Protein AF-R5EIY0-F1 (afdb_monomer)

pLDDT: mean 84.72, std 9.25, range [36.09, 96.69]

Solvent-accessible surface area (backbone atoms only — not comparable to full-atom values): 66472 Å² total; per-residue (Å²): 94,69,73,56,39,52,33,23,46,73,70,53,84,81,75,90,58,42,44,76,46,61,77,56,67,62,44,84,42,78,41,38,33,61,36,72,49,75,51,74,41,48,40,35,31,77,70,77,31,66,39,54,27,39,45,44,42,65,44,41,71,54,51,60,80,58,50,66,45,72,40,50,57,50,70,47,44,36,33,38,79,25,51,41,35,44,68,73,44,73,48,72,44,34,40,36,39,51,23,56,61,37,76,49,72,30,44,35,42,38,38,27,35,75,36,54,52,75,55,96,87,43,73,36,58,38,63,67,54,45,49,53,41,35,76,76,40,48,72,63,38,51,56,42,69,74,36,80,60,34,57,67,37,54,38,58,93,38,71,90,50,48,58,56,49,61,56,26,68,69,17,68,48,62,58,56,22,53,42,43,48,39,33,60,74,66,76,40,71,79,64,46,79,42,62,89,62,55,64,49,80,42,59,64,56,94,53,75,44,80,46,72,49,51,39,32,52,78,53,75,73,66,51,66,34,39,41,48,62,84,29,84,28,52,46,73,78,57,54,64,49,46,52,84,69,42,56,94,52,34,34,68,51,48,32,32,42,38,48,91,55,51,66,96,58,77,58,50,75,35,40,46,37,41,33,46,86,76,49,77,48,69,30,37,41,35,36,31,62,71,90,70,90,56,85,75,60,56,54,62,56,47,49,53,51,49,46,52,50,35,55,49,44,44,54,46,41,51,49,35,32,74,71,65,79,33,54,72,70,56,32,40,51,55,39,44,54,32,36,54,53,46,34,73,76,40,75,80,52,24,56,44,59,53,48,47,47,49,40,34,47,76,69,68,41,50,70,63,43,52,49,52,50,52,47,40,66,74,68,66,41,65,48,43,68,47,75,69,29,36,45,50,49,38,48,54,51,23,70,73,66,69,41,68,73,49,37,53,52,35,48,55,55,32,50,53,44,39,76,72,48,90,74,37,66,65,40,50,58,54,40,52,79,66,37,64,65,46,68,71,36,60,69,58,39,51,52,55,52,48,53,44,44,76,71,68,55,89,48,72,69,61,27,46,56,50,32,52,48,29,50,77,40,35,81,72,65,79,64,85,48,77,63,51,48,47,9,51,51,49,16,60,76,67,75,60,58,34,72,65,33,51,51,49,48,53,57,53,62,60,67,54,79,69,66,48,72,69,61,51,53,51,53,51,54,51,34,74,75,65,69,47,68,70,54,40,54,38,52,43,53,41,33,59,67,48,71,59,37,54,60,91,49,29,68,48,37,52,50,29,55,74,72,65,60,90,57,89,66,48,62,58,44,36,62,62,8,48,66,84,92,54,71,70,90,76,56,69,75,49,56,56,48,58,76,79,47,92,82,73,54,72,71,54,47,30,45,52,49,25,30,46,61,80,40,32,92,83,33,62,73,57,44,62,72,41,43,67,58,50,50,56,48,50,48,54,36,39,60,70,42,65,85,50,76,35,43,51,50,47,41,64,75,58,69,44,73,91,66,63,46,85,88,42,39,46,33,40,72,57,51,50,38,36,27,44,36,39,33,96,49,90,53,43,48,28,36,38,39,39,39,76,52,36,66,64,68,46,81,43,64,39,57,94,44,34,32,77,44,78,53,64,52,92,69,51,39,63,29,39,23,34,84,77,49,36,45,41,64,58,82,58,75,67,46,81,41,78,74,62,72,56,76,74,43,47,70,57,31,55,75,54,28,60,87,36,64,63,55,39,48,34,61,42,52,78,64,61,61,63,66,33,82,49,75,68,51,37,50,44,38,55,58,49,62,75,44,81,61,42,17,68,71,44,44,50,41,26,48,50,13,41,40,57,34,31,58,79,70,69,42,61,70,64,30,39,59,50,58,72,67,62,58,75,89,76,54,52,49,87,54,42,44,61,52,40,46,50,27,39,75,60,66,42,45,71,60,23,50,54,45,33,68,54,49,45,64,75,92,40,54,67,71,48,53,50,50,44,50,52,64,45,65,78,39,75,88,52,61,78,36,52,60,60,52,22,53,38,50,52,33,43,75,73,66,62,60,45,73,53,40,46,52,54,43,58,76,57,66,66,71,55,63,71,57,51,50,54,49,45,68,63,37,62,81,77,52,91,84,52,67,69,46,42,51,46,48,52,47,48,30,67,31,26,63,62,88,51,84,68,52,60,57,46,47,54,57,49,57,75,70,69,67,94,47,61,60,60,48,12,49,52,37,49,53,22,41,34,41,64,50,69,66,46,92,71,65,70,69,59,54,56,56,50,48,54,39,39,75,71,64,80,49,89,50,70,56,39,52,53,28,50,51,54,54,57,49,70,48,94,75,81,52,74,68,55,52,55,50,49,53,57,53,51,51,55,38,48,78,71,73,46,81,61,80,64,59,64,64,46,56,89,80,46,93,69,67,62,64,69,48,58,30,29,35,44,34,39,36,53,73,54,95,63,90,47,64,34,29,30,14,75,34,75,63,91,68,83,45,66,58,80,42,80,48,71,45,43,76,77,44,91,20,37,29,42,35,79,39,84,69,55,60,65,44,45,82,38,72,49,67,54,87,94,68,58,86,50,68,47,76,47,70,27,59,72,83,71,56,86,84,84,69,80,89,68,68,42,75,66,54,49,49,27,50,34,46,46,24,60,71,76,63,41,61,68,63,26,50,57,47,50,54,55,47,52,57,55,46,52,57,44,53,58,51,48,69,70,71,113

Structure (mmCIF, N/CA/C/O backbone):
data_AF-R5EIY0-F1
#
_entry.id   AF-R5EIY0-F1
#
loop_
_atom_site.group_PDB
_atom_site.id
_atom_site.type_symbol
_atom_site.label_atom_id
_atom_site.label_alt_id
_atom_site.label_comp_id
_atom_site.label_asym_id
_atom_site.label_entity_id
_atom_site.label_seq_id
_atom_site.pdbx_PDB_ins_code
_atom_site.Cartn_x
_atom_site.Cartn_y
_atom_site.Cartn_z
_atom_site.occupancy
_atom_site.B_iso_or_equiv
_atom_site.auth_seq_id
_atom_site.auth_comp_id
_atom_site.auth_asym_id
_atom_site.auth_atom_id
_atom_site.pdbx_PDB_model_num
ATOM 1 N N . MET A 1 1 ? -41.685 3.763 38.618 1.00 74.94 1 MET A N 1
ATOM 2 C CA . MET A 1 1 ? -41.271 3.901 40.033 1.00 74.94 1 MET A CA 1
ATOM 3 C C . MET A 1 1 ? -42.174 4.828 40.843 1.00 74.94 1 MET A C 1
ATOM 5 O O . MET A 1 1 ? -42.965 4.286 41.599 1.00 74.94 1 MET A O 1
ATOM 9 N N . LYS A 1 2 ? -42.149 6.165 40.664 1.00 78.12 2 LYS A N 1
ATOM 10 C CA . LYS A 1 2 ? -42.940 7.116 41.489 1.00 78.12 2 LYS A CA 1
ATOM 11 C C . LYS A 1 2 ? -44.400 6.696 41.693 1.00 78.12 2 LYS A C 1
ATOM 13 O O . LYS A 1 2 ? -44.783 6.443 42.821 1.00 78.12 2 LYS A O 1
ATOM 18 N N . SER A 1 3 ? -45.154 6.470 40.615 1.00 79.62 3 SER A N 1
ATOM 19 C CA . SER A 1 3 ? -46.557 6.012 40.678 1.00 79.62 3 SER A CA 1
ATOM 20 C C . SER A 1 3 ? -46.791 4.771 41.557 1.00 79.62 3 SER A C 1
ATOM 22 O O . SER A 1 3 ? -47.853 4.672 42.159 1.00 79.62 3 SER A O 1
ATOM 24 N N . LYS A 1 4 ? -45.822 3.853 41.662 1.00 79.75 4 LYS A N 1
ATOM 25 C CA . LYS A 1 4 ? -45.927 2.631 42.475 1.00 79.75 4 LYS A CA 1
ATOM 26 C C . LYS A 1 4 ? -45.673 2.921 43.960 1.00 79.75 4 LYS A C 1
ATOM 28 O O . LYS A 1 4 ? -46.415 2.458 44.818 1.00 79.75 4 LYS A O 1
ATOM 33 N N . VAL A 1 5 ? -44.704 3.792 44.256 1.00 83.94 5 VAL A N 1
ATOM 34 C CA . VAL A 1 5 ? -44.528 4.365 45.603 1.00 83.94 5 VAL A CA 1
ATOM 35 C C . VAL A 1 5 ? -45.802 5.100 46.032 1.00 83.94 5 VAL A C 1
ATOM 37 O O . VAL A 1 5 ? -46.246 4.952 47.169 1.00 83.94 5 VAL A O 1
ATOM 40 N N . GLU A 1 6 ? -46.438 5.843 45.119 1.00 84.81 6 GLU A N 1
ATOM 41 C CA . GLU A 1 6 ? -47.690 6.536 45.428 1.00 84.81 6 GLU A CA 1
ATOM 42 C C . GLU A 1 6 ? -48.846 5.582 45.745 1.00 84.81 6 GLU A C 1
ATOM 44 O O . GLU A 1 6 ? -49.618 5.847 46.668 1.00 84.81 6 GLU A O 1
ATOM 49 N N . GLN A 1 7 ? -48.963 4.483 44.994 1.00 84.06 7 GLN A N 1
ATOM 50 C CA . GLN A 1 7 ? -49.968 3.438 45.210 1.00 84.06 7 GLN A CA 1
ATOM 51 C C . GLN A 1 7 ? -49.817 2.790 46.588 1.00 84.06 7 GLN A C 1
ATOM 53 O O . GLN A 1 7 ? -50.760 2.822 47.382 1.00 84.06 7 GLN A O 1
ATOM 58 N N . TYR A 1 8 ? -48.615 2.327 46.942 1.00 86.75 8 TYR A N 1
ATOM 59 C CA . TYR A 1 8 ? -48.385 1.735 48.262 1.00 86.75 8 TYR A CA 1
ATOM 60 C C . TYR A 1 8 ? -48.573 2.732 49.398 1.00 86.75 8 TYR A C 1
ATOM 62 O O . TYR A 1 8 ? -49.138 2.384 50.432 1.00 86.75 8 TYR A O 1
ATOM 70 N N . ALA A 1 9 ? -48.183 3.996 49.213 1.00 85.25 9 ALA A N 1
ATOM 71 C CA . ALA A 1 9 ? -48.458 5.035 50.202 1.00 85.25 9 ALA A CA 1
ATOM 72 C C . ALA A 1 9 ? -49.971 5.254 50.414 1.00 85.25 9 ALA A C 1
ATOM 74 O O . ALA A 1 9 ? -50.395 5.554 51.535 1.00 85.25 9 ALA A O 1
ATOM 75 N N . LYS A 1 10 ? -50.796 5.073 49.372 1.00 84.88 10 LYS A N 1
ATOM 76 C CA . LYS A 1 10 ? -52.268 5.121 49.445 1.00 84.88 10 LYS A CA 1
ATOM 77 C C . LYS A 1 10 ? -52.904 3.841 50.004 1.00 84.88 10 LYS A C 1
ATOM 79 O O . LYS A 1 10 ? -54.074 3.893 50.357 1.00 84.88 10 LYS A O 1
ATOM 84 N N . GLY A 1 11 ? -52.144 2.754 50.162 1.00 76.50 11 GLY A N 1
ATOM 85 C CA . GLY A 1 11 ? -52.652 1.458 50.630 1.00 76.50 11 GLY A CA 1
ATOM 86 C C . GLY A 1 11 ? -53.198 0.561 49.514 1.00 76.50 11 GLY A C 1
ATOM 87 O O . GLY A 1 11 ? -53.966 -0.353 49.792 1.00 76.50 11 GLY A O 1
ATOM 88 N N . ASP A 1 12 ? -52.827 0.831 48.259 1.00 81.50 12 ASP A N 1
ATOM 89 C CA . ASP A 1 12 ? -53.155 -0.017 47.113 1.00 81.50 12 ASP A CA 1
ATOM 90 C C . ASP A 1 12 ? -51.994 -0.986 46.848 1.00 81.50 12 ASP A C 1
ATOM 92 O O . ASP A 1 12 ? -50.918 -0.575 46.408 1.00 81.50 12 ASP A O 1
ATOM 96 N N . PHE A 1 13 ? -52.190 -2.259 47.197 1.00 77.62 13 PHE A N 1
ATOM 97 C CA . PHE A 1 13 ? -51.129 -3.273 47.223 1.00 77.62 13 PHE A CA 1
ATOM 98 C C . PHE A 1 13 ? -51.152 -4.238 46.036 1.00 77.62 13 PHE A C 1
ATOM 100 O O . PHE A 1 13 ? -50.242 -5.055 45.915 1.00 77.62 13 PHE A O 1
ATOM 107 N N . TYR A 1 14 ? -52.154 -4.160 45.154 1.00 69.94 14 TYR A N 1
ATOM 108 C CA . TYR A 1 14 ? -52.354 -5.176 44.121 1.00 69.94 14 TYR A CA 1
ATOM 109 C C . TYR A 1 14 ? -52.247 -4.629 42.709 1.00 69.94 14 TYR A C 1
ATOM 111 O O . TYR A 1 14 ? -53.093 -3.885 42.225 1.00 69.94 14 TYR A O 1
ATOM 119 N N . VAL A 1 15 ? -51.215 -5.101 42.013 1.00 66.25 15 VAL A N 1
ATOM 120 C CA . VAL A 1 15 ? -50.948 -4.797 40.611 1.00 66.25 15 VAL A CA 1
ATOM 121 C C . VAL A 1 15 ? -50.694 -6.118 39.891 1.00 66.25 15 VAL A C 1
ATOM 123 O O . VAL A 1 15 ? -49.958 -6.969 40.385 1.00 66.25 15 VAL A O 1
ATOM 126 N N . GLU A 1 16 ? -51.327 -6.333 38.738 1.00 70.31 16 GLU A N 1
ATOM 127 C CA . GLU A 1 16 ? -50.956 -7.463 37.884 1.00 70.31 16 GLU A CA 1
ATOM 128 C C . GLU A 1 16 ? -49.568 -7.220 37.284 1.00 70.31 16 GLU A C 1
ATOM 130 O O . GLU A 1 16 ? -49.279 -6.134 36.776 1.00 70.31 16 GLU A O 1
ATOM 135 N N . TYR A 1 17 ? -48.698 -8.227 37.374 1.00 78.88 17 TYR A N 1
ATOM 136 C CA . TYR A 1 17 ? -47.330 -8.154 36.868 1.00 78.88 17 TYR A CA 1
ATOM 137 C C . TYR A 1 17 ? -47.225 -8.793 35.492 1.00 78.88 17 TYR A C 1
ATOM 139 O O . TYR A 1 17 ? -47.867 -9.816 35.262 1.00 78.88 17 TYR A O 1
ATOM 147 N N . PRO A 1 18 ? -46.426 -8.224 34.579 1.00 82.88 18 PRO A N 1
ATOM 148 C CA . PRO A 1 18 ? -46.190 -8.824 33.278 1.00 82.88 18 PRO A CA 1
ATOM 149 C C . PRO A 1 18 ? -45.382 -10.121 33.419 1.00 82.88 18 PRO A C 1
ATOM 151 O O . PRO A 1 18 ? -44.354 -10.158 34.095 1.00 82.88 18 PRO A O 1
ATOM 154 N N . GLU A 1 19 ? -45.822 -11.181 32.746 1.00 86.94 19 GLU A N 1
ATOM 155 C CA . GLU A 1 19 ? -45.039 -12.413 32.597 1.00 86.94 19 GLU A CA 1
ATOM 156 C C . GLU A 1 19 ? -44.043 -12.236 31.450 1.00 86.94 19 GLU A C 1
ATOM 158 O O . GLU A 1 19 ? -44.392 -12.351 30.278 1.00 86.94 19 GLU A O 1
ATOM 163 N N . ILE A 1 20 ? -42.800 -11.888 31.777 1.00 89.19 20 ILE A N 1
ATOM 164 C CA . ILE A 1 20 ? -41.802 -11.515 30.772 1.00 89.19 20 ILE A CA 1
ATOM 165 C C . ILE A 1 20 ? -41.151 -12.748 30.136 1.00 89.19 20 ILE A C 1
ATOM 167 O O . ILE A 1 20 ? -40.523 -13.569 30.808 1.00 89.19 20 ILE A O 1
ATOM 171 N N . HIS A 1 21 ? -41.211 -12.815 28.808 1.00 89.88 21 HIS A N 1
ATOM 172 C CA . HIS A 1 21 ? -40.472 -13.762 27.982 1.00 89.88 21 HIS A CA 1
ATOM 173 C C . HIS A 1 21 ? -39.428 -13.035 27.136 1.00 89.88 21 HIS A C 1
ATOM 175 O O . HIS A 1 21 ? -39.747 -12.107 26.389 1.00 89.88 21 HIS A O 1
ATOM 181 N N . LEU A 1 22 ? -38.182 -13.496 27.242 1.00 92.06 22 LEU A N 1
ATOM 182 C CA . LEU A 1 22 ? -37.036 -12.993 26.489 1.00 92.06 22 LEU A CA 1
ATOM 183 C C . LEU A 1 22 ? -36.697 -13.941 25.340 1.00 92.06 22 LEU A C 1
ATOM 185 O O . LEU A 1 22 ? -36.675 -15.159 25.534 1.00 92.06 22 LEU A O 1
ATOM 189 N N . SER A 1 23 ? -36.349 -13.393 24.174 1.00 92.56 23 SER A N 1
ATOM 190 C CA . SER A 1 23 ? -35.822 -14.203 23.066 1.00 92.56 23 SER A CA 1
ATOM 191 C C . SER A 1 23 ? -34.454 -14.816 23.373 1.00 92.56 23 SER A C 1
ATOM 193 O O . SER A 1 23 ? -34.121 -15.870 22.838 1.00 92.56 23 SER A O 1
ATOM 195 N N . LYS A 1 24 ? -33.663 -14.170 24.240 1.00 90.81 24 LYS A N 1
ATOM 196 C CA . LYS A 1 24 ? -32.327 -14.608 24.661 1.00 90.81 24 LYS A CA 1
ATOM 197 C C . LYS A 1 24 ? -32.187 -14.446 26.173 1.00 90.81 24 LYS A C 1
ATOM 199 O O . LYS A 1 24 ? -32.510 -13.393 26.713 1.00 90.81 24 LYS A O 1
ATOM 204 N N . LYS A 1 25 ? -31.705 -15.491 26.851 1.00 91.38 25 LYS A N 1
ATOM 205 C CA . LYS A 1 25 ? -31.440 -15.492 28.307 1.00 91.38 25 LYS A CA 1
ATOM 206 C C . LYS A 1 25 ? -29.953 -15.376 28.654 1.00 91.38 25 LYS A C 1
ATOM 208 O O . LYS A 1 25 ? -29.613 -15.164 29.809 1.00 91.38 25 LYS A O 1
ATOM 213 N N . TYR A 1 26 ? -29.089 -15.529 27.656 1.00 93.81 26 TYR A N 1
ATOM 214 C CA . TYR A 1 26 ? -27.639 -15.417 27.748 1.00 93.81 26 TYR A CA 1
ATOM 215 C C . TYR A 1 26 ? -27.105 -14.958 26.389 1.00 93.81 26 TYR A C 1
ATOM 217 O O . TYR A 1 26 ? -27.652 -15.360 25.356 1.00 93.81 26 TYR A O 1
ATOM 225 N N . LEU A 1 27 ? -26.068 -14.123 26.382 1.00 92.50 27 LEU A N 1
ATOM 226 C CA . LEU A 1 27 ? -25.404 -13.666 25.162 1.00 92.50 27 LEU A CA 1
ATOM 227 C C . LEU A 1 27 ? -23.946 -14.132 25.164 1.00 92.50 27 LEU A C 1
ATOM 229 O O . LEU A 1 27 ? -23.143 -13.652 25.953 1.00 92.50 27 LEU A O 1
ATOM 233 N N . GLN A 1 28 ? -23.597 -15.035 24.254 1.00 92.38 28 GLN A N 1
ATOM 234 C CA . GLN A 1 28 ? -22.204 -15.362 23.961 1.00 92.38 28 GLN A CA 1
ATOM 235 C C . GLN A 1 28 ? -21.862 -14.768 22.602 1.00 92.38 28 GLN A C 1
ATOM 237 O O . GLN A 1 28 ? -22.414 -15.200 21.588 1.00 92.38 28 GLN A O 1
ATOM 242 N N . LEU A 1 29 ? -21.018 -13.741 22.590 1.00 91.06 29 LEU A N 1
ATOM 243 C CA . LEU A 1 29 ? -20.722 -12.947 21.404 1.00 91.06 29 LEU A CA 1
ATOM 244 C C . LEU A 1 29 ? -19.237 -13.061 21.072 1.00 91.06 29 LEU A C 1
ATOM 246 O O . LEU A 1 29 ? -18.383 -12.872 21.931 1.00 91.06 29 LEU A O 1
ATOM 250 N N . LYS A 1 30 ? -18.940 -13.345 19.807 1.00 87.81 30 LYS A N 1
ATOM 251 C CA . LYS A 1 30 ? -17.598 -13.220 19.240 1.00 87.81 30 LYS A CA 1
ATOM 252 C C . LYS A 1 30 ? -17.632 -12.039 18.291 1.00 87.81 30 LYS A C 1
ATOM 254 O O . LYS A 1 30 ? -18.380 -12.083 17.317 1.00 87.81 30 LYS A O 1
ATOM 259 N N . ILE A 1 31 ? -16.910 -10.979 18.629 1.00 88.50 31 ILE A N 1
ATOM 260 C CA . ILE A 1 31 ? -16.933 -9.714 17.892 1.00 88.50 31 ILE A CA 1
ATOM 261 C C . ILE A 1 31 ? -15.551 -9.488 17.294 1.00 88.50 31 ILE A C 1
ATOM 263 O O . ILE A 1 31 ? -14.541 -9.627 17.979 1.00 88.50 31 ILE A O 1
ATOM 267 N N . GLU A 1 32 ? -15.500 -9.157 16.014 1.00 83.62 32 GLU A N 1
ATOM 268 C CA . GLU A 1 32 ? -14.252 -8.879 15.310 1.00 83.62 32 GLU A CA 1
ATOM 269 C C . GLU A 1 32 ? -13.612 -7.582 15.814 1.00 83.62 32 GLU A C 1
ATOM 271 O O . GLU A 1 32 ? -14.285 -6.552 15.940 1.00 83.62 32 GLU A O 1
ATOM 276 N N . ALA A 1 33 ? -12.304 -7.614 16.084 1.00 83.12 33 ALA A N 1
ATOM 277 C CA . ALA A 1 33 ? -11.546 -6.393 16.341 1.00 83.12 33 ALA A CA 1
ATOM 278 C C . ALA A 1 33 ? -11.667 -5.445 15.136 1.00 83.12 33 ALA A C 1
ATOM 280 O O . ALA A 1 33 ? -11.581 -5.887 13.995 1.00 83.12 33 ALA A O 1
ATOM 281 N N . GLY A 1 34 ? -11.865 -4.149 15.373 1.00 78.44 34 GLY A N 1
ATOM 282 C CA . GLY A 1 34 ? -12.077 -3.184 14.286 1.00 78.44 34 GLY A CA 1
ATOM 283 C C . GLY A 1 34 ? -13.546 -2.942 13.914 1.00 78.44 34 GLY A C 1
ATOM 284 O O . GLY A 1 34 ? -13.808 -2.063 13.096 1.00 78.44 34 GLY A O 1
ATOM 285 N N . SER A 1 35 ? -14.505 -3.651 14.524 1.00 84.25 35 SER A N 1
ATOM 286 C CA . SER A 1 35 ? -15.937 -3.551 14.194 1.00 84.25 35 SER A CA 1
ATOM 287 C C . SER A 1 35 ? -16.797 -2.941 15.313 1.00 84.25 35 SER A C 1
ATOM 289 O O . SER A 1 35 ? -16.381 -2.847 16.467 1.00 84.25 35 SER A O 1
ATOM 291 N N . VAL A 1 36 ? -18.030 -2.543 14.983 1.00 89.38 36 VAL A N 1
ATOM 292 C CA . VAL A 1 36 ? -19.073 -2.209 15.968 1.00 89.38 36 VAL A CA 1
ATOM 293 C C . VAL A 1 36 ? -20.178 -3.247 15.852 1.00 89.38 36 VAL A C 1
ATOM 295 O O . VAL A 1 36 ? -20.835 -3.354 14.818 1.00 89.38 36 VAL A O 1
ATOM 298 N N . TYR A 1 37 ? -20.407 -4.004 16.920 1.00 90.62 37 TYR A N 1
ATOM 299 C CA . TYR A 1 37 ? -21.490 -4.978 16.959 1.00 90.62 37 TYR A CA 1
ATOM 300 C C . TYR A 1 37 ? -22.787 -4.303 17.388 1.00 90.62 37 TYR A C 1
ATOM 302 O O . TYR A 1 37 ? -22.810 -3.565 18.373 1.00 90.62 37 TYR A O 1
ATOM 310 N N . GLN A 1 38 ? -23.879 -4.614 16.695 1.00 93.88 38 GLN A N 1
ATOM 311 C CA . GLN A 1 38 ? -25.232 -4.236 17.087 1.00 93.88 38 GLN A CA 1
ATOM 312 C C . GLN A 1 38 ? -26.064 -5.498 17.282 1.00 93.88 38 GLN A C 1
ATOM 314 O O . GLN A 1 38 ? -26.062 -6.404 16.448 1.00 93.88 38 GLN A O 1
ATOM 319 N N . GLY A 1 39 ? -26.781 -5.566 18.395 1.00 91.81 39 GLY A N 1
ATOM 320 C CA . GLY A 1 39 ? -27.625 -6.698 18.728 1.00 91.81 39 GLY A CA 1
ATOM 321 C C . GLY A 1 39 ? -28.927 -6.259 19.366 1.00 91.81 39 GLY A C 1
ATOM 322 O O . GLY A 1 39 ? -29.070 -5.130 19.833 1.00 91.81 39 GLY A O 1
ATOM 323 N N . SER A 1 40 ? -29.880 -7.187 19.409 1.00 94.44 40 SER A N 1
ATOM 324 C CA . SER A 1 40 ? -31.122 -6.954 20.123 1.00 94.44 40 SER A CA 1
ATOM 325 C C . SER A 1 40 ? -31.670 -8.176 20.855 1.00 94.44 40 SER A C 1
ATOM 327 O O . SER A 1 40 ? -31.343 -9.336 20.551 1.00 94.44 40 SER A O 1
ATOM 329 N N . ILE A 1 41 ? -32.489 -7.895 21.868 1.00 94.38 41 ILE A N 1
ATOM 330 C CA . ILE A 1 41 ? -33.250 -8.870 22.652 1.00 94.38 41 ILE A CA 1
ATOM 331 C C . ILE A 1 41 ? -34.722 -8.482 22.574 1.00 94.38 41 ILE A C 1
ATOM 333 O O . ILE A 1 41 ? -35.110 -7.386 22.968 1.00 94.38 41 ILE A O 1
ATOM 337 N N . GLN A 1 42 ? -35.552 -9.401 22.091 1.00 93.50 42 GLN A N 1
ATOM 338 C CA . GLN A 1 42 ? -36.995 -9.208 22.036 1.00 93.50 42 GLN A CA 1
ATOM 339 C C . GLN A 1 42 ? -37.595 -9.571 23.391 1.00 93.50 42 GLN A C 1
ATOM 341 O O . GLN A 1 42 ? -37.289 -10.627 23.956 1.00 93.50 42 GLN A O 1
ATOM 346 N N . VAL A 1 43 ? -38.461 -8.698 23.892 1.00 91.94 43 VAL A N 1
ATOM 347 C CA . VAL A 1 43 ? -39.122 -8.823 25.189 1.00 91.94 43 VAL A CA 1
ATOM 348 C C . VAL A 1 43 ? -40.628 -8.807 24.962 1.00 91.94 43 VAL A C 1
ATOM 350 O O . VAL A 1 43 ? -41.169 -7.908 24.314 1.00 91.94 43 VAL A O 1
ATOM 353 N N . THR A 1 44 ? -41.325 -9.812 25.482 1.00 91.12 44 THR A N 1
ATOM 354 C CA . THR A 1 44 ? -42.777 -9.955 25.307 1.00 91.12 44 THR A CA 1
ATOM 355 C C . THR A 1 44 ? -43.461 -10.295 26.622 1.00 91.12 44 THR A C 1
ATOM 357 O O . THR A 1 44 ? -42.918 -11.050 27.423 1.00 91.12 44 THR A O 1
ATOM 360 N N . SER A 1 45 ? -44.650 -9.734 26.842 1.00 90.25 45 SER A N 1
ATOM 361 C CA . SER A 1 45 ? -45.505 -10.066 27.983 1.00 90.25 45 SER A CA 1
ATOM 362 C C . SER A 1 45 ? -46.453 -11.213 27.616 1.00 90.25 45 SER A C 1
ATOM 364 O O . SER A 1 45 ? -47.263 -11.075 26.698 1.00 90.25 45 SER A O 1
ATOM 366 N N . GLY A 1 46 ? -46.338 -12.348 28.307 1.00 84.94 46 GLY A N 1
ATOM 367 C CA . GLY A 1 46 ? -47.110 -13.573 28.068 1.00 84.94 46 GLY A CA 1
ATOM 368 C C . GLY A 1 46 ? -48.550 -13.524 28.582 1.00 84.94 46 GLY A C 1
ATOM 369 O O . GLY A 1 46 ? -49.402 -14.252 28.081 1.00 84.94 46 GLY A O 1
ATOM 370 N N . ASN A 1 47 ? -48.848 -12.628 29.527 1.00 85.50 47 ASN A N 1
ATOM 371 C CA . ASN A 1 47 ? -50.158 -12.504 30.172 1.00 85.50 47 ASN A CA 1
ATOM 372 C C . ASN A 1 47 ? -50.920 -11.218 29.794 1.00 85.50 47 ASN A C 1
ATOM 374 O O . ASN A 1 47 ? -51.830 -10.805 30.504 1.00 85.50 47 ASN A O 1
ATOM 378 N N . ASP A 1 48 ? -50.549 -10.581 28.678 1.00 78.62 48 ASP A N 1
ATOM 379 C CA . ASP A 1 48 ? -51.196 -9.388 28.103 1.00 78.62 48 ASP A CA 1
ATOM 380 C C . ASP A 1 48 ? -51.187 -8.122 28.995 1.00 78.62 48 ASP A C 1
ATOM 382 O O . ASP A 1 48 ? -51.810 -7.107 28.670 1.00 78.62 48 ASP A O 1
ATOM 386 N N . VAL A 1 49 ? -50.414 -8.131 30.085 1.00 85.12 49 VAL A N 1
ATOM 387 C CA . VAL A 1 49 ? -50.171 -6.965 30.946 1.00 85.12 49 VAL A CA 1
ATOM 388 C C . VAL A 1 49 ? -49.033 -6.126 30.365 1.00 85.12 49 VAL A C 1
ATOM 390 O O . VAL A 1 49 ? -47.991 -6.655 29.980 1.00 85.12 49 VAL A O 1
ATOM 393 N N . ALA A 1 50 ? -49.197 -4.802 30.301 1.00 84.38 50 ALA A N 1
ATOM 394 C CA . ALA A 1 50 ? -48.140 -3.923 29.807 1.00 84.38 50 ALA A CA 1
ATOM 395 C C . ALA A 1 50 ? -46.932 -3.907 30.763 1.00 84.38 50 ALA A C 1
ATOM 397 O O . ALA A 1 50 ? -47.064 -3.585 31.947 1.00 84.38 50 ALA A O 1
ATOM 398 N N . MET A 1 51 ? -45.747 -4.197 30.231 1.00 87.56 51 MET A N 1
ATOM 399 C CA . MET A 1 51 ? -44.487 -4.065 30.945 1.00 87.56 51 MET A CA 1
ATOM 400 C C . MET A 1 51 ? -44.051 -2.603 31.013 1.00 87.56 51 MET A C 1
ATOM 402 O O . MET A 1 51 ? -44.247 -1.832 30.070 1.00 87.56 51 MET A O 1
ATOM 406 N N . LYS A 1 52 ? -43.474 -2.228 32.155 1.00 87.69 52 LYS A N 1
ATOM 407 C CA . LYS A 1 52 ? -42.760 -0.965 32.366 1.00 87.69 52 LYS A CA 1
ATOM 408 C C . LYS A 1 52 ? -41.440 -1.307 33.041 1.00 87.69 52 LYS A C 1
ATOM 410 O O . LYS A 1 52 ? -41.415 -1.534 34.251 1.00 87.69 52 LYS A O 1
ATOM 415 N N . MET A 1 53 ? -40.364 -1.390 32.273 1.00 87.62 53 MET A N 1
ATOM 416 C CA . MET A 1 53 ? -39.061 -1.831 32.770 1.00 87.62 53 MET A CA 1
ATOM 417 C C . MET A 1 53 ? -37.992 -0.791 32.468 1.00 87.62 53 MET A C 1
ATOM 419 O O . MET A 1 53 ? -38.057 -0.127 31.437 1.00 87.62 53 MET A O 1
ATOM 423 N N . MET A 1 54 ? -37.024 -0.653 33.366 1.00 89.44 54 MET A N 1
ATOM 424 C CA . MET A 1 54 ? -35.774 0.042 33.081 1.00 89.44 54 MET A CA 1
ATOM 425 C C . MET A 1 54 ? -34.716 -0.982 32.681 1.00 89.44 54 MET A C 1
ATOM 427 O O . MET A 1 54 ? -34.714 -2.090 33.220 1.00 89.44 54 MET A O 1
ATOM 431 N N . VAL A 1 55 ? -33.845 -0.623 31.744 1.00 90.69 55 VAL A N 1
ATOM 432 C CA . VAL A 1 55 ? -32.806 -1.508 31.216 1.00 90.69 55 VAL A CA 1
ATOM 433 C C . VAL A 1 55 ? -31.442 -0.863 31.405 1.00 90.69 55 VAL A C 1
ATOM 435 O O . VAL A 1 55 ? -31.220 0.268 30.969 1.00 90.69 55 VAL A O 1
ATOM 438 N N . TYR A 1 56 ? -30.536 -1.592 32.050 1.00 89.56 56 TYR A N 1
ATOM 439 C CA . TYR A 1 56 ? -29.176 -1.135 32.320 1.00 89.56 56 TYR A CA 1
ATOM 440 C C . TYR A 1 56 ? -28.178 -2.257 32.099 1.00 89.56 56 TYR A C 1
ATOM 442 O O . TYR A 1 56 ? -28.489 -3.422 32.340 1.00 89.56 56 TYR A O 1
ATOM 450 N N . ASP A 1 57 ? -26.973 -1.899 31.684 1.00 91.00 57 ASP A N 1
ATOM 451 C CA . ASP A 1 57 ? -25.829 -2.791 31.758 1.00 91.00 57 ASP A CA 1
ATOM 452 C C . ASP A 1 57 ? -25.099 -2.566 33.086 1.00 91.00 57 ASP A C 1
ATOM 454 O O . ASP A 1 57 ? -24.745 -1.440 33.427 1.00 91.00 57 ASP A O 1
ATOM 458 N N . ASP A 1 58 ? -24.877 -3.633 33.850 1.00 88.00 58 ASP A N 1
ATOM 459 C CA . ASP A 1 58 ? -24.243 -3.530 35.161 1.00 88.00 58 ASP A CA 1
ATOM 460 C C . ASP A 1 58 ? -22.747 -3.190 35.098 1.00 88.00 58 ASP A C 1
ATOM 462 O O . ASP A 1 58 ? -22.186 -2.766 36.114 1.00 88.00 58 ASP A O 1
ATOM 466 N N . ALA A 1 59 ? -22.116 -3.382 33.936 1.00 87.56 59 ALA A N 1
ATOM 467 C CA . ALA A 1 59 ? -20.716 -3.084 33.671 1.00 87.56 59 ALA A CA 1
ATOM 468 C C . ALA A 1 59 ? -20.513 -1.776 32.888 1.00 87.56 59 ALA A C 1
ATOM 470 O O . ALA A 1 59 ? -19.387 -1.281 32.858 1.00 87.56 59 ALA A O 1
ATOM 471 N N . TYR A 1 60 ? -21.572 -1.193 32.313 1.00 89.56 60 TYR A N 1
ATOM 472 C CA . TYR A 1 60 ? -21.519 -0.006 31.445 1.00 89.56 60 TYR A CA 1
ATOM 473 C C . TYR A 1 60 ? -20.548 -0.160 30.253 1.00 89.56 60 TYR A C 1
ATOM 475 O O . TYR A 1 60 ? -19.883 0.787 29.836 1.00 89.56 60 TYR A O 1
ATOM 483 N N . LEU A 1 61 ? -20.438 -1.382 29.730 1.00 89.06 61 LEU A N 1
ATOM 484 C CA . LEU A 1 61 ? -19.669 -1.744 28.540 1.00 89.06 61 LEU A CA 1
ATOM 485 C C . LEU A 1 61 ? -20.535 -1.735 27.276 1.00 89.06 61 LEU A C 1
ATOM 487 O O . LEU A 1 61 ? -20.022 -1.473 26.188 1.00 89.06 61 LEU A O 1
ATOM 491 N N . LEU A 1 62 ? -21.824 -2.058 27.407 1.00 91.38 62 LEU A N 1
ATOM 492 C CA . LEU A 1 62 ? -22.787 -2.011 26.310 1.00 91.38 62 LEU A CA 1
ATOM 493 C C . LEU A 1 62 ? -23.489 -0.655 26.274 1.00 91.38 62 LEU A C 1
ATOM 495 O O . LEU A 1 62 ? -24.094 -0.245 27.262 1.00 91.38 62 LEU A O 1
ATOM 499 N N . CYS A 1 63 ? -23.501 -0.010 25.108 1.00 90.31 63 CYS A N 1
ATOM 500 C CA . CYS A 1 63 ? -24.340 1.164 24.888 1.00 90.31 63 CYS A CA 1
ATOM 501 C C . CYS A 1 63 ? -25.756 0.704 24.535 1.00 90.31 63 CYS A C 1
ATOM 503 O O . CYS A 1 63 ? -25.960 -0.010 23.549 1.00 90.31 63 CYS A O 1
ATOM 505 N N . LEU A 1 64 ? -26.737 1.100 25.342 1.00 90.56 64 LEU A N 1
ATOM 506 C CA . LEU A 1 64 ? -28.152 0.794 25.127 1.00 90.56 64 LEU A CA 1
ATOM 507 C C . LEU A 1 64 ? -28.819 1.962 24.395 1.00 90.56 64 LEU A C 1
ATOM 509 O O . LEU A 1 64 ? -28.608 3.114 24.760 1.00 90.56 64 LEU A O 1
ATOM 513 N N . SER A 1 65 ? -29.643 1.684 23.380 1.00 86.56 65 SER A N 1
ATOM 514 C CA . SER A 1 65 ? -30.353 2.759 22.664 1.00 86.56 65 SER A CA 1
ATOM 515 C C . SER A 1 65 ? -31.431 3.415 23.529 1.00 86.56 65 SER A C 1
ATOM 517 O O . SER A 1 65 ? -31.619 4.625 23.477 1.00 86.56 65 SER A O 1
ATOM 519 N N . ASP A 1 66 ? -32.121 2.603 24.333 1.00 84.94 66 ASP A N 1
ATOM 520 C CA . ASP A 1 66 ? -33.190 3.019 25.229 1.00 84.94 66 ASP A CA 1
ATOM 521 C C . ASP A 1 66 ? -33.042 2.328 26.585 1.00 84.94 66 ASP A C 1
ATOM 523 O O . ASP A 1 66 ? -32.959 1.103 26.683 1.00 84.94 66 ASP A O 1
ATOM 527 N N . HIS A 1 67 ? -33.099 3.114 27.659 1.00 86.81 67 HIS A N 1
ATOM 528 C CA . HIS A 1 67 ? -33.085 2.599 29.032 1.00 86.81 67 HIS A CA 1
ATOM 529 C C . HIS A 1 67 ? -34.482 2.307 29.583 1.00 86.81 67 HIS A C 1
ATOM 531 O O . HIS A 1 67 ? -34.617 1.945 30.750 1.00 86.81 67 HIS A O 1
ATOM 537 N N . SER A 1 68 ? -35.538 2.490 28.786 1.00 89.88 68 SER A N 1
ATOM 538 C CA . SER A 1 68 ? -36.919 2.279 29.219 1.00 89.88 68 SER A CA 1
ATOM 539 C C . SER A 1 68 ? -37.702 1.455 28.212 1.00 89.88 68 SER A C 1
ATOM 541 O O . SER A 1 68 ? -37.769 1.798 27.037 1.00 89.88 68 SER A O 1
ATOM 543 N N . LEU A 1 69 ? -38.367 0.419 28.704 1.00 88.62 69 LEU A N 1
ATOM 544 C CA . LEU A 1 69 ? -39.180 -0.491 27.919 1.00 88.62 69 LEU A CA 1
ATOM 545 C C . LEU A 1 69 ? -40.636 -0.404 28.387 1.00 88.62 69 LEU A C 1
ATOM 547 O O . LEU A 1 69 ? -40.947 -0.738 29.535 1.00 88.62 69 LEU A O 1
ATOM 551 N N . VAL A 1 70 ? -41.532 0.054 27.510 1.00 88.69 70 VAL A N 1
ATOM 552 C CA . VAL A 1 70 ? -42.955 0.248 27.824 1.00 88.69 70 VAL A CA 1
ATOM 553 C C . VAL A 1 70 ? -43.833 -0.374 26.742 1.00 88.69 70 VAL A C 1
ATOM 555 O O . VAL A 1 70 ? -43.689 -0.050 25.570 1.00 88.69 70 VAL A O 1
ATOM 558 N N . GLY A 1 71 ? -44.785 -1.228 27.126 1.00 88.44 71 GLY A N 1
ATOM 559 C CA . GLY A 1 71 ? -45.753 -1.823 26.195 1.00 88.44 71 GLY A CA 1
ATOM 560 C C . GLY A 1 71 ? -45.997 -3.306 26.454 1.00 88.44 71 GLY A C 1
ATOM 561 O O . GLY A 1 71 ? -45.698 -3.809 27.524 1.00 88.44 71 GLY A O 1
ATOM 562 N N . LYS A 1 72 ? -46.570 -4.030 25.491 1.00 87.94 72 LYS A N 1
ATOM 563 C CA . LYS A 1 72 ? -46.766 -5.497 25.587 1.00 87.94 72 LYS A CA 1
ATOM 564 C C . LYS A 1 72 ? -45.669 -6.290 24.870 1.00 87.94 72 LYS A C 1
ATOM 566 O O . LYS A 1 72 ? -45.447 -7.464 25.154 1.00 87.94 72 LYS A O 1
ATOM 571 N N . LYS A 1 73 ? -44.992 -5.630 23.933 1.00 89.94 73 LYS A N 1
ATOM 572 C CA . LYS A 1 73 ? -43.820 -6.098 23.198 1.00 89.94 73 LYS A CA 1
ATOM 573 C C . LYS A 1 73 ? -42.836 -4.942 23.119 1.00 89.94 73 LYS A C 1
ATOM 575 O O . LYS A 1 73 ? -43.268 -3.791 23.062 1.00 89.94 73 LYS A O 1
ATOM 580 N N . GLY A 1 74 ? -41.555 -5.250 23.117 1.00 90.00 74 GLY A N 1
ATOM 581 C CA . GLY A 1 74 ? -40.502 -4.265 22.968 1.00 90.00 74 GLY A CA 1
ATOM 582 C C . GLY A 1 74 ? -39.177 -4.942 22.664 1.00 90.00 74 GLY A C 1
ATOM 583 O O . GLY A 1 74 ? -39.056 -6.165 22.739 1.00 90.00 74 GLY A O 1
ATOM 584 N N . GLU A 1 75 ? -38.194 -4.131 22.317 1.00 92.88 75 GLU A N 1
ATOM 585 C CA . GLU A 1 75 ? -36.878 -4.575 21.889 1.00 92.88 75 GLU A CA 1
ATOM 586 C C . GLU A 1 75 ? -35.821 -3.820 22.687 1.00 92.88 75 GLU A C 1
ATOM 588 O O . GLU A 1 75 ? -35.909 -2.606 22.851 1.00 92.88 75 GLU A O 1
ATOM 593 N N . ILE A 1 76 ? -34.847 -4.554 23.215 1.00 93.06 76 ILE A N 1
ATOM 594 C CA . ILE A 1 76 ? -33.645 -3.984 23.817 1.00 93.06 76 ILE A CA 1
ATOM 595 C C . ILE A 1 76 ? -32.581 -4.008 22.738 1.00 93.06 76 ILE A C 1
ATOM 597 O O . ILE A 1 76 ? -32.064 -5.085 22.440 1.00 93.06 76 ILE A O 1
ATOM 601 N N . SER A 1 77 ? -32.265 -2.850 22.174 1.00 93.56 77 SER A N 1
ATOM 602 C CA . SER A 1 77 ? -31.170 -2.700 21.220 1.00 93.56 77 SER A CA 1
ATOM 603 C C . SER A 1 77 ? -29.915 -2.232 21.947 1.00 93.56 77 SER A C 1
ATOM 605 O O . SER A 1 77 ? -29.953 -1.301 22.754 1.00 93.56 77 SER A O 1
ATOM 607 N N . PHE A 1 78 ? -28.802 -2.905 21.675 1.00 94.06 78 PHE A N 1
ATOM 608 C CA . PHE A 1 78 ? -27.518 -2.646 22.312 1.00 94.06 78 PHE A CA 1
ATOM 609 C C . PHE A 1 78 ? -26.388 -2.695 21.288 1.00 94.06 78 PHE A C 1
ATOM 611 O O . PHE A 1 78 ? -26.465 -3.420 20.292 1.00 94.06 78 PHE A O 1
ATOM 618 N N . SER A 1 79 ? -25.317 -1.954 21.552 1.00 94.44 79 SER A N 1
ATOM 619 C CA . SER A 1 79 ? -24.100 -1.989 20.750 1.00 94.44 79 SER A CA 1
ATOM 620 C C . SER A 1 79 ? -22.852 -2.143 21.604 1.00 94.44 79 SER A C 1
ATOM 622 O O . SER A 1 79 ? -22.791 -1.653 22.731 1.00 94.44 79 SER A O 1
ATOM 624 N N . PHE A 1 80 ? -21.842 -2.794 21.034 1.00 92.62 80 PHE A N 1
ATOM 625 C CA . PHE A 1 80 ? 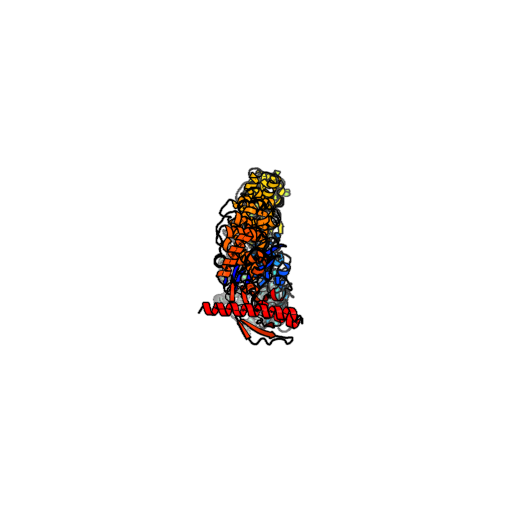-20.505 -2.891 21.605 1.00 92.62 80 PHE A CA 1
ATOM 626 C C . PHE A 1 80 ? -19.481 -2.422 20.573 1.00 92.62 80 PHE A C 1
ATOM 628 O O . PHE A 1 80 ? -19.443 -2.937 19.454 1.00 92.62 80 PHE A O 1
ATOM 635 N N . ASP A 1 81 ? -18.659 -1.449 20.956 1.00 90.00 81 ASP A N 1
ATOM 636 C CA . ASP A 1 81 ? -17.608 -0.905 20.103 1.00 90.00 81 ASP A CA 1
ATOM 637 C C . ASP A 1 81 ? -16.299 -1.689 20.298 1.00 90.00 81 ASP A C 1
ATOM 639 O O . ASP A 1 81 ? -15.616 -1.566 21.327 1.00 90.00 81 ASP A O 1
ATOM 643 N N . ALA A 1 82 ? -15.975 -2.516 19.298 1.00 87.56 82 ALA A N 1
ATOM 644 C CA . ALA A 1 82 ? -14.753 -3.304 19.212 1.00 87.56 82 ALA A CA 1
ATOM 645 C C . ALA A 1 82 ? -13.676 -2.661 18.314 1.00 87.56 82 ALA A C 1
ATOM 647 O O . ALA A 1 82 ? -12.629 -3.277 18.095 1.00 87.56 82 ALA A O 1
ATOM 648 N N . THR A 1 83 ? -13.891 -1.438 17.808 1.00 83.56 83 THR A N 1
ATOM 649 C CA . THR A 1 83 ? -13.030 -0.807 16.788 1.00 83.56 83 THR A CA 1
ATOM 650 C C . THR A 1 83 ? -11.570 -0.709 17.212 1.00 83.56 83 THR A C 1
ATOM 652 O O . THR A 1 83 ? -10.674 -1.013 16.432 1.00 83.56 83 THR A O 1
ATOM 655 N N . CYS A 1 84 ? -11.330 -0.347 18.470 1.00 82.38 84 CYS A N 1
ATOM 656 C CA . CYS A 1 84 ? -9.989 -0.164 19.025 1.00 82.38 84 CYS A CA 1
ATOM 657 C C . CYS A 1 84 ? -9.685 -1.143 20.170 1.00 82.38 84 CYS A C 1
ATOM 659 O O . CYS A 1 84 ? -8.799 -0.891 20.986 1.00 82.38 84 CYS A O 1
ATOM 661 N N . ARG A 1 85 ? -10.426 -2.254 20.272 1.00 84.94 85 ARG A N 1
ATOM 662 C CA . ARG A 1 85 ? -10.218 -3.248 21.336 1.00 84.94 85 ARG A CA 1
ATOM 663 C C . ARG A 1 85 ? -9.113 -4.222 20.952 1.00 84.94 85 ARG A C 1
ATOM 665 O O . ARG A 1 85 ? -8.998 -4.645 19.803 1.00 84.94 85 ARG A O 1
ATOM 672 N N . LYS A 1 86 ? -8.305 -4.608 21.937 1.00 82.38 86 LYS A N 1
ATOM 673 C CA . LYS A 1 86 ? -7.221 -5.577 21.757 1.00 82.38 86 LYS A CA 1
ATOM 674 C C . LYS A 1 86 ? -7.804 -6.965 21.458 1.00 82.38 86 LYS A C 1
ATOM 676 O O . LYS A 1 86 ? -8.714 -7.444 22.135 1.00 82.38 86 LYS A O 1
ATOM 681 N N . ARG A 1 87 ? -7.264 -7.630 20.433 1.00 83.50 87 ARG A N 1
ATOM 682 C CA . ARG A 1 87 ? -7.611 -9.019 20.095 1.00 83.50 87 ARG A CA 1
ATOM 683 C C . ARG A 1 87 ? -7.338 -9.941 21.289 1.00 83.50 87 ARG A C 1
ATOM 685 O O . ARG A 1 87 ? -6.293 -9.837 21.926 1.00 83.50 87 ARG A O 1
ATOM 692 N N . GLY A 1 88 ? -8.249 -10.878 21.542 1.00 82.12 88 GLY A N 1
ATOM 693 C CA . GLY A 1 88 ? -8.169 -11.837 22.646 1.00 82.12 88 GLY A CA 1
ATOM 694 C C . GLY A 1 88 ? -8.692 -11.301 23.980 1.00 82.12 88 GLY A C 1
ATOM 695 O O . GLY A 1 88 ? -8.755 -12.059 24.946 1.00 82.12 88 GLY A O 1
ATOM 696 N N . SER A 1 89 ? -9.088 -10.026 24.054 1.00 86.12 89 SER A N 1
ATOM 697 C CA . SER A 1 89 ? -9.753 -9.482 25.235 1.00 86.12 89 SER A CA 1
ATOM 698 C C . SER A 1 89 ? -11.144 -10.091 25.414 1.00 86.12 89 SER A C 1
ATOM 700 O O . SER A 1 89 ? -11.880 -10.302 24.447 1.00 86.12 89 SER A O 1
ATOM 702 N N . VAL A 1 90 ? -11.499 -10.354 26.672 1.00 89.62 90 VAL A N 1
ATOM 703 C CA . VAL A 1 90 ? -12.801 -10.893 27.073 1.00 89.62 90 VAL A CA 1
ATOM 704 C C . VAL A 1 90 ? -13.489 -9.891 27.991 1.00 89.62 90 VAL A C 1
ATOM 706 O O . VAL A 1 90 ? -12.869 -9.358 28.914 1.00 89.62 90 VAL A O 1
ATOM 709 N N . TYR A 1 91 ? -14.764 -9.631 27.718 1.00 90.06 91 TYR A N 1
ATOM 710 C CA . TYR A 1 91 ? -15.594 -8.687 28.453 1.00 90.06 91 TYR A CA 1
ATOM 711 C C . TYR A 1 91 ? -16.843 -9.395 28.968 1.00 90.06 91 TYR A C 1
ATOM 713 O O . TYR A 1 91 ? -17.611 -9.966 28.193 1.00 90.06 91 TYR A O 1
ATOM 721 N N . ASP A 1 92 ? -17.060 -9.312 30.276 1.00 91.19 92 ASP A N 1
ATOM 722 C CA . ASP A 1 92 ? -18.192 -9.929 30.958 1.00 91.19 92 ASP A CA 1
ATOM 723 C C . ASP A 1 92 ? -19.057 -8.870 31.634 1.00 91.19 92 ASP A C 1
ATOM 725 O O . ASP A 1 92 ? -18.556 -7.910 32.228 1.00 91.19 92 ASP A O 1
ATOM 729 N N . GLY A 1 93 ? -20.367 -9.080 31.591 1.00 91.12 93 GLY A N 1
ATOM 730 C CA . GLY A 1 93 ? -21.329 -8.228 32.276 1.00 91.12 93 GLY A CA 1
ATOM 731 C C . GLY A 1 93 ? -22.729 -8.819 32.247 1.00 91.12 93 GLY A C 1
ATOM 732 O O . GLY A 1 93 ? -22.936 -9.996 31.930 1.00 91.12 93 GLY A O 1
ATOM 733 N N . THR A 1 94 ? -23.712 -8.035 32.665 1.00 92.62 94 THR A N 1
ATOM 734 C CA . THR A 1 94 ? -25.103 -8.474 32.750 1.00 92.62 94 THR A CA 1
ATOM 735 C C . THR A 1 94 ? -26.048 -7.325 32.444 1.00 92.62 94 THR A C 1
ATOM 737 O O . THR A 1 94 ? -26.102 -6.337 33.176 1.00 92.62 94 THR A O 1
ATOM 740 N N . ILE A 1 95 ? -26.890 -7.516 31.426 1.00 93.19 95 ILE A N 1
ATOM 741 C CA . ILE A 1 95 ? -28.021 -6.625 31.162 1.00 93.19 95 ILE A CA 1
ATOM 742 C C . ILE A 1 95 ? -29.113 -6.927 32.190 1.00 93.19 95 ILE A C 1
ATOM 744 O O . ILE A 1 95 ? -29.535 -8.076 32.354 1.00 93.19 95 ILE A O 1
ATOM 748 N N . ARG A 1 96 ? -29.592 -5.894 32.876 1.00 90.44 96 ARG A N 1
ATOM 749 C CA . ARG A 1 96 ? -30.642 -5.972 33.893 1.00 90.44 96 ARG A CA 1
ATOM 750 C C . ARG A 1 96 ? -31.902 -5.301 33.417 1.00 90.44 96 ARG A C 1
ATOM 752 O O . ARG A 1 96 ? -31.877 -4.144 33.008 1.00 90.44 96 ARG A O 1
ATOM 759 N N . LEU A 1 97 ? -33.008 -6.020 33.539 1.00 90.19 97 LEU A N 1
ATOM 760 C CA . LEU A 1 97 ? -34.341 -5.504 33.305 1.00 90.19 97 LEU A CA 1
ATOM 761 C C . LEU A 1 97 ? -35.037 -5.358 34.659 1.00 90.19 97 LEU A C 1
ATOM 763 O O . LEU A 1 97 ? -35.429 -6.348 35.279 1.00 90.19 97 LEU A O 1
ATOM 767 N N . ILE A 1 98 ? -35.199 -4.116 35.103 1.00 88.00 98 ILE A N 1
ATOM 768 C CA . ILE A 1 98 ? -35.811 -3.755 36.384 1.00 88.00 98 ILE A CA 1
ATOM 769 C C . ILE A 1 98 ? -37.258 -3.346 36.111 1.00 88.00 98 ILE A C 1
ATOM 771 O O . ILE A 1 98 ? -37.540 -2.233 35.660 1.00 88.00 98 ILE A O 1
ATOM 775 N N . GLY A 1 99 ? -38.185 -4.276 36.323 1.00 83.62 99 GLY A N 1
ATOM 776 C CA . GLY A 1 99 ? -39.597 -4.149 35.973 1.00 83.62 99 GLY A CA 1
ATOM 777 C C . GLY A 1 99 ? -40.531 -4.024 37.168 1.00 83.62 99 GLY A C 1
ATOM 778 O O . GLY A 1 99 ? -40.160 -4.220 38.323 1.00 83.62 99 GLY A O 1
ATOM 779 N N . ASN A 1 100 ? -41.794 -3.715 36.882 1.00 77.00 100 ASN A N 1
ATOM 780 C CA . ASN A 1 100 ? -42.853 -3.742 37.880 1.00 77.00 100 ASN A CA 1
ATOM 781 C C . ASN A 1 100 ? -43.060 -5.173 38.410 1.00 77.00 100 ASN A C 1
ATOM 783 O O . ASN A 1 100 ? -43.705 -5.979 37.750 1.00 77.00 100 ASN A O 1
ATOM 787 N N . GLY A 1 101 ? -42.555 -5.448 39.618 1.00 75.81 101 GLY A N 1
ATOM 788 C CA . GLY A 1 101 ? -42.711 -6.738 40.309 1.00 75.81 101 GLY A CA 1
ATOM 789 C C . GLY A 1 101 ? -41.749 -7.841 39.853 1.00 75.81 101 GLY A C 1
ATOM 790 O O . GLY A 1 101 ? -41.976 -9.008 40.156 1.00 75.81 101 GLY A O 1
ATOM 791 N N . THR A 1 102 ? -40.704 -7.509 39.089 1.00 82.31 102 THR A N 1
ATOM 792 C CA . THR A 1 102 ? -39.699 -8.490 38.662 1.00 82.31 102 THR A CA 1
ATOM 793 C C . THR A 1 102 ? -38.356 -7.826 38.354 1.00 82.31 102 THR A C 1
ATOM 795 O O . THR A 1 102 ? -38.309 -6.689 37.884 1.00 82.31 102 THR A O 1
ATOM 798 N N . GLU A 1 103 ? -37.266 -8.550 38.595 1.00 87.06 103 GLU A N 1
ATOM 799 C CA . GLU A 1 103 ? -35.923 -8.223 38.112 1.00 87.06 103 GLU A CA 1
ATOM 800 C C . GLU A 1 103 ? -35.422 -9.432 37.321 1.00 87.06 103 GLU A C 1
ATOM 802 O O . GLU A 1 103 ? -35.465 -10.561 37.818 1.00 87.06 103 GLU A O 1
ATOM 807 N N . ILE A 1 104 ? -34.982 -9.207 36.083 1.00 89.50 104 ILE A N 1
ATOM 808 C CA . ILE A 1 104 ? -34.474 -10.260 35.198 1.00 89.50 104 ILE A CA 1
ATOM 809 C C . ILE A 1 104 ? -33.072 -9.881 34.747 1.00 89.50 104 ILE A C 1
ATOM 811 O O . ILE A 1 104 ? -32.815 -8.733 34.385 1.00 89.50 104 ILE A O 1
ATOM 815 N N . THR A 1 105 ? -32.174 -10.858 34.741 1.00 91.38 105 THR A N 1
ATOM 816 C CA . THR A 1 105 ? -30.789 -10.696 34.313 1.00 91.38 105 THR A CA 1
ATOM 817 C C . THR A 1 105 ? -30.522 -11.486 33.036 1.00 91.38 105 THR A C 1
ATOM 819 O O . THR A 1 105 ? -30.974 -12.621 32.878 1.00 91.38 105 THR A O 1
ATOM 822 N N . VAL A 1 106 ? -29.771 -10.879 32.120 1.00 94.19 106 VAL A N 1
ATOM 823 C CA . VAL A 1 106 ? -29.242 -11.516 30.912 1.00 94.19 106 VAL A CA 1
ATOM 824 C C . VAL A 1 106 ? -27.724 -11.363 30.943 1.00 94.19 106 VAL A C 1
ATOM 826 O O . VAL A 1 106 ? -27.210 -10.304 30.573 1.00 94.19 106 VAL A O 1
ATOM 829 N N . PRO A 1 107 ? -26.990 -12.381 31.421 1.00 94.81 107 PRO A N 1
ATOM 830 C CA . PRO A 1 107 ? -25.537 -12.344 31.416 1.00 94.81 107 PRO A CA 1
ATOM 831 C C . PRO A 1 107 ? -25.009 -12.369 29.982 1.00 94.81 107 PRO A C 1
ATOM 833 O O . PRO A 1 107 ? -25.608 -12.998 29.099 1.00 94.81 107 PRO A O 1
ATOM 836 N N . TYR A 1 108 ? -23.874 -11.715 29.765 1.00 95.06 108 TYR A N 1
ATOM 837 C CA . TYR A 1 108 ? -23.175 -11.752 28.492 1.00 95.06 108 TYR A CA 1
ATOM 838 C C . TYR A 1 108 ? -21.674 -11.971 28.664 1.00 95.06 108 TYR A C 1
ATOM 840 O O . TYR A 1 108 ? -21.081 -11.561 29.660 1.00 95.06 108 TYR A O 1
ATOM 848 N N . ASN A 1 109 ? -21.085 -12.609 27.659 1.00 94.69 109 ASN A N 1
ATOM 849 C CA . ASN A 1 109 ? -19.652 -12.789 27.480 1.00 94.69 109 ASN A CA 1
ATOM 850 C C . ASN A 1 109 ? -19.302 -12.390 26.042 1.00 94.69 109 ASN A C 1
ATOM 852 O O . ASN A 1 109 ? -19.908 -12.895 25.091 1.00 94.69 109 ASN A O 1
ATOM 856 N N . ILE A 1 110 ? -18.367 -11.455 25.899 1.00 94.00 110 ILE A N 1
ATOM 857 C CA . ILE A 1 110 ? -17.896 -10.926 24.620 1.00 94.00 110 ILE A CA 1
ATOM 858 C C . ILE A 1 110 ? -16.419 -11.278 24.472 1.00 94.00 110 ILE A C 1
ATOM 860 O O . ILE A 1 110 ? -15.600 -10.865 25.289 1.00 94.00 110 ILE A O 1
ATOM 864 N N . GLU A 1 111 ? -16.078 -12.001 23.413 1.00 91.50 111 GLU A N 1
ATOM 865 C CA . GLU A 1 111 ? -14.705 -12.325 23.026 1.00 91.50 111 GLU A CA 1
ATOM 866 C C . GLU A 1 111 ? -14.323 -11.517 21.778 1.00 91.50 111 GLU A C 1
ATOM 868 O O . GLU A 1 111 ? -15.021 -11.581 20.761 1.00 91.50 111 GLU A O 1
ATOM 873 N N . ILE A 1 112 ? -13.215 -10.770 21.843 1.00 88.88 112 ILE A N 1
ATOM 874 C CA . ILE A 1 112 ? -12.685 -10.037 20.687 1.00 88.88 112 ILE A CA 1
ATOM 875 C C . ILE A 1 112 ? -11.826 -10.971 19.841 1.00 88.88 112 ILE A C 1
ATOM 877 O O . ILE A 1 112 ? -10.716 -11.347 20.230 1.00 88.88 112 ILE A O 1
ATOM 881 N N . VAL A 1 113 ? -12.333 -11.337 18.669 1.00 85.19 113 VAL A N 1
ATOM 882 C CA . VAL A 1 113 ? -11.667 -12.248 17.733 1.00 85.19 113 VAL A CA 1
ATOM 883 C C . VAL A 1 113 ? -10.894 -11.483 16.659 1.00 85.19 113 VAL A C 1
ATOM 885 O O . VAL A 1 113 ? -11.009 -10.263 16.531 1.00 85.19 113 VAL A O 1
ATOM 888 N N . ALA A 1 114 ? -10.045 -12.195 15.914 1.00 76.56 114 ALA A N 1
ATOM 889 C CA . ALA A 1 114 ? -9.363 -11.606 14.767 1.00 76.56 114 ALA A CA 1
ATOM 890 C C . ALA A 1 114 ? -10.399 -11.089 13.755 1.00 76.56 114 ALA A C 1
ATOM 892 O O . ALA A 1 114 ? -11.404 -11.777 13.562 1.00 76.56 114 ALA A O 1
ATOM 893 N N . PRO A 1 115 ? -10.165 -9.926 13.120 1.00 75.25 115 PRO A N 1
ATOM 894 C CA . PRO A 1 115 ? -10.992 -9.510 12.001 1.00 75.25 115 PRO A CA 1
ATOM 895 C C . PRO A 1 115 ? -10.905 -10.568 10.904 1.00 75.25 115 PRO A C 1
ATOM 897 O O . PRO A 1 115 ? -9.848 -11.174 10.692 1.00 75.25 115 PRO A O 1
ATOM 900 N N . PHE A 1 116 ? -12.018 -10.804 10.226 1.00 78.94 116 PHE A N 1
ATOM 901 C CA . PHE A 1 116 ? -12.049 -11.669 9.062 1.00 78.94 116 PHE A CA 1
ATOM 902 C C . PHE A 1 116 ? -13.032 -11.107 8.053 1.00 78.94 116 PHE A C 1
ATOM 904 O O . PHE A 1 116 ? -14.019 -10.475 8.401 1.00 78.94 116 PHE A O 1
ATOM 911 N N . ILE A 1 117 ? -12.778 -11.362 6.778 1.00 81.38 117 ILE A N 1
ATOM 912 C CA . ILE A 1 117 ? -13.731 -10.986 5.738 1.00 81.38 117 ILE A CA 1
ATOM 913 C C . ILE A 1 117 ? -14.606 -12.210 5.479 1.00 81.38 117 ILE A C 1
ATOM 915 O O . ILE A 1 117 ? -14.101 -13.241 5.028 1.00 81.38 117 ILE A O 1
ATOM 919 N N . ASP A 1 118 ? -15.902 -12.125 5.795 1.00 79.62 118 ASP A N 1
ATOM 920 C CA . ASP A 1 118 ? -16.848 -13.201 5.488 1.00 79.62 118 ASP A CA 1
ATOM 921 C C . ASP A 1 118 ? -17.171 -13.222 3.991 1.00 79.62 118 ASP A C 1
ATOM 923 O O . ASP A 1 118 ? -17.697 -12.266 3.410 1.00 79.62 118 ASP A O 1
ATOM 927 N N . VAL A 1 119 ? -16.875 -14.351 3.354 1.00 81.12 119 VAL A N 1
ATOM 928 C CA . VAL A 1 119 ? -17.217 -14.607 1.960 1.00 81.12 119 VAL A CA 1
ATOM 929 C C . VAL A 1 119 ? -18.071 -15.862 1.884 1.00 81.12 119 VAL A C 1
ATOM 931 O O . VAL A 1 119 ? -17.560 -16.978 1.839 1.00 81.12 119 VAL A O 1
ATOM 934 N N . ASN A 1 120 ? -19.392 -15.672 1.831 1.00 78.38 120 ASN A N 1
ATOM 935 C CA . ASN A 1 120 ? -20.384 -16.749 1.738 1.00 78.38 120 ASN A CA 1
ATOM 936 C C . ASN A 1 120 ? -20.250 -17.813 2.853 1.00 78.38 120 ASN A C 1
ATOM 938 O O . ASN A 1 120 ? -20.449 -19.002 2.595 1.00 78.38 120 ASN A O 1
ATOM 942 N N . GLY A 1 121 ? -19.912 -17.405 4.081 1.00 73.00 121 GLY A N 1
ATOM 943 C CA . GLY A 1 121 ? -19.722 -18.290 5.234 1.00 73.00 121 GLY A CA 1
ATOM 944 C C . GLY A 1 121 ? -18.288 -18.803 5.415 1.00 73.00 121 GLY A C 1
ATOM 945 O O . GLY A 1 121 ? -18.054 -19.643 6.285 1.00 73.00 121 GLY A O 1
ATOM 946 N N . ILE A 1 122 ? -17.331 -18.338 4.603 1.00 76.75 122 ILE A N 1
ATOM 947 C CA . ILE A 1 122 ? -15.901 -18.640 4.739 1.00 76.75 122 ILE A CA 1
ATOM 948 C C . ILE A 1 122 ? -15.189 -17.405 5.292 1.00 76.75 122 ILE A C 1
ATOM 950 O O . ILE A 1 122 ? -15.117 -16.375 4.626 1.00 76.75 122 ILE A O 1
ATOM 954 N N . ALA A 1 123 ? -14.605 -17.538 6.482 1.00 80.62 123 ALA A N 1
ATOM 955 C CA . ALA A 1 123 ? -13.811 -16.492 7.117 1.00 80.62 123 ALA A CA 1
ATOM 956 C C . ALA A 1 123 ? -12.409 -16.384 6.488 1.00 80.62 123 ALA A C 1
ATOM 958 O O . ALA A 1 123 ? -11.560 -17.273 6.666 1.00 80.62 123 ALA A O 1
ATOM 959 N N . LEU A 1 124 ? -12.159 -15.290 5.763 1.00 85.25 124 LEU A N 1
ATOM 960 C CA . LEU A 1 124 ? -10.834 -14.919 5.267 1.00 85.25 124 LEU A CA 1
ATOM 961 C C . LEU A 1 124 ? -10.042 -14.199 6.362 1.00 85.25 124 LEU A C 1
ATOM 963 O O . LEU A 1 124 ? -10.263 -13.022 6.629 1.00 85.25 124 LEU A O 1
ATOM 967 N N . GLU A 1 125 ? -9.104 -14.917 6.967 1.00 80.25 125 GLU A N 1
ATOM 968 C CA . GLU A 1 125 ? -8.294 -14.437 8.098 1.00 80.25 125 GLU A CA 1
ATOM 969 C C . GLU A 1 125 ? -6.828 -14.176 7.716 1.00 80.25 125 GLU A C 1
ATOM 971 O O . GLU A 1 125 ? -6.085 -13.573 8.483 1.00 80.25 125 GLU A O 1
ATOM 976 N N . ASP A 1 126 ? -6.384 -14.668 6.555 1.00 85.81 126 ASP A N 1
ATOM 977 C CA . ASP A 1 126 ? -4.995 -14.578 6.115 1.00 85.81 126 ASP A CA 1
ATOM 978 C C . ASP A 1 126 ? -4.868 -14.521 4.581 1.00 85.81 126 ASP A C 1
ATOM 980 O O . ASP A 1 126 ? -5.802 -14.817 3.823 1.00 85.81 126 ASP A O 1
ATOM 984 N N . LEU A 1 127 ? -3.674 -14.147 4.111 1.00 90.88 127 LEU A N 1
ATOM 985 C CA . LEU A 1 127 ? -3.368 -14.055 2.682 1.00 90.88 127 LEU A CA 1
ATOM 986 C C . LEU A 1 127 ? -3.390 -15.414 1.956 1.00 90.88 127 LEU A C 1
ATOM 988 O O . LEU A 1 127 ? -3.538 -15.431 0.737 1.00 90.88 127 LEU A O 1
ATOM 992 N N . MET A 1 128 ? -3.266 -16.547 2.663 1.00 90.19 128 MET A N 1
ATOM 993 C CA . MET A 1 128 ? -3.348 -17.888 2.055 1.00 90.19 128 MET A CA 1
ATOM 994 C C . MET A 1 128 ? -4.791 -18.226 1.663 1.00 90.19 128 MET A C 1
ATOM 996 O O . MET A 1 128 ? -5.053 -18.687 0.549 1.00 90.19 128 MET A O 1
ATOM 1000 N N . LYS A 1 129 ? -5.744 -17.971 2.564 1.00 90.50 129 LYS A N 1
ATOM 1001 C CA . LYS A 1 129 ? -7.178 -18.117 2.305 1.00 90.50 129 LYS A CA 1
ATOM 1002 C C . LYS A 1 129 ? -7.629 -17.138 1.226 1.00 90.50 129 LYS A C 1
ATOM 1004 O O . LYS A 1 129 ? -8.388 -17.524 0.342 1.00 90.50 129 LYS A O 1
ATOM 1009 N N . PHE A 1 130 ? -7.117 -15.905 1.246 1.00 93.56 130 PHE A N 1
ATOM 1010 C CA . PHE A 1 130 ? -7.383 -14.935 0.185 1.00 93.56 130 PHE A CA 1
ATOM 1011 C C . PHE A 1 130 ? -6.864 -15.406 -1.183 1.00 93.56 130 PHE A C 1
ATOM 1013 O O . PHE A 1 130 ? -7.603 -15.327 -2.162 1.00 93.56 130 PHE A O 1
ATOM 1020 N N . SER A 1 131 ? -5.651 -15.970 -1.268 1.00 92.62 131 SER A N 1
ATOM 1021 C CA . SER A 1 131 ? -5.150 -16.524 -2.535 1.00 92.62 131 SER A CA 1
ATOM 1022 C C . SER A 1 131 ? -5.982 -17.713 -3.029 1.00 92.62 131 SER A C 1
ATOM 1024 O O . SER A 1 131 ? -6.244 -17.807 -4.224 1.00 92.62 131 SER A O 1
ATOM 1026 N N . ALA A 1 132 ? -6.470 -18.571 -2.124 1.00 91.88 132 ALA A N 1
ATOM 1027 C CA . ALA A 1 132 ? -7.375 -19.668 -2.482 1.00 91.88 132 ALA A CA 1
ATOM 1028 C C . ALA A 1 132 ? -8.747 -19.162 -2.976 1.00 91.88 132 ALA A C 1
ATOM 1030 O O . ALA A 1 132 ? -9.334 -19.737 -3.899 1.00 91.88 132 ALA A O 1
ATOM 1031 N N . LEU A 1 133 ? -9.254 -18.058 -2.410 1.00 92.56 133 LEU A N 1
ATOM 1032 C CA . LEU A 1 133 ? -10.432 -17.380 -2.950 1.00 92.56 133 LEU A CA 1
ATOM 1033 C C . LEU A 1 133 ? -10.146 -16.808 -4.341 1.00 92.56 133 LEU A C 1
ATOM 1035 O O . LEU A 1 133 ? -10.972 -16.978 -5.224 1.00 92.56 133 LEU A O 1
ATOM 1039 N N . ALA A 1 134 ? -9.001 -16.161 -4.558 1.00 92.56 134 ALA A N 1
ATOM 1040 C CA . ALA A 1 134 ? -8.655 -15.607 -5.866 1.00 92.56 134 ALA A CA 1
ATOM 1041 C C . ALA A 1 134 ? -8.554 -16.691 -6.954 1.00 92.56 134 ALA A C 1
ATOM 1043 O O . ALA A 1 134 ? -8.973 -16.453 -8.086 1.00 92.56 134 ALA A O 1
ATOM 1044 N N . GLU A 1 135 ? -8.065 -17.885 -6.608 1.00 92.06 135 GLU A N 1
ATOM 1045 C CA . GLU A 1 135 ? -7.996 -19.033 -7.521 1.00 92.06 135 GLU A CA 1
ATOM 1046 C C . GLU A 1 135 ? -9.383 -19.574 -7.901 1.00 92.06 135 GLU A C 1
ATOM 1048 O O . GLU A 1 135 ? -9.610 -19.961 -9.046 1.00 92.06 135 GLU A O 1
ATOM 1053 N N . THR A 1 136 ? -10.331 -19.572 -6.960 1.00 90.62 136 THR A N 1
ATOM 1054 C CA . THR A 1 136 ? -11.685 -20.117 -7.170 1.00 90.62 136 THR A CA 1
ATOM 1055 C C . THR A 1 136 ? -12.696 -19.084 -7.676 1.00 90.62 136 THR A C 1
ATOM 1057 O O . THR A 1 136 ? -13.612 -19.432 -8.420 1.00 90.62 136 THR A O 1
ATOM 1060 N N . ASN A 1 137 ? -12.555 -17.816 -7.283 1.00 91.69 137 ASN A N 1
ATOM 1061 C CA . ASN A 1 137 ? -13.439 -16.704 -7.622 1.00 91.69 137 ASN A CA 1
ATOM 1062 C C . ASN A 1 137 ? -12.670 -15.369 -7.679 1.00 91.69 137 ASN A C 1
ATOM 1064 O O . ASN A 1 137 ? -12.629 -14.585 -6.724 1.00 91.69 137 ASN A O 1
ATOM 1068 N N . TRP A 1 138 ? -12.100 -15.100 -8.852 1.00 91.81 138 TRP A N 1
ATOM 1069 C CA . TRP A 1 138 ? -11.282 -13.917 -9.114 1.00 91.81 138 TRP A CA 1
ATOM 1070 C C . TRP A 1 138 ? -12.034 -12.592 -8.920 1.00 91.81 138 TRP A C 1
ATOM 1072 O O . TRP A 1 138 ? -11.517 -11.672 -8.290 1.00 91.81 138 TRP A O 1
ATOM 1082 N N . GLU A 1 139 ? -13.274 -12.486 -9.411 1.00 92.19 139 GLU A N 1
ATOM 1083 C CA . GLU A 1 139 ? -14.066 -11.252 -9.308 1.00 92.19 139 GLU A CA 1
ATOM 1084 C C . GLU A 1 139 ? -14.335 -10.865 -7.852 1.00 92.19 139 GLU A C 1
ATOM 1086 O O . GLU A 1 139 ? -14.227 -9.692 -7.482 1.00 92.19 139 GLU A O 1
ATOM 1091 N N . LYS A 1 140 ? -14.650 -11.848 -6.998 1.00 91.56 140 LYS A N 1
ATOM 1092 C CA . LYS A 1 140 ? -14.882 -11.592 -5.574 1.00 91.56 140 LYS A CA 1
ATOM 1093 C C . LYS A 1 140 ? -13.592 -11.203 -4.857 1.00 91.56 140 LYS A C 1
ATOM 1095 O O . LYS A 1 140 ? -13.613 -10.272 -4.052 1.00 91.56 140 LYS A O 1
ATOM 1100 N N . ALA A 1 141 ? -12.476 -11.861 -5.175 1.00 93.06 141 ALA A N 1
ATOM 1101 C CA . ALA A 1 141 ? -11.170 -11.483 -4.645 1.00 93.06 141 ALA A CA 1
ATOM 1102 C C . ALA A 1 141 ? -10.781 -10.055 -5.054 1.00 93.06 141 ALA A C 1
ATOM 1104 O O . ALA A 1 141 ? -10.285 -9.305 -4.221 1.00 93.06 141 ALA A O 1
ATOM 1105 N N . LEU A 1 142 ? -11.087 -9.640 -6.286 1.00 94.31 142 LEU A N 1
ATOM 1106 C CA . LEU A 1 142 ? -10.849 -8.279 -6.768 1.00 94.31 142 LEU A CA 1
ATOM 1107 C C . LEU A 1 142 ? -11.675 -7.229 -6.012 1.00 94.31 142 LEU A C 1
ATOM 1109 O O . LEU A 1 142 ? -11.152 -6.175 -5.651 1.00 94.31 142 LEU A O 1
ATOM 1113 N N . GLN A 1 143 ? -12.954 -7.512 -5.744 1.00 93.38 143 GLN A N 1
ATOM 1114 C CA . GLN A 1 143 ? -13.798 -6.635 -4.922 1.00 93.38 143 GLN A CA 1
ATOM 1115 C C . GLN A 1 143 ? -13.222 -6.464 -3.515 1.00 93.38 143 GLN A C 1
ATOM 1117 O O . GLN A 1 143 ? -13.161 -5.347 -3.006 1.00 93.38 143 GLN A O 1
ATOM 1122 N N . ILE A 1 144 ? -12.779 -7.568 -2.909 1.00 92.88 144 ILE A N 1
ATOM 1123 C CA . ILE A 1 144 ? -12.180 -7.570 -1.575 1.00 92.88 144 ILE A CA 1
ATOM 1124 C C . ILE A 1 144 ? -10.851 -6.819 -1.592 1.00 92.88 144 ILE A C 1
ATOM 1126 O O . ILE A 1 144 ? -10.676 -5.932 -0.770 1.00 92.88 144 ILE A O 1
ATOM 1130 N N . PHE A 1 145 ? -9.970 -7.077 -2.558 1.00 94.56 145 PHE A N 1
ATOM 1131 C CA . PHE A 1 145 ? -8.667 -6.418 -2.690 1.00 94.56 145 PHE A CA 1
ATOM 1132 C C . PHE A 1 145 ? -8.760 -4.888 -2.710 1.00 94.56 145 PHE A C 1
ATOM 1134 O O . PHE A 1 145 ? -7.894 -4.220 -2.170 1.00 94.56 145 PHE A O 1
ATOM 1141 N N . TYR A 1 146 ? -9.816 -4.318 -3.297 1.00 93.06 146 TYR A N 1
ATOM 1142 C CA . TYR A 1 146 ? -10.020 -2.865 -3.325 1.00 93.06 146 TYR A CA 1
ATOM 1143 C C . TYR A 1 146 ? -10.873 -2.316 -2.173 1.00 93.06 146 TYR A C 1
ATOM 1145 O O . TYR A 1 146 ? -11.042 -1.094 -2.098 1.00 93.06 146 TYR A O 1
ATOM 1153 N N . SER A 1 147 ? -11.396 -3.175 -1.296 1.00 90.62 147 SER A N 1
ATOM 1154 C CA . SER A 1 147 ? -12.161 -2.774 -0.113 1.00 90.62 147 SER A CA 1
ATOM 1155 C C . SER A 1 147 ? -11.265 -2.151 0.963 1.00 90.62 147 SER A C 1
ATOM 1157 O O . SER A 1 147 ? -10.070 -2.440 1.049 1.00 90.62 147 SER A O 1
ATOM 1159 N N . GLU A 1 148 ? -11.844 -1.312 1.823 1.00 82.31 148 GLU A N 1
ATOM 1160 C CA . GLU A 1 148 ? -11.123 -0.766 2.983 1.00 82.31 148 GLU A CA 1
ATOM 1161 C C . GLU A 1 148 ? -10.752 -1.849 4.011 1.00 82.31 148 GLU A C 1
ATOM 1163 O O . GLU A 1 148 ? -9.786 -1.696 4.757 1.00 82.31 148 GLU A O 1
ATOM 1168 N N . GLU A 1 149 ? -11.490 -2.962 4.030 1.00 82.56 149 GLU A N 1
ATOM 1169 C CA . GLU A 1 149 ? -11.301 -4.070 4.970 1.00 82.56 149 GLU A CA 1
ATOM 1170 C C . GLU A 1 149 ? -10.057 -4.907 4.656 1.00 82.56 149 GLU A C 1
ATOM 1172 O O . GLU A 1 149 ? -9.474 -5.485 5.572 1.00 82.56 149 GLU A O 1
ATOM 1177 N N . PHE A 1 150 ? -9.607 -4.948 3.395 1.00 89.88 150 PHE A N 1
ATOM 1178 C CA . PHE A 1 150 ? -8.479 -5.786 2.973 1.00 89.88 150 PHE A CA 1
ATOM 1179 C C . PHE A 1 150 ? -7.194 -5.467 3.728 1.00 89.88 150 PHE A C 1
ATOM 1181 O O . PHE A 1 150 ? -6.625 -6.343 4.377 1.00 89.88 150 PHE A O 1
ATOM 1188 N N . ALA A 1 151 ? -6.756 -4.207 3.684 1.00 86.00 151 ALA A N 1
ATOM 1189 C CA . ALA A 1 151 ? -5.535 -3.789 4.365 1.00 86.00 151 ALA A CA 1
ATOM 1190 C C . ALA A 1 151 ? -5.679 -3.898 5.889 1.00 86.00 151 ALA A C 1
ATOM 1192 O O . ALA A 1 151 ? -4.767 -4.375 6.558 1.00 86.00 151 ALA A O 1
ATOM 1193 N N . ARG A 1 152 ? -6.849 -3.524 6.427 1.00 78.44 152 ARG A N 1
ATOM 1194 C CA . ARG A 1 152 ? -7.137 -3.577 7.870 1.00 78.44 152 ARG A CA 1
ATOM 1195 C C . ARG A 1 152 ? -7.173 -4.998 8.431 1.00 78.44 152 ARG A C 1
ATOM 1197 O O . ARG A 1 152 ? -6.902 -5.170 9.612 1.00 78.44 152 ARG A O 1
ATOM 1204 N N . THR A 1 153 ? -7.515 -5.989 7.610 1.00 80.12 153 THR A N 1
ATOM 1205 C CA . THR A 1 153 ? -7.713 -7.376 8.052 1.00 80.12 153 THR A CA 1
ATOM 1206 C C . THR A 1 153 ? -6.547 -8.268 7.651 1.00 80.12 153 THR A C 1
ATOM 1208 O O . THR A 1 153 ? -5.925 -8.899 8.499 1.00 80.12 153 THR A O 1
ATOM 1211 N N . LEU A 1 154 ? -6.224 -8.309 6.357 1.00 86.12 154 LEU A N 1
ATOM 1212 C CA . LEU A 1 154 ? -5.280 -9.271 5.784 1.00 86.12 154 LEU A CA 1
ATOM 1213 C C . LEU A 1 154 ? -3.834 -8.763 5.759 1.00 86.12 154 LEU A C 1
ATOM 1215 O O . LEU A 1 154 ? -2.920 -9.582 5.684 1.00 86.12 154 LEU A O 1
ATOM 1219 N N . LEU A 1 155 ? -3.625 -7.443 5.840 1.00 86.06 155 LEU A N 1
ATOM 1220 C CA . LEU A 1 155 ? -2.296 -6.822 5.961 1.00 86.06 155 LEU A CA 1
ATOM 1221 C C . LEU A 1 155 ? -2.005 -6.304 7.378 1.00 86.06 155 LEU A C 1
ATOM 1223 O O . LEU A 1 155 ? -0.962 -5.693 7.607 1.00 86.06 155 LEU A O 1
ATOM 1227 N N . ALA A 1 156 ? -2.892 -6.563 8.345 1.00 74.75 156 ALA A N 1
ATOM 1228 C CA . ALA A 1 156 ? -2.660 -6.210 9.740 1.00 74.75 156 ALA A CA 1
ATOM 1229 C C . ALA A 1 156 ? -1.405 -6.919 10.273 1.00 74.75 156 ALA A C 1
ATOM 1231 O O . ALA A 1 156 ? -1.345 -8.148 10.328 1.00 74.75 156 ALA A O 1
ATOM 1232 N N . GLY A 1 157 ? -0.397 -6.136 10.668 1.00 69.56 157 GLY A N 1
ATOM 1233 C CA . GLY A 1 157 ? 0.897 -6.655 11.118 1.00 69.56 157 GLY A CA 1
ATOM 1234 C C . GLY A 1 157 ? 1.817 -7.158 9.997 1.00 69.56 157 GLY A C 1
ATOM 1235 O O . GLY A 1 157 ? 2.801 -7.823 10.305 1.00 69.56 157 GLY A O 1
ATOM 1236 N N . GLN A 1 158 ? 1.516 -6.864 8.724 1.00 81.06 158 GLN A N 1
ATOM 1237 C CA . GLN A 1 158 ? 2.373 -7.158 7.564 1.00 81.06 158 GLN A CA 1
ATOM 1238 C C . GLN A 1 158 ? 2.822 -5.861 6.881 1.00 81.06 158 GLN A C 1
ATOM 1240 O O . GLN A 1 158 ? 2.473 -5.578 5.731 1.00 81.06 158 GLN A O 1
ATOM 1245 N N . GLU A 1 159 ? 3.582 -5.047 7.620 1.00 74.56 159 GLU A N 1
ATOM 1246 C CA . GLU A 1 159 ? 4.048 -3.732 7.158 1.00 74.56 159 GLU A CA 1
ATOM 1247 C C . GLU A 1 159 ? 4.865 -3.821 5.861 1.00 74.56 159 GLU A C 1
ATOM 1249 O O . GLU A 1 159 ? 4.766 -2.927 5.020 1.00 74.56 159 GLU A O 1
ATOM 1254 N N . GLU A 1 160 ? 5.604 -4.916 5.637 1.00 81.25 160 GLU A N 1
ATOM 1255 C CA . GLU A 1 160 ? 6.415 -5.104 4.426 1.00 81.25 160 GLU A CA 1
ATOM 1256 C C . GLU A 1 160 ? 5.610 -5.158 3.112 1.00 81.25 160 GLU A C 1
ATOM 1258 O O . GLU A 1 160 ? 6.170 -4.962 2.029 1.00 81.25 160 GLU A O 1
ATOM 1263 N N . TYR A 1 161 ? 4.301 -5.421 3.178 1.00 89.56 161 TYR A N 1
ATOM 1264 C CA . TYR A 1 161 ? 3.435 -5.520 1.999 1.00 89.56 161 TYR A CA 1
ATOM 1265 C C . TYR A 1 161 ? 2.526 -4.307 1.811 1.00 89.56 161 TYR A C 1
ATOM 1267 O O . TYR A 1 161 ? 1.943 -4.153 0.735 1.00 89.56 161 TYR A O 1
ATOM 1275 N N . LEU A 1 162 ? 2.401 -3.444 2.822 1.00 88.44 162 LEU A N 1
ATOM 1276 C CA . LEU A 1 162 ? 1.449 -2.336 2.808 1.00 88.44 162 LEU A CA 1
ATOM 1277 C C . LEU A 1 162 ? 1.783 -1.304 1.723 1.00 88.44 162 LEU A C 1
ATOM 1279 O O . LEU A 1 162 ? 0.895 -0.912 0.969 1.00 88.44 162 LEU A O 1
ATOM 1283 N N . GLU A 1 163 ? 3.054 -0.921 1.589 1.00 88.44 163 GLU A N 1
ATOM 1284 C CA . GLU A 1 163 ? 3.490 0.042 0.567 1.00 88.44 163 GLU A CA 1
ATOM 1285 C C . GLU A 1 163 ? 3.385 -0.517 -0.854 1.00 88.44 163 GLU A C 1
ATOM 1287 O O . GLU A 1 163 ? 2.943 0.173 -1.774 1.00 88.44 163 GLU A O 1
ATOM 1292 N N . ALA A 1 164 ? 3.702 -1.801 -1.036 1.00 91.69 164 ALA A N 1
ATOM 1293 C CA . ALA A 1 164 ? 3.492 -2.476 -2.311 1.00 91.69 164 ALA A CA 1
ATOM 1294 C C . ALA A 1 164 ? 2.002 -2.523 -2.681 1.00 91.69 164 ALA A C 1
ATOM 1296 O O . ALA A 1 164 ? 1.638 -2.235 -3.819 1.00 91.69 164 ALA A O 1
ATOM 1297 N N . TYR A 1 165 ? 1.126 -2.815 -1.714 1.00 94.06 165 TYR A N 1
ATOM 1298 C CA . TYR A 1 165 ? -0.323 -2.763 -1.896 1.00 94.06 165 TYR A CA 1
ATOM 1299 C C . TYR A 1 165 ? -0.811 -1.351 -2.255 1.00 94.06 165 TYR A C 1
ATOM 1301 O O . TYR A 1 165 ? -1.537 -1.202 -3.240 1.00 94.06 165 TYR A O 1
ATOM 1309 N N . ARG A 1 166 ? -0.389 -0.319 -1.506 1.00 91.19 166 ARG A N 1
ATOM 1310 C CA . ARG A 1 166 ? -0.725 1.094 -1.766 1.00 91.19 166 ARG A CA 1
ATOM 1311 C C . ARG A 1 166 ? -0.335 1.492 -3.191 1.00 91.19 166 ARG A C 1
ATOM 1313 O O . ARG A 1 166 ? -1.194 1.968 -3.926 1.00 91.19 166 ARG A O 1
ATOM 1320 N N . SER A 1 167 ? 0.896 1.188 -3.611 1.00 92.38 167 SER A N 1
ATOM 1321 C CA . SER A 1 167 ? 1.354 1.464 -4.976 1.00 92.38 167 SER A CA 1
ATOM 1322 C C . SER A 1 167 ? 0.528 0.714 -6.026 1.00 92.38 167 SER A C 1
ATOM 1324 O O . SER A 1 167 ? 0.034 1.318 -6.975 1.00 92.38 167 SER A O 1
ATOM 1326 N N . LEU A 1 168 ? 0.306 -0.596 -5.867 1.00 94.56 168 LEU A N 1
ATOM 1327 C CA . LEU A 1 168 ? -0.418 -1.391 -6.867 1.00 94.56 168 LEU A CA 1
ATOM 1328 C C . LEU A 1 168 ? -1.872 -0.947 -7.061 1.00 94.56 168 LEU A C 1
ATOM 1330 O O . LEU A 1 168 ? -2.370 -1.040 -8.186 1.00 94.56 168 LEU A O 1
ATOM 1334 N N . ARG A 1 169 ? -2.544 -0.431 -6.021 1.00 93.50 169 ARG A N 1
ATOM 1335 C CA . ARG A 1 169 ? -3.922 0.083 -6.131 1.00 93.50 169 ARG A CA 1
ATOM 1336 C C . ARG A 1 169 ? -4.072 1.221 -7.138 1.00 93.50 169 ARG A C 1
ATOM 1338 O O . ARG A 1 169 ? -5.153 1.333 -7.716 1.00 93.50 169 ARG A O 1
ATOM 1345 N N . ASP A 1 170 ? -3.019 2.001 -7.362 1.00 91.62 170 ASP A N 1
ATOM 1346 C CA . ASP A 1 170 ? -2.998 3.103 -8.329 1.00 91.62 170 ASP A CA 1
ATOM 1347 C C . ASP A 1 170 ? -2.814 2.636 -9.782 1.00 91.62 170 ASP A C 1
ATOM 1349 O O . ASP A 1 170 ? -2.824 3.451 -10.706 1.00 91.62 170 ASP A O 1
ATOM 1353 N N . SER A 1 171 ? -2.647 1.331 -10.016 1.00 92.88 171 SER A N 1
ATOM 1354 C CA . SER A 1 171 ? -2.643 0.784 -11.374 1.00 92.88 171 SER A CA 1
ATOM 1355 C C . SER A 1 171 ? -3.999 0.985 -12.047 1.00 92.88 171 SER A C 1
ATOM 1357 O O . SER A 1 171 ? -5.052 0.769 -11.442 1.00 92.88 171 SER A O 1
ATOM 1359 N N . VAL A 1 172 ? -3.976 1.319 -13.338 1.00 93.06 172 VAL A N 1
ATOM 1360 C CA . VAL A 1 172 ? -5.199 1.484 -14.139 1.00 93.06 172 VAL A CA 1
ATOM 1361 C C . VAL A 1 172 ? -5.957 0.159 -14.289 1.00 93.06 172 VAL A C 1
ATOM 1363 O O . VAL A 1 172 ? -7.177 0.118 -14.102 1.00 93.06 172 VAL A O 1
ATOM 1366 N N . ASP A 1 173 ? -5.258 -0.938 -14.595 1.00 92.75 173 ASP A N 1
ATOM 1367 C CA . ASP A 1 173 ? -5.847 -2.277 -14.638 1.00 92.75 173 ASP A CA 1
ATOM 1368 C C . ASP A 1 173 ? -5.843 -2.928 -13.248 1.00 92.75 173 ASP A C 1
ATOM 1370 O O . ASP A 1 173 ? -4.838 -3.451 -12.760 1.00 92.75 173 ASP A O 1
ATOM 1374 N N . LYS A 1 174 ? -7.026 -2.946 -12.630 1.00 94.19 174 LYS A N 1
ATOM 1375 C CA . LYS A 1 174 ? -7.258 -3.556 -11.316 1.00 94.19 174 LYS A CA 1
ATOM 1376 C C . LYS A 1 174 ? -6.927 -5.048 -11.273 1.00 94.19 174 LYS A C 1
ATOM 1378 O O . LYS A 1 174 ? -6.477 -5.541 -10.241 1.00 94.19 174 LYS A O 1
ATOM 1383 N N . ASN A 1 175 ? -7.164 -5.778 -12.364 1.00 93.25 175 ASN A N 1
ATOM 1384 C CA . ASN A 1 175 ? -6.866 -7.207 -12.402 1.00 93.25 175 ASN A CA 1
ATOM 1385 C C . ASN A 1 175 ? -5.358 -7.438 -12.447 1.00 93.25 175 ASN A C 1
ATOM 1387 O O . ASN A 1 175 ? -4.861 -8.322 -11.753 1.00 93.25 175 ASN A O 1
ATOM 1391 N N . GLN A 1 176 ? -4.633 -6.615 -13.210 1.00 92.44 176 GLN A N 1
ATOM 1392 C CA . GLN A 1 176 ? -3.174 -6.656 -13.224 1.00 92.44 176 GLN A CA 1
ATOM 1393 C C . GLN A 1 176 ? -2.599 -6.324 -11.841 1.00 92.44 176 GLN A C 1
ATOM 1395 O O . GLN A 1 176 ? -1.669 -6.995 -11.411 1.00 92.44 176 GLN A O 1
ATOM 1400 N N . ALA A 1 177 ? -3.180 -5.363 -11.113 1.00 95.06 177 ALA A N 1
ATOM 1401 C CA . ALA A 1 177 ? -2.762 -5.039 -9.746 1.00 95.06 177 ALA A CA 1
ATOM 1402 C C . ALA A 1 177 ? -2.904 -6.225 -8.778 1.00 95.06 177 ALA A C 1
ATOM 1404 O O . ALA A 1 177 ? -1.976 -6.518 -8.026 1.00 95.06 177 ALA A O 1
ATOM 1405 N N . LEU A 1 178 ? -4.048 -6.923 -8.805 1.00 95.31 178 LEU A N 1
ATOM 1406 C CA . LEU A 1 178 ? -4.274 -8.106 -7.966 1.00 95.31 178 LEU A CA 1
ATOM 1407 C C . LEU A 1 178 ? -3.330 -9.258 -8.341 1.00 95.31 178 LEU A C 1
ATOM 1409 O O . LEU A 1 178 ? -2.756 -9.896 -7.459 1.00 95.31 178 LEU A O 1
ATOM 1413 N N . GLU A 1 179 ? -3.158 -9.515 -9.639 1.00 93.81 179 GLU A N 1
ATOM 1414 C CA . GLU A 1 179 ? -2.214 -10.513 -10.152 1.00 93.81 179 GLU A CA 1
ATOM 1415 C C . GLU A 1 179 ? -0.792 -10.225 -9.658 1.00 93.81 179 GLU A C 1
ATOM 1417 O O . GLU A 1 179 ? -0.150 -11.098 -9.073 1.00 93.81 179 GLU A O 1
ATOM 1422 N N . GLU A 1 180 ? -0.335 -8.985 -9.819 1.00 94.38 180 GLU A N 1
ATOM 1423 C CA . GLU A 1 180 ? 0.989 -8.536 -9.399 1.00 94.38 180 GLU A CA 1
ATOM 1424 C C . GLU A 1 180 ? 1.175 -8.637 -7.880 1.00 94.38 180 GLU A C 1
ATOM 1426 O O . GLU A 1 180 ? 2.216 -9.099 -7.411 1.00 94.38 180 GLU A O 1
ATOM 1431 N N . PHE A 1 181 ? 0.148 -8.276 -7.105 1.00 95.50 181 PHE A N 1
ATOM 1432 C CA . PHE A 1 181 ? 0.177 -8.370 -5.650 1.00 95.50 181 PHE A CA 1
ATOM 1433 C C . PHE A 1 181 ? 0.365 -9.818 -5.185 1.00 95.50 181 PHE A C 1
ATOM 1435 O O . PHE A 1 181 ? 1.247 -10.086 -4.372 1.00 95.50 181 PHE A O 1
ATOM 1442 N N . LEU A 1 182 ? -0.409 -10.766 -5.732 1.00 94.81 182 LEU A N 1
ATOM 1443 C CA . LEU A 1 182 ? -0.330 -12.190 -5.377 1.00 94.81 182 LEU A CA 1
ATOM 1444 C C . LEU A 1 182 ? 1.038 -12.813 -5.701 1.00 94.81 182 LEU A C 1
ATOM 1446 O O . LEU A 1 182 ? 1.495 -13.713 -4.984 1.00 94.81 182 LEU A O 1
ATOM 1450 N N . VAL A 1 183 ? 1.689 -12.342 -6.769 1.00 94.38 183 VAL A N 1
ATOM 1451 C CA . VAL A 1 183 ? 3.053 -12.746 -7.140 1.00 94.38 183 VAL A CA 1
ATOM 1452 C C . VAL A 1 183 ? 4.081 -12.143 -6.181 1.00 94.38 183 VAL A C 1
ATOM 1454 O O . VAL A 1 183 ? 4.959 -12.868 -5.700 1.00 94.38 183 VAL A O 1
ATOM 1457 N N . TYR A 1 184 ? 3.939 -10.857 -5.845 1.00 93.44 184 TYR A N 1
ATOM 1458 C CA . TYR A 1 184 ? 4.826 -10.147 -4.922 1.00 93.44 184 TYR A CA 1
ATOM 1459 C C . TYR A 1 184 ? 4.849 -10.779 -3.522 1.00 93.44 184 TYR A C 1
ATOM 1461 O O . TYR A 1 184 ? 5.925 -11.045 -2.994 1.00 93.44 184 TYR A O 1
ATOM 1469 N N . ILE A 1 185 ? 3.687 -11.136 -2.960 1.00 93.00 185 ILE A N 1
ATOM 1470 C CA . ILE A 1 185 ? 3.596 -11.810 -1.646 1.00 93.00 185 ILE A CA 1
ATOM 1471 C C . ILE A 1 185 ? 3.955 -13.310 -1.687 1.00 93.00 185 ILE A C 1
ATOM 1473 O O . ILE A 1 185 ? 3.736 -14.042 -0.718 1.00 93.00 185 ILE A O 1
ATOM 1477 N N . HIS A 1 186 ? 4.449 -13.805 -2.828 1.00 91.69 186 HIS A N 1
ATOM 1478 C CA . HIS A 1 186 ? 4.859 -15.194 -3.054 1.00 91.69 186 HIS A CA 1
ATOM 1479 C C . HIS A 1 186 ? 3.765 -16.249 -2.807 1.00 91.69 186 HIS A C 1
ATOM 1481 O O . HIS A 1 186 ? 4.064 -17.415 -2.537 1.00 91.69 186 HIS A O 1
ATOM 1487 N N . LYS A 1 187 ? 2.486 -15.870 -2.925 1.00 91.56 187 LYS A N 1
ATOM 1488 C CA . LYS A 1 187 ? 1.348 -16.807 -2.854 1.00 91.56 187 LYS A CA 1
ATOM 1489 C C . LYS A 1 187 ? 0.968 -17.381 -4.214 1.00 91.56 187 LYS A C 1
ATOM 1491 O O . LYS A 1 187 ? 0.209 -18.343 -4.287 1.00 91.56 187 LYS A O 1
ATOM 1496 N N . LYS A 1 188 ? 1.524 -16.817 -5.286 1.00 92.12 188 LYS A N 1
ATOM 1497 C CA . LYS A 1 188 ? 1.257 -17.202 -6.667 1.00 92.12 188 LYS A CA 1
ATOM 1498 C C . LYS A 1 188 ? 2.528 -17.098 -7.513 1.00 92.12 188 LYS A C 1
ATOM 1500 O O . LYS A 1 188 ? 3.375 -16.243 -7.278 1.00 92.12 188 LYS A O 1
ATOM 1505 N N . ARG A 1 189 ? 2.668 -17.960 -8.526 1.00 90.81 189 ARG A N 1
ATOM 1506 C CA . ARG A 1 189 ? 3.692 -17.802 -9.577 1.00 90.81 189 ARG A CA 1
ATOM 1507 C C . ARG A 1 189 ? 3.176 -16.848 -10.658 1.00 90.81 189 ARG A C 1
ATOM 1509 O O . ARG A 1 189 ? 1.985 -16.873 -10.967 1.00 90.81 189 ARG A O 1
ATOM 1516 N N . ALA A 1 190 ? 4.069 -16.066 -11.262 1.00 89.94 190 ALA A N 1
ATOM 1517 C CA . ALA A 1 190 ? 3.724 -15.217 -12.401 1.00 89.94 190 ALA A CA 1
ATOM 1518 C C . ALA A 1 190 ? 3.108 -16.048 -13.541 1.00 89.94 190 ALA A C 1
ATOM 1520 O O . ALA A 1 190 ? 3.663 -17.087 -13.936 1.00 89.94 190 ALA A O 1
ATOM 1521 N N . LEU A 1 191 ? 1.951 -15.604 -14.039 1.00 90.19 191 LEU A N 1
ATOM 1522 C CA . LEU A 1 191 ? 1.274 -16.239 -15.162 1.00 90.19 191 LEU A CA 1
ATOM 1523 C C . LEU A 1 191 ? 2.017 -15.911 -16.458 1.00 90.19 191 LEU A C 1
ATOM 1525 O O . LEU A 1 191 ? 2.196 -14.754 -16.814 1.00 90.19 191 LEU A O 1
ATOM 1529 N N . MET A 1 192 ? 2.446 -16.953 -17.161 1.00 89.19 192 MET A N 1
ATOM 1530 C CA . MET A 1 192 ? 3.138 -16.879 -18.442 1.00 89.19 192 MET A CA 1
ATOM 1531 C C . MET A 1 192 ? 2.443 -17.805 -19.434 1.00 89.19 192 MET A C 1
ATOM 1533 O O . MET A 1 192 ? 2.103 -18.946 -19.099 1.00 89.19 192 MET A O 1
ATOM 1537 N N . LEU A 1 193 ? 2.277 -17.342 -20.671 1.00 91.38 193 LEU A N 1
ATOM 1538 C CA . LEU A 1 193 ? 1.789 -18.186 -21.757 1.00 91.38 193 LEU A CA 1
ATOM 1539 C C . LEU A 1 193 ? 2.932 -18.958 -22.419 1.00 91.38 193 LEU A C 1
ATOM 1541 O O . LEU A 1 193 ? 4.068 -18.493 -22.492 1.00 91.38 193 LEU A O 1
ATOM 1545 N N . GLN A 1 194 ? 2.632 -20.145 -22.926 1.00 91.31 194 GLN A N 1
ATOM 1546 C CA . GLN A 1 194 ? 3.561 -20.977 -23.683 1.00 91.31 194 GLN A CA 1
ATOM 1547 C C . GLN A 1 194 ? 2.906 -21.424 -24.987 1.00 91.31 194 GLN A C 1
ATOM 1549 O O . GLN A 1 194 ? 1.719 -21.740 -25.013 1.00 91.31 194 GLN A O 1
ATOM 1554 N N . VAL A 1 195 ? 3.689 -21.462 -26.063 1.00 91.75 195 VAL A N 1
ATOM 1555 C CA . VAL A 1 195 ? 3.295 -22.056 -27.348 1.00 91.75 195 VAL A CA 1
ATOM 1556 C C . VAL A 1 195 ? 3.932 -23.433 -27.481 1.00 91.75 195 VAL A C 1
ATOM 1558 O O . VAL A 1 195 ? 5.065 -23.636 -27.050 1.00 91.75 195 VAL A O 1
ATOM 1561 N N . GLU A 1 196 ? 3.223 -24.381 -28.091 1.00 84.50 196 GLU A N 1
ATOM 1562 C CA . GLU A 1 196 ? 3.790 -25.713 -28.364 1.00 84.50 196 GLU A CA 1
ATOM 1563 C C . GLU A 1 196 ? 4.861 -25.671 -29.462 1.00 84.50 196 GLU A C 1
ATOM 1565 O O . GLU A 1 196 ? 5.828 -26.428 -29.416 1.00 84.50 196 GLU A O 1
ATOM 1570 N N . HIS A 1 197 ? 4.691 -24.774 -30.436 1.00 84.25 197 HIS A N 1
ATOM 1571 C CA . HIS A 1 197 ? 5.593 -24.606 -31.569 1.00 84.25 197 HIS A CA 1
ATOM 1572 C C . HIS A 1 197 ? 5.847 -23.114 -31.801 1.00 84.25 197 HIS A C 1
ATOM 1574 O O . HIS A 1 197 ? 4.913 -22.324 -31.927 1.00 84.25 197 HIS A O 1
ATOM 1580 N N . ASP A 1 198 ? 7.117 -22.735 -31.890 1.00 85.56 198 ASP A N 1
ATOM 1581 C CA . ASP A 1 198 ? 7.586 -21.378 -32.202 1.00 85.56 198 ASP A CA 1
ATOM 1582 C C . ASP A 1 198 ? 7.821 -21.167 -33.711 1.00 85.56 198 ASP A C 1
ATOM 1584 O O . ASP A 1 198 ? 8.177 -20.072 -34.159 1.00 85.56 198 ASP A O 1
ATOM 1588 N N . ARG A 1 199 ? 7.619 -22.219 -34.516 1.00 90.38 199 ARG A N 1
ATOM 1589 C CA . ARG A 1 199 ? 7.766 -22.192 -35.968 1.00 90.38 199 ARG A CA 1
ATOM 1590 C C . ARG A 1 199 ? 6.787 -23.133 -36.663 1.00 90.38 199 ARG A C 1
ATOM 1592 O O . ARG A 1 199 ? 6.824 -24.341 -36.444 1.00 90.38 199 ARG A O 1
ATOM 1599 N N . PHE A 1 200 ? 6.018 -22.589 -37.600 1.00 88.75 200 PHE A N 1
ATOM 1600 C CA . PHE A 1 200 ? 5.159 -23.335 -38.515 1.00 88.75 200 PHE A CA 1
ATOM 1601 C C . PHE A 1 200 ? 5.657 -23.200 -39.952 1.00 88.75 200 PHE A C 1
ATOM 1603 O O . PHE A 1 200 ? 6.072 -22.124 -40.387 1.00 88.75 200 PHE A O 1
ATOM 1610 N N . GLN A 1 201 ? 5.622 -24.307 -40.694 1.00 86.88 201 GLN A N 1
ATOM 1611 C CA . GLN A 1 201 ? 5.973 -24.330 -42.107 1.00 86.88 201 GLN A CA 1
ATOM 1612 C C . GLN A 1 201 ? 4.815 -24.908 -42.916 1.00 86.88 201 GLN A C 1
ATOM 1614 O O . GLN A 1 201 ? 4.445 -26.067 -42.734 1.00 86.88 201 GLN A O 1
ATOM 1619 N N . PHE A 1 202 ? 4.292 -24.106 -43.837 1.00 85.56 202 PHE A N 1
ATOM 1620 C CA . PHE A 1 202 ? 3.160 -24.446 -44.687 1.00 85.56 202 PHE A CA 1
ATOM 1621 C C . PHE A 1 202 ? 3.570 -24.516 -46.155 1.00 85.56 202 PHE A C 1
ATOM 1623 O O . PHE A 1 202 ? 4.562 -23.912 -46.581 1.00 85.56 202 PHE A O 1
ATOM 1630 N N . ARG A 1 203 ? 2.796 -25.280 -46.931 1.00 79.06 203 ARG A N 1
ATOM 1631 C CA . ARG A 1 203 ? 2.868 -25.241 -48.395 1.00 79.06 203 ARG A CA 1
ATOM 1632 C C . ARG A 1 203 ? 2.193 -23.960 -48.899 1.00 79.06 203 ARG A C 1
ATOM 1634 O O . ARG A 1 203 ? 1.400 -23.386 -48.166 1.00 79.06 203 ARG A O 1
ATOM 1641 N N . PHE A 1 204 ? 2.482 -23.523 -50.125 1.00 79.62 204 PHE A N 1
ATOM 1642 C CA . PHE A 1 204 ? 1.769 -22.396 -50.743 1.00 79.62 204 PHE A CA 1
ATOM 1643 C C . PHE A 1 204 ? 0.256 -22.701 -50.814 1.00 79.62 204 PHE A C 1
ATOM 1645 O O . PHE A 1 204 ? -0.124 -23.642 -51.525 1.00 79.62 204 PHE A O 1
ATOM 1652 N N . PRO A 1 205 ? -0.599 -21.968 -50.077 1.00 77.00 205 PRO A N 1
ATOM 1653 C CA . PRO A 1 205 ? -2.026 -22.252 -50.033 1.00 77.00 205 PRO A CA 1
ATOM 1654 C C . PRO A 1 205 ? -2.679 -21.825 -51.357 1.00 77.00 205 PRO A C 1
ATOM 1656 O O . PRO A 1 205 ? -2.341 -20.790 -51.925 1.00 77.00 205 PRO A O 1
ATOM 1659 N N . LYS A 1 206 ? -3.595 -22.639 -51.898 1.00 75.94 206 LYS A N 1
ATOM 1660 C CA . LYS A 1 206 ? -4.321 -22.310 -53.151 1.00 75.94 206 LYS A CA 1
ATOM 1661 C C . LYS A 1 206 ? -5.555 -21.442 -52.915 1.00 75.94 206 LYS A C 1
ATOM 1663 O O . LYS A 1 206 ? -6.056 -20.806 -53.835 1.00 75.94 206 LYS A O 1
ATOM 1668 N N . MET A 1 207 ? -6.074 -21.493 -51.701 1.00 81.06 207 MET A N 1
ATOM 1669 C CA . MET A 1 207 ? -7.214 -20.744 -51.193 1.00 81.06 207 MET A CA 1
ATOM 1670 C C . MET A 1 207 ? -6.861 -20.321 -49.774 1.00 81.06 207 MET A C 1
ATOM 1672 O O . MET A 1 207 ? -5.911 -20.852 -49.206 1.00 81.06 207 MET A O 1
ATOM 1676 N N . ARG A 1 208 ? -7.617 -19.388 -49.201 1.00 86.19 208 ARG A N 1
ATOM 1677 C CA . ARG A 1 208 ? -7.448 -19.023 -47.796 1.00 86.19 208 ARG A CA 1
ATOM 1678 C C . ARG A 1 208 ? -7.533 -20.273 -46.911 1.00 86.19 208 ARG A C 1
ATOM 1680 O O . ARG A 1 208 ? -8.507 -21.018 -47.005 1.00 86.19 208 ARG A O 1
ATOM 1687 N N . GLU A 1 209 ? -6.506 -20.499 -46.098 1.00 88.06 209 GLU A N 1
ATOM 1688 C CA . GLU A 1 209 ? -6.441 -21.612 -45.145 1.00 88.06 209 GLU A CA 1
ATOM 1689 C C . GLU A 1 209 ? -6.470 -21.069 -43.719 1.00 88.06 209 GLU A C 1
ATOM 1691 O O . GLU A 1 209 ? -5.673 -20.189 -43.385 1.00 88.06 209 GLU A O 1
ATOM 1696 N N . ASP A 1 210 ? -7.355 -21.615 -42.888 1.00 90.75 210 ASP A N 1
ATOM 1697 C CA . ASP A 1 210 ? -7.452 -21.287 -41.468 1.00 90.75 210 ASP A CA 1
ATOM 1698 C C . ASP A 1 210 ? -6.611 -22.275 -40.647 1.00 90.75 210 ASP A C 1
ATOM 1700 O O . ASP A 1 210 ? -6.661 -23.490 -40.853 1.00 90.75 210 ASP A O 1
ATOM 1704 N N . HIS A 1 211 ? -5.839 -21.742 -39.705 1.00 91.38 211 HIS A N 1
ATOM 1705 C CA . HIS A 1 211 ? -4.917 -22.465 -38.836 1.00 91.38 211 HIS A CA 1
ATOM 1706 C C . HIS A 1 211 ? -5.090 -22.011 -37.384 1.00 91.38 211 HIS A C 1
ATOM 1708 O O . HIS A 1 211 ? -5.607 -20.929 -37.100 1.00 91.38 211 HIS A O 1
ATOM 1714 N N . GLU A 1 212 ? -4.624 -22.834 -36.447 1.00 91.88 212 GLU A N 1
ATOM 1715 C CA . GLU A 1 212 ? -4.726 -22.565 -35.012 1.00 91.88 212 GLU A CA 1
ATOM 1716 C C . GLU A 1 212 ? -3.354 -22.592 -34.337 1.00 91.88 212 GLU A C 1
ATOM 1718 O O . GLU A 1 212 ? -2.580 -23.543 -34.479 1.00 91.88 212 GLU A O 1
ATOM 1723 N N . LEU A 1 213 ? -3.062 -21.547 -33.565 1.00 90.81 213 LEU A N 1
ATOM 1724 C CA . LEU A 1 213 ? -1.904 -21.469 -32.684 1.00 90.81 213 LEU A CA 1
ATOM 1725 C C . LEU A 1 213 ? -2.341 -21.749 -31.244 1.00 90.81 213 LEU A C 1
ATOM 1727 O O . LEU A 1 213 ? -3.048 -20.952 -30.631 1.00 90.81 213 LEU A O 1
ATOM 1731 N N . VAL A 1 214 ? -1.898 -22.878 -30.694 1.00 92.44 214 VAL A N 1
ATOM 1732 C CA . VAL A 1 214 ? -2.261 -23.300 -29.336 1.00 92.44 214 VAL A CA 1
ATOM 1733 C C . VAL A 1 214 ? -1.384 -22.604 -28.292 1.00 92.44 214 VAL A C 1
ATOM 1735 O O . VAL A 1 214 ? -0.163 -22.777 -28.274 1.00 92.44 214 VAL A O 1
ATOM 1738 N N . LEU A 1 215 ? -2.035 -21.876 -27.388 1.00 92.81 215 LEU A N 1
ATOM 1739 C CA . LEU A 1 215 ? -1.484 -21.265 -26.185 1.00 92.81 215 LEU A CA 1
ATOM 1740 C C . LEU A 1 215 ? -1.833 -22.102 -24.956 1.00 92.81 215 LEU A C 1
ATOM 1742 O O . LEU A 1 215 ? -2.962 -22.576 -24.812 1.00 92.81 215 LEU A O 1
ATOM 1746 N N . ARG A 1 216 ? -0.868 -22.241 -24.048 1.00 92.69 216 ARG A N 1
ATOM 1747 C CA . ARG A 1 216 ? -1.034 -22.887 -22.744 1.00 92.69 216 ARG A CA 1
ATOM 1748 C C . ARG A 1 216 ? -0.650 -21.943 -21.613 1.00 92.69 216 ARG A C 1
ATOM 1750 O O . ARG A 1 216 ? 0.377 -21.273 -21.706 1.00 92.69 216 ARG A O 1
ATOM 1757 N N . LYS A 1 217 ? -1.439 -21.910 -20.540 1.00 91.44 217 LYS A N 1
ATOM 1758 C CA . LYS A 1 217 ? -1.078 -21.213 -19.295 1.00 91.44 217 LYS A CA 1
ATOM 1759 C C . LYS A 1 217 ? -0.191 -22.110 -18.434 1.00 91.44 217 LYS A C 1
ATOM 1761 O O . LYS A 1 217 ? -0.385 -23.320 -18.381 1.00 91.44 217 LYS A O 1
ATOM 1766 N N . ASN A 1 218 ? 0.779 -21.520 -17.741 1.00 91.31 218 ASN A N 1
ATOM 1767 C CA . ASN A 1 218 ? 1.593 -22.232 -16.750 1.00 91.31 218 ASN A CA 1
ATOM 1768 C C . ASN A 1 218 ? 0.923 -22.330 -15.362 1.00 91.31 218 ASN A C 1
ATOM 1770 O O . ASN A 1 218 ? 1.345 -23.150 -14.549 1.00 91.31 218 ASN A O 1
ATOM 1774 N N . THR A 1 219 ? -0.038 -21.452 -15.064 1.00 91.75 219 THR A N 1
ATOM 1775 C CA . THR A 1 219 ? -0.729 -21.331 -13.773 1.00 91.75 219 THR A CA 1
ATOM 1776 C C . THR A 1 219 ? -2.036 -20.542 -13.947 1.00 91.75 219 THR A C 1
ATOM 1778 O O . THR A 1 219 ? -2.252 -19.905 -14.980 1.00 91.75 219 THR A O 1
ATOM 1781 N N . TRP A 1 220 ? -2.903 -20.562 -12.933 1.00 91.62 220 TRP A N 1
ATOM 1782 C CA . TRP A 1 220 ? -4.120 -19.742 -12.859 1.00 91.62 220 TRP A CA 1
ATOM 1783 C C . TRP A 1 220 ? -3.808 -18.239 -12.727 1.00 91.62 220 TRP A C 1
ATOM 1785 O O . TRP A 1 220 ? -2.658 -17.875 -12.482 1.00 91.62 220 TRP A O 1
ATOM 1795 N N . GLY A 1 221 ? -4.813 -17.365 -12.862 1.00 90.12 221 GLY A N 1
ATOM 1796 C CA . GLY A 1 221 ? -4.688 -15.913 -12.648 1.00 90.12 221 GLY A CA 1
ATOM 1797 C C . GLY A 1 221 ? -5.135 -15.054 -13.829 1.00 90.12 221 GLY A C 1
ATOM 1798 O O . GLY A 1 221 ? -5.679 -15.564 -14.817 1.00 90.12 221 GLY A O 1
ATOM 1799 N N . TYR A 1 222 ? -4.896 -13.748 -13.732 1.00 90.56 222 TYR A N 1
ATOM 1800 C CA . TYR A 1 222 ? -5.213 -12.789 -14.790 1.00 90.56 222 TYR A CA 1
ATOM 1801 C C . TYR A 1 222 ? -4.031 -12.573 -15.739 1.00 90.56 222 TYR A C 1
ATOM 1803 O O . TYR A 1 222 ? -2.888 -12.396 -15.334 1.00 90.56 222 TYR A O 1
ATOM 1811 N N . CYS A 1 223 ? -4.326 -12.565 -17.031 1.00 88.75 223 CYS A N 1
ATOM 1812 C CA . CYS A 1 223 ? -3.408 -12.235 -18.098 1.00 88.75 223 CYS A CA 1
ATOM 1813 C C . CYS A 1 223 ? -4.216 -11.658 -19.255 1.00 88.75 223 CYS A C 1
ATOM 1815 O O . CYS A 1 223 ? -5.298 -12.154 -19.585 1.00 88.75 223 CYS A O 1
ATOM 1817 N N . LYS A 1 224 ? -3.668 -10.621 -19.880 1.00 90.38 224 LYS A N 1
ATOM 1818 C CA . LYS A 1 224 ? -4.177 -10.031 -21.111 1.00 90.38 224 LYS A CA 1
ATOM 1819 C C . LYS A 1 224 ? -3.005 -9.835 -22.061 1.00 90.38 224 LYS A C 1
ATOM 1821 O O . LYS A 1 224 ? -2.020 -9.197 -21.696 1.00 90.38 224 LYS A O 1
ATOM 1826 N N . MET A 1 225 ? -3.099 -10.398 -23.260 1.00 91.12 225 MET A N 1
ATOM 1827 C CA . MET A 1 225 ? -2.074 -10.298 -24.297 1.00 91.12 225 MET A CA 1
ATOM 1828 C C . MET A 1 225 ? -2.673 -9.759 -25.591 1.00 91.12 225 MET A C 1
ATOM 1830 O O . MET A 1 225 ? -3.843 -9.996 -25.903 1.00 91.12 225 MET A O 1
ATOM 1834 N N . HIS A 1 226 ? -1.856 -9.037 -26.347 1.00 92.50 226 HIS A N 1
ATOM 1835 C CA . HIS A 1 226 ? -2.174 -8.570 -27.687 1.00 92.50 226 HIS A CA 1
ATOM 1836 C C . HIS A 1 226 ? -1.520 -9.481 -28.718 1.00 92.50 226 HIS A C 1
ATOM 1838 O O . HIS A 1 226 ? -0.348 -9.832 -28.587 1.00 92.50 226 HIS A O 1
ATOM 1844 N N . VAL A 1 227 ? -2.282 -9.855 -29.742 1.00 93.81 227 VAL A N 1
ATOM 1845 C CA . VAL A 1 227 ? -1.821 -10.686 -30.855 1.00 93.81 227 VAL A CA 1
ATOM 1846 C C . VAL A 1 227 ? -1.776 -9.819 -32.100 1.00 93.81 227 VAL A C 1
ATOM 1848 O O . VAL A 1 227 ? -2.779 -9.232 -32.497 1.00 93.81 227 VAL A O 1
ATOM 1851 N N . ARG A 1 228 ? -0.610 -9.744 -32.731 1.00 94.50 228 ARG A N 1
ATOM 1852 C CA . ARG A 1 228 ? -0.402 -8.991 -33.970 1.00 94.50 228 ARG A CA 1
ATOM 1853 C C . ARG A 1 228 ? 0.528 -9.739 -34.909 1.00 94.50 228 ARG A C 1
ATOM 1855 O O . ARG A 1 228 ? 1.199 -10.687 -34.511 1.00 94.50 228 ARG A O 1
ATOM 1862 N N . THR A 1 229 ? 0.595 -9.295 -36.155 1.00 93.31 229 THR A N 1
ATOM 1863 C CA . THR A 1 229 ? 1.523 -9.836 -37.148 1.00 93.31 229 THR A CA 1
ATOM 1864 C C . THR A 1 229 ? 2.270 -8.717 -37.857 1.00 93.31 229 THR A C 1
ATOM 1866 O O . THR A 1 229 ? 1.780 -7.592 -37.953 1.00 93.31 229 THR A O 1
ATOM 1869 N N . ASP A 1 230 ? 3.484 -9.012 -38.306 1.00 92.38 230 ASP A N 1
ATOM 1870 C CA . ASP A 1 230 ? 4.304 -8.136 -39.144 1.00 92.38 230 ASP A CA 1
ATOM 1871 C C . ASP A 1 230 ? 4.126 -8.413 -40.651 1.00 92.38 230 ASP A C 1
ATOM 1873 O O . ASP A 1 230 ? 4.682 -7.686 -41.476 1.00 92.38 230 ASP A O 1
ATOM 1877 N N . ALA A 1 231 ? 3.337 -9.429 -41.021 1.00 88.75 231 ALA A N 1
ATOM 1878 C CA . ALA A 1 231 ? 3.196 -9.894 -42.393 1.00 88.75 231 ALA A CA 1
ATOM 1879 C C . ALA A 1 231 ? 1.764 -9.766 -42.918 1.00 88.75 231 ALA A C 1
ATOM 1881 O O . ALA A 1 231 ? 0.803 -10.188 -42.284 1.00 88.75 231 ALA A O 1
ATOM 1882 N N . ARG A 1 232 ? 1.627 -9.234 -44.138 1.00 88.44 232 ARG A N 1
ATOM 1883 C CA . ARG A 1 232 ? 0.322 -8.972 -44.773 1.00 88.44 232 ARG A CA 1
ATOM 1884 C C . ARG A 1 232 ? -0.456 -10.234 -45.150 1.00 88.44 232 ARG A C 1
ATOM 1886 O O . ARG A 1 232 ? -1.675 -10.179 -45.235 1.00 88.44 232 ARG A O 1
ATOM 1893 N N . PHE A 1 233 ? 0.235 -11.354 -45.366 1.00 89.88 233 PHE A N 1
ATOM 1894 C CA . PHE A 1 233 ? -0.386 -12.628 -45.740 1.00 89.88 233 PHE A CA 1
ATOM 1895 C C . PHE A 1 233 ? -0.971 -13.404 -44.555 1.00 89.88 233 PHE A C 1
ATOM 1897 O O . PHE A 1 233 ? -1.618 -14.427 -44.763 1.00 89.88 233 PHE A O 1
ATOM 1904 N N . ILE A 1 234 ? -0.748 -12.945 -43.321 1.00 92.25 234 ILE A N 1
ATOM 1905 C CA . ILE A 1 234 ? -1.312 -13.540 -42.110 1.00 92.25 234 ILE A CA 1
ATOM 1906 C C . ILE A 1 234 ? -2.443 -12.627 -41.642 1.00 92.25 234 ILE A C 1
ATOM 1908 O O . ILE A 1 234 ? -2.230 -11.447 -41.387 1.00 92.25 234 ILE A O 1
ATOM 1912 N N . THR A 1 235 ? -3.655 -13.158 -41.507 1.00 91.88 235 THR A N 1
ATOM 1913 C CA . THR A 1 235 ? -4.761 -12.442 -40.859 1.00 91.88 235 THR A CA 1
ATOM 1914 C C . THR A 1 235 ? -5.054 -13.086 -39.515 1.00 91.88 235 THR A C 1
ATOM 1916 O O . THR A 1 235 ? -5.371 -14.271 -39.450 1.00 91.88 235 THR A O 1
ATOM 1919 N N . ILE A 1 236 ? -4.969 -12.310 -38.440 1.00 92.88 236 ILE A N 1
ATOM 1920 C CA . ILE A 1 236 ? -5.341 -12.755 -37.094 1.00 92.88 236 ILE A CA 1
ATOM 1921 C C . ILE A 1 236 ? -6.832 -12.492 -36.893 1.00 92.88 236 ILE A C 1
ATOM 1923 O O . ILE A 1 236 ? -7.311 -11.399 -37.182 1.00 92.88 236 ILE A O 1
ATOM 1927 N N . HIS A 1 237 ? -7.570 -13.486 -36.399 1.00 91.38 237 HIS A N 1
ATOM 1928 C CA . HIS A 1 237 ? -9.008 -13.336 -36.151 1.00 91.38 237 HIS A CA 1
ATOM 1929 C C . HIS A 1 237 ? -9.319 -12.755 -34.767 1.00 91.38 237 HIS A C 1
ATOM 1931 O O . HIS A 1 237 ? -10.392 -12.190 -34.569 1.00 91.38 237 HIS A O 1
ATOM 1937 N N . GLN A 1 238 ? -8.377 -12.862 -33.826 1.00 89.62 238 GLN A N 1
ATOM 1938 C CA . GLN A 1 238 ? -8.509 -12.345 -32.469 1.00 89.62 238 GLN A CA 1
ATOM 1939 C C . GLN A 1 238 ? -7.231 -11.622 -32.032 1.00 89.62 238 GLN A C 1
ATOM 1941 O O . GLN A 1 238 ? -6.210 -12.239 -31.745 1.00 89.62 238 GLN A O 1
ATOM 1946 N N . GLU A 1 239 ? -7.304 -10.293 -31.976 1.00 90.25 239 GLU A N 1
ATOM 1947 C CA . GLU A 1 239 ? -6.163 -9.414 -31.673 1.00 90.25 239 GLU A CA 1
ATOM 1948 C C . GLU A 1 239 ? -5.880 -9.272 -30.165 1.00 90.25 239 GLU A C 1
ATOM 1950 O O . GLU A 1 239 ? -4.883 -8.667 -29.766 1.00 90.25 239 GLU A O 1
ATOM 1955 N N . SER A 1 240 ? -6.740 -9.820 -29.298 1.00 91.50 240 SER A N 1
ATOM 1956 C CA . SER A 1 240 ? -6.542 -9.816 -27.846 1.00 91.50 240 SER A CA 1
ATOM 1957 C C . SER A 1 240 ? -7.004 -11.123 -27.212 1.00 91.50 240 SER A C 1
ATOM 1959 O O . SER A 1 240 ? -8.104 -11.597 -27.488 1.00 91.50 240 SER A O 1
ATOM 1961 N N . VAL A 1 241 ? -6.156 -11.677 -26.347 1.00 90.62 241 VAL A N 1
ATOM 1962 C CA . VAL A 1 241 ? -6.399 -12.907 -25.585 1.00 90.62 241 VAL A CA 1
ATOM 1963 C C . VAL A 1 241 ? -6.387 -12.567 -24.103 1.00 90.62 241 VAL A C 1
ATOM 1965 O O . VAL A 1 241 ? -5.480 -11.875 -23.634 1.00 90.62 241 VAL A O 1
ATOM 1968 N N . CYS A 1 242 ? -7.368 -13.060 -23.358 1.00 88.44 242 CYS A N 1
ATOM 1969 C CA . CYS A 1 242 ? -7.465 -12.898 -21.914 1.00 88.44 242 CYS A CA 1
ATOM 1970 C C . CYS A 1 242 ? -7.584 -14.248 -21.193 1.00 88.44 242 CYS A C 1
ATOM 1972 O O . CYS A 1 242 ? -7.873 -15.278 -21.799 1.00 88.44 242 CYS A O 1
ATOM 1974 N N . SER A 1 243 ? -7.396 -14.256 -19.871 1.00 84.69 243 SER A N 1
ATOM 1975 C CA . SER A 1 243 ? -7.491 -15.483 -19.064 1.00 84.69 243 SER A CA 1
ATOM 1976 C C . SER A 1 243 ? -8.816 -16.240 -19.183 1.00 84.69 243 SER A C 1
ATOM 1978 O O . SER A 1 243 ? -8.811 -17.455 -18.975 1.00 84.69 243 SER A O 1
ATOM 1980 N N . MET A 1 244 ? -9.919 -15.548 -19.500 1.00 84.31 244 MET A N 1
ATOM 1981 C CA . MET A 1 244 ? -11.261 -16.133 -19.637 1.00 84.31 244 MET A CA 1
ATOM 1982 C C . MET A 1 244 ? -11.443 -16.934 -20.933 1.00 84.31 244 MET A C 1
ATOM 1984 O O . MET A 1 244 ? -12.347 -17.761 -21.004 1.00 84.31 244 MET A O 1
ATOM 1988 N N . ASP A 1 245 ? -10.581 -16.727 -21.932 1.00 88.00 245 ASP A N 1
ATOM 1989 C CA . ASP A 1 245 ? -10.664 -17.434 -23.214 1.00 88.00 245 ASP A CA 1
ATOM 1990 C C . ASP A 1 245 ? -10.177 -18.894 -23.109 1.00 88.00 245 ASP A C 1
ATOM 1992 O O . ASP A 1 245 ? -10.485 -19.730 -23.956 1.00 88.00 245 ASP A O 1
ATOM 1996 N N . PHE A 1 246 ? -9.420 -19.229 -22.059 1.00 89.88 246 PHE A N 1
ATOM 1997 C CA . PHE A 1 246 ? -8.811 -20.547 -21.880 1.00 89.88 246 PHE A CA 1
ATOM 1998 C C . PHE A 1 246 ? -9.783 -21.567 -21.282 1.00 89.88 246 PHE A C 1
ATOM 2000 O O . PHE A 1 246 ? -10.391 -21.324 -20.240 1.00 89.88 246 PHE A O 1
ATOM 2007 N N . GLN A 1 247 ? -9.809 -22.764 -21.869 1.00 87.00 247 GLN A N 1
ATOM 2008 C CA . GLN A 1 247 ? -10.473 -23.953 -21.329 1.00 87.00 247 GLN A CA 1
ATOM 2009 C C . GLN A 1 247 ? -9.409 -25.012 -21.020 1.00 87.00 247 GLN A C 1
ATOM 2011 O O . GLN A 1 247 ? -8.562 -25.288 -21.867 1.00 87.00 247 GLN A O 1
ATOM 2016 N N . ASP A 1 248 ? -9.407 -25.569 -19.804 1.00 84.00 248 ASP A N 1
ATOM 2017 C CA . ASP A 1 248 ? -8.381 -26.519 -19.330 1.00 84.00 248 ASP A CA 1
ATOM 2018 C C . ASP A 1 248 ? -6.937 -26.030 -19.588 1.00 84.00 248 ASP A C 1
ATOM 2020 O O . ASP A 1 248 ? -6.093 -26.743 -20.133 1.00 84.00 248 ASP A O 1
ATOM 2024 N N . ASP A 1 249 ? -6.676 -24.759 -19.255 1.00 88.19 249 ASP A N 1
ATOM 2025 C CA . ASP A 1 249 ? -5.409 -24.045 -19.482 1.00 88.19 249 ASP A CA 1
ATOM 2026 C C . ASP A 1 249 ? -4.939 -23.959 -20.940 1.00 88.19 249 ASP A C 1
ATOM 2028 O O . ASP A 1 249 ? -3.800 -23.562 -21.197 1.00 88.19 249 ASP A O 1
ATOM 2032 N N . ARG A 1 250 ? -5.820 -24.243 -21.904 1.00 91.94 250 ARG A N 1
ATOM 2033 C CA . ARG A 1 250 ? -5.540 -24.217 -23.340 1.00 91.94 250 ARG A CA 1
ATOM 2034 C C . ARG A 1 250 ? -6.445 -23.223 -24.071 1.00 91.94 250 ARG A C 1
ATOM 2036 O O . ARG A 1 250 ? -7.648 -23.171 -23.840 1.00 91.94 250 ARG A O 1
ATOM 2043 N N . PHE A 1 251 ? -5.866 -22.460 -24.992 1.00 91.88 251 PHE A N 1
ATOM 2044 C CA . PHE A 1 251 ? -6.600 -21.591 -25.911 1.00 91.88 251 PHE A CA 1
ATOM 2045 C C . PHE A 1 251 ? -5.994 -21.674 -27.314 1.00 91.88 251 PHE A C 1
ATOM 2047 O O . PHE A 1 251 ? -4.779 -21.794 -27.447 1.00 91.88 251 PHE A O 1
ATOM 2054 N N . ALA A 1 252 ? -6.815 -21.635 -28.361 1.00 91.62 252 ALA A N 1
ATOM 2055 C CA . ALA A 1 252 ? -6.360 -21.691 -29.747 1.00 91.62 252 ALA A CA 1
ATOM 2056 C C . ALA A 1 252 ? -6.622 -20.347 -30.433 1.00 91.62 252 ALA A C 1
ATOM 2058 O O . ALA A 1 252 ? -7.767 -19.962 -30.647 1.00 91.62 252 ALA A O 1
ATOM 2059 N N . VAL A 1 253 ? -5.554 -19.635 -30.790 1.00 91.88 253 VAL A N 1
ATOM 2060 C CA . VAL A 1 253 ? -5.644 -18.402 -31.576 1.00 91.88 253 VAL A CA 1
ATOM 2061 C C . VAL A 1 253 ? -5.809 -18.778 -33.043 1.00 91.88 253 VAL A C 1
ATOM 2063 O O . VAL A 1 253 ? -4.880 -19.313 -33.654 1.00 91.88 253 VAL A O 1
ATOM 2066 N N . SER A 1 254 ? -6.972 -18.484 -33.618 1.00 92.75 254 SER A N 1
ATOM 2067 C CA . SER A 1 254 ? -7.219 -18.692 -35.045 1.00 92.75 254 SER A CA 1
ATOM 2068 C C . SER A 1 254 ? -6.543 -17.607 -35.891 1.00 92.75 254 SER A C 1
ATOM 2070 O O . SER A 1 254 ? -6.691 -16.404 -35.639 1.00 92.75 254 SER A O 1
ATOM 2072 N N . TYR A 1 255 ? -5.847 -18.029 -36.943 1.00 93.62 255 TYR A N 1
ATOM 2073 C CA . TYR A 1 255 ? -5.273 -17.155 -37.964 1.00 93.62 255 TYR A CA 1
ATOM 2074 C C . TYR A 1 255 ? -5.444 -17.774 -39.349 1.00 93.62 255 TYR A C 1
ATOM 2076 O O . TYR A 1 255 ? -5.506 -18.991 -39.487 1.00 93.62 255 TYR A O 1
ATOM 2084 N N . SER A 1 256 ? -5.493 -16.942 -40.382 1.00 92.44 256 SER A N 1
ATOM 2085 C CA . SER A 1 256 ? -5.625 -17.392 -41.764 1.00 92.44 256 SER A CA 1
ATOM 2086 C C . SER A 1 256 ? -4.473 -16.926 -42.635 1.00 92.44 256 SER A C 1
ATOM 2088 O O . SER A 1 256 ? -3.932 -15.834 -42.448 1.00 92.44 256 SER A O 1
ATOM 2090 N N . LEU A 1 257 ? -4.099 -17.776 -43.587 1.00 91.75 257 LEU A N 1
ATOM 2091 C CA . LEU A 1 257 ? -3.099 -17.481 -44.605 1.00 91.75 257 LEU A CA 1
ATOM 2092 C C . LEU A 1 257 ? -3.812 -17.069 -45.890 1.00 91.75 257 LEU A C 1
ATOM 2094 O O . LEU A 1 257 ? -4.560 -17.866 -46.459 1.00 91.75 257 LEU A O 1
ATOM 2098 N N . ASP A 1 258 ? -3.592 -15.833 -46.331 1.00 88.06 258 ASP A N 1
ATOM 2099 C CA . ASP A 1 258 ? -4.201 -15.288 -47.543 1.00 88.06 258 ASP A CA 1
ATOM 2100 C C . ASP A 1 258 ? -3.231 -15.387 -48.733 1.00 88.06 258 ASP A C 1
ATOM 2102 O O . ASP A 1 258 ? -2.216 -14.681 -48.757 1.00 88.06 258 ASP A O 1
ATOM 2106 N N . PRO A 1 259 ? -3.517 -16.244 -49.732 1.00 81.62 259 PRO A N 1
ATOM 2107 C CA . PRO A 1 259 ? -2.659 -16.377 -50.899 1.00 81.62 259 PRO A CA 1
ATOM 2108 C C . PRO A 1 259 ? -2.635 -15.139 -51.800 1.00 81.62 259 PRO A C 1
ATOM 2110 O O . PRO A 1 259 ? -1.657 -14.964 -52.521 1.00 81.62 259 PRO A O 1
ATOM 2113 N N . GLU A 1 260 ? -3.652 -14.268 -51.765 1.00 80.25 260 GLU A N 1
ATOM 2114 C CA . GLU A 1 260 ? -3.681 -13.048 -52.593 1.00 80.25 260 GLU A CA 1
ATOM 2115 C C . GLU A 1 260 ? -2.671 -11.989 -52.119 1.00 80.25 260 GLU A C 1
ATOM 2117 O O . GLU A 1 260 ? -2.299 -11.096 -52.878 1.00 80.25 260 GLU A O 1
ATOM 2122 N N . GLN A 1 261 ? -2.224 -12.091 -50.864 1.00 78.44 261 GLN A N 1
ATOM 2123 C CA . GLN A 1 261 ? -1.265 -11.184 -50.224 1.00 78.44 261 GLN A CA 1
ATOM 2124 C C . GLN A 1 261 ? 0.170 -11.746 -50.199 1.00 78.44 261 GLN A C 1
ATOM 2126 O O . GLN A 1 261 ? 1.061 -11.129 -49.611 1.00 78.44 261 GLN A O 1
ATOM 2131 N N . LEU A 1 262 ? 0.401 -12.923 -50.793 1.00 76.62 262 LEU A N 1
ATOM 2132 C CA . LEU A 1 262 ? 1.733 -13.493 -50.988 1.00 76.62 262 LEU A CA 1
ATOM 2133 C C . LEU A 1 262 ? 2.325 -12.939 -52.294 1.00 76.62 262 LEU A C 1
ATOM 2135 O O . LEU A 1 262 ? 1.773 -13.172 -53.368 1.00 76.62 262 LEU A O 1
ATOM 2139 N N . ASP A 1 263 ? 3.446 -12.216 -52.213 1.00 63.62 263 ASP A N 1
ATOM 2140 C CA . ASP A 1 263 ? 4.204 -11.795 -53.400 1.00 63.62 263 ASP A CA 1
ATOM 2141 C C . ASP A 1 263 ? 4.661 -13.032 -54.210 1.00 63.62 263 ASP A C 1
ATOM 2143 O O . ASP A 1 263 ? 4.885 -14.099 -53.638 1.00 63.62 263 ASP A O 1
ATOM 2147 N N . GLU A 1 264 ? 4.841 -12.906 -55.536 1.00 57.06 264 GLU A N 1
ATOM 2148 C CA . GLU A 1 264 ? 5.229 -14.004 -56.462 1.00 57.06 264 GLU A CA 1
ATOM 2149 C C . GLU A 1 264 ? 6.579 -14.693 -56.129 1.00 57.06 264 GLU A C 1
ATOM 2151 O O . GLU A 1 264 ? 7.019 -15.619 -56.824 1.00 57.06 264 GLU A O 1
ATOM 2156 N N . ASP A 1 265 ? 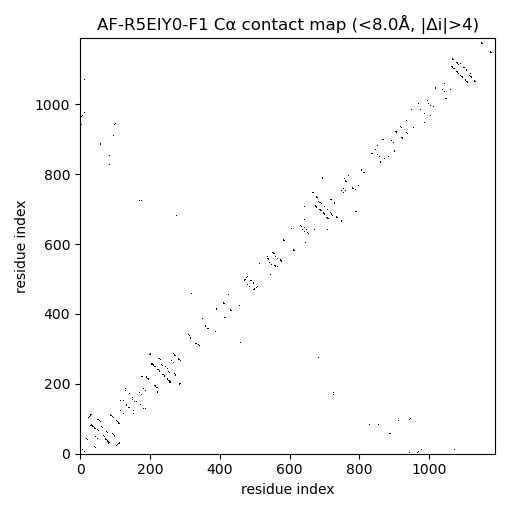7.257 -14.258 -55.067 1.00 55.06 265 ASP A N 1
ATOM 2157 C CA . ASP A 1 265 ? 8.463 -14.872 -54.544 1.00 55.06 265 ASP A CA 1
ATOM 2158 C C . ASP A 1 265 ? 8.122 -16.214 -53.878 1.00 55.06 265 ASP A C 1
ATOM 2160 O O . ASP A 1 265 ? 7.306 -16.314 -52.966 1.00 55.06 265 ASP A O 1
ATOM 2164 N N . LYS A 1 266 ? 8.792 -17.284 -54.323 1.00 67.06 266 LYS A N 1
ATOM 2165 C CA . LYS A 1 266 ? 8.535 -18.700 -53.970 1.00 67.06 266 LYS A CA 1
ATOM 2166 C C . LYS A 1 266 ? 8.709 -19.064 -52.477 1.00 67.06 266 LYS A C 1
ATOM 2168 O O . LYS A 1 266 ? 8.751 -20.246 -52.125 1.00 67.06 266 LYS A O 1
ATOM 2173 N N . GLN A 1 267 ? 8.844 -18.070 -51.600 1.00 72.19 267 GLN A N 1
ATOM 2174 C CA . GLN A 1 267 ? 8.941 -18.195 -50.153 1.00 72.19 267 GLN A CA 1
ATOM 2175 C C . GLN A 1 267 ? 8.508 -16.888 -49.467 1.00 72.19 267 GLN A C 1
ATOM 2177 O O . GLN A 1 267 ? 9.108 -15.845 -49.710 1.00 72.19 267 GLN A O 1
ATOM 2182 N N . ALA A 1 268 ? 7.566 -16.978 -48.525 1.00 81.44 268 ALA A N 1
ATOM 2183 C CA . ALA A 1 268 ? 7.181 -15.875 -47.643 1.00 81.44 268 ALA A CA 1
ATOM 2184 C C . ALA A 1 268 ? 7.451 -16.224 -46.172 1.00 81.44 268 ALA A C 1
ATOM 2186 O O . ALA A 1 268 ? 7.366 -17.388 -45.762 1.00 81.44 268 ALA A O 1
ATOM 2187 N N . GLN A 1 269 ? 7.804 -15.214 -45.378 1.00 87.69 269 GLN A N 1
ATOM 2188 C CA . GLN A 1 269 ? 8.036 -15.333 -43.940 1.00 87.69 269 GLN A CA 1
ATOM 2189 C C . GLN A 1 269 ? 7.283 -14.225 -43.214 1.00 87.69 2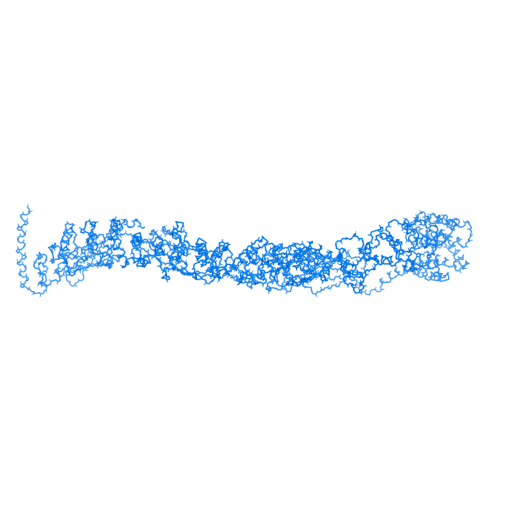69 GLN A C 1
ATOM 2191 O O . GLN A 1 269 ? 7.289 -13.080 -43.658 1.00 87.69 269 GLN A O 1
ATOM 2196 N N . GLY A 1 270 ? 6.654 -14.585 -42.104 1.00 89.50 270 GLY A N 1
ATOM 2197 C CA . GLY A 1 270 ? 5.956 -13.662 -41.225 1.00 89.50 270 GLY A CA 1
ATOM 2198 C C . GLY A 1 270 ? 5.995 -14.156 -39.791 1.00 89.50 270 GLY A C 1
ATOM 2199 O O . GLY A 1 270 ? 6.300 -15.320 -39.527 1.00 89.50 270 GLY A O 1
ATOM 2200 N N . GLN A 1 271 ? 5.703 -13.267 -38.861 1.00 94.38 271 GLN A N 1
ATOM 2201 C CA . GLN A 1 271 ? 5.680 -13.536 -37.436 1.00 94.38 271 GLN A CA 1
ATOM 2202 C C . GLN A 1 271 ? 4.288 -13.256 -36.888 1.00 94.38 271 GLN A C 1
ATOM 2204 O O . GLN A 1 271 ? 3.669 -12.233 -37.185 1.00 94.38 271 GLN A O 1
ATOM 2209 N N . ILE A 1 272 ? 3.802 -14.168 -36.054 1.00 94.00 272 ILE A N 1
ATOM 2210 C CA . ILE A 1 272 ? 2.706 -13.906 -35.127 1.00 94.00 272 ILE A CA 1
ATOM 2211 C C . ILE A 1 272 ? 3.363 -13.544 -33.796 1.00 94.00 272 ILE A C 1
ATOM 2213 O O . ILE A 1 272 ? 4.123 -14.330 -33.230 1.00 94.00 272 ILE A O 1
ATOM 2217 N N . ILE A 1 273 ? 3.110 -12.328 -33.328 1.00 93.94 273 ILE A N 1
ATOM 2218 C CA . ILE A 1 273 ? 3.684 -11.756 -32.114 1.00 93.94 273 ILE A CA 1
ATOM 2219 C C . ILE A 1 273 ? 2.563 -11.664 -31.086 1.00 93.94 273 ILE A C 1
ATOM 2221 O O . ILE A 1 273 ? 1.575 -10.964 -31.302 1.00 93.94 273 ILE A O 1
ATOM 2225 N N . ILE A 1 274 ? 2.730 -12.374 -29.976 1.00 93.25 274 ILE A N 1
ATOM 2226 C CA . ILE A 1 274 ? 1.825 -12.342 -28.830 1.00 93.25 274 ILE A CA 1
ATOM 2227 C C . ILE A 1 274 ? 2.587 -11.689 -27.690 1.00 93.25 274 ILE A C 1
ATOM 2229 O O . ILE A 1 274 ? 3.579 -12.241 -27.213 1.00 93.25 274 ILE A O 1
ATOM 2233 N N . GLU A 1 275 ? 2.165 -10.508 -27.264 1.00 91.31 275 GLU A N 1
ATOM 2234 C CA . GLU A 1 275 ? 2.898 -9.755 -26.252 1.00 91.31 275 GLU A CA 1
ATOM 2235 C C . GLU A 1 275 ? 1.984 -9.033 -25.263 1.00 91.31 275 GLU A C 1
ATOM 2237 O O . GLU A 1 275 ? 0.865 -8.625 -25.575 1.00 91.31 275 GLU A O 1
ATOM 2242 N N . ASN A 1 276 ? 2.486 -8.898 -24.044 1.00 89.00 276 ASN A N 1
ATOM 2243 C CA . ASN A 1 276 ? 2.029 -7.951 -23.040 1.00 89.00 276 ASN A CA 1
ATOM 2244 C C . ASN A 1 276 ? 3.256 -7.190 -22.510 1.00 89.00 276 ASN A C 1
ATOM 2246 O O . ASN A 1 276 ? 4.353 -7.296 -23.065 1.00 89.00 276 ASN A O 1
ATOM 2250 N N . THR A 1 277 ? 3.094 -6.422 -21.435 1.00 86.69 277 THR A N 1
ATOM 2251 C CA . THR A 1 277 ? 4.188 -5.611 -20.894 1.00 86.69 277 THR A CA 1
ATOM 2252 C C . THR A 1 277 ? 5.385 -6.454 -20.443 1.00 86.69 277 THR A C 1
ATOM 2254 O O . THR A 1 277 ? 6.514 -6.033 -20.669 1.00 86.69 277 THR A O 1
ATOM 2257 N N . TYR A 1 278 ? 5.188 -7.636 -19.849 1.00 85.69 278 TYR A N 1
ATOM 2258 C CA . TYR A 1 278 ? 6.263 -8.439 -19.242 1.00 85.69 278 TYR A CA 1
ATOM 2259 C C . TYR A 1 278 ? 6.682 -9.682 -20.051 1.00 85.69 278 TYR A C 1
ATOM 2261 O O . TYR A 1 278 ? 7.698 -10.303 -19.739 1.00 85.69 278 TYR A O 1
ATOM 2269 N N . GLN A 1 279 ? 5.936 -10.057 -21.092 1.00 89.81 279 GLN A N 1
ATOM 2270 C CA . GLN A 1 279 ? 6.162 -11.257 -21.894 1.00 89.81 279 GLN A CA 1
ATOM 2271 C C . GLN A 1 279 ? 5.938 -10.986 -23.388 1.00 89.81 279 GLN A C 1
ATOM 2273 O O . GLN A 1 279 ? 4.908 -10.451 -23.786 1.00 89.81 279 GLN A O 1
ATOM 2278 N N . LYS A 1 280 ? 6.867 -11.459 -24.229 1.00 91.38 280 LYS A N 1
ATOM 2279 C CA . LYS A 1 280 ? 6.761 -11.446 -25.695 1.00 91.38 280 LYS A CA 1
ATOM 2280 C C . LYS A 1 280 ? 7.056 -12.828 -26.274 1.00 91.38 280 LYS A C 1
ATOM 2282 O O . LYS A 1 280 ? 8.140 -13.370 -26.065 1.00 91.38 280 LYS A O 1
ATOM 2287 N N . ILE A 1 281 ? 6.103 -13.384 -27.014 1.00 92.81 281 ILE A N 1
ATOM 2288 C CA . ILE A 1 281 ? 6.196 -14.665 -27.720 1.00 92.81 281 ILE A CA 1
ATOM 2289 C C . ILE A 1 281 ? 6.168 -14.373 -29.220 1.00 92.81 281 ILE A C 1
ATOM 2291 O O . ILE A 1 281 ? 5.283 -13.670 -29.704 1.00 92.81 281 ILE A O 1
ATOM 2295 N N . VAL A 1 282 ? 7.136 -14.914 -29.957 1.00 93.81 282 VAL A N 1
ATOM 2296 C CA . VAL A 1 282 ? 7.249 -14.738 -31.410 1.00 93.81 282 VAL A CA 1
ATOM 2297 C C . VAL A 1 282 ? 7.167 -16.105 -32.075 1.00 93.81 282 VAL A C 1
ATOM 2299 O O . VAL A 1 282 ? 8.007 -16.966 -31.820 1.00 93.81 282 VAL A O 1
ATOM 2302 N N . VAL A 1 283 ? 6.162 -16.296 -32.927 1.00 93.88 283 VAL A N 1
ATOM 2303 C CA . VAL A 1 283 ? 5.931 -17.534 -33.678 1.00 93.88 283 VAL A CA 1
ATOM 2304 C C . VAL A 1 283 ? 6.173 -17.264 -35.156 1.00 93.88 283 VAL A C 1
ATOM 2306 O O . VAL A 1 283 ? 5.499 -16.438 -35.767 1.00 93.88 283 VAL A O 1
ATOM 2309 N N . ASN A 1 284 ? 7.137 -17.965 -35.744 1.00 92.38 284 ASN A N 1
ATOM 2310 C CA . ASN A 1 284 ? 7.519 -17.787 -37.141 1.00 92.38 284 ASN A CA 1
ATOM 2311 C C . ASN A 1 284 ? 6.641 -18.645 -38.058 1.00 92.38 284 ASN A C 1
ATOM 2313 O O . ASN A 1 284 ? 6.613 -19.868 -37.933 1.00 92.38 284 ASN A O 1
ATOM 2317 N N . VAL A 1 285 ? 5.986 -18.025 -39.030 1.00 91.12 285 VAL A N 1
ATOM 2318 C CA . VAL A 1 285 ? 5.187 -18.685 -40.063 1.00 91.12 285 VAL A CA 1
ATOM 2319 C C . VAL A 1 285 ? 5.923 -18.580 -41.393 1.00 91.12 285 VAL A C 1
ATOM 2321 O O . VAL A 1 285 ? 6.226 -17.490 -41.877 1.00 91.12 285 VAL A O 1
ATOM 2324 N N . ILE A 1 286 ? 6.235 -19.730 -41.985 1.00 88.38 286 ILE A N 1
ATOM 2325 C CA . ILE A 1 286 ? 6.981 -19.826 -43.240 1.00 88.38 286 ILE A CA 1
ATOM 2326 C C . ILE A 1 286 ? 6.111 -20.533 -44.276 1.00 88.38 286 ILE A C 1
ATOM 2328 O O . ILE A 1 286 ? 5.761 -21.697 -44.094 1.00 88.38 286 ILE A O 1
ATOM 2332 N N . VAL A 1 287 ? 5.826 -19.866 -45.391 1.00 86.06 287 VAL A N 1
ATOM 2333 C CA . VAL A 1 287 ? 5.108 -20.455 -46.528 1.00 86.06 287 VAL A CA 1
ATOM 2334 C C . VAL A 1 287 ? 6.115 -20.755 -47.635 1.00 86.06 287 VAL A C 1
ATOM 2336 O O . VAL A 1 287 ? 6.864 -19.870 -48.053 1.00 86.06 287 VAL A O 1
ATOM 2339 N N . LYS A 1 288 ? 6.175 -22.011 -48.089 1.00 79.31 288 LYS A N 1
ATOM 2340 C CA . LYS A 1 288 ? 7.057 -22.459 -49.182 1.00 79.31 288 LYS A CA 1
ATOM 2341 C C . LYS A 1 288 ? 6.286 -23.288 -50.193 1.00 79.31 288 LYS A C 1
ATOM 2343 O O . LYS A 1 288 ? 5.439 -24.092 -49.826 1.00 79.31 288 LYS A O 1
ATOM 2348 N N . GLU A 1 289 ? 6.611 -23.154 -51.468 1.00 63.12 289 GLU A N 1
ATOM 2349 C CA . GLU A 1 289 ? 6.083 -24.064 -52.484 1.00 63.12 289 GLU A CA 1
ATOM 2350 C C . GLU A 1 289 ? 6.572 -25.501 -52.203 1.00 63.12 289 GLU A C 1
ATOM 2352 O O . GLU A 1 289 ? 7.734 -25.714 -51.845 1.00 63.12 289 GLU A O 1
ATOM 2357 N N . ALA A 1 290 ? 5.684 -26.497 -52.298 1.00 44.50 290 ALA A N 1
ATOM 2358 C CA . ALA A 1 290 ? 6.106 -27.891 -52.219 1.00 44.50 290 ALA A CA 1
ATOM 2359 C C . ALA A 1 290 ? 6.973 -28.202 -53.440 1.00 44.50 290 ALA A C 1
ATOM 2361 O O . ALA A 1 290 ? 6.529 -27.993 -54.567 1.00 44.50 290 ALA A O 1
ATOM 2362 N N . GLU A 1 291 ? 8.170 -28.755 -53.241 1.00 45.34 291 GLU A N 1
ATOM 2363 C CA . GLU A 1 291 ? 8.922 -29.373 -54.335 1.00 45.34 291 GLU A CA 1
ATOM 2364 C C . GLU A 1 291 ? 8.233 -30.686 -54.748 1.00 45.34 291 GLU A C 1
ATOM 2366 O O . GLU A 1 291 ? 8.706 -31.792 -54.491 1.00 45.34 291 GLU A O 1
ATOM 2371 N N . GLU A 1 292 ? 7.067 -30.576 -55.386 1.00 36.75 292 GLU A N 1
ATOM 2372 C CA . GLU A 1 292 ? 6.525 -31.641 -56.215 1.00 36.75 292 GLU A CA 1
ATOM 2373 C C . GLU A 1 292 ? 7.279 -31.603 -57.539 1.00 36.75 292 GLU A C 1
ATOM 2375 O O . GLU A 1 292 ? 7.105 -30.714 -58.374 1.00 36.75 292 GLU A O 1
ATOM 2380 N N . GLY A 1 293 ? 8.175 -32.574 -57.709 1.00 44.12 293 GLY A N 1
ATOM 2381 C CA . GLY A 1 293 ? 8.949 -32.770 -58.924 1.00 44.12 293 GLY A CA 1
ATOM 2382 C C . GLY A 1 293 ? 8.061 -33.021 -60.142 1.00 44.12 293 GLY A C 1
ATOM 2383 O O . GLY A 1 293 ? 7.881 -34.159 -60.562 1.00 44.12 293 GLY A O 1
ATOM 2384 N N . SER A 1 294 ? 7.570 -31.953 -60.766 1.00 36.09 294 SER A N 1
ATOM 2385 C CA . SER A 1 294 ? 7.018 -31.966 -62.118 1.00 36.09 294 SER A CA 1
ATOM 2386 C C . SER A 1 294 ? 8.069 -31.431 -63.087 1.00 36.09 294 SER A C 1
ATOM 2388 O O . SER A 1 294 ? 8.196 -30.230 -63.323 1.00 36.09 294 SER A O 1
ATOM 2390 N N . ARG A 1 295 ? 8.827 -32.358 -63.685 1.00 43.16 295 ARG A N 1
ATOM 2391 C CA . ARG A 1 295 ? 9.906 -32.114 -64.667 1.00 43.16 295 ARG A CA 1
ATOM 2392 C C . ARG A 1 295 ? 9.472 -31.388 -65.957 1.00 43.16 295 ARG A C 1
ATOM 2394 O O . ARG A 1 295 ? 10.299 -31.194 -66.837 1.00 43.16 295 ARG A O 1
ATOM 2401 N N . VAL A 1 296 ? 8.210 -30.975 -66.090 1.00 44.97 296 VAL A N 1
ATOM 2402 C CA . VAL A 1 296 ? 7.661 -30.417 -67.339 1.00 44.97 296 VAL A CA 1
ATOM 2403 C C . VAL A 1 296 ? 7.477 -28.889 -67.292 1.00 44.97 296 VAL A C 1
ATOM 2405 O O . VAL A 1 296 ? 7.579 -28.248 -68.332 1.00 44.97 296 VAL A O 1
ATOM 2408 N N . LEU A 1 297 ? 7.316 -28.264 -66.115 1.00 45.31 297 LEU A N 1
ATOM 2409 C CA . LEU A 1 297 ? 7.216 -26.792 -66.003 1.00 45.31 297 LEU A CA 1
ATOM 2410 C C . LEU A 1 297 ? 8.558 -26.101 -65.690 1.00 45.31 297 LEU A C 1
ATOM 2412 O O . LEU A 1 297 ? 8.732 -24.933 -66.032 1.00 45.31 297 LEU A O 1
ATOM 2416 N N . VAL A 1 298 ? 9.543 -26.834 -65.151 1.00 44.66 298 VAL A N 1
ATOM 2417 C CA . VAL A 1 298 ? 10.906 -26.322 -64.896 1.00 44.66 298 VAL A CA 1
ATOM 2418 C C . VAL A 1 298 ? 11.599 -25.885 -66.190 1.00 44.66 298 VAL A C 1
ATOM 2420 O O . VAL A 1 298 ? 12.311 -24.890 -66.172 1.00 44.66 298 VAL A O 1
ATOM 2423 N N . HIS A 1 299 ? 11.349 -26.544 -67.328 1.00 48.12 299 HIS A N 1
ATOM 2424 C CA . HIS A 1 299 ? 11.976 -26.150 -68.594 1.00 48.12 299 HIS A CA 1
ATOM 2425 C C . HIS A 1 299 ? 11.536 -24.764 -69.078 1.00 48.12 299 HIS A C 1
ATOM 2427 O O . HIS A 1 299 ? 12.377 -23.998 -69.522 1.00 48.12 299 HIS A O 1
ATOM 2433 N N . ARG A 1 300 ? 10.268 -24.365 -68.910 1.00 49.81 300 ARG A N 1
ATOM 2434 C CA . ARG A 1 300 ? 9.783 -23.081 -69.452 1.00 49.81 300 ARG A CA 1
ATOM 2435 C C . ARG A 1 300 ? 10.290 -21.861 -68.673 1.00 49.81 300 ARG A C 1
ATOM 2437 O O . ARG A 1 300 ? 10.643 -20.851 -69.281 1.00 49.81 300 ARG A O 1
ATOM 2444 N N . ASP A 1 301 ? 10.384 -21.965 -67.348 1.00 52.47 301 ASP A N 1
ATOM 2445 C CA . ASP A 1 301 ? 10.982 -20.921 -66.500 1.00 52.47 301 ASP A CA 1
ATOM 2446 C C . ASP A 1 301 ? 12.517 -20.948 -66.533 1.00 52.47 301 ASP A C 1
ATOM 2448 O O . ASP A 1 301 ? 13.153 -19.888 -66.485 1.00 52.47 301 ASP A O 1
ATOM 2452 N N . HIS A 1 302 ? 13.127 -22.133 -66.674 1.00 62.06 302 HIS A N 1
ATOM 2453 C CA . HIS A 1 302 ? 14.565 -22.267 -66.905 1.00 62.06 302 HIS A CA 1
ATOM 2454 C C . HIS A 1 302 ? 14.967 -21.628 -68.234 1.00 62.06 302 HIS A C 1
ATOM 2456 O O . HIS A 1 302 ? 15.890 -20.819 -68.236 1.00 62.06 302 HIS A O 1
ATOM 2462 N N . ASP A 1 303 ? 14.227 -21.881 -69.315 1.00 65.94 303 ASP A N 1
ATOM 2463 C CA . ASP A 1 303 ? 14.470 -21.298 -70.637 1.00 65.94 303 ASP A CA 1
ATOM 2464 C C . ASP A 1 303 ? 14.216 -19.787 -70.638 1.00 65.94 303 ASP A C 1
ATOM 2466 O O . ASP A 1 303 ? 15.003 -19.033 -71.202 1.00 65.94 303 ASP A O 1
ATOM 2470 N N . ARG A 1 304 ? 13.189 -19.290 -69.930 1.00 71.19 304 ARG A N 1
ATOM 2471 C CA . ARG A 1 304 ? 12.958 -17.839 -69.775 1.00 71.19 304 ARG A CA 1
ATOM 2472 C C . ARG A 1 304 ? 14.092 -17.155 -69.003 1.00 71.19 304 ARG A C 1
ATOM 2474 O O . ARG A 1 304 ? 14.512 -16.054 -69.374 1.00 71.19 304 ARG A O 1
ATOM 2481 N N . ARG A 1 305 ? 14.600 -17.785 -67.936 1.00 74.81 305 ARG A N 1
ATOM 2482 C CA . ARG A 1 305 ? 15.746 -17.293 -67.153 1.00 74.81 305 ARG A CA 1
ATOM 2483 C C . ARG A 1 305 ? 17.048 -17.372 -67.953 1.00 74.81 305 ARG A C 1
ATOM 2485 O O . ARG A 1 305 ? 17.789 -16.394 -67.963 1.00 74.81 305 ARG A O 1
ATOM 2492 N N . LEU A 1 306 ? 17.304 -18.484 -68.640 1.00 77.62 306 LEU A N 1
ATOM 2493 C CA . LEU A 1 306 ? 18.448 -18.669 -69.536 1.00 77.62 306 LEU A CA 1
ATOM 2494 C C . LEU A 1 306 ? 18.413 -17.658 -70.680 1.00 77.62 306 LEU A C 1
ATOM 2496 O O . LEU A 1 306 ? 19.415 -17.005 -70.932 1.00 77.62 306 LEU A O 1
ATOM 2500 N N . LYS A 1 307 ? 17.253 -17.419 -71.296 1.00 81.12 307 LYS A N 1
ATOM 2501 C CA . LYS A 1 307 ? 17.076 -16.385 -72.320 1.00 81.12 307 LYS A CA 1
ATOM 2502 C C . LYS A 1 307 ? 17.435 -14.996 -71.789 1.00 81.12 307 LYS A C 1
ATOM 2504 O O . LYS A 1 307 ? 18.186 -14.274 -72.438 1.00 81.12 307 LYS A O 1
ATOM 2509 N N . LYS A 1 308 ? 16.944 -14.611 -70.602 1.00 80.81 308 LYS A N 1
ATOM 2510 C CA . LYS A 1 308 ? 17.330 -13.336 -69.965 1.00 80.81 308 LYS A CA 1
ATOM 2511 C C . LYS A 1 308 ? 18.834 -13.267 -69.676 1.00 80.81 308 LYS A C 1
ATOM 2513 O O . LYS A 1 308 ? 19.425 -12.212 -69.887 1.00 80.81 308 LYS A O 1
ATOM 2518 N N . LEU A 1 309 ? 19.443 -14.367 -69.225 1.00 83.50 309 LEU A N 1
ATOM 2519 C CA . LEU A 1 309 ? 20.886 -14.461 -68.984 1.00 83.50 309 LEU A CA 1
ATOM 2520 C C . LEU A 1 309 ? 21.691 -14.313 -70.277 1.00 83.50 309 LEU A C 1
ATOM 2522 O O . LEU A 1 309 ? 22.668 -13.578 -70.278 1.00 83.50 309 LEU A O 1
ATOM 2526 N N . GLU A 1 310 ? 21.272 -14.939 -71.376 1.00 85.50 310 GLU A N 1
ATOM 2527 C CA . GLU A 1 310 ? 21.961 -14.833 -72.665 1.00 85.50 310 GLU A CA 1
ATOM 2528 C C . GLU A 1 310 ? 21.762 -13.446 -73.310 1.00 85.50 310 GLU A C 1
ATOM 2530 O O . GLU A 1 310 ? 22.700 -12.908 -73.890 1.00 85.50 310 GLU A O 1
ATOM 2535 N N . ILE A 1 311 ? 20.601 -12.792 -73.137 1.00 84.56 311 ILE A N 1
ATOM 2536 C CA . ILE A 1 311 ? 20.413 -11.376 -73.525 1.00 84.56 311 ILE A CA 1
ATOM 2537 C C . ILE A 1 311 ? 21.344 -10.466 -72.712 1.00 84.56 311 ILE A C 1
ATOM 2539 O O . ILE A 1 311 ? 22.011 -9.600 -73.278 1.00 84.56 311 ILE A O 1
ATOM 2543 N N . ALA A 1 312 ? 21.413 -10.664 -71.391 1.00 83.69 312 ALA A N 1
ATOM 2544 C CA . ALA A 1 312 ? 22.334 -9.922 -70.537 1.00 83.69 312 ALA A CA 1
ATOM 2545 C C . ALA A 1 312 ? 23.796 -10.205 -70.916 1.00 83.69 312 ALA A C 1
ATOM 2547 O O . ALA A 1 312 ? 24.597 -9.276 -70.937 1.00 83.69 312 ALA A O 1
ATOM 2548 N N . ALA A 1 313 ? 24.134 -11.446 -71.280 1.00 86.19 313 ALA A N 1
ATOM 2549 C CA . ALA A 1 313 ? 25.464 -11.833 -71.737 1.00 86.19 313 ALA A CA 1
ATOM 2550 C C . ALA A 1 313 ? 25.860 -11.104 -73.026 1.00 86.19 313 ALA A C 1
ATOM 2552 O O . ALA A 1 313 ? 26.986 -10.635 -73.111 1.00 86.19 313 ALA A O 1
ATOM 2553 N N . VAL A 1 314 ? 24.949 -10.915 -73.990 1.00 86.75 314 VAL A N 1
ATOM 2554 C CA . VAL A 1 314 ? 25.226 -10.109 -75.197 1.00 86.75 314 VAL A CA 1
ATOM 2555 C C . VAL A 1 314 ? 25.571 -8.659 -74.834 1.00 86.75 314 VAL A C 1
ATOM 2557 O O . VAL A 1 314 ? 26.547 -8.113 -75.347 1.00 86.75 314 VAL A O 1
ATOM 2560 N N . VAL A 1 315 ? 24.813 -8.043 -73.920 1.00 85.44 315 VAL A N 1
ATOM 2561 C CA . VAL A 1 315 ? 25.082 -6.668 -73.459 1.00 85.44 315 VAL A CA 1
ATOM 2562 C C . VAL A 1 315 ? 26.389 -6.592 -72.661 1.00 85.44 315 VAL A C 1
ATOM 2564 O O . VAL A 1 315 ? 27.173 -5.674 -72.878 1.00 85.44 315 VAL A O 1
ATOM 2567 N N . HIS A 1 316 ? 26.659 -7.557 -71.778 1.00 85.50 316 HIS A N 1
ATOM 2568 C CA . HIS A 1 316 ? 27.901 -7.624 -71.002 1.00 85.50 316 HIS A CA 1
ATOM 2569 C C . HIS A 1 316 ? 29.128 -7.876 -71.879 1.00 85.50 316 HIS A C 1
ATOM 2571 O O . HIS A 1 316 ? 30.119 -7.177 -71.720 1.00 85.50 316 HIS A O 1
ATOM 2577 N N . ASN A 1 317 ? 29.052 -8.788 -72.851 1.00 87.62 317 ASN A N 1
ATOM 2578 C CA . ASN A 1 317 ? 30.133 -9.020 -73.809 1.00 87.62 317 ASN A CA 1
ATOM 2579 C C . ASN A 1 317 ? 30.467 -7.728 -74.572 1.00 87.62 317 ASN A C 1
ATOM 2581 O O . ASN A 1 317 ? 31.640 -7.421 -74.767 1.00 87.62 317 ASN A O 1
ATOM 2585 N N . TYR A 1 318 ? 29.449 -6.956 -74.972 1.00 87.50 318 TYR A N 1
ATOM 2586 C CA . TYR A 1 318 ? 29.643 -5.659 -75.623 1.00 87.50 318 TYR A CA 1
ATOM 2587 C C . TYR A 1 318 ? 30.296 -4.634 -74.690 1.00 87.50 318 TYR A C 1
ATOM 2589 O O . TYR A 1 318 ? 31.237 -3.954 -75.093 1.00 87.50 318 TYR A O 1
ATOM 2597 N N . VAL A 1 319 ? 29.821 -4.544 -73.444 1.00 85.81 319 VAL A N 1
ATOM 2598 C CA . VAL A 1 319 ? 30.401 -3.681 -72.407 1.00 85.81 319 VAL A CA 1
ATOM 2599 C C . VAL A 1 319 ? 31.879 -4.017 -72.202 1.00 85.81 319 VAL A C 1
ATOM 2601 O O . VAL A 1 319 ? 32.709 -3.127 -72.350 1.00 85.81 319 VAL A O 1
ATOM 2604 N N . ASP A 1 320 ? 32.202 -5.286 -71.939 1.00 86.44 320 ASP A N 1
ATOM 2605 C CA . ASP A 1 320 ? 33.555 -5.788 -71.666 1.00 86.44 320 ASP A CA 1
ATOM 2606 C C . ASP A 1 320 ? 34.510 -5.555 -72.844 1.00 86.44 320 ASP A C 1
ATOM 2608 O O . ASP A 1 320 ? 35.669 -5.192 -72.646 1.00 86.44 320 ASP A O 1
ATOM 2612 N N . TYR A 1 321 ? 34.025 -5.730 -74.076 1.00 87.44 321 TYR A N 1
ATOM 2613 C CA . TYR A 1 321 ? 34.770 -5.388 -75.286 1.00 87.44 321 TYR A CA 1
ATOM 2614 C C . TYR A 1 321 ? 35.092 -3.894 -75.347 1.00 87.44 321 TYR A C 1
ATOM 2616 O O . TYR A 1 321 ? 36.241 -3.510 -75.563 1.00 87.44 321 TYR A O 1
ATOM 2624 N N . ARG A 1 322 ? 34.089 -3.042 -75.119 1.00 85.00 322 ARG A N 1
ATOM 2625 C CA . ARG A 1 322 ? 34.230 -1.586 -75.233 1.00 85.00 322 ARG A CA 1
ATOM 2626 C C . ARG A 1 322 ? 35.160 -0.983 -74.194 1.00 85.00 322 ARG A C 1
ATOM 2628 O O . ARG A 1 322 ? 35.917 -0.084 -74.537 1.00 85.00 322 ARG A O 1
ATOM 2635 N N . ILE A 1 323 ? 35.154 -1.509 -72.972 1.00 84.75 323 ILE A N 1
ATOM 2636 C CA . ILE A 1 323 ? 36.076 -1.079 -71.910 1.00 84.75 323 ILE A CA 1
ATOM 2637 C C . ILE A 1 323 ? 37.459 -1.755 -71.994 1.00 84.75 323 ILE A C 1
ATOM 2639 O O . ILE A 1 323 ? 38.311 -1.518 -71.141 1.00 84.75 323 ILE A O 1
ATOM 2643 N N . GLY A 1 324 ? 37.699 -2.602 -73.005 1.00 81.25 324 GLY A N 1
ATOM 2644 C CA . GLY A 1 324 ? 38.999 -3.226 -73.273 1.00 81.25 324 GLY A CA 1
ATOM 2645 C C . GLY A 1 324 ? 39.325 -4.479 -72.448 1.00 81.25 324 GLY A C 1
ATOM 2646 O O . GLY A 1 324 ? 40.460 -4.949 -72.497 1.00 81.25 324 GLY A O 1
ATOM 2647 N N . LEU A 1 325 ? 38.359 -5.050 -71.716 1.00 82.38 325 LEU A N 1
ATOM 2648 C CA . LEU A 1 325 ? 38.524 -6.312 -70.973 1.00 82.38 325 LEU A CA 1
ATOM 2649 C C . LEU A 1 325 ? 38.468 -7.555 -71.874 1.00 82.38 325 LEU A C 1
ATOM 2651 O O . LEU A 1 325 ? 38.895 -8.636 -71.464 1.00 82.38 325 LEU A O 1
ATOM 2655 N N . MET A 1 326 ? 37.923 -7.420 -73.083 1.00 84.31 326 MET A N 1
ATOM 2656 C CA . MET A 1 326 ? 37.741 -8.510 -74.039 1.00 84.31 326 MET A CA 1
ATOM 2657 C C . MET A 1 326 ? 38.296 -8.120 -75.412 1.00 84.31 326 MET A C 1
ATOM 2659 O O . MET A 1 326 ? 38.003 -7.035 -75.912 1.00 84.31 326 MET A O 1
ATOM 2663 N N . SER A 1 327 ? 39.077 -9.006 -76.044 1.00 86.75 327 SER A N 1
ATOM 2664 C CA . SER A 1 327 ? 39.530 -8.772 -77.424 1.00 86.75 327 SER A CA 1
ATOM 2665 C C . SER A 1 327 ? 38.365 -8.869 -78.411 1.00 86.75 327 SER A C 1
ATOM 2667 O O . SER A 1 327 ? 37.336 -9.485 -78.119 1.00 86.75 327 SER A O 1
ATOM 2669 N N . ILE A 1 328 ? 38.525 -8.302 -79.610 1.00 86.00 328 ILE A N 1
ATOM 2670 C CA . ILE A 1 328 ? 37.488 -8.388 -80.644 1.00 86.00 328 ILE A CA 1
ATOM 2671 C C . ILE A 1 328 ? 37.192 -9.845 -81.036 1.00 86.00 328 ILE A C 1
ATOM 2673 O O . ILE A 1 328 ? 36.028 -10.191 -81.226 1.00 86.00 328 ILE A O 1
ATOM 2677 N N . GLU A 1 329 ? 38.199 -10.732 -81.071 1.00 86.81 329 GLU A N 1
ATOM 2678 C CA . GLU A 1 329 ? 37.974 -12.153 -81.375 1.00 86.81 329 GLU A CA 1
ATOM 2679 C C . GLU A 1 329 ? 37.162 -12.848 -80.276 1.00 86.81 329 G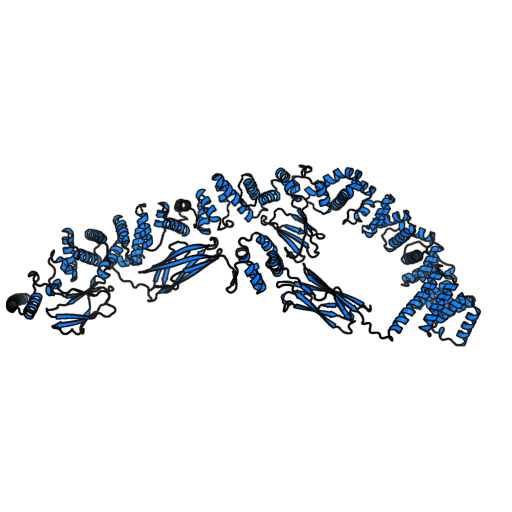LU A C 1
ATOM 2681 O O . GLU A 1 329 ? 36.244 -13.616 -80.566 1.00 86.81 329 GLU A O 1
ATOM 2686 N N . GLN A 1 330 ? 37.460 -12.550 -79.008 1.00 86.75 330 GLN A N 1
ATOM 2687 C CA . GLN A 1 330 ? 36.728 -13.099 -77.866 1.00 86.75 330 GLN A CA 1
ATOM 2688 C C . GLN A 1 330 ? 35.287 -12.579 -77.803 1.00 86.75 330 GLN A C 1
ATOM 2690 O O . GLN A 1 330 ? 34.380 -13.347 -77.479 1.00 86.75 330 GLN A O 1
ATOM 2695 N N . PHE A 1 331 ? 35.074 -11.304 -78.141 1.00 90.44 331 PHE A N 1
ATOM 2696 C CA . PHE A 1 331 ? 33.750 -10.691 -78.225 1.00 90.44 331 PHE A CA 1
ATOM 2697 C C . PHE A 1 331 ? 32.891 -11.354 -79.290 1.00 90.44 331 PHE A C 1
ATOM 2699 O O . PHE A 1 331 ? 31.759 -11.752 -79.006 1.00 90.44 331 PHE A O 1
ATOM 2706 N N . ILE A 1 332 ? 33.448 -11.523 -80.489 1.00 89.31 332 ILE A N 1
ATOM 2707 C CA . ILE A 1 332 ? 32.782 -12.196 -81.602 1.00 89.31 332 ILE A CA 1
ATOM 2708 C C . ILE A 1 332 ? 32.401 -13.622 -81.197 1.00 89.31 332 ILE A C 1
ATOM 2710 O O . ILE A 1 332 ? 31.252 -14.020 -81.386 1.00 89.31 332 ILE A O 1
ATOM 2714 N N . GLU A 1 333 ? 33.326 -14.380 -80.608 1.00 89.19 333 GLU A N 1
ATOM 2715 C CA . GLU A 1 333 ? 33.089 -15.779 -80.247 1.00 89.19 333 GLU A CA 1
ATOM 2716 C C . GLU A 1 333 ? 32.042 -15.928 -79.134 1.00 89.19 333 GLU A C 1
ATOM 2718 O O . GLU A 1 333 ? 31.045 -16.633 -79.304 1.00 89.19 333 GLU A O 1
ATOM 2723 N N . LYS A 1 334 ? 32.199 -15.212 -78.014 1.00 88.00 334 LYS A N 1
ATOM 2724 C CA . LYS A 1 334 ? 31.247 -15.282 -76.893 1.00 88.00 334 LYS A CA 1
ATOM 2725 C C . LYS A 1 334 ? 29.862 -14.771 -77.283 1.00 88.00 334 LYS A C 1
ATOM 2727 O O . LYS A 1 334 ? 28.856 -15.369 -76.902 1.00 88.00 334 LYS A O 1
ATOM 2732 N N . THR A 1 335 ? 29.791 -13.703 -78.076 1.00 90.31 335 THR A N 1
ATOM 2733 C CA . THR A 1 335 ? 28.511 -13.154 -78.542 1.00 90.31 335 THR A CA 1
ATOM 2734 C C . THR A 1 335 ? 27.841 -14.088 -79.542 1.00 90.31 335 THR A C 1
ATOM 2736 O O . THR A 1 335 ? 26.633 -14.287 -79.446 1.00 90.31 335 THR A O 1
ATOM 2739 N N . ARG A 1 336 ? 28.593 -14.749 -80.437 1.00 89.69 336 ARG A N 1
ATOM 2740 C CA . ARG A 1 336 ? 28.051 -15.814 -81.302 1.00 89.69 336 ARG A CA 1
ATOM 2741 C C . ARG A 1 336 ? 27.475 -16.964 -80.488 1.00 89.69 336 ARG A C 1
ATOM 2743 O O . ARG A 1 336 ? 26.363 -17.395 -80.779 1.00 89.69 336 ARG A O 1
ATOM 2750 N N . GLN A 1 337 ? 28.177 -17.429 -79.455 1.00 88.69 337 GLN A N 1
ATOM 2751 C CA . GLN A 1 337 ? 27.682 -18.496 -78.578 1.00 88.69 337 GLN A CA 1
ATOM 2752 C C . GLN A 1 337 ? 26.362 -18.109 -77.898 1.00 88.69 337 GLN A C 1
ATOM 2754 O O . GLN A 1 337 ? 25.408 -18.890 -77.930 1.00 88.69 337 GLN A O 1
ATOM 2759 N N . SER A 1 338 ? 26.271 -16.896 -77.346 1.00 89.50 338 SER A N 1
ATOM 2760 C CA . SER A 1 338 ? 25.028 -16.400 -76.746 1.00 89.50 338 SER A CA 1
ATOM 2761 C C . SER A 1 338 ? 23.909 -16.228 -77.775 1.00 89.50 338 SER A C 1
ATOM 2763 O O . SER A 1 338 ? 22.779 -16.643 -77.524 1.00 89.50 338 SER A O 1
ATOM 2765 N N . LEU A 1 339 ? 24.206 -15.706 -78.968 1.00 88.81 339 LEU A N 1
ATOM 2766 C CA . LEU A 1 339 ? 23.228 -15.556 -80.050 1.00 88.81 339 LEU A CA 1
ATOM 2767 C C . LEU A 1 339 ? 22.725 -16.908 -80.576 1.00 88.81 339 LEU A C 1
ATOM 2769 O O . LEU A 1 339 ? 21.527 -17.054 -80.798 1.00 88.81 339 LEU A O 1
ATOM 2773 N N . HIS A 1 340 ? 23.588 -17.919 -80.718 1.00 89.00 340 HIS A N 1
ATOM 2774 C CA . HIS A 1 340 ? 23.174 -19.270 -81.115 1.00 89.00 340 HIS A CA 1
ATOM 2775 C C . HIS A 1 340 ? 22.225 -19.901 -80.094 1.00 89.00 340 HIS A C 1
ATOM 2777 O O . HIS A 1 340 ? 21.218 -20.499 -80.479 1.00 89.00 340 HIS A O 1
ATOM 2783 N N . LYS A 1 341 ? 22.493 -19.717 -78.796 1.00 86.31 341 LYS A N 1
ATOM 2784 C CA . LYS A 1 341 ? 21.571 -20.146 -77.738 1.00 86.31 341 LYS A CA 1
ATOM 2785 C C . LYS A 1 341 ? 20.253 -19.374 -77.795 1.00 86.31 341 LYS A C 1
ATOM 2787 O O . LYS A 1 341 ? 19.199 -19.999 -77.747 1.00 86.31 341 LYS A O 1
ATOM 2792 N N . LEU A 1 342 ? 20.285 -18.051 -77.986 1.00 86.88 342 LEU A N 1
ATOM 2793 C CA . LEU A 1 342 ? 19.069 -17.243 -78.152 1.00 86.88 342 LEU A CA 1
ATOM 2794 C C . LEU A 1 342 ? 18.227 -17.684 -79.356 1.00 86.88 342 LEU A C 1
ATOM 2796 O O . LEU A 1 342 ? 17.011 -17.779 -79.229 1.00 86.88 342 LEU A O 1
ATOM 2800 N N . ILE A 1 343 ? 18.859 -18.042 -80.477 1.00 87.00 343 ILE A N 1
ATOM 2801 C CA . ILE A 1 343 ? 18.178 -18.599 -81.657 1.00 87.00 343 ILE A CA 1
ATOM 2802 C C . ILE A 1 343 ? 17.566 -19.971 -81.354 1.00 87.00 343 ILE A C 1
ATOM 2804 O O . ILE A 1 343 ? 16.481 -20.259 -81.846 1.00 87.00 343 ILE A O 1
ATOM 2808 N N . SER A 1 344 ? 18.211 -20.812 -80.535 1.00 84.19 344 SER A N 1
ATOM 2809 C CA . SER A 1 344 ? 17.608 -22.088 -80.116 1.00 84.19 344 SER A CA 1
ATOM 2810 C C . SER A 1 344 ? 16.355 -21.899 -79.252 1.00 84.19 344 SER A C 1
ATOM 2812 O O . SER A 1 344 ? 15.441 -22.716 -79.333 1.00 84.19 344 SER A O 1
ATOM 2814 N N . PHE A 1 345 ? 16.281 -20.808 -78.476 1.00 82.44 345 PHE A N 1
ATOM 2815 C CA . PHE A 1 345 ? 15.100 -20.465 -77.680 1.00 82.44 345 PHE A CA 1
ATOM 2816 C C . PHE A 1 345 ? 14.005 -19.784 -78.516 1.00 82.44 345 PHE A C 1
ATOM 2818 O O . PHE A 1 345 ? 12.826 -20.059 -78.308 1.00 82.44 345 PHE A O 1
ATOM 2825 N N . GLU A 1 346 ? 14.374 -18.908 -79.458 1.00 80.94 346 GLU A N 1
ATOM 2826 C CA . GLU A 1 346 ? 13.441 -18.202 -80.348 1.00 80.94 346 GLU A CA 1
ATOM 2827 C C . GLU A 1 346 ? 13.906 -18.211 -81.817 1.00 80.94 346 GLU A C 1
ATOM 2829 O O . GLU A 1 346 ? 14.469 -17.224 -82.305 1.00 80.94 346 GLU A O 1
ATOM 2834 N N . PRO A 1 347 ? 13.639 -19.303 -82.558 1.00 77.25 347 PRO A N 1
ATOM 2835 C CA . PRO A 1 347 ? 14.092 -19.461 -83.945 1.00 77.25 347 PRO A CA 1
ATOM 2836 C C . PRO A 1 347 ? 13.466 -18.459 -84.925 1.00 77.25 347 PRO A C 1
ATOM 2838 O O . PRO A 1 347 ? 14.066 -18.135 -85.958 1.00 77.25 347 PRO A O 1
ATOM 2841 N N . GLU A 1 348 ? 12.263 -17.984 -84.594 1.00 73.31 348 GLU A N 1
ATOM 2842 C CA . GLU A 1 348 ? 11.456 -17.060 -85.398 1.00 73.31 348 GLU A CA 1
ATOM 2843 C C . GLU A 1 348 ? 11.875 -15.589 -85.215 1.00 73.31 348 GLU A C 1
ATOM 2845 O O . GLU A 1 348 ? 11.542 -14.750 -86.047 1.00 73.31 348 GLU A O 1
ATOM 2850 N N . THR A 1 349 ? 12.642 -15.253 -84.168 1.00 81.81 349 THR A N 1
ATOM 2851 C CA . THR A 1 349 ? 13.068 -13.869 -83.912 1.00 81.81 349 THR A CA 1
ATOM 2852 C C . THR A 1 349 ? 14.256 -13.499 -84.810 1.00 81.81 349 THR A C 1
ATOM 2854 O O . THR A 1 349 ? 15.402 -13.886 -84.560 1.00 81.81 349 THR A O 1
ATOM 2857 N N . GLY A 1 350 ? 13.997 -12.705 -85.853 1.00 81.25 350 GLY A N 1
ATOM 2858 C CA . GLY A 1 350 ? 14.991 -12.312 -86.861 1.00 81.25 350 GLY A CA 1
ATOM 2859 C C . GLY A 1 350 ? 16.209 -11.550 -86.320 1.00 81.25 350 GLY A C 1
ATOM 2860 O O . GLY A 1 350 ? 17.325 -11.731 -86.816 1.00 81.25 350 GLY A O 1
ATOM 2861 N N . ILE A 1 351 ? 16.043 -10.771 -85.242 1.00 86.12 351 ILE A N 1
ATOM 2862 C CA . ILE A 1 351 ? 17.093 -9.894 -84.695 1.00 86.12 351 ILE A CA 1
ATOM 2863 C C . ILE A 1 351 ? 18.379 -10.638 -84.292 1.00 86.12 351 ILE A C 1
ATOM 2865 O O . ILE A 1 351 ? 19.477 -10.100 -84.442 1.00 86.12 351 ILE A O 1
ATOM 2869 N N . TYR A 1 352 ? 18.278 -11.884 -83.813 1.00 88.44 352 TYR A N 1
ATOM 2870 C CA . TYR A 1 352 ? 19.443 -12.661 -83.372 1.00 88.44 352 TYR A CA 1
ATOM 2871 C C . TYR A 1 352 ? 20.259 -13.196 -84.552 1.00 88.44 352 TYR A C 1
ATOM 2873 O O . TYR A 1 352 ? 21.489 -13.234 -84.486 1.00 88.44 352 TYR A O 1
ATOM 2881 N N . LYS A 1 353 ? 19.591 -13.542 -85.661 1.00 85.38 353 LYS A N 1
ATOM 2882 C CA . LYS A 1 353 ? 20.244 -13.940 -86.918 1.00 85.38 353 LYS A CA 1
ATOM 2883 C C . LYS A 1 353 ? 20.977 -12.754 -87.545 1.00 85.38 353 LYS A C 1
ATOM 2885 O O . LYS A 1 353 ? 22.132 -12.893 -87.942 1.00 85.38 353 LYS A O 1
ATOM 2890 N N . LEU A 1 354 ? 20.362 -11.569 -87.526 1.00 86.94 354 LEU A N 1
ATOM 2891 C CA . LEU A 1 354 ? 21.030 -10.318 -87.903 1.00 86.94 354 LEU A CA 1
ATOM 2892 C C . LEU A 1 354 ? 22.209 -9.998 -86.964 1.00 86.94 354 LEU A C 1
ATOM 2894 O O . LEU A 1 354 ? 23.251 -9.532 -87.412 1.00 86.94 354 LEU A O 1
ATOM 2898 N N . GLY A 1 355 ? 22.105 -10.332 -85.674 1.00 86.69 355 GLY A N 1
ATOM 2899 C CA . GLY A 1 355 ? 23.226 -10.273 -84.733 1.00 86.69 355 GLY A CA 1
ATOM 2900 C C . GLY A 1 355 ? 24.407 -11.165 -85.135 1.00 86.69 355 GLY A C 1
ATOM 2901 O O . GLY A 1 355 ? 25.550 -10.715 -85.080 1.00 86.69 355 GLY A O 1
ATOM 2902 N N . LEU A 1 356 ? 24.159 -12.401 -85.586 1.00 86.81 356 LEU A N 1
ATOM 2903 C CA . LEU A 1 356 ? 25.219 -13.284 -86.094 1.00 86.81 356 LEU A CA 1
ATOM 2904 C C . LEU A 1 356 ? 25.862 -12.719 -87.363 1.00 86.81 356 LEU A C 1
ATOM 2906 O O . LEU A 1 356 ? 27.086 -12.760 -87.491 1.00 86.81 356 LEU A O 1
ATOM 2910 N N . LEU A 1 357 ? 25.054 -12.146 -88.259 1.00 86.62 357 LEU A N 1
ATOM 2911 C CA . LEU A 1 357 ? 25.541 -11.450 -89.447 1.00 86.62 357 LEU A CA 1
ATOM 2912 C C . LEU A 1 357 ? 26.445 -10.268 -89.064 1.00 86.62 357 LEU A C 1
ATOM 2914 O O . LEU A 1 357 ? 27.532 -10.133 -89.622 1.00 86.62 357 LEU A O 1
ATOM 2918 N N . HIS A 1 358 ? 26.065 -9.479 -88.054 1.00 89.44 358 HIS A N 1
ATOM 2919 C CA . HIS A 1 358 ? 26.911 -8.416 -87.505 1.00 89.44 358 HIS A CA 1
ATOM 2920 C C . HIS A 1 358 ? 28.252 -8.959 -86.996 1.00 89.44 358 HIS A C 1
ATOM 2922 O O . HIS A 1 358 ? 29.303 -8.426 -87.344 1.00 89.44 358 HIS A O 1
ATOM 2928 N N . MET A 1 359 ? 28.247 -10.068 -86.250 1.00 90.75 359 MET A N 1
ATOM 2929 C CA . MET A 1 359 ? 29.487 -10.704 -85.791 1.00 90.75 359 MET A CA 1
ATOM 2930 C C . MET A 1 359 ? 30.348 -11.232 -86.955 1.00 90.75 359 MET A C 1
ATOM 2932 O O . MET A 1 359 ? 31.571 -11.184 -86.874 1.00 90.75 359 MET A O 1
ATOM 2936 N N . CYS A 1 360 ? 29.749 -11.711 -88.053 1.00 87.19 360 CYS A N 1
ATOM 2937 C CA . CYS A 1 360 ? 30.477 -12.103 -89.271 1.00 87.19 360 CYS A CA 1
ATOM 2938 C C . CYS A 1 360 ? 31.139 -10.920 -89.981 1.00 87.19 360 CYS A C 1
ATOM 2940 O O . CYS A 1 360 ? 32.286 -11.046 -90.413 1.00 87.19 360 CYS A O 1
ATOM 2942 N N . ILE A 1 361 ? 30.455 -9.776 -90.045 1.00 85.44 361 ILE A N 1
ATOM 2943 C CA . ILE A 1 361 ? 31.023 -8.531 -90.578 1.00 85.44 361 ILE A CA 1
ATOM 2944 C C . ILE A 1 361 ? 32.221 -8.099 -89.726 1.00 85.44 361 ILE A C 1
ATOM 2946 O O . ILE A 1 361 ? 33.296 -7.851 -90.268 1.00 85.44 361 ILE A O 1
ATOM 2950 N N . LEU A 1 362 ? 32.076 -8.091 -88.395 1.00 85.69 362 LEU A N 1
ATOM 2951 C CA . LEU A 1 362 ? 33.169 -7.747 -87.475 1.00 85.69 362 LEU A CA 1
ATOM 2952 C C . LEU A 1 362 ? 34.343 -8.740 -87.539 1.00 85.69 362 LEU A C 1
ATOM 2954 O O . LEU A 1 362 ? 35.486 -8.341 -87.345 1.00 85.69 362 LEU A O 1
ATOM 2958 N N . ALA A 1 363 ? 34.088 -10.012 -87.867 1.00 84.50 363 ALA A N 1
ATOM 2959 C CA . ALA A 1 363 ? 35.120 -11.031 -88.080 1.00 84.50 363 ALA A CA 1
ATOM 2960 C C . ALA A 1 363 ? 35.873 -10.896 -89.422 1.00 84.50 363 ALA A C 1
ATOM 2962 O O . ALA A 1 363 ? 36.703 -11.748 -89.738 1.00 84.50 363 ALA A O 1
ATOM 2963 N N . GLY A 1 364 ? 35.562 -9.881 -90.239 1.00 81.25 364 GLY A N 1
ATOM 2964 C CA . GLY A 1 364 ? 36.178 -9.664 -91.553 1.00 81.25 364 GLY A CA 1
ATOM 2965 C C . GLY A 1 364 ? 35.700 -10.629 -92.645 1.00 81.25 364 GLY A C 1
ATOM 2966 O O . GLY A 1 364 ? 36.281 -10.674 -93.728 1.00 81.25 364 GLY A O 1
ATOM 2967 N N . GLN A 1 365 ? 34.636 -11.399 -92.398 1.00 84.94 365 GLN A N 1
ATOM 2968 C CA . GLN A 1 365 ? 34.059 -12.342 -93.360 1.00 84.94 365 GLN A CA 1
ATOM 2969 C C . GLN A 1 365 ? 33.022 -11.631 -94.250 1.00 84.94 365 GLN A C 1
ATOM 2971 O O . GLN A 1 365 ? 31.840 -11.966 -94.263 1.00 84.94 365 GLN A O 1
ATOM 2976 N N . GLU A 1 366 ? 33.450 -10.593 -94.974 1.00 79.38 366 GLU A N 1
ATOM 2977 C CA . GLU A 1 366 ? 32.528 -9.731 -95.731 1.00 79.38 366 GLU A CA 1
ATOM 2978 C C . GLU A 1 366 ? 31.804 -10.476 -96.861 1.00 79.38 366 GLU A C 1
ATOM 2980 O O . GLU A 1 366 ? 30.623 -10.235 -97.101 1.00 79.38 366 GLU A O 1
ATOM 2985 N N . GLU A 1 367 ? 32.483 -11.389 -97.558 1.00 79.25 367 GLU A N 1
ATOM 2986 C CA . GLU A 1 367 ? 31.904 -12.046 -98.735 1.00 79.25 367 GLU A CA 1
ATOM 2987 C C . GLU A 1 367 ? 30.800 -13.045 -98.362 1.00 79.25 367 GLU A C 1
ATOM 2989 O O . GLU A 1 367 ? 29.774 -13.110 -99.040 1.00 79.25 367 GLU A O 1
ATOM 2994 N N . THR A 1 368 ? 30.949 -13.752 -97.237 1.00 79.69 368 THR A N 1
ATOM 2995 C CA . THR A 1 368 ? 29.882 -14.606 -96.694 1.00 79.69 368 THR A CA 1
ATOM 2996 C C . THR A 1 368 ? 28.703 -13.763 -96.216 1.00 79.69 368 THR A C 1
ATOM 2998 O O . THR A 1 368 ? 27.556 -14.101 -96.497 1.00 79.69 368 THR A O 1
ATOM 3001 N N . ALA A 1 369 ? 28.960 -12.612 -95.588 1.00 81.12 369 ALA A N 1
ATOM 3002 C CA . ALA A 1 369 ? 27.904 -11.692 -95.184 1.00 81.12 369 ALA A CA 1
ATOM 3003 C C . ALA A 1 369 ? 27.154 -11.084 -96.392 1.00 81.12 369 ALA A C 1
ATOM 3005 O O . ALA A 1 369 ? 25.928 -10.983 -96.364 1.00 81.12 369 ALA A O 1
ATOM 3006 N N . ARG A 1 370 ? 27.850 -10.750 -97.493 1.00 81.19 370 ARG A N 1
ATOM 3007 C CA . ARG A 1 370 ? 27.221 -10.290 -98.751 1.00 81.19 370 ARG A CA 1
ATOM 3008 C C . ARG A 1 370 ? 26.354 -11.365 -99.399 1.00 81.19 370 ARG A C 1
ATOM 3010 O O . ARG A 1 370 ? 25.325 -11.029 -99.982 1.00 81.19 370 ARG A O 1
ATOM 3017 N N . GLN A 1 371 ? 26.775 -12.627 -99.348 1.00 81.75 371 GLN A N 1
ATOM 3018 C CA . GLN A 1 371 ? 25.986 -13.744 -99.873 1.00 81.75 371 GLN A CA 1
ATOM 3019 C C . GLN A 1 371 ? 24.711 -13.959 -99.055 1.00 81.75 371 GLN A C 1
ATOM 3021 O O . GLN A 1 371 ? 23.639 -14.060 -99.649 1.00 81.75 371 GLN A O 1
ATOM 3026 N N . GLU A 1 372 ? 24.803 -13.939 -97.723 1.00 79.44 372 GLU A N 1
ATOM 3027 C CA . GLU A 1 372 ? 23.625 -14.051 -96.853 1.00 79.44 372 GLU A CA 1
ATOM 3028 C C . GLU A 1 372 ? 22.655 -12.876 -97.044 1.00 79.44 372 GLU A C 1
ATOM 3030 O O . GLU A 1 372 ? 21.455 -13.101 -97.152 1.00 79.44 372 GLU A O 1
ATOM 3035 N N . ILE A 1 373 ? 23.144 -11.639 -97.210 1.00 81.06 373 ILE A N 1
ATOM 3036 C CA . ILE A 1 373 ? 22.281 -10.490 -97.541 1.00 81.06 373 ILE A CA 1
ATOM 3037 C C . ILE A 1 373 ? 21.570 -10.683 -98.889 1.00 81.06 373 ILE A C 1
ATOM 3039 O O . ILE A 1 373 ? 20.359 -10.496 -98.970 1.00 81.06 373 ILE A O 1
ATOM 3043 N N . ARG A 1 374 ? 22.288 -11.091 -99.948 1.00 80.88 374 ARG A N 1
ATOM 3044 C CA . ARG A 1 374 ? 21.667 -11.334 -101.268 1.00 80.88 374 ARG A CA 1
ATOM 3045 C C . ARG A 1 374 ? 20.616 -12.438 -101.211 1.00 80.88 374 ARG A C 1
ATOM 3047 O O . ARG A 1 374 ? 19.599 -12.337 -101.889 1.00 80.88 374 ARG A O 1
ATOM 3054 N N . ARG A 1 375 ? 20.861 -13.476 -100.410 1.00 80.31 375 ARG A N 1
ATOM 3055 C CA . ARG A 1 375 ? 19.900 -14.550 -100.160 1.00 80.31 375 ARG A CA 1
ATOM 3056 C C . ARG A 1 375 ? 18.655 -14.018 -99.448 1.00 80.31 375 ARG A C 1
ATOM 3058 O O . ARG A 1 375 ? 17.553 -14.271 -99.919 1.00 80.31 375 ARG A O 1
ATOM 3065 N N . MET A 1 376 ? 18.828 -13.233 -98.382 1.00 78.94 376 MET A N 1
ATOM 3066 C CA . MET A 1 376 ? 17.714 -12.607 -97.656 1.00 78.94 376 MET A CA 1
ATOM 3067 C C . MET A 1 376 ? 16.851 -11.719 -98.571 1.00 78.94 376 MET A C 1
ATOM 3069 O O . MET A 1 376 ? 15.627 -11.737 -98.461 1.00 78.94 376 MET A O 1
ATOM 3073 N N . GLU A 1 377 ? 17.467 -10.983 -99.506 1.00 76.12 377 GLU A N 1
ATOM 3074 C CA . GLU A 1 377 ? 16.757 -10.151 -100.493 1.00 76.12 377 GLU A CA 1
ATOM 3075 C C . GLU A 1 377 ? 16.035 -10.966 -101.575 1.00 76.12 377 GLU A C 1
ATOM 3077 O O . GLU A 1 377 ? 14.933 -10.597 -101.979 1.00 76.12 377 GLU A O 1
ATOM 3082 N N . ALA A 1 378 ? 16.641 -12.059 -102.053 1.00 72.50 378 ALA A N 1
ATOM 3083 C CA . ALA A 1 378 ? 16.064 -12.910 -103.094 1.00 72.50 378 ALA A CA 1
ATOM 3084 C C . ALA A 1 378 ? 14.869 -13.736 -102.588 1.00 72.50 378 ALA A C 1
ATOM 3086 O O . ALA A 1 378 ? 13.893 -13.904 -103.318 1.00 72.50 378 ALA A O 1
ATOM 3087 N N . ASP A 1 379 ? 14.935 -14.206 -101.339 1.00 68.19 379 ASP A N 1
ATOM 3088 C CA . ASP A 1 379 ? 13.935 -15.100 -100.743 1.00 68.19 379 ASP A CA 1
ATOM 3089 C C . ASP A 1 379 ? 12.804 -14.348 -100.008 1.00 68.19 379 ASP A C 1
ATOM 3091 O O . ASP A 1 379 ? 11.905 -14.987 -99.462 1.00 68.19 379 ASP A O 1
ATOM 3095 N N . MET A 1 380 ? 12.827 -13.004 -99.992 1.00 65.44 380 MET A N 1
ATOM 3096 C CA . MET A 1 380 ? 11.975 -12.160 -99.132 1.00 65.44 380 MET A CA 1
ATOM 3097 C C . MET A 1 380 ? 11.958 -12.670 -97.683 1.00 65.44 380 MET A C 1
ATOM 3099 O O . MET A 1 380 ? 10.906 -12.991 -97.127 1.00 65.44 380 MET A O 1
ATOM 3103 N N . ASP A 1 381 ? 13.145 -12.819 -97.095 1.00 70.06 381 ASP A N 1
ATOM 3104 C CA . ASP A 1 381 ? 13.295 -13.526 -95.827 1.00 70.06 381 ASP A CA 1
ATOM 3105 C C . ASP A 1 381 ? 12.536 -12.832 -94.680 1.00 70.06 381 ASP A C 1
ATOM 3107 O O . ASP A 1 381 ? 12.708 -11.640 -94.401 1.00 70.06 381 ASP A O 1
ATOM 3111 N N . LYS A 1 382 ? 11.724 -13.620 -93.966 1.00 66.62 382 LYS A N 1
ATOM 3112 C CA . LYS A 1 382 ? 10.946 -13.180 -92.800 1.00 66.62 382 LYS A CA 1
ATOM 3113 C C . LYS A 1 382 ? 11.823 -12.704 -91.644 1.00 66.62 382 LYS A C 1
ATOM 3115 O O . LYS A 1 382 ? 11.343 -12.039 -90.736 1.00 66.62 382 LYS A O 1
ATOM 3120 N N . THR A 1 383 ? 13.123 -12.998 -91.667 1.00 65.56 383 THR A N 1
ATOM 3121 C CA . THR A 1 383 ? 14.081 -12.500 -90.666 1.00 65.56 383 THR A CA 1
ATOM 3122 C C . THR A 1 383 ? 14.243 -10.976 -90.659 1.00 65.56 383 THR A C 1
ATOM 3124 O O . THR A 1 383 ? 14.744 -10.434 -89.673 1.00 65.56 383 THR A O 1
ATOM 3127 N N . VAL A 1 384 ? 13.796 -10.288 -91.716 1.00 73.12 384 VAL A N 1
ATOM 3128 C CA . VAL A 1 384 ? 13.796 -8.820 -91.839 1.00 73.12 384 VAL A CA 1
ATOM 3129 C C . VAL A 1 384 ? 12.375 -8.235 -91.678 1.00 73.12 384 VAL A C 1
ATOM 3131 O O . VAL A 1 384 ? 12.190 -7.018 -91.734 1.00 73.12 384 VAL A O 1
ATOM 3134 N N . GLU A 1 385 ? 11.355 -9.077 -91.452 1.00 69.56 385 GLU A N 1
ATOM 3135 C CA . GLU A 1 385 ? 9.980 -8.636 -91.184 1.00 69.56 385 GLU A CA 1
ATOM 3136 C C . GLU A 1 385 ? 9.869 -8.074 -89.760 1.00 69.56 385 GLU A C 1
ATOM 3138 O O . GLU A 1 385 ? 9.928 -8.792 -88.767 1.00 69.56 385 GLU A O 1
ATOM 3143 N N . GLY A 1 386 ? 9.695 -6.757 -89.669 1.00 77.75 386 GLY A N 1
ATOM 3144 C CA . GLY A 1 386 ? 9.631 -6.022 -88.408 1.00 77.75 386 GLY A CA 1
ATOM 3145 C C . GLY A 1 386 ? 10.445 -4.738 -88.504 1.00 77.75 386 GLY A C 1
ATOM 3146 O O . GLY A 1 386 ? 11.500 -4.703 -89.130 1.00 77.75 386 GLY A O 1
ATOM 3147 N N . ARG A 1 387 ? 9.959 -3.637 -87.918 1.00 82.69 387 ARG A N 1
ATOM 3148 C CA . ARG A 1 387 ? 10.646 -2.338 -88.044 1.00 82.69 387 ARG A CA 1
ATOM 3149 C C . ARG A 1 387 ? 12.052 -2.369 -87.425 1.00 82.69 387 ARG A C 1
ATOM 3151 O O . ARG A 1 387 ? 12.972 -1.787 -87.988 1.00 82.69 387 ARG A O 1
ATOM 3158 N N . ARG A 1 388 ? 12.234 -3.086 -86.310 1.00 85.62 388 ARG A N 1
ATOM 3159 C CA . ARG A 1 388 ? 13.519 -3.209 -85.599 1.00 85.62 388 ARG A CA 1
ATOM 3160 C C . ARG A 1 388 ? 14.535 -4.035 -86.395 1.00 85.62 388 ARG A C 1
ATOM 3162 O O . ARG A 1 388 ? 15.687 -3.628 -86.530 1.00 85.62 388 ARG A O 1
ATOM 3169 N N . GLU A 1 389 ? 14.097 -5.161 -86.943 1.00 87.25 389 GLU A N 1
ATOM 3170 C CA . GLU A 1 389 ? 14.865 -6.066 -87.796 1.00 87.25 389 GLU A CA 1
ATOM 3171 C C . GLU A 1 389 ? 15.241 -5.390 -89.118 1.00 87.25 389 GLU A C 1
ATOM 3173 O O . GLU A 1 389 ? 16.401 -5.447 -89.523 1.00 87.25 389 GLU A O 1
ATOM 3178 N N . HIS A 1 390 ? 14.306 -4.663 -89.736 1.00 86.62 390 HIS A N 1
ATOM 3179 C CA . HIS A 1 390 ? 14.552 -3.903 -90.960 1.00 86.62 390 HIS A CA 1
ATOM 3180 C C . HIS A 1 390 ? 15.596 -2.799 -90.767 1.00 86.62 390 HIS A C 1
ATOM 3182 O O . HIS A 1 390 ? 16.561 -2.719 -91.527 1.00 86.62 390 HIS A O 1
ATOM 3188 N N . CYS A 1 391 ? 15.467 -1.987 -89.712 1.00 88.69 391 CYS A N 1
ATOM 3189 C CA . CYS A 1 391 ? 16.462 -0.968 -89.381 1.00 88.69 391 CYS A CA 1
ATOM 3190 C C . CYS A 1 391 ? 17.845 -1.579 -89.100 1.00 88.69 391 CYS A C 1
ATOM 3192 O O . CYS A 1 391 ? 18.857 -1.029 -89.536 1.00 88.69 391 CYS A O 1
ATOM 3194 N N . TYR A 1 392 ? 17.909 -2.728 -88.415 1.00 89.75 392 TYR A N 1
ATOM 3195 C CA . TYR A 1 392 ? 19.184 -3.403 -88.165 1.00 89.75 392 TYR A CA 1
ATOM 3196 C C . TYR A 1 392 ? 19.795 -3.969 -89.451 1.00 89.75 392 TYR A C 1
ATOM 3198 O O . TYR A 1 392 ? 20.990 -3.825 -89.685 1.00 89.75 392 TYR A O 1
ATOM 3206 N N . TYR A 1 393 ? 18.974 -4.543 -90.327 1.00 88.25 393 TYR A N 1
ATOM 3207 C CA . TYR A 1 393 ? 19.389 -4.999 -91.648 1.00 88.25 393 TYR A CA 1
ATOM 3208 C C . TYR A 1 393 ? 19.964 -3.858 -92.503 1.00 88.25 393 TYR A C 1
ATOM 3210 O O . TYR A 1 393 ? 21.054 -4.003 -93.059 1.00 88.25 393 TYR A O 1
ATOM 3218 N N . LEU A 1 394 ? 19.284 -2.705 -92.564 1.00 87.44 394 LEU A N 1
ATOM 3219 C CA . LEU A 1 394 ? 19.768 -1.526 -93.290 1.00 87.44 394 LEU A CA 1
ATOM 3220 C C . LEU A 1 394 ? 21.108 -1.028 -92.742 1.00 87.44 394 LEU A C 1
ATOM 3222 O O . LEU A 1 394 ? 22.008 -0.726 -93.526 1.00 87.44 394 LEU A O 1
ATOM 3226 N N . TYR A 1 395 ? 21.266 -1.012 -91.416 1.00 88.75 395 TYR A N 1
ATOM 3227 C CA . TYR A 1 395 ? 22.538 -0.706 -90.763 1.00 88.75 395 TYR A CA 1
ATOM 3228 C C . TYR A 1 395 ? 23.658 -1.665 -91.205 1.00 88.75 395 TYR A C 1
ATOM 3230 O O . TYR A 1 395 ? 24.720 -1.217 -91.637 1.00 88.75 395 TYR A O 1
ATOM 3238 N N . LEU A 1 396 ? 23.422 -2.981 -91.182 1.00 87.50 396 LEU A N 1
ATOM 3239 C CA . LEU A 1 396 ? 24.421 -3.982 -91.588 1.00 87.50 396 LEU A CA 1
ATOM 3240 C C . LEU A 1 396 ? 24.762 -3.896 -93.083 1.00 87.50 396 LEU A C 1
ATOM 3242 O O . LEU A 1 396 ? 25.928 -4.019 -93.465 1.00 87.50 396 LEU A O 1
ATOM 3246 N N . LYS A 1 397 ? 23.764 -3.630 -93.932 1.00 85.19 397 LYS A N 1
ATOM 3247 C CA . LYS A 1 397 ? 23.947 -3.409 -95.372 1.00 85.19 397 LYS A CA 1
ATOM 3248 C C . LYS A 1 397 ? 24.767 -2.147 -95.656 1.00 85.19 397 LYS A C 1
ATOM 3250 O O . LYS A 1 397 ? 25.637 -2.160 -96.532 1.00 85.19 397 LYS A O 1
ATOM 3255 N N . ALA A 1 398 ? 24.528 -1.075 -94.905 1.00 85.19 398 ALA A N 1
ATOM 3256 C CA . ALA A 1 398 ? 25.293 0.161 -95.009 1.00 85.19 398 ALA A CA 1
ATOM 3257 C C . ALA A 1 398 ? 26.750 -0.025 -94.539 1.00 85.19 398 ALA A C 1
ATOM 3259 O O . ALA A 1 398 ? 27.666 0.421 -95.232 1.00 85.19 398 ALA A O 1
ATOM 3260 N N . LEU A 1 399 ? 26.984 -0.770 -93.448 1.00 83.38 399 LEU A N 1
ATOM 3261 C CA . LEU A 1 399 ? 28.334 -1.127 -92.982 1.00 83.38 399 LEU A CA 1
ATOM 3262 C C . LEU A 1 399 ? 29.142 -1.939 -94.015 1.00 83.38 399 LEU A C 1
ATOM 3264 O O . LEU A 1 399 ? 30.346 -1.724 -94.159 1.00 83.38 399 LEU A O 1
ATOM 3268 N N . LEU A 1 400 ? 28.494 -2.864 -94.736 1.00 82.19 400 LEU A N 1
ATOM 3269 C CA . LEU A 1 400 ? 29.128 -3.741 -95.736 1.00 82.19 400 LEU A CA 1
ATOM 3270 C C . LEU A 1 400 ? 29.384 -3.077 -97.094 1.00 82.19 400 LEU A C 1
ATOM 3272 O O . LEU A 1 400 ? 30.385 -3.383 -97.747 1.00 82.19 400 LEU A O 1
ATOM 3276 N N . SER A 1 401 ? 28.450 -2.242 -97.561 1.00 78.12 401 SER A N 1
ATOM 3277 C CA . SER A 1 401 ? 28.546 -1.578 -98.870 1.00 78.12 401 SER A CA 1
ATOM 3278 C C . SER A 1 401 ? 29.452 -0.351 -98.834 1.00 78.12 401 SER A C 1
ATOM 3280 O O . SER A 1 401 ? 30.106 -0.056 -99.832 1.00 78.12 401 SER A O 1
ATOM 3282 N N . LYS A 1 402 ? 29.493 0.358 -97.692 1.00 72.75 402 LYS A N 1
ATOM 3283 C CA . LYS A 1 402 ? 30.204 1.635 -97.500 1.00 72.75 402 LYS A CA 1
ATOM 3284 C C . LYS A 1 402 ? 29.829 2.706 -98.539 1.00 72.75 402 LYS A C 1
ATOM 3286 O O . LYS A 1 402 ? 30.557 3.675 -98.739 1.00 72.75 402 LYS A O 1
ATOM 3291 N N . GLU A 1 403 ? 28.685 2.555 -99.209 1.00 79.88 403 GLU A N 1
ATOM 3292 C CA . GLU A 1 403 ? 28.191 3.512 -100.196 1.00 79.88 403 GLU A CA 1
ATOM 3293 C C . GLU A 1 403 ? 27.484 4.676 -99.497 1.00 79.88 403 GLU A C 1
ATOM 3295 O O . GLU A 1 403 ? 26.475 4.480 -98.820 1.00 79.88 403 GLU A O 1
ATOM 3300 N N . ALA A 1 404 ? 27.942 5.910 -99.738 1.00 77.88 404 ALA A N 1
ATOM 3301 C CA . ALA A 1 404 ? 27.385 7.113 -99.109 1.00 77.88 404 ALA A CA 1
ATOM 3302 C C . ALA A 1 404 ? 25.855 7.233 -99.266 1.00 77.88 404 ALA A C 1
ATOM 3304 O O . ALA A 1 404 ? 25.158 7.618 -98.333 1.00 77.88 404 ALA A O 1
ATOM 3305 N N . ARG A 1 405 ? 25.307 6.841 -100.425 1.00 81.06 405 ARG A N 1
ATOM 3306 C CA . ARG A 1 405 ? 23.858 6.886 -100.682 1.00 81.06 405 ARG A CA 1
ATOM 3307 C C . ARG A 1 405 ? 23.071 5.872 -99.845 1.00 81.06 405 ARG A C 1
ATOM 3309 O O . ARG A 1 405 ? 21.947 6.166 -99.450 1.00 81.06 405 ARG A O 1
ATOM 3316 N N . GLN A 1 406 ? 23.640 4.693 -99.590 1.00 80.00 406 GLN A N 1
ATOM 3317 C CA . GLN A 1 406 ? 23.011 3.672 -98.747 1.00 80.00 406 GLN A CA 1
ATOM 3318 C C . GLN A 1 406 ? 23.099 4.046 -97.268 1.00 80.00 406 GLN A C 1
ATOM 3320 O O . GLN A 1 406 ? 22.127 3.850 -96.548 1.00 80.00 406 GLN A O 1
ATOM 3325 N N . ILE A 1 407 ? 24.220 4.642 -96.847 1.00 83.44 407 ILE A N 1
ATOM 3326 C CA . ILE A 1 407 ? 24.408 5.160 -95.487 1.00 83.44 407 ILE A CA 1
ATOM 3327 C C . ILE A 1 407 ? 23.375 6.251 -95.189 1.00 83.44 407 ILE A C 1
ATOM 3329 O O . ILE A 1 407 ? 22.638 6.119 -94.221 1.00 83.44 407 ILE A O 1
ATOM 3333 N N . VAL A 1 408 ? 23.242 7.271 -96.050 1.00 84.69 408 VAL A N 1
ATOM 3334 C CA . VAL A 1 408 ? 22.258 8.357 -95.854 1.00 84.69 408 VAL A CA 1
ATOM 3335 C C . VAL A 1 408 ? 20.835 7.808 -95.759 1.00 84.69 408 VAL A C 1
ATOM 3337 O O . VAL A 1 408 ? 20.111 8.151 -94.830 1.00 84.69 408 VAL A O 1
ATOM 3340 N N . ARG A 1 409 ? 20.453 6.899 -96.665 1.00 84.19 409 ARG A N 1
ATOM 3341 C CA . ARG A 1 409 ? 19.122 6.281 -96.641 1.00 84.19 409 ARG A CA 1
ATOM 3342 C C . ARG A 1 409 ? 18.879 5.470 -95.364 1.00 84.19 409 ARG A C 1
ATOM 3344 O O . ARG A 1 409 ? 17.803 5.557 -94.784 1.00 84.19 409 ARG A O 1
ATOM 3351 N N . ALA A 1 410 ? 19.861 4.683 -94.928 1.00 84.94 410 ALA A N 1
ATOM 3352 C CA . ALA A 1 410 ? 19.758 3.923 -93.687 1.00 84.94 410 ALA A CA 1
ATOM 3353 C C . ALA A 1 410 ? 19.646 4.856 -92.467 1.00 84.94 410 ALA A C 1
ATOM 3355 O O . ALA A 1 410 ? 18.823 4.597 -91.594 1.00 84.94 410 ALA A O 1
ATOM 3356 N N . CYS A 1 411 ? 20.396 5.963 -92.428 1.00 87.12 411 CYS A N 1
ATOM 3357 C CA . CYS A 1 411 ? 20.284 6.968 -91.369 1.00 87.12 411 CYS A CA 1
ATOM 3358 C C . CYS A 1 411 ? 18.887 7.604 -91.317 1.00 87.12 411 CYS A C 1
ATOM 3360 O O . CYS A 1 411 ? 18.295 7.637 -90.243 1.00 87.12 411 CYS A O 1
ATOM 3362 N N . GLU A 1 412 ? 18.331 8.040 -92.454 1.00 86.69 412 GLU A N 1
ATOM 3363 C CA . GLU A 1 412 ? 16.987 8.642 -92.521 1.00 86.69 412 GLU A CA 1
ATOM 3364 C C . GLU A 1 412 ? 15.899 7.683 -92.000 1.00 86.69 412 GLU A C 1
ATOM 3366 O O . GLU A 1 412 ? 15.045 8.074 -91.199 1.00 86.69 412 GLU A O 1
ATOM 3371 N N . GLU A 1 413 ? 15.947 6.408 -92.402 1.00 85.62 413 GLU A N 1
ATOM 3372 C CA . GLU A 1 413 ? 14.972 5.403 -91.959 1.00 85.62 413 GLU A CA 1
ATOM 3373 C C . GLU A 1 413 ? 15.128 5.054 -90.463 1.00 85.62 413 GLU A C 1
ATOM 3375 O O . GLU A 1 413 ? 14.130 4.900 -89.750 1.00 85.62 413 GLU A O 1
ATOM 3380 N N . ILE A 1 414 ? 16.362 4.980 -89.947 1.00 89.12 414 ILE A N 1
ATOM 3381 C CA . ILE A 1 414 ? 16.620 4.728 -88.518 1.00 89.12 414 ILE A CA 1
ATOM 3382 C C . ILE A 1 414 ? 16.234 5.946 -87.656 1.00 89.12 414 ILE A C 1
ATOM 3384 O O . ILE A 1 414 ? 15.680 5.764 -86.572 1.00 89.12 414 ILE A O 1
ATOM 3388 N N . GLU A 1 415 ? 16.447 7.181 -88.120 1.00 85.88 415 GLU A N 1
ATOM 3389 C CA . GLU A 1 415 ? 15.997 8.405 -87.432 1.00 85.88 415 GLU A CA 1
ATOM 3390 C C . GLU A 1 415 ? 14.468 8.492 -87.354 1.00 85.88 415 GLU A C 1
ATOM 3392 O O . GLU A 1 415 ? 13.897 8.841 -86.311 1.00 85.88 415 GLU A O 1
ATOM 3397 N N . GLN A 1 416 ? 13.778 8.119 -88.435 1.00 86.75 416 GLN A N 1
ATOM 3398 C CA . GLN A 1 416 ? 12.323 8.035 -88.426 1.00 86.75 416 GLN A CA 1
ATOM 3399 C C . GLN A 1 416 ? 11.837 7.004 -87.396 1.00 86.75 416 GLN A C 1
ATOM 3401 O O . GLN A 1 416 ? 10.903 7.285 -86.637 1.00 86.75 416 GLN A O 1
ATOM 3406 N N . ALA A 1 417 ? 12.494 5.844 -87.299 1.00 85.69 417 ALA A N 1
ATOM 3407 C CA . ALA A 1 417 ? 12.193 4.853 -86.267 1.00 85.69 417 ALA A CA 1
ATOM 3408 C C . ALA A 1 417 ? 12.492 5.381 -84.849 1.00 85.69 417 ALA A C 1
ATOM 3410 O O . ALA A 1 417 ? 11.656 5.235 -83.961 1.00 85.69 417 ALA A O 1
ATOM 3411 N N . LEU A 1 418 ? 13.613 6.081 -84.639 1.00 86.44 418 LEU A N 1
ATOM 3412 C CA . LEU A 1 418 ? 13.985 6.681 -83.349 1.00 86.44 418 LEU A CA 1
ATOM 3413 C C . LEU A 1 418 ? 12.935 7.684 -82.831 1.00 86.44 418 LEU A C 1
ATOM 3415 O O . LEU A 1 418 ? 12.679 7.759 -81.626 1.00 86.44 418 LEU A O 1
ATOM 3419 N N . SER A 1 419 ? 12.321 8.460 -83.729 1.00 83.25 419 SER A N 1
ATOM 3420 C CA . SER A 1 419 ? 11.290 9.441 -83.359 1.00 83.25 419 SER A CA 1
ATOM 3421 C C . SER A 1 419 ? 9.917 8.818 -83.071 1.00 83.25 419 SER A C 1
ATOM 3423 O O . SER A 1 419 ? 9.168 9.359 -82.254 1.00 83.25 419 SER A O 1
ATOM 3425 N N . THR A 1 420 ? 9.594 7.684 -83.702 1.00 82.25 420 THR A N 1
ATOM 3426 C CA . THR A 1 420 ? 8.252 7.076 -83.673 1.00 82.25 420 THR A CA 1
ATOM 3427 C C . THR A 1 420 ? 8.115 5.890 -82.716 1.00 82.25 420 THR A C 1
ATOM 3429 O O . THR A 1 420 ? 7.028 5.665 -82.182 1.00 82.25 420 THR A O 1
ATOM 3432 N N . GLU A 1 421 ? 9.189 5.141 -82.465 1.00 83.06 421 GLU A N 1
ATOM 3433 C CA . GLU A 1 421 ? 9.164 3.919 -81.657 1.00 83.06 421 GLU A CA 1
ATOM 3434 C C . GLU A 1 421 ? 9.305 4.163 -80.147 1.00 83.06 421 GLU A C 1
ATOM 3436 O O . GLU A 1 421 ? 9.896 5.144 -79.686 1.00 83.06 421 GLU A O 1
ATOM 3441 N N . LYS A 1 422 ? 8.773 3.221 -79.350 1.00 76.69 422 LYS A N 1
ATOM 3442 C CA . LYS A 1 422 ? 8.840 3.267 -77.876 1.00 76.69 422 LYS A CA 1
ATOM 3443 C C . LYS A 1 422 ? 10.213 2.879 -77.314 1.00 76.69 422 LYS A C 1
ATOM 3445 O O . LYS A 1 422 ? 10.607 3.412 -76.283 1.00 76.69 422 LYS A O 1
ATOM 3450 N N . ASP A 1 423 ? 10.941 1.954 -77.940 1.00 78.31 423 ASP A N 1
ATOM 3451 C CA . ASP A 1 423 ? 12.292 1.542 -77.515 1.00 78.31 423 ASP A CA 1
ATOM 3452 C C . ASP A 1 423 ? 13.346 2.291 -78.341 1.00 78.31 423 ASP A C 1
ATOM 3454 O O . ASP A 1 423 ? 13.781 1.830 -79.394 1.00 78.31 423 ASP A O 1
ATOM 3458 N N . LYS A 1 424 ? 13.714 3.491 -77.881 1.00 84.19 424 LYS A N 1
ATOM 3459 C CA . LYS A 1 424 ? 14.596 4.415 -78.612 1.00 84.19 424 LYS A CA 1
ATOM 3460 C C . LYS A 1 424 ? 16.076 4.038 -78.548 1.00 84.19 424 LYS A C 1
ATOM 3462 O O . LYS A 1 424 ? 16.847 4.434 -79.418 1.00 84.19 424 LYS A O 1
ATOM 3467 N N . LEU A 1 425 ? 16.480 3.266 -77.538 1.00 85.56 425 LEU A N 1
ATOM 3468 C CA . LEU A 1 425 ? 17.888 2.986 -77.254 1.00 85.56 425 LEU A CA 1
ATOM 3469 C C . LEU A 1 425 ? 18.570 2.216 -78.391 1.00 85.56 425 LEU A C 1
ATOM 3471 O O . LEU A 1 425 ? 19.700 2.528 -78.756 1.00 85.56 425 LEU A O 1
ATOM 3475 N N . PHE A 1 426 ? 17.884 1.220 -78.956 1.00 86.62 426 PHE A N 1
ATOM 3476 C CA . PHE A 1 426 ? 18.435 0.386 -80.022 1.00 86.62 426 PHE A CA 1
ATOM 3477 C C . PHE A 1 426 ? 18.730 1.191 -81.293 1.00 86.62 426 PHE A C 1
ATOM 3479 O O . PHE A 1 426 ? 19.827 1.102 -81.834 1.00 86.62 426 PHE A O 1
ATOM 3486 N N . TYR A 1 427 ? 17.779 2.016 -81.735 1.00 88.62 427 TYR A N 1
ATOM 3487 C CA . TYR A 1 427 ? 17.941 2.853 -82.927 1.00 88.62 427 TYR A CA 1
ATOM 3488 C C . TYR A 1 427 ? 19.018 3.922 -82.727 1.00 88.62 427 TYR A C 1
ATOM 3490 O O . TYR A 1 427 ? 19.830 4.151 -83.618 1.00 88.62 427 TYR A O 1
ATOM 3498 N N . PHE A 1 428 ? 19.078 4.517 -81.531 1.00 88.38 428 PHE A N 1
ATOM 3499 C CA . PHE A 1 428 ? 20.132 5.464 -81.178 1.00 88.38 428 PHE A CA 1
ATOM 3500 C C . PHE A 1 428 ? 21.525 4.818 -81.226 1.00 88.38 428 PHE A C 1
ATOM 3502 O O . PHE A 1 428 ? 22.444 5.391 -81.803 1.00 88.38 428 PHE A O 1
ATOM 3509 N N . TRP A 1 429 ? 21.672 3.600 -80.693 1.00 87.62 429 TRP A N 1
ATOM 3510 C CA . TRP A 1 429 ? 22.932 2.853 -80.740 1.00 87.62 429 TRP A CA 1
ATOM 3511 C C . TRP A 1 429 ? 23.418 2.589 -82.174 1.00 87.62 429 TRP A C 1
ATOM 3513 O O . TRP A 1 429 ? 24.609 2.730 -82.440 1.00 87.62 429 TRP A O 1
ATOM 3523 N N . LEU A 1 430 ? 22.515 2.278 -83.113 1.00 88.25 430 LEU A N 1
ATOM 3524 C CA . LEU A 1 430 ? 22.877 2.113 -84.529 1.00 88.25 430 LEU A CA 1
ATOM 3525 C C . LEU A 1 430 ? 23.375 3.427 -85.154 1.00 88.25 430 LEU A C 1
ATOM 3527 O O . LEU A 1 430 ? 24.348 3.424 -85.907 1.00 88.25 430 LEU A O 1
ATOM 3531 N N . LEU A 1 431 ? 22.734 4.555 -84.828 1.00 87.44 431 LEU A N 1
ATOM 3532 C CA . LEU A 1 431 ? 23.087 5.867 -85.379 1.00 87.44 431 LEU A CA 1
ATOM 3533 C C . LEU A 1 431 ? 24.447 6.379 -84.896 1.00 87.44 431 LEU A C 1
ATOM 3535 O O . LEU A 1 431 ? 25.156 6.983 -85.697 1.00 87.44 431 LEU A O 1
ATOM 3539 N N . ILE A 1 432 ? 24.845 6.091 -83.648 1.00 85.44 432 ILE A N 1
ATOM 3540 C CA . ILE A 1 432 ? 26.158 6.495 -83.101 1.00 85.44 432 ILE A CA 1
ATOM 3541 C C . ILE A 1 432 ? 27.309 6.054 -84.022 1.00 85.44 432 ILE A C 1
ATOM 3543 O O . ILE A 1 432 ? 28.268 6.801 -84.228 1.00 85.44 432 ILE A O 1
ATOM 3547 N N . TYR A 1 433 ? 27.214 4.849 -84.592 1.00 82.44 433 TYR A N 1
ATOM 3548 C CA . TYR A 1 433 ? 28.267 4.278 -85.436 1.00 82.44 433 TYR A CA 1
ATOM 3549 C C . TYR A 1 433 ? 28.052 4.484 -86.932 1.00 82.44 433 TYR A C 1
ATOM 3551 O O . TYR A 1 433 ? 29.028 4.440 -87.680 1.00 82.44 433 TYR A O 1
ATOM 3559 N N . LEU A 1 434 ? 26.809 4.698 -87.372 1.00 84.38 434 LEU A N 1
ATOM 3560 C CA . LEU A 1 434 ? 26.478 4.828 -88.790 1.00 84.38 434 LEU A CA 1
ATOM 3561 C C . LEU A 1 434 ? 26.532 6.274 -89.301 1.00 84.38 434 LEU A C 1
ATOM 3563 O O . LEU A 1 434 ? 26.955 6.503 -90.433 1.00 84.38 434 LEU A O 1
ATOM 3567 N N . ASP A 1 435 ? 26.101 7.242 -88.492 1.00 84.12 435 ASP A N 1
ATOM 3568 C CA . ASP A 1 435 ? 26.016 8.646 -88.887 1.00 84.12 435 ASP A CA 1
ATOM 3569 C C . ASP A 1 435 ? 27.228 9.441 -88.380 1.00 84.12 435 ASP A C 1
ATOM 3571 O O . ASP A 1 435 ? 27.444 9.619 -87.178 1.00 84.12 435 ASP A O 1
ATOM 3575 N N . GLU A 1 436 ? 28.007 9.978 -89.324 1.00 79.69 436 GLU A N 1
ATOM 3576 C CA . GLU A 1 436 ? 29.218 10.757 -89.051 1.00 79.69 436 GLU A CA 1
ATOM 3577 C C . GLU A 1 436 ? 28.978 11.973 -88.137 1.00 79.69 436 GLU A C 1
ATOM 3579 O O . GLU A 1 436 ? 29.924 12.441 -87.496 1.00 79.69 436 GLU A O 1
ATOM 3584 N N . ARG A 1 437 ? 27.744 12.500 -88.046 1.00 81.25 437 ARG A N 1
ATOM 3585 C CA . ARG A 1 437 ? 27.414 13.634 -87.160 1.00 81.25 437 ARG A CA 1
ATOM 3586 C C . ARG A 1 437 ? 27.689 13.311 -85.691 1.00 81.25 437 ARG A C 1
ATOM 3588 O O . ARG A 1 437 ? 28.277 14.139 -84.997 1.00 81.25 437 ARG A O 1
ATOM 3595 N N . TYR A 1 438 ? 27.341 12.101 -85.245 1.00 80.81 438 TYR A N 1
ATOM 3596 C CA . TYR A 1 438 ? 27.571 11.656 -83.865 1.00 80.81 438 TYR A CA 1
ATOM 3597 C C . TYR A 1 438 ? 29.059 11.448 -83.556 1.00 80.81 438 TYR A C 1
ATOM 3599 O O . TYR A 1 438 ? 29.470 11.583 -82.407 1.00 80.81 438 TYR A O 1
ATOM 3607 N N . GLN A 1 439 ? 29.878 11.166 -84.573 1.00 76.38 439 GLN A N 1
ATOM 3608 C CA . GLN A 1 439 ? 31.323 10.971 -84.419 1.00 76.38 439 GLN A CA 1
ATOM 3609 C C . GLN A 1 439 ? 32.107 12.292 -84.434 1.00 76.38 439 GLN A C 1
ATOM 3611 O O . GLN A 1 439 ? 33.141 12.402 -83.772 1.00 76.38 439 GLN A O 1
ATOM 3616 N N . LYS A 1 440 ? 31.635 13.297 -85.186 1.00 78.69 440 LYS A N 1
ATOM 3617 C CA . LYS A 1 440 ? 32.311 14.598 -85.340 1.00 78.69 440 LYS A CA 1
ATOM 3618 C C . LYS A 1 440 ? 31.978 15.587 -84.223 1.00 78.69 440 LYS A C 1
ATOM 3620 O O . LYS A 1 440 ? 32.878 16.296 -83.776 1.00 78.69 440 LYS A O 1
ATOM 3625 N N . ASP A 1 441 ? 30.723 15.643 -83.771 1.00 82.94 441 ASP A N 1
ATOM 3626 C CA . ASP A 1 441 ? 30.281 16.573 -82.724 1.00 82.94 441 ASP A CA 1
ATOM 3627 C C . ASP A 1 441 ? 30.008 15.843 -81.400 1.00 82.94 441 ASP A C 1
ATOM 3629 O O . ASP A 1 441 ? 28.900 15.387 -81.102 1.00 82.94 441 ASP A O 1
ATOM 3633 N N . LYS A 1 442 ? 31.059 15.754 -80.579 1.00 80.75 442 LYS A N 1
ATOM 3634 C CA . LYS A 1 442 ? 31.022 15.105 -79.261 1.00 80.75 442 LYS A CA 1
ATOM 3635 C C . LYS A 1 442 ? 30.073 15.796 -78.278 1.00 80.75 442 LYS A C 1
ATOM 3637 O O . LYS A 1 442 ? 29.471 15.129 -77.437 1.00 80.75 442 LYS A O 1
ATOM 3642 N N . GLN A 1 443 ? 29.922 17.118 -78.374 1.00 80.81 443 GLN A N 1
ATOM 3643 C CA . GLN A 1 443 ? 29.050 17.881 -77.481 1.00 80.81 443 GLN A CA 1
ATOM 3644 C C . GLN A 1 443 ? 27.579 17.664 -77.844 1.00 80.81 443 GLN A C 1
ATOM 3646 O O . GLN A 1 443 ? 26.729 17.513 -76.961 1.00 80.81 443 GLN A O 1
ATOM 3651 N N . TRP A 1 444 ? 27.284 17.578 -79.141 1.00 82.31 444 TRP A N 1
ATOM 3652 C CA . TRP A 1 444 ? 25.970 17.181 -79.621 1.00 82.31 444 TRP A CA 1
ATOM 3653 C C . TRP A 1 444 ? 25.628 15.748 -79.197 1.00 82.31 444 TRP A C 1
ATOM 3655 O O . TRP A 1 444 ? 24.568 15.553 -78.600 1.00 82.31 444 TRP A O 1
ATOM 3665 N N . LEU A 1 445 ? 26.532 14.776 -79.376 1.00 85.75 445 LEU A N 1
ATOM 3666 C CA . LEU A 1 445 ? 26.331 13.396 -78.908 1.00 85.75 445 LEU A CA 1
ATOM 3667 C C . LEU A 1 445 ? 26.015 13.339 -77.401 1.00 85.75 445 LEU A C 1
ATOM 3669 O O . LEU A 1 445 ? 25.038 12.699 -77.007 1.00 85.75 445 LEU A O 1
ATOM 3673 N N . PHE A 1 446 ? 26.767 14.068 -76.569 1.00 84.62 446 PHE A N 1
ATOM 3674 C CA . PHE A 1 446 ? 26.505 14.161 -75.129 1.00 84.62 446 PHE A CA 1
ATOM 3675 C C . PHE A 1 446 ? 25.086 14.678 -74.827 1.00 84.62 446 PHE A C 1
ATOM 3677 O O . PHE A 1 446 ? 24.374 14.091 -74.013 1.00 84.62 446 PHE A O 1
ATOM 3684 N N . SER A 1 447 ? 24.634 15.731 -75.523 1.00 84.19 447 SER A N 1
ATOM 3685 C CA . SER A 1 447 ? 23.282 16.291 -75.344 1.00 84.19 447 SER A CA 1
ATOM 3686 C C . SER A 1 447 ? 22.164 15.307 -75.715 1.00 84.19 447 SER A C 1
ATOM 3688 O O . SER A 1 447 ? 21.121 15.271 -75.061 1.00 84.19 447 SER A O 1
ATOM 3690 N N . GLN A 1 448 ? 22.386 14.475 -76.739 1.00 86.00 448 GLN A N 1
ATOM 3691 C CA . GLN A 1 448 ? 21.417 13.461 -77.153 1.00 86.00 448 GLN A CA 1
ATOM 3692 C C . GLN A 1 448 ? 21.327 12.326 -76.123 1.00 86.00 448 GLN A C 1
ATOM 3694 O O . GLN A 1 448 ? 20.226 11.873 -75.804 1.00 86.00 448 GLN A O 1
ATOM 3699 N N . ILE A 1 449 ? 22.462 11.916 -75.541 1.00 85.56 449 ILE A N 1
ATOM 3700 C CA . ILE A 1 449 ? 22.481 10.927 -74.454 1.00 85.56 449 ILE A CA 1
ATOM 3701 C C . ILE A 1 449 ? 21.792 11.480 -73.197 1.00 85.56 449 ILE A C 1
ATOM 3703 O O . ILE A 1 449 ? 20.997 10.767 -72.583 1.00 85.56 449 ILE A O 1
ATOM 3707 N N . GLU A 1 450 ? 22.031 12.748 -72.839 1.00 83.75 450 GLU A N 1
ATOM 3708 C CA . GLU A 1 450 ? 21.355 13.409 -71.711 1.00 83.75 450 GLU A CA 1
ATOM 3709 C C . GLU A 1 450 ? 19.828 13.421 -71.901 1.00 83.75 450 GLU A C 1
ATOM 3711 O O . GLU A 1 450 ? 19.088 13.065 -70.980 1.00 83.75 450 GLU A O 1
ATOM 3716 N N . GLY A 1 451 ? 19.349 13.727 -73.112 1.00 83.88 451 GLY A N 1
ATOM 3717 C CA . GLY A 1 451 ? 17.925 13.675 -73.455 1.00 83.88 451 GLY A CA 1
ATOM 3718 C C . GLY A 1 451 ? 17.307 12.278 -73.315 1.00 83.88 451 GLY A C 1
ATOM 3719 O O . GLY A 1 451 ? 16.208 12.143 -72.772 1.00 83.88 451 GLY A O 1
ATOM 3720 N N . LEU A 1 452 ? 18.011 11.225 -73.746 1.00 84.44 452 LEU A N 1
ATOM 3721 C CA . LEU A 1 452 ? 17.554 9.839 -73.574 1.00 84.44 452 LEU A CA 1
ATOM 3722 C C . LEU A 1 452 ? 17.550 9.415 -72.103 1.00 84.44 452 LEU A C 1
ATOM 3724 O O . LEU A 1 452 ? 16.594 8.793 -71.642 1.00 84.44 452 LEU A O 1
ATOM 3728 N N . TYR A 1 453 ? 18.571 9.786 -71.337 1.00 84.06 453 TYR A N 1
ATOM 3729 C CA . TYR A 1 453 ? 18.637 9.450 -69.918 1.00 84.06 453 TYR A CA 1
ATOM 3730 C C . TYR A 1 453 ? 17.503 10.121 -69.123 1.00 84.06 453 TYR A C 1
ATOM 3732 O O . TYR A 1 453 ? 16.815 9.461 -68.343 1.00 84.06 453 TYR A O 1
ATOM 3740 N N . LEU A 1 454 ? 17.229 11.409 -69.377 1.00 80.00 454 LEU A N 1
ATOM 3741 C CA . LEU A 1 454 ? 16.092 12.129 -68.783 1.00 80.00 454 LEU A CA 1
ATOM 3742 C C . LEU A 1 454 ? 14.730 11.564 -69.224 1.00 80.00 454 LEU A C 1
ATOM 3744 O O . LEU A 1 454 ? 13.759 11.653 -68.476 1.00 80.00 454 LEU A O 1
ATOM 3748 N N . GLY A 1 455 ? 14.666 10.932 -70.399 1.00 77.94 455 GLY A N 1
ATOM 3749 C CA . GLY A 1 455 ? 13.505 10.184 -70.887 1.00 77.94 455 GLY A CA 1
ATOM 3750 C C . GLY A 1 455 ? 13.273 8.824 -70.210 1.00 77.94 455 GLY A C 1
ATOM 3751 O O . GLY A 1 455 ? 12.339 8.124 -70.595 1.00 77.94 455 GLY A O 1
ATOM 3752 N N . GLY A 1 456 ? 14.096 8.437 -69.224 1.00 76.38 456 GLY A N 1
ATOM 3753 C CA . GLY A 1 456 ? 13.943 7.207 -68.437 1.00 76.38 456 GLY A CA 1
ATOM 3754 C C . GLY A 1 456 ? 14.768 6.008 -68.923 1.00 76.38 456 GLY A C 1
ATOM 3755 O O . GLY A 1 456 ? 14.622 4.910 -68.381 1.00 76.38 456 GLY A O 1
ATOM 3756 N N . TYR A 1 457 ? 15.647 6.184 -69.916 1.00 81.00 457 TYR A N 1
ATOM 3757 C CA . TYR A 1 457 ? 16.496 5.105 -70.430 1.00 81.00 457 TYR A CA 1
ATOM 3758 C C . TYR A 1 457 ? 17.790 4.977 -69.606 1.00 81.00 457 TYR A C 1
ATOM 3760 O O . TYR A 1 457 ? 18.813 5.579 -69.918 1.00 81.00 457 TYR A O 1
ATOM 3768 N N . ASN A 1 458 ? 17.765 4.140 -68.565 1.00 75.38 458 ASN A N 1
ATOM 3769 C CA . ASN A 1 458 ? 18.923 3.855 -67.706 1.00 75.38 458 ASN A CA 1
ATOM 3770 C C . ASN A 1 458 ? 19.663 2.585 -68.171 1.00 75.38 458 ASN A C 1
ATOM 3772 O O . ASN A 1 458 ? 19.470 1.510 -67.605 1.00 75.38 458 ASN A O 1
ATOM 3776 N N . SER A 1 459 ? 20.496 2.688 -69.214 1.00 81.06 459 SER A N 1
ATOM 3777 C CA . SER A 1 459 ? 21.249 1.548 -69.773 1.00 81.06 459 SER A CA 1
ATOM 3778 C C . SER A 1 459 ? 22.769 1.687 -69.590 1.00 81.06 459 SER A C 1
ATOM 3780 O O . SER A 1 459 ? 23.295 2.779 -69.823 1.00 81.06 459 SER A O 1
ATOM 3782 N N . PRO A 1 460 ? 23.505 0.598 -69.267 1.00 80.25 460 PRO A N 1
ATOM 3783 C CA . PRO A 1 460 ? 24.972 0.595 -69.239 1.00 80.25 460 PRO A CA 1
ATOM 3784 C C . PRO A 1 460 ? 25.612 1.070 -70.547 1.00 80.25 460 PRO A C 1
ATOM 3786 O O . PRO A 1 460 ? 26.672 1.678 -70.511 1.00 80.25 460 PRO A O 1
ATOM 3789 N N . VAL A 1 461 ? 24.946 0.853 -71.688 1.00 82.31 461 VAL A N 1
ATOM 3790 C CA . VAL A 1 461 ? 25.425 1.299 -73.006 1.00 82.31 461 VAL A CA 1
ATOM 3791 C C . VAL A 1 461 ? 25.558 2.822 -73.055 1.00 82.31 461 VAL A C 1
ATOM 3793 O O . VAL A 1 461 ? 26.584 3.327 -73.487 1.00 82.31 461 VAL A O 1
ATOM 3796 N N . LEU A 1 462 ? 24.570 3.562 -72.537 1.00 85.75 462 LEU A N 1
ATOM 3797 C CA . LEU A 1 462 ? 24.631 5.027 -72.487 1.00 85.75 462 LEU A CA 1
ATOM 3798 C C . LEU A 1 462 ? 25.691 5.518 -71.494 1.00 85.75 462 LEU A C 1
ATOM 3800 O O . LEU A 1 462 ? 26.376 6.500 -71.763 1.00 85.75 462 LEU A O 1
ATOM 3804 N N . ALA A 1 463 ? 25.848 4.825 -70.362 1.00 85.19 463 ALA A N 1
ATOM 3805 C CA . ALA A 1 463 ? 26.869 5.163 -69.373 1.00 85.19 463 ALA A CA 1
ATOM 3806 C C . ALA A 1 463 ? 28.296 4.967 -69.917 1.00 85.19 463 ALA A C 1
ATOM 3808 O O . ALA A 1 463 ? 29.165 5.774 -69.591 1.00 85.19 463 ALA A O 1
ATOM 3809 N N . ILE A 1 464 ? 28.524 3.951 -70.764 1.00 87.38 464 ILE A N 1
ATOM 3810 C CA . ILE A 1 464 ? 29.800 3.743 -71.471 1.00 87.38 464 ILE A CA 1
ATOM 3811 C C . ILE A 1 464 ? 30.081 4.895 -72.418 1.00 87.38 464 ILE A C 1
ATOM 3813 O O . ILE A 1 464 ? 31.153 5.473 -72.316 1.00 87.38 464 ILE A O 1
ATOM 3817 N N . GLU A 1 465 ? 29.142 5.254 -73.300 1.00 86.88 465 GLU A N 1
ATOM 3818 C CA . GLU A 1 465 ? 29.403 6.313 -74.286 1.00 86.88 465 GLU A CA 1
ATOM 3819 C C . GLU A 1 465 ? 29.730 7.646 -73.605 1.00 86.88 465 GLU A C 1
ATOM 3821 O O . GLU A 1 465 ? 30.644 8.353 -74.018 1.00 86.88 465 GLU A O 1
ATOM 3826 N N . VAL A 1 466 ? 29.033 7.980 -72.514 1.00 88.00 466 VAL A N 1
ATOM 3827 C CA . VAL A 1 466 ? 29.352 9.186 -71.741 1.00 88.00 466 VAL A CA 1
ATOM 3828 C C . VAL A 1 466 ? 30.707 9.048 -71.046 1.00 88.00 466 VAL A C 1
ATOM 3830 O O . VAL A 1 466 ? 31.490 9.990 -71.076 1.00 88.00 466 VAL A O 1
ATOM 3833 N N . CYS A 1 467 ? 31.025 7.894 -70.453 1.00 88.19 467 CYS A N 1
ATOM 3834 C CA . CYS A 1 467 ? 32.332 7.667 -69.831 1.00 88.19 467 CYS A CA 1
ATOM 3835 C C . CYS A 1 467 ? 33.478 7.754 -70.855 1.00 88.19 467 CYS A C 1
ATOM 3837 O O . CYS A 1 467 ? 34.504 8.355 -70.557 1.00 88.19 467 CYS A O 1
ATOM 3839 N N . ASP A 1 468 ? 33.291 7.226 -72.066 1.00 86.62 468 ASP A N 1
ATOM 3840 C CA . ASP A 1 468 ? 34.231 7.339 -73.187 1.00 86.62 468 ASP A CA 1
ATOM 3841 C C . ASP A 1 468 ? 34.460 8.795 -73.588 1.00 86.62 468 ASP A C 1
ATOM 3843 O O . ASP A 1 468 ? 35.604 9.223 -73.755 1.00 86.62 468 ASP A O 1
ATOM 3847 N N . LEU A 1 469 ? 33.381 9.573 -73.707 1.00 87.44 469 LEU A N 1
ATOM 3848 C CA . LEU A 1 469 ? 33.463 11.001 -74.007 1.00 87.44 469 LEU A CA 1
ATOM 3849 C C . LEU A 1 469 ? 34.235 11.758 -72.923 1.00 87.44 469 LEU A C 1
ATOM 3851 O O . LEU A 1 469 ? 35.120 12.542 -73.257 1.00 87.44 469 LEU A O 1
ATOM 3855 N N . LEU A 1 470 ? 33.944 11.486 -71.647 1.00 87.62 470 LEU A N 1
ATOM 3856 C CA . LEU A 1 470 ? 34.645 12.095 -70.513 1.00 87.62 470 LEU A CA 1
ATOM 3857 C C . LEU A 1 470 ? 36.123 11.684 -70.454 1.00 87.62 470 LEU A C 1
ATOM 3859 O O . LEU A 1 470 ? 36.975 12.511 -70.151 1.00 87.62 470 LEU A O 1
ATOM 3863 N N . ASN A 1 471 ? 36.446 10.431 -70.776 1.00 88.50 471 ASN A N 1
ATOM 3864 C CA . ASN A 1 471 ? 37.825 9.949 -70.806 1.00 88.50 471 ASN A CA 1
ATOM 3865 C C . ASN A 1 471 ? 38.651 10.608 -71.919 1.00 88.50 471 ASN A C 1
ATOM 3867 O O . ASN A 1 471 ? 39.842 10.851 -71.733 1.00 88.50 471 ASN A O 1
ATOM 3871 N N . GLN A 1 472 ? 38.034 10.876 -73.075 1.00 85.94 472 GLN A N 1
ATOM 3872 C CA . GLN A 1 472 ? 38.686 11.524 -74.217 1.00 85.94 472 GLN A CA 1
ATOM 3873 C C . GLN A 1 472 ? 38.781 13.048 -74.070 1.00 85.94 472 GLN A C 1
ATOM 3875 O O . GLN A 1 472 ? 39.752 13.637 -74.542 1.00 85.94 472 GLN A O 1
ATOM 3880 N N . ASP A 1 473 ? 37.770 13.681 -73.470 1.00 86.56 473 ASP A N 1
ATOM 3881 C CA . ASP A 1 473 ? 37.726 15.119 -73.192 1.00 86.56 473 ASP A CA 1
ATOM 3882 C C . ASP A 1 473 ? 37.136 15.389 -71.791 1.00 86.56 473 ASP A C 1
ATOM 3884 O O . ASP A 1 473 ? 35.930 15.624 -71.643 1.00 86.56 473 ASP A O 1
ATOM 3888 N N . PRO A 1 474 ? 37.985 15.378 -70.744 1.00 86.12 474 PRO A N 1
ATOM 3889 C CA . PRO A 1 474 ? 37.566 15.606 -69.360 1.00 86.12 474 PRO A CA 1
ATOM 3890 C C . PRO A 1 474 ? 36.840 16.937 -69.126 1.00 86.12 474 PRO A C 1
ATOM 3892 O O . PRO A 1 474 ? 35.996 17.022 -68.237 1.00 86.12 474 PRO A O 1
ATOM 3895 N N . LEU A 1 475 ? 37.098 17.967 -69.944 1.00 84.94 475 LEU A N 1
ATOM 3896 C CA . LEU A 1 475 ? 36.491 19.300 -69.804 1.00 84.94 475 LEU A CA 1
ATOM 3897 C C . LEU A 1 475 ? 34.994 19.330 -70.165 1.00 84.94 475 LEU A C 1
ATOM 3899 O O . LEU A 1 475 ? 34.309 20.333 -69.923 1.00 84.94 475 LEU A O 1
ATOM 3903 N N . LEU A 1 476 ? 34.459 18.242 -70.733 1.00 84.25 476 LEU A N 1
ATOM 3904 C CA . LEU A 1 476 ? 33.017 18.050 -70.896 1.00 84.25 476 LEU A CA 1
ATOM 3905 C C . LEU A 1 476 ? 32.303 17.903 -69.544 1.00 84.25 476 LEU A C 1
ATOM 3907 O O . LEU A 1 476 ? 31.121 18.245 -69.438 1.00 84.25 476 LEU A O 1
ATOM 3911 N N . LEU A 1 477 ? 33.015 17.468 -68.498 1.00 85.75 477 LEU A N 1
ATOM 3912 C CA . LEU A 1 477 ? 32.493 17.388 -67.141 1.00 85.75 477 LEU A CA 1
ATOM 3913 C C . LEU A 1 477 ? 32.377 18.796 -66.537 1.00 85.75 477 LEU A C 1
ATOM 3915 O O . LEU A 1 477 ? 33.289 19.295 -65.895 1.00 85.75 477 LEU A O 1
ATOM 3919 N N . LYS A 1 478 ? 31.236 19.461 -66.754 1.00 82.94 478 LYS A N 1
ATOM 3920 C CA . LYS A 1 478 ? 30.978 20.830 -66.248 1.00 82.94 478 LYS A CA 1
ATOM 3921 C C . LYS A 1 478 ? 30.117 20.866 -64.985 1.00 82.94 478 LYS A C 1
ATOM 3923 O O . LYS A 1 478 ? 30.141 21.848 -64.244 1.00 82.94 478 LYS A O 1
ATOM 3928 N N . LYS A 1 479 ? 29.308 19.827 -64.772 1.00 85.62 479 LYS A N 1
ATOM 3929 C CA . LYS A 1 479 ? 28.337 19.694 -63.677 1.00 85.62 479 LYS A CA 1
ATOM 3930 C C . LYS A 1 479 ? 28.211 18.225 -63.268 1.00 85.62 479 LYS A C 1
ATOM 3932 O O . LYS A 1 479 ? 28.511 17.330 -64.050 1.00 85.62 479 LYS A O 1
ATOM 3937 N N . LEU A 1 480 ? 27.719 17.980 -62.055 1.00 86.00 480 LEU A N 1
ATOM 3938 C CA . LEU A 1 480 ? 27.442 16.635 -61.539 1.00 86.00 480 LEU A CA 1
ATOM 3939 C C . LEU A 1 480 ? 25.936 16.328 -61.606 1.00 86.00 480 LEU A C 1
ATOM 3941 O O . LEU A 1 480 ? 25.271 16.232 -60.569 1.00 86.00 480 LEU A O 1
ATOM 3945 N N . SER A 1 481 ? 25.357 16.222 -62.806 1.00 85.81 481 SER A N 1
ATOM 3946 C CA . SER A 1 481 ? 23.953 15.806 -62.959 1.00 85.81 481 SER A CA 1
ATOM 3947 C C . SER A 1 481 ? 23.823 14.273 -62.905 1.00 85.81 481 SER A C 1
ATOM 3949 O O . SER A 1 481 ? 24.796 13.555 -62.667 1.00 85.81 481 SER A O 1
ATOM 3951 N N . ALA A 1 482 ? 22.603 13.745 -63.040 1.00 83.12 482 ALA A N 1
ATOM 3952 C CA . ALA A 1 482 ? 22.357 12.306 -62.927 1.00 83.12 482 ALA A CA 1
ATOM 3953 C C . ALA A 1 482 ? 23.114 11.482 -63.989 1.00 83.12 482 ALA A C 1
ATOM 3955 O O . ALA A 1 482 ? 23.521 10.358 -63.697 1.00 83.12 482 ALA A O 1
ATOM 3956 N N . VAL A 1 483 ? 23.334 12.055 -65.178 1.00 86.50 483 VAL A N 1
ATOM 3957 C CA . VAL A 1 483 ? 24.025 11.407 -66.304 1.00 86.50 483 VAL A CA 1
ATOM 3958 C C . VAL A 1 483 ? 25.522 11.295 -66.034 1.00 86.50 483 VAL A C 1
ATOM 3960 O O . VAL A 1 483 ? 26.079 10.202 -66.110 1.00 86.50 483 VAL A O 1
ATOM 3963 N N . GLU A 1 484 ? 26.167 12.397 -65.642 1.00 88.44 484 GLU A N 1
ATOM 3964 C CA . GLU A 1 484 ? 27.599 12.413 -65.333 1.00 88.44 484 GLU A CA 1
ATOM 3965 C C . GLU A 1 484 ? 27.903 11.527 -64.120 1.00 88.44 484 GLU A C 1
ATOM 3967 O O . GLU A 1 484 ? 28.857 10.755 -64.142 1.00 88.44 484 GLU A O 1
ATOM 3972 N N . ILE A 1 485 ? 27.047 11.542 -63.090 1.00 88.19 485 ILE A N 1
ATOM 3973 C CA . ILE A 1 485 ? 27.185 10.650 -61.928 1.00 88.19 485 ILE A CA 1
ATOM 3974 C C . ILE A 1 485 ? 27.050 9.176 -62.333 1.00 88.19 485 ILE A C 1
ATOM 3976 O O . ILE A 1 485 ? 27.776 8.334 -61.801 1.00 88.19 485 ILE A O 1
ATOM 3980 N N . ALA A 1 486 ? 26.129 8.835 -63.241 1.00 86.50 486 ALA A N 1
ATOM 3981 C CA . ALA A 1 486 ? 25.970 7.466 -63.730 1.00 86.50 486 ALA A CA 1
ATOM 3982 C C . ALA A 1 486 ? 27.189 7.005 -64.543 1.00 86.50 486 ALA A C 1
ATOM 3984 O O . ALA A 1 486 ? 27.667 5.890 -64.329 1.00 86.50 486 ALA A O 1
ATOM 3985 N N . ALA A 1 487 ? 27.725 7.873 -65.405 1.00 87.75 487 ALA A N 1
ATOM 3986 C CA . ALA A 1 487 ? 28.926 7.613 -66.193 1.00 87.75 487 ALA A CA 1
ATOM 3987 C C . ALA A 1 487 ? 30.174 7.445 -65.312 1.00 87.75 487 ALA A C 1
ATOM 3989 O O . ALA A 1 487 ? 30.893 6.461 -65.453 1.00 87.75 487 ALA A O 1
ATOM 3990 N N . ILE A 1 488 ? 30.383 8.330 -64.333 1.00 89.12 488 ILE A N 1
ATOM 3991 C CA . ILE A 1 488 ? 31.507 8.244 -63.385 1.00 89.12 488 ILE A CA 1
ATOM 3992 C C . ILE A 1 488 ? 31.384 6.998 -62.508 1.00 89.12 488 ILE A C 1
ATOM 3994 O O . ILE A 1 488 ? 32.360 6.281 -62.308 1.00 89.12 488 ILE A O 1
ATOM 3998 N N . ARG A 1 489 ? 30.176 6.677 -62.025 1.00 89.56 489 ARG A N 1
ATOM 3999 C CA . ARG A 1 489 ? 29.927 5.431 -61.283 1.00 89.56 489 ARG A CA 1
ATOM 4000 C C . ARG A 1 489 ? 30.257 4.202 -62.123 1.00 89.56 489 ARG A C 1
ATOM 4002 O O . ARG A 1 489 ? 30.855 3.261 -61.606 1.00 89.56 489 ARG A O 1
ATOM 4009 N N . PHE A 1 490 ? 29.845 4.199 -63.389 1.00 88.06 490 PHE A N 1
ATOM 4010 C CA . PHE A 1 490 ? 30.162 3.128 -64.325 1.00 88.06 490 PHE A CA 1
ATOM 4011 C C . PHE A 1 490 ? 31.678 3.018 -64.544 1.00 88.06 490 PHE A C 1
ATOM 4013 O O . PHE A 1 490 ? 32.227 1.925 -64.408 1.00 88.06 490 PHE A O 1
ATOM 4020 N N . GLY A 1 491 ? 32.354 4.138 -64.810 1.00 87.31 491 GLY A N 1
ATOM 4021 C CA . GLY A 1 491 ? 33.798 4.192 -65.025 1.00 87.31 491 GLY A CA 1
ATOM 4022 C C . GLY A 1 491 ? 34.592 3.701 -63.816 1.00 87.31 491 GLY A C 1
ATOM 4023 O O . GLY A 1 491 ? 35.471 2.859 -63.967 1.00 87.31 491 GLY A O 1
ATOM 4024 N N . LEU A 1 492 ? 34.240 4.140 -62.605 1.00 86.94 492 LEU A N 1
ATOM 4025 C CA . LEU A 1 492 ? 34.904 3.702 -61.372 1.00 86.94 492 LEU A CA 1
ATOM 4026 C C . LEU A 1 492 ? 34.668 2.218 -61.073 1.00 86.94 492 LEU A C 1
ATOM 4028 O O . LEU A 1 492 ? 35.613 1.508 -60.740 1.00 86.94 492 LEU A O 1
ATOM 4032 N N . ARG A 1 493 ? 33.428 1.725 -61.220 1.00 85.56 493 ARG A N 1
ATOM 4033 C CA . ARG A 1 493 ? 33.092 0.313 -60.959 1.00 85.56 493 ARG A CA 1
ATOM 4034 C C . ARG A 1 493 ? 33.858 -0.650 -61.868 1.00 85.56 493 ARG A C 1
ATOM 4036 O O . ARG A 1 493 ? 34.158 -1.760 -61.442 1.00 85.56 493 ARG A O 1
ATOM 4043 N N . ASN A 1 494 ? 34.131 -0.238 -63.104 1.00 83.12 494 ASN A N 1
ATOM 4044 C CA . ASN A 1 494 ? 34.801 -1.064 -64.106 1.00 83.12 494 ASN A CA 1
ATOM 4045 C C . ASN A 1 494 ? 36.285 -0.702 -64.299 1.00 83.12 494 ASN A C 1
ATOM 4047 O O . ASN A 1 494 ? 36.893 -1.177 -65.251 1.00 83.12 494 ASN A O 1
ATOM 4051 N N . HIS A 1 495 ? 36.869 0.136 -63.429 1.00 82.75 495 HIS A N 1
ATOM 4052 C CA . HIS A 1 495 ? 38.254 0.624 -63.546 1.00 82.75 495 HIS A CA 1
ATOM 4053 C C . HIS A 1 495 ? 38.591 1.260 -64.909 1.00 82.75 495 HIS A C 1
ATOM 4055 O O . HIS A 1 495 ? 39.714 1.157 -65.396 1.00 82.75 495 HIS A O 1
ATOM 4061 N N . TYR A 1 496 ? 37.606 1.911 -65.524 1.00 88.44 496 TYR A N 1
ATOM 4062 C CA . TYR A 1 496 ? 37.680 2.443 -66.882 1.00 88.44 496 TYR A CA 1
ATOM 4063 C C . TYR A 1 496 ? 37.768 3.977 -66.938 1.00 88.44 496 TYR A C 1
ATOM 4065 O O . TYR A 1 496 ? 38.028 4.545 -67.993 1.00 88.44 496 TYR A O 1
ATOM 4073 N N . LEU A 1 497 ? 37.556 4.674 -65.820 1.00 88.94 497 LEU A N 1
ATOM 4074 C CA . LEU A 1 497 ? 37.661 6.134 -65.763 1.00 88.94 497 LEU A CA 1
ATOM 4075 C C . LEU A 1 497 ? 39.130 6.589 -65.898 1.00 88.94 497 LEU A C 1
ATOM 4077 O O . LEU A 1 497 ? 40.005 6.048 -65.220 1.00 88.94 497 LEU A O 1
ATOM 4081 N N . SER A 1 498 ? 39.404 7.585 -66.745 1.00 88.69 498 SER A N 1
ATOM 4082 C CA . SER A 1 498 ? 40.739 8.176 -66.893 1.00 88.69 498 SER A CA 1
ATOM 4083 C C . SER A 1 498 ? 41.123 9.009 -65.667 1.00 88.69 498 SER A C 1
ATOM 4085 O O . SER A 1 498 ? 40.265 9.535 -64.954 1.00 88.69 498 SER A O 1
ATOM 4087 N N . LYS A 1 499 ? 42.431 9.165 -65.423 1.00 85.62 499 LYS A N 1
ATOM 4088 C CA . LYS A 1 499 ? 42.931 9.952 -64.282 1.00 85.62 499 LYS A CA 1
ATOM 4089 C C . LYS A 1 499 ? 42.545 11.425 -64.401 1.00 85.62 499 LYS A C 1
ATOM 4091 O O . LYS A 1 499 ? 42.248 12.069 -63.404 1.00 85.62 499 LYS A O 1
ATOM 4096 N N . GLU A 1 500 ? 42.527 11.952 -65.618 1.00 87.88 500 GLU A N 1
ATOM 4097 C CA . GLU A 1 500 ? 42.181 13.340 -65.905 1.00 87.88 500 GLU A CA 1
ATOM 4098 C C . GLU A 1 500 ? 40.688 13.614 -65.654 1.00 87.88 500 GLU A C 1
ATOM 4100 O O . GLU A 1 500 ? 40.347 14.643 -65.073 1.00 87.88 500 GLU A O 1
ATOM 4105 N N . ALA A 1 501 ? 39.799 12.682 -66.021 1.00 87.38 501 ALA A N 1
ATOM 4106 C CA . ALA A 1 501 ? 38.369 12.777 -65.717 1.00 87.38 501 ALA A CA 1
ATOM 4107 C C . ALA A 1 501 ? 38.072 12.586 -64.217 1.00 87.38 501 ALA A C 1
ATOM 4109 O O . ALA A 1 501 ? 37.185 13.246 -63.670 1.00 87.38 501 ALA A O 1
ATOM 4110 N N . GLU A 1 502 ? 38.829 11.717 -63.535 1.00 88.31 502 GLU A N 1
ATOM 4111 C CA . GLU A 1 502 ? 38.772 11.562 -62.076 1.00 88.31 502 GLU A CA 1
ATOM 4112 C C . GLU A 1 502 ? 39.144 12.870 -61.351 1.00 88.31 502 GLU A C 1
ATOM 4114 O O . GLU A 1 502 ? 38.438 13.281 -60.428 1.00 88.31 502 GLU A O 1
ATOM 4119 N N . GLU A 1 503 ? 40.207 13.561 -61.780 1.00 88.69 503 GLU A N 1
ATOM 4120 C CA . GLU A 1 503 ? 40.619 14.845 -61.191 1.00 88.69 503 GLU A CA 1
ATOM 4121 C C . GLU A 1 503 ? 39.571 15.948 -61.379 1.00 88.69 503 GLU A C 1
ATOM 4123 O O . GLU A 1 503 ? 39.252 16.671 -60.429 1.00 88.69 503 GLU A O 1
ATOM 4128 N N . GLU A 1 504 ? 38.984 16.059 -62.573 1.00 88.69 504 GLU A N 1
ATOM 4129 C CA . GLU A 1 504 ? 37.933 17.050 -62.831 1.00 88.69 504 GLU A CA 1
ATOM 4130 C C . GLU A 1 504 ? 36.692 16.786 -61.956 1.00 88.69 504 GLU A C 1
ATOM 4132 O O . GLU A 1 504 ? 36.109 17.713 -61.380 1.00 88.69 504 GLU A O 1
ATOM 4137 N N . PHE A 1 505 ? 36.336 15.510 -61.746 1.00 90.62 505 PHE A N 1
ATOM 4138 C CA . PHE A 1 505 ? 35.277 15.127 -60.811 1.00 90.62 505 PHE A CA 1
ATOM 4139 C C . PHE A 1 505 ? 35.581 15.575 -59.376 1.00 90.62 505 PHE A C 1
ATOM 4141 O O . PHE A 1 505 ? 34.712 16.160 -58.723 1.00 90.62 505 PHE A O 1
ATOM 4148 N N . ILE A 1 506 ? 36.799 15.336 -58.881 1.00 89.19 506 ILE A N 1
ATOM 4149 C CA . ILE A 1 506 ? 37.206 15.715 -57.518 1.00 89.19 506 ILE A CA 1
ATOM 4150 C C . ILE A 1 506 ? 37.129 17.234 -57.329 1.00 89.19 506 ILE A C 1
ATOM 4152 O O . ILE A 1 506 ? 36.620 17.703 -56.304 1.00 89.19 506 ILE A O 1
ATOM 4156 N N . GLN A 1 507 ? 37.574 18.017 -58.316 1.00 87.94 507 GLN A N 1
ATOM 4157 C CA . GLN A 1 507 ? 37.499 19.479 -58.254 1.00 87.94 507 GLN A CA 1
ATOM 4158 C C . GLN A 1 507 ? 36.058 19.991 -58.183 1.00 87.94 507 GLN A C 1
ATOM 4160 O O . GLN A 1 507 ? 35.763 20.886 -57.381 1.00 87.94 507 GLN A O 1
ATOM 4165 N N . LEU A 1 508 ? 35.152 19.430 -58.987 1.00 88.50 508 LEU A N 1
ATOM 4166 C CA . LEU A 1 508 ? 33.735 19.796 -58.962 1.00 88.50 508 LEU A CA 1
ATOM 4167 C C . LEU A 1 508 ? 33.058 19.370 -57.663 1.00 88.50 508 LEU A C 1
ATOM 4169 O O . LEU A 1 508 ? 32.340 20.169 -57.060 1.00 88.50 508 LEU A O 1
ATOM 4173 N N . ALA A 1 509 ? 33.342 18.159 -57.184 1.00 87.25 509 ALA A N 1
ATOM 4174 C CA . ALA A 1 509 ? 32.824 17.666 -55.915 1.00 87.25 509 ALA A CA 1
ATOM 4175 C C . ALA A 1 509 ? 33.279 18.541 -54.729 1.00 87.25 509 ALA A C 1
ATOM 4177 O O . ALA A 1 509 ? 32.508 18.770 -53.800 1.00 87.25 509 ALA A O 1
ATOM 4178 N N . GLY A 1 510 ? 34.488 19.115 -54.776 1.00 83.56 510 GLY A N 1
ATOM 4179 C CA . GLY A 1 510 ? 34.969 20.078 -53.776 1.00 83.56 510 GLY A CA 1
ATOM 4180 C C . GLY A 1 510 ? 34.248 21.436 -53.774 1.00 83.56 510 GLY A C 1
ATOM 4181 O O . GLY A 1 510 ? 34.260 22.142 -52.758 1.00 83.56 510 GLY A O 1
ATOM 4182 N N . ARG A 1 511 ? 33.612 21.810 -54.892 1.00 85.31 511 ARG A N 1
ATOM 4183 C CA . ARG A 1 511 ? 32.847 23.062 -55.053 1.00 85.31 511 ARG A CA 1
ATOM 4184 C C . ARG A 1 511 ? 31.364 22.913 -54.707 1.00 85.31 511 ARG A C 1
ATOM 4186 O O . ARG A 1 511 ? 30.676 23.930 -54.609 1.00 85.31 511 ARG A O 1
ATOM 4193 N N . GLU A 1 512 ? 30.888 21.688 -54.494 1.00 83.25 512 GLU A N 1
ATOM 4194 C CA . GLU A 1 512 ? 29.513 21.423 -54.071 1.00 83.25 512 GLU A CA 1
ATOM 4195 C C . GLU A 1 512 ? 29.213 22.092 -52.719 1.00 83.25 512 GLU A C 1
ATOM 4197 O O . GLU A 1 512 ? 30.023 22.094 -51.778 1.00 83.25 512 GLU A O 1
ATOM 4202 N N . ARG A 1 513 ? 28.036 22.718 -52.642 1.00 76.50 513 ARG A N 1
ATOM 4203 C CA . ARG A 1 513 ? 27.573 23.414 -51.432 1.00 76.50 513 ARG A CA 1
ATOM 4204 C C . ARG A 1 513 ? 26.811 22.479 -50.503 1.00 76.50 513 ARG A C 1
ATOM 4206 O O . ARG A 1 513 ? 26.999 22.564 -49.292 1.00 76.50 513 ARG A O 1
ATOM 4213 N N . ASP A 1 514 ? 26.032 21.571 -51.084 1.00 79.69 514 ASP A N 1
ATOM 4214 C CA . ASP A 1 514 ? 25.119 20.687 -50.369 1.00 79.69 514 ASP A CA 1
ATOM 4215 C C . ASP A 1 514 ? 25.641 19.247 -50.312 1.00 79.69 514 ASP A C 1
ATOM 4217 O O . ASP A 1 514 ? 26.359 18.771 -51.194 1.00 79.69 514 ASP A O 1
ATOM 4221 N N . PHE A 1 515 ? 25.244 18.515 -49.270 1.00 86.19 515 PHE A N 1
ATOM 4222 C CA . PHE A 1 515 ? 25.586 17.103 -49.135 1.00 86.19 515 PHE A CA 1
ATOM 4223 C C . PHE A 1 515 ? 24.756 16.242 -50.097 1.00 86.19 515 PHE A C 1
ATOM 4225 O O . PHE A 1 515 ? 23.544 16.091 -49.932 1.00 86.19 515 PHE A O 1
ATOM 4232 N N . ARG A 1 516 ? 25.423 15.604 -51.066 1.00 87.75 516 ARG A N 1
ATOM 4233 C CA . ARG A 1 516 ? 24.811 14.649 -52.004 1.00 87.75 516 ARG A CA 1
ATOM 4234 C C . ARG A 1 516 ? 25.375 13.248 -51.781 1.00 87.75 516 ARG A C 1
ATOM 4236 O O . ARG A 1 516 ? 26.547 12.994 -52.049 1.00 87.75 516 ARG A O 1
ATOM 4243 N N . SER A 1 517 ? 24.523 12.312 -51.358 1.00 85.25 517 SER A N 1
ATOM 4244 C CA . SER A 1 517 ? 24.916 10.933 -51.013 1.00 85.25 517 SER A CA 1
ATOM 4245 C C . SER A 1 517 ? 25.622 10.187 -52.151 1.00 85.25 517 SER A C 1
ATOM 4247 O O . SER A 1 517 ? 26.561 9.436 -51.905 1.00 85.25 517 SER A O 1
ATOM 4249 N N . GLN A 1 518 ? 25.208 10.420 -53.400 1.00 86.81 518 GLN A N 1
ATOM 4250 C CA . GLN A 1 518 ? 25.819 9.800 -54.579 1.00 86.81 518 GLN A CA 1
ATOM 4251 C C . GLN A 1 518 ? 27.241 10.315 -54.837 1.00 86.81 518 GLN A C 1
ATOM 4253 O O . GLN A 1 518 ? 28.121 9.521 -55.145 1.00 86.81 518 GLN A O 1
ATOM 4258 N N . VAL A 1 519 ? 27.474 11.623 -54.680 1.00 88.88 519 VAL A N 1
ATOM 4259 C CA . VAL A 1 519 ? 28.803 12.238 -54.845 1.00 88.88 519 VAL A CA 1
ATOM 4260 C C . VAL A 1 519 ? 29.728 11.795 -53.711 1.00 88.88 519 VAL A C 1
ATOM 4262 O O . VAL A 1 519 ? 30.864 11.410 -53.966 1.00 88.88 519 VAL A O 1
ATOM 4265 N N . PHE A 1 520 ? 29.215 11.752 -52.476 1.00 90.44 520 PHE A N 1
ATOM 4266 C CA . PHE A 1 520 ? 29.926 11.194 -51.324 1.00 90.44 520 PHE A CA 1
ATOM 4267 C C . PHE A 1 520 ? 30.368 9.748 -51.557 1.00 90.44 520 PHE A C 1
ATOM 4269 O O . PHE A 1 520 ? 31.545 9.454 -51.391 1.00 90.44 520 PHE A O 1
ATOM 4276 N N . ALA A 1 521 ? 29.463 8.867 -51.997 1.00 88.31 521 ALA A N 1
ATOM 4277 C CA . ALA A 1 521 ? 29.795 7.467 -52.253 1.00 88.31 521 ALA A CA 1
ATOM 4278 C C . ALA A 1 521 ? 30.926 7.323 -53.284 1.00 88.31 521 ALA A C 1
ATOM 4280 O O . ALA A 1 521 ? 31.859 6.561 -53.055 1.00 88.31 521 ALA A O 1
ATOM 4281 N N . LEU A 1 522 ? 30.882 8.101 -54.372 1.00 89.69 522 LEU A N 1
ATOM 4282 C CA . LEU A 1 522 ? 31.933 8.097 -55.392 1.00 89.69 522 LEU A CA 1
ATOM 4283 C C . LEU A 1 522 ? 33.271 8.618 -54.846 1.00 89.69 522 LEU A C 1
ATOM 4285 O O . LEU A 1 522 ? 34.295 7.985 -55.077 1.00 89.69 522 LEU A O 1
ATOM 4289 N N . LEU A 1 523 ? 33.275 9.711 -54.070 1.00 89.44 523 LEU A N 1
ATOM 4290 C CA . LEU A 1 523 ? 34.486 10.205 -53.398 1.00 89.44 523 LEU A CA 1
ATOM 4291 C C . LEU A 1 523 ? 35.078 9.164 -52.439 1.00 89.44 523 LEU A C 1
ATOM 4293 O O . LEU A 1 523 ? 36.295 9.010 -52.382 1.00 89.44 523 LEU A O 1
ATOM 4297 N N . CYS A 1 524 ? 34.234 8.434 -51.704 1.00 88.62 524 CYS A N 1
ATOM 4298 C CA . CYS A 1 524 ? 34.678 7.342 -50.841 1.00 88.62 524 CYS A CA 1
ATOM 4299 C C . CYS A 1 524 ? 35.308 6.205 -51.645 1.00 88.62 524 CYS A C 1
ATOM 4301 O O . CYS A 1 524 ? 36.381 5.747 -51.273 1.00 88.62 524 CYS A O 1
ATOM 4303 N N . THR A 1 525 ? 34.690 5.800 -52.759 1.00 87.56 525 THR A N 1
ATOM 4304 C CA . THR A 1 525 ? 35.244 4.783 -53.661 1.00 87.56 525 THR A CA 1
ATOM 4305 C C . THR A 1 525 ? 36.603 5.213 -54.221 1.00 87.56 525 THR A C 1
ATOM 4307 O O . THR A 1 525 ? 37.551 4.436 -54.182 1.00 87.56 525 THR A O 1
ATOM 4310 N N . ILE A 1 526 ? 36.744 6.462 -54.678 1.00 88.00 526 ILE A N 1
ATOM 4311 C CA . ILE A 1 526 ? 38.033 6.980 -55.169 1.00 88.00 526 ILE A CA 1
ATOM 4312 C C . ILE A 1 526 ? 39.073 7.011 -54.043 1.00 88.00 526 ILE A C 1
ATOM 4314 O O . ILE A 1 526 ? 40.227 6.634 -54.252 1.00 88.00 526 ILE A O 1
ATOM 4318 N N . TYR A 1 527 ? 38.685 7.439 -52.841 1.00 88.50 527 TYR A N 1
ATOM 4319 C CA . TYR A 1 527 ? 39.584 7.451 -51.690 1.00 88.50 527 TYR A CA 1
ATOM 4320 C C . TYR A 1 527 ? 40.052 6.041 -51.304 1.00 88.50 527 TYR A C 1
ATOM 4322 O O . TYR A 1 527 ? 41.233 5.857 -51.032 1.00 88.50 527 TYR A O 1
ATOM 4330 N N . GLU A 1 528 ? 39.173 5.039 -51.345 1.00 85.69 528 GLU A N 1
ATOM 4331 C CA . GLU A 1 528 ? 39.527 3.638 -51.076 1.00 85.69 528 GLU A CA 1
ATOM 4332 C C . GLU A 1 528 ? 40.566 3.095 -52.071 1.00 85.69 528 GLU A C 1
ATOM 4334 O O . GLU A 1 528 ? 41.448 2.336 -51.669 1.00 85.69 528 GLU A O 1
ATOM 4339 N N . PHE A 1 529 ? 40.519 3.518 -53.340 1.00 81.38 529 PHE A N 1
ATOM 4340 C CA . PHE A 1 529 ? 41.493 3.100 -54.356 1.00 81.38 529 PHE A CA 1
ATOM 4341 C C . PHE A 1 529 ? 42.799 3.902 -54.348 1.00 81.38 529 PHE A C 1
ATOM 4343 O O . PHE A 1 529 ? 43.861 3.345 -54.618 1.00 81.38 529 PHE A O 1
ATOM 4350 N N . THR A 1 530 ? 42.738 5.207 -54.075 1.00 81.56 530 THR A N 1
ATOM 4351 C CA . THR A 1 530 ? 43.885 6.117 -54.256 1.00 81.56 530 THR A CA 1
ATOM 4352 C C . THR A 1 530 ? 44.568 6.518 -52.947 1.00 81.56 530 THR A C 1
ATOM 4354 O O . THR A 1 530 ? 45.733 6.909 -52.961 1.00 81.56 530 THR A O 1
ATOM 4357 N N . ASN A 1 531 ? 43.856 6.425 -51.819 1.00 81.38 531 ASN A N 1
ATOM 4358 C CA . ASN A 1 531 ? 44.271 6.832 -50.473 1.00 81.38 531 ASN A CA 1
ATOM 4359 C C . ASN A 1 531 ? 44.851 8.260 -50.387 1.00 81.38 531 ASN A C 1
ATOM 4361 O O . ASN A 1 531 ? 45.767 8.542 -49.610 1.00 81.38 531 ASN A O 1
ATOM 4365 N N . ARG A 1 532 ? 44.328 9.173 -51.214 1.00 85.44 532 ARG A N 1
ATOM 4366 C CA . ARG A 1 532 ? 44.817 10.549 -51.337 1.00 85.44 532 ARG A CA 1
ATOM 4367 C C . ARG A 1 532 ? 44.266 11.463 -50.234 1.00 85.44 532 ARG A C 1
ATOM 4369 O O . ARG A 1 532 ? 43.043 11.570 -50.092 1.00 85.44 532 ARG A O 1
ATOM 4376 N N . PRO A 1 533 ? 45.124 12.149 -49.453 1.00 83.12 533 PRO A N 1
ATOM 4377 C CA . PRO A 1 533 ? 44.689 12.913 -48.283 1.00 83.12 533 PRO A CA 1
ATOM 4378 C C . PRO A 1 533 ? 43.833 14.140 -48.659 1.00 83.12 533 PRO A C 1
ATOM 4380 O O . PRO A 1 533 ? 42.907 14.503 -47.931 1.00 83.12 533 PRO A O 1
ATOM 4383 N N . GLU A 1 534 ? 44.038 14.740 -49.835 1.00 85.62 534 GLU A N 1
ATOM 4384 C CA . GLU A 1 534 ? 43.219 15.852 -50.333 1.00 85.62 534 GLU A CA 1
ATOM 4385 C C . GLU A 1 534 ? 41.729 15.498 -50.484 1.00 85.62 534 GLU A C 1
ATOM 4387 O O . GLU A 1 534 ? 40.869 16.357 -50.263 1.00 85.62 534 GLU A O 1
ATOM 4392 N N . ILE A 1 535 ? 41.409 14.231 -50.765 1.00 88.88 535 ILE A N 1
ATOM 4393 C CA . ILE A 1 535 ? 40.028 13.750 -50.883 1.00 88.88 535 ILE A CA 1
ATOM 4394 C C . ILE A 1 535 ? 39.359 13.726 -49.506 1.00 88.88 535 ILE A C 1
ATOM 4396 O O . ILE A 1 535 ? 38.210 14.149 -49.373 1.00 88.88 535 ILE A O 1
ATOM 4400 N N . ILE A 1 536 ? 40.088 13.336 -48.454 1.00 90.62 536 ILE A N 1
ATOM 4401 C CA . ILE A 1 536 ? 39.595 13.394 -47.069 1.00 90.62 536 ILE A CA 1
ATOM 4402 C C . ILE A 1 536 ? 39.231 14.822 -46.674 1.00 90.62 536 ILE A C 1
ATOM 4404 O O . ILE A 1 536 ? 38.188 15.040 -46.059 1.00 90.62 536 ILE A O 1
ATOM 4408 N N . ARG A 1 537 ? 40.027 15.821 -47.075 1.00 89.00 537 ARG A N 1
ATOM 4409 C CA . ARG A 1 537 ? 39.694 17.229 -46.814 1.00 89.00 537 ARG A CA 1
ATOM 4410 C C . ARG A 1 537 ? 38.358 17.631 -47.450 1.00 89.00 537 ARG A C 1
ATOM 4412 O O . ARG A 1 537 ? 37.583 18.355 -46.816 1.00 89.00 537 ARG A O 1
ATOM 4419 N N . ILE A 1 538 ? 38.087 17.177 -48.675 1.00 89.44 538 ILE A N 1
ATOM 4420 C CA . ILE A 1 538 ? 36.826 17.435 -49.389 1.00 89.44 538 ILE A CA 1
ATOM 4421 C C . ILE A 1 538 ? 35.666 16.703 -48.706 1.00 89.44 538 ILE A C 1
ATOM 4423 O O . ILE A 1 538 ? 34.651 17.332 -48.407 1.00 89.44 538 ILE A O 1
ATOM 4427 N N . ILE A 1 539 ? 35.845 15.419 -48.380 1.00 90.69 539 ILE A N 1
ATOM 4428 C CA . ILE A 1 539 ? 34.851 14.605 -47.671 1.00 90.69 539 ILE A CA 1
ATOM 4429 C C . ILE A 1 539 ? 34.475 15.261 -46.336 1.00 90.69 539 ILE A C 1
ATOM 4431 O O . ILE A 1 539 ? 33.297 15.531 -46.105 1.00 90.69 539 ILE A O 1
ATOM 4435 N N . CYS A 1 540 ? 35.452 15.599 -45.489 1.00 90.44 540 CYS A N 1
ATOM 4436 C CA . CYS A 1 540 ? 35.199 16.254 -44.205 1.00 90.44 540 CYS A CA 1
ATOM 4437 C C . CYS A 1 540 ? 34.508 17.611 -44.377 1.00 90.44 540 CYS A C 1
ATOM 4439 O O . CYS A 1 540 ? 33.555 17.902 -43.663 1.00 90.44 540 CYS A O 1
ATOM 4441 N N . SER A 1 541 ? 34.930 18.430 -45.347 1.00 88.81 541 SER A N 1
ATOM 4442 C CA . SER A 1 541 ? 34.286 19.726 -45.614 1.00 88.81 541 SER A CA 1
ATOM 4443 C C . SER A 1 541 ? 32.817 19.566 -46.019 1.00 88.81 541 SER A C 1
ATOM 4445 O O . SER A 1 541 ? 31.967 20.328 -45.560 1.00 88.81 541 SER A O 1
ATOM 4447 N N . MET A 1 542 ? 32.509 18.570 -46.852 1.00 89.94 542 MET A N 1
ATOM 4448 C CA . MET A 1 542 ? 31.147 18.277 -47.296 1.00 89.94 542 MET A CA 1
ATOM 4449 C C . MET A 1 542 ? 30.274 17.738 -46.153 1.00 89.94 542 MET A C 1
ATOM 4451 O O . MET A 1 542 ? 29.122 18.146 -46.023 1.00 89.94 542 MET A O 1
ATOM 4455 N N . LEU A 1 543 ? 30.819 16.866 -45.297 1.00 91.06 543 LEU A N 1
ATOM 4456 C CA . LEU A 1 543 ? 30.108 16.335 -44.131 1.00 91.06 543 LEU A CA 1
ATOM 4457 C C . LEU A 1 543 ? 29.796 17.430 -43.099 1.00 91.06 543 LEU A C 1
ATOM 4459 O O . LEU A 1 543 ? 28.667 17.499 -42.619 1.00 91.06 543 LEU A O 1
ATOM 4463 N N . ILE A 1 544 ? 30.755 18.325 -42.813 1.00 89.69 544 ILE A N 1
ATOM 4464 C CA . ILE A 1 544 ? 30.563 19.469 -41.899 1.00 89.69 544 ILE A CA 1
ATOM 4465 C C . ILE A 1 544 ? 29.466 20.401 -42.423 1.00 89.69 544 ILE A C 1
ATOM 4467 O O . ILE A 1 544 ? 28.542 20.730 -41.685 1.00 89.69 544 ILE A O 1
ATOM 4471 N N . ARG A 1 545 ? 29.530 20.803 -43.702 1.00 87.38 545 ARG A N 1
ATOM 4472 C CA . ARG A 1 545 ? 28.493 21.657 -44.317 1.00 87.38 545 ARG A CA 1
ATOM 4473 C C . ARG A 1 545 ? 27.117 20.992 -44.301 1.00 87.38 545 ARG A C 1
ATOM 4475 O O . ARG A 1 545 ? 26.116 21.670 -44.108 1.00 87.38 545 ARG A O 1
ATOM 4482 N N . GLY A 1 546 ? 27.079 19.673 -44.490 1.00 85.00 546 GLY A N 1
ATOM 4483 C CA . GLY A 1 546 ? 25.859 18.872 -44.464 1.00 85.00 546 GLY A CA 1
ATOM 4484 C C . GLY A 1 546 ? 25.334 18.512 -43.071 1.00 85.00 546 GLY A C 1
ATOM 4485 O O . GLY A 1 546 ? 24.347 17.776 -43.006 1.00 85.00 546 GLY A O 1
ATOM 4486 N N . GLY A 1 547 ? 25.991 18.955 -41.988 1.00 87.38 547 GLY A N 1
ATOM 4487 C CA . GLY A 1 547 ? 25.611 18.642 -40.605 1.00 87.38 547 GLY A CA 1
ATOM 4488 C C . GLY A 1 547 ? 25.576 17.140 -40.300 1.00 87.38 547 GLY A C 1
ATOM 4489 O O . GLY A 1 547 ? 24.685 16.675 -39.592 1.00 87.38 547 GLY A O 1
ATOM 4490 N N . LYS A 1 548 ? 26.475 16.356 -40.908 1.00 90.94 548 LYS A N 1
ATOM 4491 C CA . LYS A 1 548 ? 26.456 14.888 -40.847 1.00 90.94 548 LYS A CA 1
ATOM 4492 C C . LYS A 1 548 ? 27.268 14.354 -39.675 1.00 90.94 548 LYS A C 1
ATOM 4494 O O . LYS A 1 548 ? 28.478 14.204 -39.777 1.00 90.94 548 LYS A O 1
ATOM 4499 N N . VAL A 1 549 ? 26.584 14.018 -38.587 1.00 88.19 549 VAL A N 1
ATOM 4500 C CA . VAL A 1 549 ? 27.184 13.530 -37.333 1.00 88.19 549 VAL A CA 1
ATOM 4501 C C . VAL A 1 549 ? 26.890 12.055 -37.054 1.00 88.19 549 VAL A C 1
ATOM 4503 O O . VAL A 1 549 ? 27.157 11.567 -35.969 1.00 88.19 549 VAL A O 1
ATOM 4506 N N . GLU A 1 550 ? 26.328 11.303 -38.000 1.00 90.31 550 GLU A N 1
ATOM 4507 C CA . GLU A 1 550 ? 26.053 9.879 -37.785 1.00 90.31 550 GLU A CA 1
ATOM 4508 C C . GLU A 1 550 ? 27.348 9.039 -37.712 1.00 90.31 550 GLU A C 1
ATOM 4510 O O . GLU A 1 550 ? 28.277 9.254 -38.494 1.00 90.31 550 GLU A O 1
ATOM 4515 N N . GLN A 1 551 ? 27.370 8.000 -36.863 1.00 87.81 551 GLN A N 1
ATOM 4516 C CA . GLN A 1 551 ? 28.524 7.107 -36.621 1.00 87.81 551 GLN A CA 1
ATOM 4517 C C . GLN A 1 551 ? 29.203 6.578 -37.899 1.00 87.81 551 GLN A C 1
ATOM 4519 O O . GLN A 1 551 ? 30.422 6.431 -37.961 1.00 87.81 551 GLN A O 1
ATOM 4524 N N . ARG A 1 552 ? 28.437 6.316 -38.967 1.00 89.06 552 ARG A N 1
ATOM 4525 C CA . ARG A 1 552 ? 28.972 5.852 -40.266 1.00 89.06 552 ARG A CA 1
ATOM 4526 C C . ARG A 1 552 ? 30.008 6.801 -40.885 1.00 89.06 552 ARG A C 1
ATOM 4528 O O . ARG A 1 552 ? 30.821 6.367 -41.700 1.00 89.06 552 ARG A O 1
ATOM 4535 N N . TYR A 1 553 ? 29.972 8.083 -40.521 1.00 91.06 553 TYR A N 1
ATOM 4536 C CA . TYR A 1 553 ? 30.882 9.110 -41.021 1.00 91.06 553 TYR A CA 1
ATOM 4537 C C . TYR A 1 553 ? 32.104 9.326 -40.123 1.00 91.06 553 TYR A C 1
ATOM 4539 O O . TYR A 1 553 ? 33.080 9.932 -40.569 1.00 91.06 553 TYR A O 1
ATOM 4547 N N . HIS A 1 554 ? 32.090 8.776 -38.905 1.00 91.88 554 HIS A N 1
ATOM 4548 C CA . HIS A 1 554 ? 33.117 8.971 -37.884 1.00 91.88 554 HIS A CA 1
ATOM 4549 C C . HIS A 1 554 ? 34.541 8.720 -38.401 1.00 91.88 554 HIS A C 1
ATOM 4551 O O . HIS A 1 554 ? 35.452 9.517 -38.167 1.00 91.88 554 HIS A O 1
ATOM 4557 N N . LYS A 1 555 ? 34.723 7.654 -39.197 1.00 90.56 555 LYS A N 1
ATOM 4558 C CA . LYS A 1 555 ? 36.030 7.284 -39.761 1.00 90.56 555 LYS A CA 1
ATOM 4559 C C . LYS A 1 555 ? 36.675 8.415 -40.571 1.00 90.56 555 LYS A C 1
ATOM 4561 O O . LYS A 1 555 ? 37.883 8.596 -40.498 1.00 90.56 555 LYS A O 1
ATOM 4566 N N . TYR A 1 556 ? 35.889 9.206 -41.303 1.00 91.81 556 TYR A N 1
ATOM 4567 C CA . TYR A 1 556 ? 36.422 10.280 -42.144 1.00 91.81 556 TYR A CA 1
ATOM 4568 C C . TYR A 1 556 ? 36.860 11.484 -41.311 1.00 91.81 556 TYR A C 1
ATOM 4570 O O . TYR A 1 556 ? 37.915 12.054 -41.577 1.00 91.81 556 TYR A O 1
ATOM 4578 N N . TYR A 1 557 ? 36.102 11.828 -40.265 1.00 92.25 557 TYR A N 1
ATOM 4579 C CA . TYR A 1 557 ? 36.502 12.867 -39.316 1.00 92.25 557 TYR A CA 1
ATOM 4580 C C . TYR A 1 557 ? 37.811 12.517 -38.610 1.00 92.25 557 TYR A C 1
ATOM 4582 O O . TYR A 1 557 ? 38.701 13.365 -38.526 1.00 92.25 557 TYR A O 1
ATOM 4590 N N . LEU A 1 558 ? 37.960 11.259 -38.179 1.00 91.12 558 LEU A N 1
ATOM 4591 C CA . LEU A 1 558 ? 39.196 10.757 -37.580 1.00 91.12 558 LEU A CA 1
ATOM 4592 C C . LEU A 1 558 ? 40.392 10.905 -38.534 1.00 91.12 558 LEU A C 1
ATOM 4594 O O . LEU A 1 558 ? 41.429 11.436 -38.135 1.00 91.12 558 LEU A O 1
ATOM 4598 N N . GLU A 1 559 ? 40.251 10.485 -39.794 1.00 89.12 559 GLU A N 1
ATOM 4599 C CA . GLU A 1 559 ? 41.313 10.637 -40.798 1.00 89.12 559 GLU A CA 1
ATOM 4600 C C . GLU A 1 559 ? 41.623 12.114 -41.088 1.00 89.12 559 GLU A C 1
ATOM 4602 O O . GLU A 1 559 ? 42.788 12.506 -41.141 1.00 89.12 559 GLU A O 1
ATOM 4607 N N . GLY A 1 560 ? 40.606 12.978 -41.169 1.00 89.12 560 GLY A N 1
ATOM 4608 C CA . GLY A 1 560 ? 40.809 14.418 -41.352 1.00 89.12 560 GLY A CA 1
ATOM 4609 C C . GLY A 1 560 ? 41.597 15.072 -40.212 1.00 89.12 560 GLY A C 1
ATOM 4610 O O . GLY A 1 560 ? 42.427 15.954 -40.457 1.00 89.12 560 GLY A O 1
ATOM 4611 N N . ILE A 1 561 ? 41.381 14.609 -38.979 1.00 90.06 561 ILE A N 1
ATOM 4612 C CA . ILE A 1 561 ? 42.129 15.038 -37.793 1.00 90.06 561 ILE A CA 1
ATOM 4613 C C . ILE A 1 561 ? 43.567 14.505 -37.825 1.00 90.06 561 ILE A C 1
ATOM 4615 O O . ILE A 1 561 ? 44.491 15.273 -37.549 1.00 90.06 561 ILE A O 1
ATOM 4619 N N . LYS A 1 562 ? 43.783 13.236 -38.206 1.00 87.62 562 LYS A N 1
ATOM 4620 C CA . LYS A 1 562 ? 45.130 12.651 -38.367 1.00 87.62 562 LYS A CA 1
ATOM 4621 C C . LYS A 1 562 ? 45.958 13.383 -39.425 1.00 87.62 562 LYS A C 1
ATOM 4623 O O . LYS A 1 562 ? 47.149 13.601 -39.219 1.00 87.62 562 LYS A O 1
ATOM 4628 N N . CYS A 1 563 ? 45.330 13.820 -40.518 1.00 86.00 563 CYS A N 1
ATOM 4629 C CA . CYS A 1 563 ? 45.970 14.641 -41.550 1.00 86.00 563 CYS A CA 1
ATOM 4630 C C . CYS A 1 563 ? 46.244 16.095 -41.112 1.00 86.00 563 CYS A C 1
ATOM 4632 O O . CYS A 1 563 ? 46.902 16.836 -41.842 1.00 86.00 563 CYS A O 1
ATOM 4634 N N . GLY A 1 564 ? 45.749 16.532 -39.947 1.00 83.88 564 GLY A N 1
ATOM 4635 C CA . GLY A 1 564 ? 46.004 17.869 -39.402 1.00 83.88 564 GLY A CA 1
ATOM 4636 C C . GLY A 1 564 ? 45.233 19.005 -40.086 1.00 83.88 564 GLY A C 1
ATOM 4637 O O . GLY A 1 564 ? 45.667 20.161 -40.039 1.00 83.88 564 GLY A O 1
ATOM 4638 N N . TYR A 1 565 ? 44.099 18.718 -40.735 1.00 85.94 565 TYR A N 1
ATOM 4639 C CA . TYR A 1 565 ? 43.320 19.745 -41.429 1.00 85.94 565 TYR A CA 1
ATOM 4640 C C . TYR A 1 565 ? 42.617 20.705 -40.460 1.00 85.94 565 TYR A C 1
ATOM 4642 O O . TYR A 1 565 ? 41.845 20.303 -39.595 1.00 85.94 565 TYR A O 1
ATOM 4650 N N . LYS A 1 566 ? 42.820 22.014 -40.659 1.00 83.31 566 LYS A N 1
ATOM 4651 C CA . LYS A 1 566 ? 42.176 23.084 -39.876 1.00 83.31 566 LYS A CA 1
ATOM 4652 C C . LYS A 1 566 ? 40.808 23.467 -40.457 1.00 83.31 566 LYS A C 1
ATOM 4654 O O . LYS A 1 566 ? 40.625 24.587 -40.930 1.00 83.31 566 LYS A O 1
ATOM 4659 N N . LEU A 1 567 ? 39.870 22.521 -40.478 1.00 85.56 567 LEU A N 1
ATOM 4660 C CA . LEU A 1 567 ? 38.477 22.784 -40.860 1.00 85.56 567 LEU A CA 1
ATOM 4661 C C . LEU A 1 567 ? 37.686 23.261 -39.634 1.00 85.56 567 LEU A C 1
ATOM 4663 O O . LEU A 1 567 ? 37.809 22.687 -38.557 1.00 85.56 567 LEU A O 1
ATOM 4667 N N . VAL A 1 568 ? 36.881 24.314 -39.786 1.00 84.81 568 VAL A N 1
ATOM 4668 C CA . VAL A 1 568 ? 36.013 24.810 -38.702 1.00 84.81 568 VAL A CA 1
ATOM 4669 C C . VAL A 1 568 ? 34.959 23.749 -38.385 1.00 84.81 568 VAL A C 1
ATOM 4671 O O . VAL A 1 568 ? 34.302 23.270 -39.305 1.00 84.81 568 VAL A O 1
ATOM 4674 N N . GLY A 1 569 ? 34.794 23.386 -37.111 1.00 85.81 569 GLY A N 1
ATOM 4675 C CA . GLY A 1 569 ? 33.797 22.404 -36.677 1.00 85.81 569 GLY A CA 1
ATOM 4676 C C . GLY A 1 569 ? 34.254 20.941 -36.743 1.00 85.81 569 GLY A C 1
ATOM 4677 O O . GLY A 1 569 ? 33.440 20.048 -36.513 1.00 85.81 569 GLY A O 1
ATOM 4678 N N . ILE A 1 570 ? 35.506 20.647 -37.126 1.00 90.12 570 ILE A N 1
ATOM 4679 C CA . ILE A 1 570 ? 35.958 19.253 -37.298 1.00 90.12 570 ILE A CA 1
ATOM 4680 C C . ILE A 1 570 ? 36.075 18.511 -35.963 1.00 90.12 570 ILE A C 1
ATOM 4682 O O . ILE A 1 570 ? 35.733 17.332 -35.905 1.00 90.12 570 ILE A O 1
ATOM 4686 N N . GLN A 1 571 ? 36.520 19.185 -34.897 1.00 89.31 571 GLN A N 1
ATOM 4687 C CA . GLN A 1 571 ? 36.648 18.584 -33.567 1.00 89.31 571 GLN A CA 1
ATOM 4688 C C . GLN A 1 571 ? 35.276 18.297 -32.942 1.00 89.31 571 GLN A C 1
ATOM 4690 O O . GLN A 1 571 ? 35.076 17.229 -32.369 1.00 89.31 571 GLN A O 1
ATOM 4695 N N . GLU A 1 572 ? 34.322 19.215 -33.099 1.00 88.44 572 GLU A N 1
ATOM 4696 C CA . GLU A 1 572 ? 32.943 19.080 -32.624 1.00 88.44 572 GLU A CA 1
ATOM 4697 C C . GLU A 1 572 ? 32.226 17.933 -33.341 1.00 88.44 572 GLU A C 1
ATOM 4699 O O . GLU A 1 572 ? 31.748 17.006 -32.695 1.00 88.44 572 GLU A O 1
ATOM 4704 N N . ASN A 1 573 ? 32.230 17.919 -34.680 1.00 90.00 573 ASN A N 1
ATOM 4705 C CA . ASN A 1 573 ? 31.588 16.846 -35.449 1.00 90.00 573 ASN A CA 1
ATOM 4706 C C . ASN A 1 573 ? 32.256 15.478 -35.234 1.00 90.00 573 ASN A C 1
ATOM 4708 O O . ASN A 1 573 ? 31.576 14.451 -35.272 1.00 90.00 573 ASN A O 1
ATOM 4712 N N . TYR A 1 574 ? 33.566 15.440 -34.965 1.00 91.69 574 TYR A N 1
ATOM 4713 C CA . TYR A 1 574 ? 34.236 14.212 -34.540 1.00 91.69 574 TYR A CA 1
ATOM 4714 C C . TYR A 1 574 ? 33.630 13.672 -33.241 1.00 91.69 574 TYR A C 1
ATOM 4716 O O . TYR A 1 574 ? 33.239 12.508 -33.212 1.00 91.69 574 TYR A O 1
ATOM 4724 N N . LEU A 1 575 ? 33.499 14.511 -32.206 1.00 88.62 575 LEU A N 1
ATOM 4725 C CA . LEU A 1 575 ? 32.939 14.098 -30.918 1.00 88.62 575 LEU A CA 1
ATOM 4726 C C . LEU A 1 575 ? 31.449 13.734 -31.030 1.00 88.62 575 LEU A C 1
ATOM 4728 O O . LEU A 1 575 ? 31.029 12.720 -30.479 1.00 88.62 575 LEU A O 1
ATOM 4732 N N . HIS A 1 576 ? 30.655 14.509 -31.777 1.00 88.56 576 HIS A N 1
ATOM 4733 C CA . HIS A 1 576 ? 29.233 14.212 -31.989 1.00 88.56 576 HIS A CA 1
ATOM 4734 C C . HIS A 1 576 ? 29.009 12.902 -32.753 1.00 88.56 576 HIS A C 1
ATOM 4736 O O . HIS A 1 576 ? 28.007 12.234 -32.517 1.00 88.56 576 HIS A O 1
ATOM 4742 N N . SER A 1 577 ? 29.936 12.539 -33.646 1.00 90.69 577 SER A N 1
ATOM 4743 C CA . SER A 1 577 ? 29.868 11.303 -34.429 1.00 90.69 577 SER A CA 1
ATOM 4744 C C . SER A 1 577 ? 30.484 10.089 -33.759 1.00 90.69 577 SER A C 1
ATOM 4746 O O . SER A 1 577 ? 30.562 9.065 -34.422 1.00 90.69 577 SER A O 1
ATOM 4748 N N . MET A 1 578 ? 30.944 10.183 -32.507 1.00 89.44 578 MET A N 1
ATOM 4749 C CA . MET A 1 578 ? 31.425 9.023 -31.753 1.00 89.44 578 MET A CA 1
ATOM 4750 C C . MET A 1 578 ? 30.277 8.153 -31.240 1.00 89.44 578 MET A C 1
ATOM 4752 O O . MET A 1 578 ? 29.193 8.637 -30.909 1.00 89.44 578 MET A O 1
ATOM 4756 N N . ASP A 1 579 ? 30.569 6.865 -31.072 1.00 87.06 579 ASP A N 1
ATOM 4757 C CA . ASP A 1 579 ? 29.682 5.925 -30.404 1.00 87.06 579 ASP A CA 1
ATOM 4758 C C . ASP A 1 579 ? 29.785 6.147 -28.893 1.00 87.06 579 ASP A C 1
ATOM 4760 O O . ASP A 1 579 ? 30.697 5.648 -28.237 1.00 87.06 579 ASP A O 1
ATOM 4764 N N . LYS A 1 580 ? 28.835 6.906 -28.343 1.00 83.50 580 LYS A N 1
ATOM 4765 C CA . LYS A 1 580 ? 28.799 7.269 -26.919 1.00 83.50 580 LYS A CA 1
ATOM 4766 C C . LYS A 1 580 ? 28.541 6.082 -25.982 1.00 83.50 580 LYS A C 1
ATOM 4768 O O . LYS A 1 580 ? 28.608 6.250 -24.772 1.00 83.50 580 LYS A O 1
ATOM 4773 N N . SER A 1 581 ? 28.266 4.883 -26.507 1.00 79.75 581 SER A N 1
ATOM 4774 C CA . SER A 1 581 ? 28.175 3.665 -25.687 1.00 79.75 581 SER A CA 1
ATOM 4775 C C . SER A 1 581 ? 29.544 3.104 -25.278 1.00 79.75 581 SER A C 1
ATOM 4777 O O . SER A 1 581 ? 29.618 2.187 -24.456 1.00 79.75 581 SER A O 1
ATOM 4779 N N . ARG A 1 582 ? 30.637 3.627 -25.852 1.00 84.00 582 ARG A N 1
ATOM 4780 C CA . ARG A 1 582 ? 32.013 3.164 -25.630 1.00 84.00 582 ARG A CA 1
ATOM 4781 C C . ARG A 1 582 ? 32.935 4.338 -25.340 1.00 84.00 582 ARG A C 1
ATOM 4783 O O . ARG A 1 582 ? 32.742 5.432 -25.845 1.00 84.00 582 ARG A O 1
ATOM 4790 N N . TYR A 1 583 ? 34.003 4.085 -24.591 1.00 88.12 583 TYR A N 1
ATOM 4791 C CA . TYR A 1 583 ? 35.041 5.079 -24.317 1.00 88.12 583 TYR A CA 1
ATOM 4792 C C . TYR A 1 583 ? 36.263 4.865 -25.219 1.00 88.12 583 TYR A C 1
ATOM 4794 O O . TYR A 1 583 ? 37.350 4.524 -24.751 1.00 88.12 583 TYR A O 1
ATOM 4802 N N . ASP A 1 584 ? 36.083 5.035 -26.531 1.00 88.69 584 ASP A N 1
ATOM 4803 C CA . ASP A 1 584 ? 37.173 4.902 -27.508 1.00 88.69 584 ASP A CA 1
ATOM 4804 C C . ASP A 1 584 ? 38.203 6.040 -27.380 1.00 88.69 584 ASP A C 1
ATOM 4806 O O . ASP A 1 584 ? 37.874 7.152 -26.973 1.00 88.69 584 ASP A O 1
ATOM 4810 N N . VAL A 1 585 ? 39.463 5.785 -27.753 1.00 88.19 585 VAL A N 1
ATOM 4811 C CA . VAL A 1 585 ? 40.552 6.771 -27.618 1.00 88.19 585 VAL A CA 1
ATOM 4812 C C . VAL A 1 585 ? 40.345 7.958 -28.568 1.00 88.19 585 VAL A C 1
ATOM 4814 O O . VAL A 1 585 ? 40.490 7.846 -29.784 1.00 88.19 585 VAL A O 1
ATOM 4817 N N . ILE A 1 586 ? 40.085 9.124 -27.988 1.00 90.00 586 ILE A N 1
ATOM 4818 C CA . ILE A 1 586 ? 40.098 10.449 -28.608 1.00 90.00 586 ILE A CA 1
ATOM 4819 C C . ILE A 1 586 ? 41.547 10.904 -28.916 1.00 90.00 586 ILE A C 1
ATOM 4821 O O . ILE A 1 586 ? 42.415 10.793 -28.045 1.00 90.00 586 ILE A O 1
ATOM 4825 N N . PRO A 1 587 ? 41.831 11.445 -30.120 1.00 88.88 587 PRO A N 1
ATOM 4826 C CA . PRO A 1 587 ? 43.132 12.024 -30.466 1.00 88.88 587 PRO A CA 1
ATOM 4827 C C . PRO A 1 587 ? 43.529 13.243 -29.614 1.00 88.88 587 PRO A C 1
ATOM 4829 O O . PRO A 1 587 ? 42.708 14.121 -29.347 1.00 88.88 587 PRO A O 1
ATOM 4832 N N . ASP A 1 588 ? 44.822 13.377 -29.303 1.00 84.69 588 ASP A N 1
ATOM 4833 C CA . ASP A 1 588 ? 45.375 14.474 -28.485 1.00 84.69 588 ASP A CA 1
ATOM 4834 C C . ASP A 1 588 ? 45.029 15.880 -28.995 1.00 84.69 588 ASP A C 1
ATOM 4836 O O . ASP A 1 588 ? 44.819 16.803 -28.208 1.00 84.69 588 ASP A O 1
ATOM 4840 N N . SER A 1 589 ? 44.966 16.067 -30.315 1.00 84.44 589 SER A N 1
ATOM 4841 C CA . SER A 1 589 ? 44.615 17.352 -30.930 1.00 84.44 589 SER A CA 1
ATOM 4842 C C . SER A 1 589 ? 43.171 17.772 -30.638 1.00 84.44 589 SER A C 1
ATOM 4844 O O . SER A 1 589 ? 42.896 18.969 -30.539 1.00 84.44 589 SER A O 1
ATOM 4846 N N . VAL A 1 590 ? 42.265 16.806 -30.461 1.00 87.31 590 VAL A N 1
ATOM 4847 C CA . VAL A 1 590 ? 40.863 17.028 -30.081 1.00 87.31 590 VAL A CA 1
ATOM 4848 C C . VAL A 1 590 ? 40.761 17.290 -28.580 1.00 87.31 590 VAL A C 1
ATOM 4850 O O . VAL A 1 590 ? 40.095 18.239 -28.176 1.00 87.31 590 VAL A O 1
ATOM 4853 N N . LEU A 1 591 ? 41.485 16.529 -27.750 1.00 86.81 591 LEU A N 1
ATOM 4854 C CA . LEU A 1 591 ? 41.541 16.786 -26.306 1.00 86.81 591 LEU A CA 1
ATOM 4855 C C . LEU A 1 591 ? 42.095 18.185 -26.008 1.00 86.81 591 LEU A C 1
ATOM 4857 O O . LEU A 1 591 ? 41.512 18.932 -25.235 1.00 86.81 591 LEU A O 1
ATOM 4861 N N . ARG A 1 592 ? 43.170 18.624 -26.664 1.00 84.56 592 ARG A N 1
ATOM 4862 C CA . ARG A 1 592 ? 43.670 19.995 -26.457 1.00 84.56 592 ARG A CA 1
ATOM 4863 C C . ARG A 1 592 ? 42.655 21.056 -26.881 1.00 84.56 592 ARG A C 1
ATOM 4865 O O . ARG A 1 592 ? 42.553 22.084 -26.225 1.00 84.56 592 ARG A O 1
ATOM 4872 N N . TYR A 1 593 ? 41.885 20.812 -27.942 1.00 86.81 593 TYR A N 1
ATOM 4873 C CA . TYR A 1 593 ? 40.865 21.749 -28.416 1.00 86.81 593 TYR A CA 1
ATOM 4874 C C . TYR A 1 593 ? 39.808 22.056 -27.345 1.00 86.81 593 TYR A C 1
ATOM 4876 O O . TYR A 1 593 ? 39.558 23.227 -27.050 1.00 86.81 593 TYR A O 1
ATOM 4884 N N . PHE A 1 594 ? 39.242 21.017 -26.725 1.00 87.19 594 PHE A N 1
ATOM 4885 C CA . PHE A 1 594 ? 38.186 21.172 -25.721 1.00 87.19 594 PHE A CA 1
ATOM 4886 C C . PHE A 1 594 ? 38.685 21.636 -24.349 1.00 87.19 594 PHE A C 1
ATOM 4888 O O . PHE A 1 594 ? 37.884 22.140 -23.567 1.00 87.19 594 PHE A O 1
ATOM 4895 N N . ASN A 1 595 ? 39.993 21.562 -24.081 1.00 82.31 595 ASN A N 1
ATOM 4896 C CA . ASN A 1 595 ? 40.558 22.121 -22.852 1.00 82.31 595 ASN A CA 1
ATOM 4897 C C . ASN A 1 595 ? 40.575 23.665 -22.870 1.00 82.31 595 ASN A C 1
ATOM 4899 O O . ASN A 1 595 ? 40.485 24.302 -21.826 1.00 82.31 595 ASN A O 1
ATOM 4903 N N . TYR A 1 596 ? 40.669 24.283 -24.059 1.00 76.75 596 TYR A N 1
ATOM 4904 C CA . TYR A 1 596 ? 40.746 25.746 -24.211 1.00 76.75 596 TYR A CA 1
ATOM 4905 C C . TYR A 1 596 ? 39.439 26.410 -24.663 1.00 76.75 596 TYR A C 1
ATOM 4907 O O . TYR A 1 596 ? 39.262 27.608 -24.438 1.00 76.75 596 TYR A O 1
ATOM 4915 N N . LYS A 1 597 ? 38.536 25.684 -25.335 1.00 70.88 597 LYS A N 1
ATOM 4916 C CA . LYS A 1 597 ? 37.266 26.234 -25.834 1.00 70.88 597 LYS A CA 1
ATOM 4917 C C . LYS A 1 597 ? 36.059 25.565 -25.192 1.00 70.88 597 LYS A C 1
ATOM 4919 O O . LYS A 1 597 ? 35.893 24.352 -25.287 1.00 70.88 597 LYS A O 1
ATOM 4924 N N . SER A 1 598 ? 35.162 26.391 -24.654 1.00 63.97 598 SER A N 1
ATOM 4925 C CA . SER A 1 598 ? 33.852 25.962 -24.167 1.00 63.97 598 SER A CA 1
ATOM 4926 C C . SER A 1 598 ? 32.794 26.084 -25.262 1.00 63.97 598 SER A C 1
ATOM 4928 O O . SER A 1 598 ? 32.471 27.178 -25.720 1.00 63.97 598 SER A O 1
ATOM 4930 N N . SER A 1 599 ? 32.323 24.938 -25.750 1.00 72.19 599 SER A N 1
ATOM 4931 C CA . SER A 1 599 ? 31.261 24.860 -26.768 1.00 72.19 599 SER A CA 1
ATOM 4932 C C . SER A 1 599 ? 30.371 23.617 -26.646 1.00 72.19 599 SER A C 1
ATOM 4934 O O . SER A 1 599 ? 29.429 23.481 -27.420 1.00 72.19 599 SER A O 1
ATOM 4936 N N . LEU A 1 600 ? 30.651 22.731 -25.683 1.00 83.88 600 LEU A N 1
ATOM 4937 C CA . LEU A 1 600 ? 29.921 21.481 -25.471 1.00 83.88 600 LEU A CA 1
ATOM 4938 C C . LEU A 1 600 ? 28.805 21.653 -24.436 1.00 83.88 600 LEU A C 1
ATOM 4940 O O . LEU A 1 600 ? 28.868 22.522 -23.564 1.00 83.88 600 LEU A O 1
ATOM 4944 N N . THR A 1 601 ? 27.795 20.794 -24.524 1.00 87.31 601 THR A N 1
ATOM 4945 C CA . THR A 1 601 ? 26.738 20.663 -23.509 1.00 87.31 601 THR A CA 1
ATOM 4946 C C . THR A 1 601 ? 27.221 19.870 -22.286 1.00 87.31 601 THR A C 1
ATOM 4948 O O . THR A 1 601 ? 28.202 19.134 -22.367 1.00 87.31 601 THR A O 1
ATOM 4951 N N . ASP A 1 602 ? 26.515 19.962 -21.151 1.00 88.50 602 ASP A N 1
ATOM 4952 C CA . ASP A 1 602 ? 26.863 19.218 -19.924 1.00 88.50 602 ASP A CA 1
ATOM 4953 C C . ASP A 1 602 ? 26.962 17.698 -20.168 1.00 88.50 602 ASP A C 1
ATOM 4955 O O . ASP A 1 602 ? 27.894 17.058 -19.691 1.00 88.50 602 ASP A O 1
ATOM 4959 N N . ALA A 1 603 ? 26.059 17.115 -20.964 1.00 86.62 603 ALA A N 1
ATOM 4960 C CA . ALA A 1 603 ? 26.102 15.689 -21.306 1.00 86.62 603 ALA A CA 1
ATOM 4961 C C . ALA A 1 603 ? 27.339 15.319 -22.145 1.00 86.62 603 ALA A C 1
ATOM 4963 O O . ALA A 1 603 ? 27.911 14.242 -21.999 1.00 86.62 603 ALA A O 1
ATOM 4964 N N . GLU A 1 604 ? 27.779 16.218 -23.021 1.00 87.94 604 GLU A N 1
ATOM 4965 C CA . GLU A 1 604 ? 28.966 16.003 -23.850 1.00 87.94 604 GLU A CA 1
ATOM 4966 C C . GLU A 1 604 ? 30.257 16.176 -23.055 1.00 87.94 604 GLU A C 1
ATOM 4968 O O . GLU A 1 604 ? 31.201 15.414 -23.263 1.00 87.94 604 GLU A O 1
ATOM 4973 N N . TYR A 1 605 ? 30.281 17.120 -22.111 1.00 90.75 605 TYR A N 1
ATOM 4974 C CA . TYR A 1 605 ? 31.363 17.233 -21.138 1.00 90.75 605 TYR A CA 1
ATOM 4975 C C . TYR A 1 605 ? 31.442 16.013 -20.228 1.00 90.75 605 TYR A C 1
ATOM 4977 O O . TYR A 1 605 ? 32.543 15.520 -19.990 1.00 90.75 605 TYR A O 1
ATOM 4985 N N . ALA A 1 606 ? 30.301 15.485 -19.777 1.00 91.56 606 ALA A N 1
ATOM 4986 C CA . ALA A 1 606 ? 30.268 14.262 -18.987 1.00 91.56 606 ALA A CA 1
ATOM 4987 C C . ALA A 1 606 ? 30.920 13.098 -19.754 1.00 91.56 606 ALA A C 1
ATOM 4989 O O . ALA A 1 606 ? 31.860 12.498 -19.237 1.00 91.56 606 ALA A O 1
ATOM 4990 N N . TYR A 1 607 ? 30.516 12.847 -21.007 1.00 92.00 607 TYR A N 1
ATOM 4991 C CA . TYR A 1 607 ? 31.129 11.809 -21.847 1.00 92.00 607 TYR A CA 1
ATOM 4992 C C . TYR A 1 607 ? 32.628 12.051 -22.098 1.00 92.00 607 TYR A C 1
ATOM 4994 O O . TYR A 1 607 ? 33.435 11.130 -21.962 1.00 92.00 607 TYR A O 1
ATOM 5002 N N . LEU A 1 608 ? 33.029 13.284 -22.440 1.00 90.88 608 LEU A N 1
ATOM 5003 C CA . LEU A 1 608 ? 34.434 13.634 -22.685 1.00 90.88 608 LEU A CA 1
ATOM 5004 C C . LEU A 1 608 ? 35.305 13.352 -21.453 1.00 90.88 608 LEU A C 1
ATOM 5006 O O . LEU A 1 608 ? 36.350 12.711 -21.568 1.00 90.88 608 LEU A O 1
ATOM 5010 N N . TYR A 1 609 ? 34.880 13.813 -20.278 1.00 92.25 609 TYR A N 1
ATOM 5011 C CA . TYR A 1 609 ? 35.624 13.623 -19.035 1.00 92.25 609 TYR A CA 1
ATOM 5012 C C . TYR A 1 609 ? 35.621 12.160 -18.585 1.00 92.25 609 TYR A C 1
ATOM 5014 O O . TYR A 1 609 ? 36.677 11.638 -18.228 1.00 92.25 609 TYR A O 1
ATOM 5022 N N . ALA A 1 610 ? 34.491 11.456 -18.693 1.00 91.75 610 ALA A N 1
ATOM 5023 C CA . ALA A 1 610 ? 34.428 10.019 -18.440 1.00 91.75 610 ALA A CA 1
ATOM 5024 C C . ALA A 1 610 ? 35.378 9.233 -19.363 1.00 91.75 610 ALA A C 1
ATOM 5026 O O . ALA A 1 610 ? 36.094 8.345 -18.898 1.00 91.75 610 ALA A O 1
ATOM 5027 N N . ASN A 1 611 ? 35.481 9.609 -20.643 1.00 92.31 611 ASN A N 1
ATOM 5028 C CA . ASN A 1 611 ? 36.433 9.017 -21.584 1.00 92.31 611 ASN A CA 1
ATOM 5029 C C . ASN A 1 611 ? 37.893 9.239 -21.153 1.00 92.31 611 ASN A C 1
ATOM 5031 O O . ASN A 1 611 ? 38.685 8.291 -21.146 1.00 92.31 611 ASN A O 1
ATOM 5035 N N . VAL A 1 612 ? 38.241 10.469 -20.751 1.00 91.06 612 VAL A N 1
ATOM 5036 C CA . VAL A 1 612 ? 39.585 10.817 -20.256 1.00 91.06 612 VAL A CA 1
ATOM 5037 C C . VAL A 1 612 ? 39.952 9.992 -19.016 1.00 91.06 612 VAL A C 1
ATOM 5039 O O . VAL A 1 612 ? 41.080 9.502 -18.925 1.00 91.06 612 VAL A O 1
ATOM 5042 N N . ILE A 1 613 ? 39.002 9.774 -18.100 1.00 91.19 613 ILE A N 1
ATOM 5043 C CA . ILE A 1 613 ? 39.181 8.947 -16.895 1.00 91.19 613 ILE A CA 1
ATOM 5044 C C . ILE A 1 613 ? 39.371 7.467 -17.260 1.00 91.19 613 ILE A C 1
ATOM 5046 O O . ILE A 1 613 ? 40.355 6.850 -16.849 1.00 91.19 613 ILE A O 1
ATOM 5050 N N . GLN A 1 614 ? 38.488 6.896 -18.085 1.00 91.06 614 GLN A N 1
ATOM 5051 C CA . GLN A 1 614 ? 38.554 5.481 -18.483 1.00 91.06 614 GLN A CA 1
ATOM 5052 C C . GLN A 1 614 ? 39.849 5.144 -19.238 1.00 91.06 614 GLN A C 1
ATOM 5054 O O . GLN A 1 614 ? 40.423 4.066 -19.075 1.00 91.06 614 GLN A O 1
ATOM 5059 N N . ASN A 1 615 ? 40.368 6.097 -20.015 1.00 88.88 615 ASN A N 1
ATOM 5060 C CA . ASN A 1 615 ? 41.608 5.957 -20.775 1.00 88.88 615 ASN A CA 1
ATOM 5061 C C . ASN A 1 615 ? 42.834 6.596 -20.092 1.00 88.88 615 ASN A C 1
ATOM 5063 O O . ASN A 1 615 ? 43.868 6.773 -20.741 1.00 88.88 615 ASN A O 1
ATOM 5067 N N . LYS A 1 616 ? 42.786 6.886 -18.783 1.00 86.25 616 LYS A N 1
ATOM 5068 C CA . LYS A 1 616 ? 43.835 7.605 -18.022 1.00 86.25 616 LYS A CA 1
ATOM 5069 C C . LYS A 1 616 ? 45.264 7.115 -18.264 1.00 86.25 616 LYS A C 1
ATOM 5071 O O . LYS A 1 616 ? 46.180 7.918 -18.408 1.00 86.25 616 LYS A O 1
ATOM 5076 N N . ARG A 1 617 ? 45.473 5.796 -18.379 1.00 84.31 617 ARG A N 1
ATOM 5077 C CA . ARG A 1 617 ? 46.802 5.207 -18.660 1.00 84.31 617 ARG A CA 1
ATOM 5078 C C . ARG A 1 617 ? 47.383 5.630 -20.013 1.00 84.31 617 ARG A C 1
ATOM 5080 O O . ARG A 1 617 ? 48.598 5.637 -20.170 1.00 84.31 617 ARG A O 1
ATOM 5087 N N . ARG A 1 618 ? 46.528 5.939 -20.991 1.00 83.19 618 ARG A N 1
ATOM 5088 C CA . ARG A 1 618 ? 46.912 6.391 -22.336 1.00 83.19 618 ARG A CA 1
ATOM 5089 C C . ARG A 1 618 ? 47.050 7.916 -22.419 1.00 83.19 618 ARG A C 1
ATOM 5091 O O . ARG A 1 618 ? 47.766 8.388 -23.291 1.00 83.19 618 ARG A O 1
ATOM 5098 N N . TYR A 1 619 ? 46.438 8.660 -21.494 1.00 82.12 619 TYR A N 1
ATOM 5099 C CA . TYR A 1 619 ? 46.384 10.129 -21.480 1.00 82.12 619 TYR A CA 1
ATOM 5100 C C . TYR A 1 619 ? 47.190 10.794 -20.361 1.00 82.12 619 TYR A C 1
ATOM 5102 O O . TYR A 1 619 ? 46.847 11.899 -19.962 1.00 82.12 619 TYR A O 1
ATOM 5110 N N . LEU A 1 620 ? 48.241 10.158 -19.838 1.00 69.38 620 LEU A N 1
ATOM 5111 C CA . LEU A 1 620 ? 48.896 10.563 -18.582 1.00 69.38 620 LEU A CA 1
ATOM 5112 C C . LEU A 1 620 ? 49.203 12.075 -18.447 1.00 69.38 620 LEU A C 1
ATOM 5114 O O . LEU A 1 620 ? 48.955 12.615 -17.379 1.00 69.38 620 LEU A O 1
ATOM 5118 N N . GLY A 1 621 ? 49.650 12.776 -19.500 1.00 76.94 621 GLY A N 1
ATOM 5119 C CA . GLY A 1 621 ? 49.877 14.235 -19.442 1.00 76.94 621 GLY A CA 1
ATOM 5120 C C . GLY A 1 621 ? 48.606 15.092 -19.551 1.00 76.94 621 GLY A C 1
ATOM 5121 O O . GLY A 1 621 ? 48.491 16.145 -18.938 1.00 76.94 621 GLY A O 1
ATOM 5122 N N . GLN A 1 622 ? 47.615 14.627 -20.301 1.00 78.38 622 GLN A N 1
ATOM 5123 C CA . GLN A 1 622 ? 46.406 15.374 -20.638 1.00 78.38 622 GLN A CA 1
ATOM 5124 C C . GLN A 1 622 ? 45.370 15.206 -19.531 1.00 78.38 622 GLN A C 1
ATOM 5126 O O . GLN A 1 622 ? 44.633 16.134 -19.228 1.00 78.38 622 GLN A O 1
ATOM 5131 N N . TYR A 1 623 ? 45.358 14.046 -18.876 1.00 85.44 623 TYR A N 1
ATOM 5132 C CA . TYR A 1 623 ? 44.578 13.814 -17.671 1.00 85.44 623 TYR A CA 1
ATOM 5133 C C . TYR A 1 623 ? 44.924 14.836 -16.576 1.00 85.44 623 TYR A C 1
ATOM 5135 O O . TYR A 1 623 ? 44.017 15.391 -15.963 1.00 85.44 623 TYR A O 1
ATOM 5143 N N . GLU A 1 624 ? 46.215 15.123 -16.363 1.00 84.62 624 GLU A N 1
ATOM 5144 C CA . GLU A 1 624 ? 46.667 16.122 -15.383 1.00 84.62 624 GLU A CA 1
ATOM 5145 C C . GLU A 1 624 ? 46.204 17.540 -15.749 1.00 84.62 624 GLU A C 1
ATOM 5147 O O . GLU A 1 624 ? 45.719 18.264 -14.882 1.00 84.62 624 GLU A O 1
ATOM 5152 N N . GLU A 1 625 ? 46.272 17.917 -17.031 1.00 85.62 625 GLU A N 1
ATOM 5153 C CA . GLU A 1 625 ? 45.763 19.212 -17.511 1.00 85.62 625 GLU A CA 1
ATOM 5154 C C . GLU A 1 625 ? 44.242 19.355 -17.338 1.00 85.62 625 GLU A C 1
ATOM 5156 O O . GLU A 1 625 ? 43.750 20.448 -17.059 1.00 85.62 625 GLU A O 1
ATOM 5161 N N . TYR A 1 626 ? 43.494 18.263 -17.509 1.00 87.94 626 TYR A N 1
ATOM 5162 C CA . TYR A 1 626 ? 42.035 18.241 -17.394 1.00 87.94 626 TYR A CA 1
ATOM 5163 C C . TYR A 1 626 ? 41.536 18.158 -15.948 1.00 87.94 626 TYR A C 1
ATOM 5165 O O . TYR A 1 626 ? 40.376 18.476 -15.689 1.00 87.94 626 TYR A O 1
ATOM 5173 N N . LEU A 1 627 ? 42.379 17.740 -15.001 1.00 88.00 627 LEU A N 1
ATOM 5174 C CA . LEU A 1 627 ? 41.977 17.432 -13.629 1.00 88.00 627 LEU A CA 1
ATOM 5175 C C . LEU A 1 627 ? 41.232 18.585 -12.923 1.00 88.00 627 LEU A C 1
ATOM 5177 O O . LEU A 1 627 ? 40.149 18.319 -12.398 1.00 88.00 627 LEU A O 1
ATOM 5181 N N . PRO A 1 628 ? 41.694 19.855 -12.962 1.00 88.44 628 PRO A N 1
ATOM 5182 C CA . PRO A 1 628 ? 40.962 20.964 -12.343 1.00 88.44 628 PRO A CA 1
ATOM 5183 C C . PRO A 1 628 ? 39.573 21.184 -12.959 1.00 88.44 628 PRO A C 1
ATOM 5185 O O . PRO A 1 628 ? 38.604 21.421 -12.240 1.00 88.44 628 PRO A O 1
ATOM 5188 N N . ASN A 1 629 ? 39.464 21.056 -14.285 1.00 89.88 629 ASN A N 1
ATOM 5189 C CA . ASN A 1 629 ? 38.210 21.236 -15.017 1.00 89.88 629 ASN A CA 1
ATOM 5190 C C . ASN A 1 629 ? 37.228 20.087 -14.745 1.00 89.88 629 ASN A C 1
ATOM 5192 O O . ASN A 1 629 ? 36.039 20.336 -14.563 1.00 89.88 629 ASN A O 1
ATOM 5196 N N . MET A 1 630 ? 37.721 18.845 -14.667 1.00 91.19 630 MET A N 1
ATOM 5197 C CA . MET A 1 630 ? 36.912 17.670 -14.322 1.00 91.19 630 MET A CA 1
ATOM 5198 C C . MET A 1 630 ? 36.371 17.757 -12.892 1.00 91.19 630 MET A C 1
ATOM 5200 O O . MET A 1 630 ? 35.193 17.479 -12.679 1.00 91.19 630 MET A O 1
ATOM 5204 N N . MET A 1 631 ? 37.195 18.188 -11.928 1.00 88.81 631 MET A N 1
ATOM 5205 C CA . MET A 1 631 ? 36.759 18.379 -10.540 1.00 88.81 631 MET A CA 1
ATOM 5206 C C . MET A 1 631 ? 35.722 19.499 -10.424 1.00 88.81 631 MET A C 1
ATOM 5208 O O . MET A 1 631 ? 34.646 19.267 -9.884 1.00 88.81 631 MET A O 1
ATOM 5212 N N . ALA A 1 632 ? 35.980 20.679 -10.997 1.00 89.19 632 ALA A N 1
ATOM 5213 C CA . ALA A 1 632 ? 35.016 21.783 -10.976 1.00 89.19 632 ALA A CA 1
ATOM 5214 C C . ALA A 1 632 ? 33.693 21.416 -11.675 1.00 89.19 632 ALA A C 1
ATOM 5216 O O . ALA A 1 632 ? 32.612 21.796 -11.222 1.00 89.19 632 ALA A O 1
ATOM 5217 N N . PHE A 1 633 ? 33.761 20.642 -12.763 1.00 91.94 633 PHE A N 1
ATOM 5218 C CA . PHE A 1 633 ? 32.574 20.119 -13.432 1.00 91.94 633 PHE A CA 1
ATOM 5219 C C . PHE A 1 633 ? 31.808 19.137 -12.543 1.00 91.94 633 PHE A C 1
ATOM 5221 O O . PHE A 1 633 ? 30.594 19.272 -12.419 1.00 91.94 633 PHE A O 1
ATOM 5228 N N . MET A 1 634 ? 32.500 18.196 -11.894 1.00 91.19 634 MET A N 1
ATOM 5229 C CA . MET A 1 634 ? 31.897 17.270 -10.935 1.00 91.19 634 MET A CA 1
ATOM 5230 C C . MET A 1 634 ? 31.142 18.025 -9.834 1.00 91.19 634 MET A C 1
ATOM 5232 O O . MET A 1 634 ? 29.962 17.754 -9.618 1.00 91.19 634 MET A O 1
ATOM 5236 N N . GLU A 1 635 ? 31.789 18.996 -9.183 1.00 90.44 635 GLU A N 1
ATOM 5237 C CA . GLU A 1 635 ? 31.171 19.820 -8.135 1.00 90.44 635 GLU A CA 1
ATOM 5238 C C . GLU A 1 635 ? 29.909 20.523 -8.655 1.00 90.44 635 GLU A C 1
ATOM 5240 O O . GLU A 1 635 ? 28.845 20.443 -8.038 1.00 90.44 635 GLU A O 1
ATOM 5245 N N . GLY A 1 636 ? 29.989 21.137 -9.841 1.00 90.44 636 GLY A N 1
ATOM 5246 C CA . GLY A 1 636 ? 28.846 21.787 -10.480 1.00 90.44 636 GLY A CA 1
ATOM 5247 C C . GLY A 1 636 ? 27.688 20.832 -10.798 1.00 90.44 636 GLY A C 1
ATOM 5248 O O . GLY A 1 636 ? 26.528 21.225 -10.675 1.00 90.44 636 GLY A O 1
ATOM 5249 N N . GLN A 1 637 ? 27.968 19.582 -11.182 1.00 91.38 637 GLN A N 1
ATOM 5250 C CA . GLN A 1 637 ? 26.932 18.577 -11.460 1.00 91.38 637 GLN A CA 1
ATOM 5251 C C . GLN A 1 637 ? 26.295 18.017 -10.182 1.00 91.38 637 GLN A C 1
ATOM 5253 O O . GLN A 1 637 ? 25.084 17.789 -10.175 1.00 91.38 637 GLN A O 1
ATOM 5258 N N . ILE A 1 638 ? 27.059 17.889 -9.089 1.00 90.44 638 ILE A N 1
ATOM 5259 C CA . ILE A 1 638 ? 26.531 17.517 -7.766 1.00 90.44 638 ILE A CA 1
ATOM 5260 C C . ILE A 1 638 ? 25.573 18.595 -7.250 1.00 90.44 638 ILE A C 1
ATOM 5262 O O . ILE A 1 638 ? 24.467 18.274 -6.819 1.00 90.44 638 ILE A O 1
ATOM 5266 N N . VAL A 1 639 ? 25.951 19.875 -7.358 1.00 89.44 639 VAL A N 1
ATOM 5267 C CA . VAL A 1 639 ? 25.078 21.001 -6.976 1.00 89.44 639 VAL A CA 1
ATOM 5268 C C . VAL A 1 639 ? 23.774 20.994 -7.780 1.00 89.44 639 VAL A C 1
ATOM 5270 O O . VAL A 1 639 ? 22.704 21.222 -7.219 1.00 89.44 639 VAL A O 1
ATOM 5273 N N . LYS A 1 640 ? 23.838 20.674 -9.080 1.00 89.12 640 LYS A N 1
ATOM 5274 C CA . LYS A 1 640 ? 22.648 20.515 -9.936 1.00 89.12 640 LYS A CA 1
ATOM 5275 C C . LYS A 1 640 ? 21.847 19.232 -9.654 1.00 89.12 640 LYS A C 1
ATOM 5277 O O . LYS A 1 640 ? 20.708 19.145 -10.098 1.00 89.12 640 LYS A O 1
ATOM 5282 N N . GLY A 1 641 ? 22.416 18.245 -8.955 1.00 86.38 641 GLY A N 1
ATOM 5283 C CA . GLY A 1 641 ? 21.789 16.942 -8.698 1.00 86.38 641 GLY A CA 1
ATOM 5284 C C . GLY A 1 641 ? 21.689 16.031 -9.929 1.00 86.38 641 GLY A C 1
ATOM 5285 O O . GLY A 1 641 ? 20.854 15.125 -9.961 1.00 86.38 641 GLY A O 1
ATOM 5286 N N . ASN A 1 642 ? 22.508 16.271 -10.957 1.00 88.62 642 ASN A N 1
ATOM 5287 C CA . ASN A 1 642 ? 22.455 15.520 -12.209 1.00 88.62 642 ASN A CA 1
ATOM 5288 C C . ASN A 1 642 ? 23.111 14.141 -12.071 1.00 88.62 642 ASN A C 1
ATOM 5290 O O . ASN A 1 642 ? 24.142 13.980 -11.409 1.00 88.62 642 ASN A O 1
ATOM 5294 N N . MET A 1 643 ? 22.539 13.154 -12.763 1.00 87.25 643 MET A N 1
ATOM 5295 C CA . MET A 1 643 ? 23.041 11.784 -12.782 1.00 87.25 643 MET A CA 1
ATOM 5296 C C . MET A 1 643 ? 22.968 11.184 -14.192 1.00 87.25 643 MET A C 1
ATOM 5298 O O . MET A 1 643 ? 21.966 11.331 -14.890 1.00 87.25 643 MET A O 1
ATOM 5302 N N . SER A 1 644 ? 24.049 10.529 -14.613 1.00 88.69 644 SER A N 1
ATOM 5303 C CA . SER A 1 644 ? 24.171 9.798 -15.879 1.00 88.69 644 SER A CA 1
ATOM 5304 C C . SER A 1 644 ? 25.262 8.729 -15.766 1.00 88.69 644 SER A C 1
ATOM 5306 O O . SER A 1 644 ? 26.028 8.716 -14.800 1.00 88.69 644 SER A O 1
ATOM 5308 N N . ASP A 1 645 ? 25.361 7.836 -16.752 1.00 85.44 645 ASP A N 1
ATOM 5309 C CA . ASP A 1 645 ? 26.389 6.793 -16.761 1.00 85.44 645 ASP A CA 1
ATOM 5310 C C . ASP A 1 645 ? 27.790 7.393 -16.860 1.00 85.44 645 ASP A C 1
ATOM 5312 O O . ASP A 1 645 ? 28.692 6.966 -16.142 1.00 85.44 645 ASP A O 1
ATOM 5316 N N . ASP A 1 646 ? 27.947 8.450 -17.651 1.00 90.31 646 ASP A N 1
ATOM 5317 C CA . ASP A 1 646 ? 29.196 9.202 -17.731 1.00 90.31 646 ASP A CA 1
ATOM 5318 C C . ASP A 1 646 ? 29.522 9.899 -16.398 1.00 90.31 646 ASP A C 1
ATOM 5320 O O . ASP A 1 646 ? 30.646 9.813 -15.902 1.00 90.31 646 ASP A O 1
ATOM 5324 N N . LEU A 1 647 ? 28.532 10.536 -15.755 1.00 89.75 647 LEU A N 1
ATOM 5325 C CA . LEU A 1 647 ? 28.723 11.171 -14.445 1.00 89.75 647 LEU A CA 1
ATOM 5326 C C . LEU A 1 647 ? 29.070 10.148 -13.361 1.00 89.75 647 LEU A C 1
ATOM 5328 O O . LEU A 1 647 ? 29.884 10.449 -12.495 1.00 89.75 647 LEU A O 1
ATOM 5332 N N . SER A 1 648 ? 28.533 8.926 -13.433 1.00 86.75 648 SER A N 1
ATOM 5333 C CA . SER A 1 648 ? 28.876 7.856 -12.489 1.00 86.75 648 SER A CA 1
ATOM 5334 C C . SER A 1 648 ? 30.360 7.478 -12.540 1.00 86.75 648 SER A C 1
ATOM 5336 O O . SER A 1 648 ? 30.954 7.195 -11.502 1.00 86.75 648 SER A O 1
ATOM 5338 N N . VAL A 1 649 ? 30.987 7.549 -13.722 1.00 88.62 649 VAL A N 1
ATOM 5339 C CA . VAL A 1 649 ? 32.436 7.348 -13.883 1.00 88.62 649 VAL A CA 1
ATOM 5340 C C . VAL A 1 649 ? 33.213 8.487 -13.224 1.00 88.62 649 VAL A C 1
ATOM 5342 O O . VAL A 1 649 ? 34.206 8.237 -12.543 1.00 88.62 649 VAL A O 1
ATOM 5345 N N . ILE A 1 650 ? 32.757 9.731 -13.398 1.00 91.50 650 ILE A N 1
ATOM 5346 C CA . ILE A 1 650 ? 33.395 10.918 -12.810 1.00 91.50 650 ILE A CA 1
ATOM 5347 C C . ILE A 1 650 ? 33.279 10.889 -11.281 1.00 91.50 650 ILE A C 1
ATOM 5349 O O . ILE A 1 650 ? 34.283 11.059 -10.589 1.00 91.50 650 ILE A O 1
ATOM 5353 N N . TYR A 1 651 ? 32.081 10.626 -10.752 1.00 89.19 651 TYR A N 1
ATOM 5354 C CA . TYR A 1 651 ? 31.852 10.484 -9.315 1.00 89.19 651 TYR A CA 1
ATOM 5355 C C . TYR A 1 651 ? 32.680 9.328 -8.746 1.00 89.19 651 TYR A C 1
ATOM 5357 O O . TYR A 1 651 ? 33.378 9.525 -7.762 1.00 89.19 651 TYR A O 1
ATOM 5365 N N . GLY A 1 652 ? 32.717 8.163 -9.398 1.00 86.25 652 GLY A N 1
ATOM 5366 C CA . GLY A 1 652 ? 33.526 7.030 -8.935 1.00 86.25 652 GLY A CA 1
ATOM 5367 C C . GLY A 1 652 ? 35.038 7.303 -8.855 1.00 86.25 652 GLY A C 1
ATOM 5368 O O . GLY A 1 652 ? 35.717 6.723 -8.007 1.00 86.25 652 GLY A O 1
ATOM 5369 N N . GLU A 1 653 ? 35.585 8.184 -9.701 1.00 88.94 653 GLU A N 1
ATOM 5370 C CA . GLU A 1 653 ? 37.014 8.537 -9.668 1.00 88.94 653 GLU A CA 1
ATOM 5371 C C . GLU A 1 653 ? 37.336 9.562 -8.567 1.00 88.94 653 GLU A C 1
ATOM 5373 O O . GLU A 1 653 ? 38.335 9.410 -7.854 1.00 88.94 653 GLU A O 1
ATOM 5378 N N . PHE A 1 654 ? 36.507 10.605 -8.430 1.00 88.62 654 PHE A N 1
ATOM 5379 C CA . PHE A 1 654 ? 36.835 11.795 -7.635 1.00 88.62 654 PHE A CA 1
ATOM 5380 C C . PHE A 1 654 ? 36.027 11.957 -6.346 1.00 88.62 654 PHE A C 1
ATOM 5382 O O . PHE A 1 654 ? 36.535 12.553 -5.394 1.00 88.62 654 PHE A O 1
ATOM 5389 N N . LEU A 1 655 ? 34.795 11.449 -6.287 1.00 87.31 655 LEU A N 1
ATOM 5390 C CA . LEU A 1 655 ? 33.940 11.573 -5.113 1.00 87.31 655 LEU A CA 1
ATOM 5391 C C . LEU A 1 655 ? 34.407 10.572 -4.052 1.00 87.31 655 LEU A C 1
ATOM 5393 O O . LEU A 1 655 ? 34.064 9.393 -4.075 1.00 87.31 655 LEU A O 1
ATOM 5397 N N . ARG A 1 656 ? 35.252 11.063 -3.143 1.00 85.81 656 ARG A N 1
ATOM 5398 C CA . ARG A 1 656 ? 35.694 10.377 -1.925 1.00 85.81 656 ARG A CA 1
ATOM 5399 C C . ARG A 1 656 ? 35.449 11.289 -0.730 1.00 85.81 656 ARG A C 1
ATOM 5401 O O . ARG A 1 656 ? 35.581 12.504 -0.903 1.00 85.81 656 ARG A O 1
ATOM 5408 N N . PRO A 1 657 ? 35.208 10.761 0.482 1.00 84.81 657 PRO A N 1
ATOM 5409 C CA . PRO A 1 657 ? 34.943 11.590 1.659 1.00 84.81 657 PRO A CA 1
ATOM 5410 C C . PRO A 1 657 ? 35.999 12.683 1.896 1.00 84.81 657 PRO A C 1
ATOM 5412 O O . PRO A 1 657 ? 35.661 13.815 2.220 1.00 84.81 657 PRO A O 1
ATOM 5415 N N . GLN A 1 658 ? 37.284 12.390 1.648 1.00 84.50 658 GLN A N 1
ATOM 5416 C CA . GLN A 1 658 ? 38.381 13.352 1.850 1.00 84.50 658 GLN A CA 1
ATOM 5417 C C . GLN A 1 658 ? 38.446 14.462 0.786 1.00 84.50 658 GLN A C 1
ATOM 5419 O O . GLN A 1 658 ? 39.109 15.472 1.008 1.00 84.50 658 GLN A O 1
ATOM 5424 N N . ALA A 1 659 ? 37.813 14.266 -0.374 1.00 82.88 659 ALA A N 1
ATOM 5425 C CA . ALA A 1 659 ? 37.794 15.230 -1.474 1.00 82.88 659 ALA A CA 1
ATOM 5426 C C . ALA A 1 659 ? 36.596 16.191 -1.400 1.00 82.88 659 ALA A C 1
ATOM 5428 O O . ALA A 1 659 ? 36.519 17.137 -2.183 1.00 82.88 659 ALA A O 1
ATOM 5429 N N . VAL A 1 660 ? 35.660 15.962 -0.473 1.00 85.00 660 VAL A N 1
ATOM 5430 C CA . VAL A 1 660 ? 34.486 16.817 -0.314 1.00 85.00 660 VAL A CA 1
ATOM 5431 C C . VAL A 1 660 ? 34.886 18.152 0.302 1.00 85.00 660 VAL A C 1
ATOM 5433 O O . VAL A 1 660 ? 35.474 18.212 1.381 1.00 85.00 660 VAL A O 1
ATOM 5436 N N . THR A 1 661 ? 34.519 19.242 -0.369 1.00 85.12 661 THR A N 1
ATOM 5437 C CA . THR A 1 661 ? 34.717 20.603 0.132 1.00 85.12 661 THR A CA 1
ATOM 5438 C C . THR A 1 661 ? 33.407 21.178 0.662 1.00 85.12 661 THR A C 1
ATOM 5440 O O . THR A 1 661 ? 32.318 20.826 0.206 1.00 85.12 661 THR A O 1
ATOM 5443 N N . ALA A 1 662 ? 33.501 22.136 1.588 1.00 83.38 662 ALA A N 1
ATOM 5444 C CA . ALA A 1 662 ? 32.336 22.827 2.148 1.00 83.38 662 ALA A CA 1
ATOM 5445 C C . ALA A 1 662 ? 31.448 23.510 1.084 1.00 83.38 662 ALA A C 1
ATOM 5447 O O . ALA A 1 662 ? 30.290 23.805 1.361 1.00 83.38 662 ALA A O 1
ATOM 5448 N N . HIS A 1 663 ? 31.973 23.762 -0.123 1.00 84.38 663 HIS A N 1
ATOM 5449 C CA . HIS A 1 663 ? 31.246 24.424 -1.205 1.00 84.38 663 HIS A CA 1
ATOM 5450 C C . HIS A 1 663 ? 30.066 23.596 -1.733 1.00 84.38 663 HIS A C 1
ATOM 5452 O O . HIS A 1 663 ? 28.995 24.153 -1.957 1.00 84.38 663 HIS A O 1
ATOM 5458 N N . PHE A 1 664 ? 30.251 22.282 -1.904 1.00 87.44 664 PHE A N 1
ATOM 5459 C CA . PHE A 1 664 ? 29.223 21.381 -2.441 1.00 87.44 664 PHE A CA 1
ATOM 5460 C C . PHE A 1 664 ? 28.774 20.301 -1.447 1.00 87.44 664 PHE A C 1
ATOM 5462 O O . PHE A 1 664 ? 27.842 19.558 -1.751 1.00 87.44 664 PHE A O 1
ATOM 5469 N N . ALA A 1 665 ? 29.389 20.225 -0.257 1.00 88.00 665 ALA A N 1
ATOM 5470 C CA . ALA A 1 665 ? 29.068 19.239 0.777 1.00 88.00 665 ALA A CA 1
ATOM 5471 C C . ALA A 1 665 ? 27.567 19.174 1.102 1.00 88.00 665 ALA A C 1
ATOM 5473 O O . ALA A 1 665 ? 27.010 18.085 1.187 1.00 88.00 665 ALA A O 1
ATOM 5474 N N . ALA A 1 666 ? 26.896 20.326 1.209 1.00 86.81 666 ALA A N 1
ATOM 5475 C CA . ALA A 1 666 ? 25.459 20.382 1.476 1.00 86.81 666 ALA A CA 1
ATOM 5476 C C . ALA A 1 666 ? 24.613 19.796 0.327 1.00 86.81 666 ALA A C 1
ATOM 5478 O O . ALA A 1 666 ? 23.558 19.215 0.550 1.00 86.81 666 ALA A O 1
ATOM 5479 N N . SER A 1 667 ? 25.082 19.918 -0.919 1.00 90.81 667 SER A N 1
ATOM 5480 C CA . SER A 1 667 ? 24.379 19.418 -2.110 1.00 90.81 667 SER A CA 1
ATOM 5481 C C . SER A 1 667 ? 24.610 17.931 -2.382 1.00 90.81 667 SER A C 1
ATOM 5483 O O . SER A 1 667 ? 23.940 17.368 -3.247 1.00 90.81 667 SER A O 1
ATOM 5485 N N . LEU A 1 668 ? 25.513 17.270 -1.648 1.00 89.69 668 LEU A N 1
ATOM 5486 C CA . LEU A 1 668 ? 25.772 15.833 -1.799 1.00 89.69 668 LEU A CA 1
ATOM 5487 C C . LEU A 1 668 ? 24.520 14.983 -1.617 1.00 89.69 668 LEU A C 1
ATOM 5489 O O . LEU A 1 668 ? 24.352 13.973 -2.296 1.00 89.69 668 LEU A O 1
ATOM 5493 N N . VAL A 1 669 ? 23.608 15.418 -0.755 1.00 89.25 669 VAL A N 1
ATOM 5494 C CA . VAL A 1 669 ? 22.331 14.745 -0.509 1.00 89.25 669 VAL A CA 1
ATOM 5495 C C . VAL A 1 669 ? 21.523 14.494 -1.797 1.00 89.25 669 VAL A C 1
ATOM 5497 O O . VAL A 1 669 ? 20.772 13.525 -1.880 1.00 89.25 669 VAL A O 1
ATOM 5500 N N . ASN A 1 670 ? 21.730 15.303 -2.847 1.00 88.50 670 ASN A N 1
ATOM 5501 C CA . ASN A 1 670 ? 21.075 15.148 -4.148 1.00 88.50 670 ASN A CA 1
ATOM 5502 C C . ASN A 1 670 ? 21.605 13.971 -4.981 1.00 88.50 670 ASN A C 1
ATOM 5504 O O . ASN A 1 670 ? 20.976 13.610 -5.972 1.00 88.50 670 ASN A O 1
ATOM 5508 N N . VAL A 1 671 ? 22.752 13.391 -4.617 1.00 89.25 671 VAL A N 1
ATOM 5509 C CA . VAL A 1 671 ? 23.399 12.303 -5.366 1.00 89.25 671 VAL A CA 1
ATOM 5510 C C . VAL A 1 671 ? 23.686 11.061 -4.522 1.00 89.25 671 VAL A C 1
ATOM 5512 O O . VAL A 1 671 ? 23.663 9.968 -5.078 1.00 89.25 671 VAL A O 1
ATOM 5515 N N . ILE A 1 672 ? 23.920 11.192 -3.208 1.00 89.62 672 ILE A N 1
ATOM 5516 C CA . ILE A 1 672 ? 24.320 10.068 -2.337 1.00 89.62 672 ILE A CA 1
ATOM 5517 C C . ILE A 1 672 ? 23.256 8.962 -2.299 1.00 89.62 672 ILE A C 1
ATOM 5519 O O . ILE A 1 672 ? 23.594 7.790 -2.417 1.00 89.62 672 ILE A O 1
ATOM 5523 N N . PHE A 1 673 ? 21.974 9.324 -2.213 1.00 90.94 673 PHE A N 1
ATOM 5524 C CA . PHE A 1 673 ? 20.872 8.355 -2.160 1.00 90.94 673 PHE A CA 1
ATOM 5525 C C . PHE A 1 673 ? 20.436 7.833 -3.538 1.00 90.94 673 PHE A C 1
ATOM 5527 O O . PHE A 1 673 ? 19.524 7.008 -3.625 1.00 90.94 673 PHE A O 1
ATOM 5534 N N . LYS A 1 674 ? 21.063 8.289 -4.634 1.00 90.81 674 LYS A N 1
ATOM 5535 C CA . LYS A 1 674 ? 20.686 7.865 -5.986 1.00 90.81 674 LYS A CA 1
ATOM 5536 C C . LYS A 1 674 ? 21.224 6.479 -6.304 1.00 90.81 674 LYS A C 1
ATOM 5538 O O . LYS A 1 674 ? 22.418 6.202 -6.195 1.00 90.81 674 LYS A O 1
ATOM 5543 N N . ARG A 1 675 ? 20.344 5.623 -6.819 1.00 91.25 675 ARG A N 1
ATOM 5544 C CA . ARG A 1 675 ? 20.693 4.307 -7.357 1.00 91.25 675 ARG A CA 1
ATOM 5545 C C . ARG A 1 675 ? 20.341 4.226 -8.828 1.00 91.25 675 ARG A C 1
ATOM 5547 O O . ARG A 1 675 ? 19.302 4.719 -9.264 1.00 91.25 675 ARG A O 1
ATOM 5554 N N . LYS A 1 676 ? 21.215 3.582 -9.599 1.00 92.31 676 LYS A N 1
ATOM 5555 C CA . LYS A 1 676 ? 20.961 3.301 -11.011 1.00 92.31 676 LYS A CA 1
ATOM 5556 C C . LYS A 1 676 ? 20.056 2.079 -11.106 1.00 92.31 676 LYS A C 1
ATOM 5558 O O . LYS A 1 676 ? 20.471 0.980 -10.741 1.00 92.31 676 LYS A O 1
ATOM 5563 N N . LEU A 1 677 ? 18.850 2.272 -11.618 1.00 94.50 677 LEU A N 1
ATOM 5564 C CA . LEU A 1 677 ? 17.923 1.213 -11.986 1.00 94.50 677 LEU A CA 1
ATOM 5565 C C . LEU A 1 677 ? 18.045 0.944 -13.484 1.00 94.50 677 LEU A C 1
ATOM 5567 O O . LEU A 1 677 ? 17.951 1.866 -14.290 1.00 94.50 677 LEU A O 1
ATOM 5571 N N . VAL A 1 678 ? 18.247 -0.320 -13.853 1.00 94.56 678 VAL A N 1
ATOM 5572 C CA . VAL A 1 678 ? 18.291 -0.782 -15.245 1.00 94.56 678 VAL A CA 1
ATOM 5573 C C . VAL A 1 678 ? 17.172 -1.785 -15.485 1.00 94.56 678 VAL A C 1
ATOM 5575 O O . VAL A 1 678 ? 17.099 -2.798 -14.786 1.00 94.56 678 VAL A O 1
ATOM 5578 N N . VAL A 1 679 ? 16.334 -1.528 -16.487 1.00 93.88 679 VAL A N 1
ATOM 5579 C CA . VAL A 1 679 ? 15.200 -2.380 -16.865 1.00 93.88 679 VAL A CA 1
ATOM 5580 C C . VAL A 1 679 ? 15.222 -2.656 -18.367 1.00 93.88 679 VAL A C 1
ATOM 5582 O O . VAL A 1 679 ? 15.002 -1.769 -19.186 1.00 93.88 679 VAL A O 1
ATOM 5585 N N . ALA A 1 680 ? 15.484 -3.908 -18.746 1.00 89.81 680 ALA A N 1
ATOM 5586 C CA . ALA A 1 680 ? 15.570 -4.338 -20.144 1.00 89.81 680 ALA A CA 1
ATOM 5587 C C . ALA A 1 680 ? 14.175 -4.575 -20.756 1.00 89.81 680 ALA A C 1
ATOM 5589 O O . ALA A 1 680 ? 13.849 -5.682 -21.180 1.00 89.81 680 ALA A O 1
ATOM 5590 N N . ASN A 1 681 ? 13.330 -3.543 -20.738 1.00 89.19 681 ASN A N 1
ATOM 5591 C CA . ASN A 1 681 ? 11.972 -3.577 -21.267 1.00 89.19 681 ASN A CA 1
ATOM 5592 C C . ASN A 1 681 ? 11.590 -2.210 -21.852 1.00 89.19 681 ASN A C 1
ATOM 5594 O O . ASN A 1 681 ? 11.564 -1.220 -21.123 1.00 89.19 681 ASN A O 1
ATOM 5598 N N . ASP A 1 682 ? 11.295 -2.166 -23.152 1.00 88.88 682 ASP A N 1
ATOM 5599 C CA . ASP A 1 682 ? 10.920 -0.940 -23.875 1.00 88.88 682 ASP A CA 1
ATOM 5600 C C . ASP A 1 682 ? 9.527 -0.412 -23.495 1.00 88.88 682 ASP A C 1
ATOM 5602 O O . ASP A 1 682 ? 9.233 0.765 -23.692 1.00 88.88 682 ASP A O 1
ATOM 5606 N N . ASN A 1 683 ? 8.659 -1.267 -22.944 1.00 89.62 683 ASN A N 1
ATOM 5607 C CA . ASN A 1 683 ? 7.286 -0.894 -22.594 1.00 89.62 683 ASN A CA 1
ATOM 5608 C C . ASN A 1 683 ? 7.194 -0.101 -21.279 1.00 89.62 683 ASN A C 1
ATOM 5610 O O . ASN A 1 683 ? 6.126 0.430 -20.961 1.00 89.62 683 ASN A O 1
ATOM 5614 N N . ILE A 1 684 ? 8.287 -0.036 -20.509 1.00 94.19 684 ILE A N 1
ATOM 5615 C CA . ILE A 1 684 ? 8.357 0.678 -19.233 1.00 94.19 684 ILE A CA 1
ATOM 5616 C C . ILE A 1 684 ? 8.764 2.127 -19.474 1.00 94.19 684 ILE A C 1
ATOM 5618 O O . ILE A 1 684 ? 9.855 2.415 -19.959 1.00 94.19 684 ILE A O 1
ATOM 5622 N N . THR A 1 685 ? 7.879 3.042 -19.090 1.00 95.25 685 THR A N 1
ATOM 5623 C CA . THR A 1 685 ? 8.057 4.487 -19.288 1.00 95.25 685 THR A CA 1
ATOM 5624 C C . THR A 1 685 ? 8.558 5.207 -18.040 1.00 95.25 685 THR A C 1
ATOM 5626 O O . THR A 1 685 ? 9.123 6.297 -18.136 1.00 95.25 685 THR A O 1
ATOM 5629 N N . GLY A 1 686 ? 8.370 4.618 -16.859 1.00 95.56 686 GLY A N 1
ATOM 5630 C CA . GLY A 1 686 ? 8.746 5.243 -15.596 1.00 95.56 686 GLY A CA 1
ATOM 5631 C C . GLY A 1 686 ? 8.891 4.250 -14.453 1.00 95.56 686 GLY A C 1
ATOM 5632 O O . GLY A 1 686 ? 8.536 3.079 -14.569 1.00 95.56 686 GLY A O 1
ATOM 5633 N N . VAL A 1 687 ? 9.417 4.744 -13.342 1.00 96.69 687 VAL A N 1
ATOM 5634 C CA . VAL A 1 687 ? 9.529 4.049 -12.063 1.00 96.69 687 VAL A CA 1
ATOM 5635 C C . VAL A 1 687 ? 8.939 4.948 -10.992 1.00 96.69 687 VAL A C 1
ATOM 5637 O O . VAL A 1 687 ? 9.226 6.142 -10.955 1.00 96.69 687 VAL A O 1
ATOM 5640 N N . VAL A 1 688 ? 8.135 4.367 -10.118 1.00 96.19 688 VAL A N 1
ATOM 5641 C CA . VAL A 1 688 ? 7.643 4.987 -8.898 1.00 96.19 688 VAL A CA 1
ATOM 5642 C C . VAL A 1 688 ? 8.378 4.372 -7.715 1.00 96.19 688 VAL A C 1
ATOM 5644 O O . VAL A 1 688 ? 8.465 3.148 -7.610 1.00 96.19 688 VAL A O 1
ATOM 5647 N N . ILE A 1 689 ? 8.917 5.221 -6.847 1.00 95.50 689 ILE A N 1
ATOM 5648 C CA . ILE A 1 689 ? 9.511 4.822 -5.575 1.00 95.50 689 ILE A CA 1
ATOM 5649 C C . ILE A 1 689 ? 8.615 5.317 -4.454 1.00 95.50 689 ILE A C 1
ATOM 5651 O O . ILE A 1 689 ? 8.348 6.517 -4.369 1.00 95.50 689 ILE A O 1
ATOM 5655 N N . SER A 1 690 ? 8.182 4.404 -3.596 1.00 92.69 690 SER A N 1
ATOM 5656 C CA . SER A 1 690 ? 7.496 4.740 -2.354 1.00 92.69 690 SER A CA 1
ATOM 5657 C C . SER A 1 690 ? 8.324 4.284 -1.159 1.00 92.69 690 SER A C 1
ATOM 5659 O O . SER A 1 690 ? 8.926 3.212 -1.172 1.00 92.69 690 SER A O 1
ATOM 5661 N N . HIS A 1 691 ? 8.357 5.116 -0.126 1.00 91.69 691 HIS A N 1
ATOM 5662 C CA . HIS A 1 691 ? 8.937 4.818 1.179 1.00 91.69 691 HIS A CA 1
ATOM 5663 C C . HIS A 1 691 ? 7.805 4.919 2.189 1.00 91.69 691 HIS A C 1
ATOM 5665 O O . HIS A 1 691 ? 7.069 5.904 2.144 1.00 91.69 691 HIS A O 1
ATOM 5671 N N . LYS A 1 692 ? 7.677 3.961 3.113 1.00 88.00 692 LYS A N 1
ATOM 5672 C CA . LYS A 1 692 ? 6.618 4.020 4.142 1.00 88.00 692 LYS A CA 1
ATOM 5673 C C . LYS A 1 692 ? 6.717 5.282 5.010 1.00 88.00 692 LYS A C 1
ATOM 5675 O O . LYS A 1 692 ? 5.731 5.736 5.584 1.00 88.00 692 LYS A O 1
ATOM 5680 N N . GLU A 1 693 ? 7.917 5.854 5.099 1.00 90.62 693 GLU A N 1
ATOM 5681 C CA . GLU A 1 693 ? 8.206 7.034 5.905 1.00 90.62 693 GLU A CA 1
ATOM 5682 C C . GLU A 1 693 ? 7.874 8.361 5.215 1.00 90.62 693 GLU A C 1
ATOM 5684 O O . GLU A 1 693 ? 7.889 9.407 5.866 1.00 90.62 693 GLU A O 1
ATOM 5689 N N . LEU A 1 694 ? 7.584 8.351 3.910 1.00 91.88 694 LEU A N 1
ATOM 5690 C CA . LEU A 1 694 ? 7.292 9.555 3.135 1.00 91.88 694 LEU A CA 1
ATOM 5691 C C . LEU A 1 694 ? 5.807 9.660 2.800 1.00 91.88 694 LEU A C 1
ATOM 5693 O O . LEU A 1 694 ? 5.150 8.685 2.461 1.00 91.88 694 LEU A O 1
ATOM 5697 N N . GLU A 1 695 ? 5.292 10.887 2.822 1.00 90.12 695 GLU A N 1
ATOM 5698 C CA . GLU A 1 695 ? 3.891 11.182 2.494 1.00 90.12 695 GLU A CA 1
ATOM 5699 C C . GLU A 1 695 ? 3.598 11.031 0.990 1.00 90.12 695 GLU A C 1
ATOM 5701 O O . GLU A 1 695 ? 2.460 10.823 0.575 1.00 90.12 695 GLU A O 1
ATOM 5706 N N . LYS A 1 696 ? 4.621 11.190 0.140 1.00 90.75 696 LYS A N 1
ATOM 5707 C CA . LYS A 1 696 ? 4.480 11.156 -1.319 1.00 90.75 696 LYS A CA 1
ATOM 5708 C C . LYS A 1 696 ? 5.484 10.217 -1.953 1.00 90.75 696 LYS A C 1
ATOM 5710 O O . LYS A 1 696 ? 6.671 10.259 -1.644 1.00 90.75 696 LYS A O 1
ATOM 5715 N N . GLU A 1 697 ? 5.001 9.465 -2.932 1.00 92.19 697 GLU A N 1
ATOM 5716 C CA . GLU A 1 697 ? 5.839 8.697 -3.841 1.00 92.19 697 GLU A CA 1
ATOM 5717 C C . GLU A 1 697 ? 6.570 9.595 -4.855 1.00 92.19 697 GLU A C 1
ATOM 5719 O O . GLU A 1 697 ? 6.125 10.693 -5.210 1.00 92.19 697 GLU A O 1
ATOM 5724 N N . GLN A 1 698 ? 7.704 9.103 -5.348 1.00 92.94 698 GLN A N 1
ATOM 5725 C CA . GLN A 1 698 ? 8.527 9.764 -6.350 1.00 92.94 698 GLN A CA 1
ATOM 5726 C C . GLN A 1 698 ? 8.383 9.067 -7.702 1.00 92.94 698 GLN A C 1
ATOM 5728 O O . GLN A 1 698 ? 8.706 7.890 -7.831 1.00 92.94 698 GLN A O 1
ATOM 5733 N N . TRP A 1 699 ? 7.994 9.811 -8.737 1.00 93.94 699 TRP A N 1
ATOM 5734 C CA . TRP A 1 699 ? 7.999 9.329 -10.119 1.00 93.94 699 TRP A CA 1
ATOM 5735 C C . TRP A 1 699 ? 9.282 9.742 -10.851 1.00 93.94 699 TRP A C 1
ATOM 5737 O O . TRP A 1 699 ? 9.672 10.912 -10.833 1.00 93.94 699 TRP A O 1
ATOM 5747 N N . VAL A 1 700 ? 9.919 8.787 -11.531 1.00 94.69 700 VAL A N 1
ATOM 5748 C CA . VAL A 1 700 ? 11.155 8.974 -12.299 1.00 94.69 700 VAL A CA 1
ATOM 5749 C C . VAL A 1 700 ? 10.990 8.360 -13.695 1.00 94.69 700 VAL A C 1
ATOM 5751 O O . VAL A 1 700 ? 10.666 7.177 -13.797 1.00 94.69 700 VAL A O 1
ATOM 5754 N N . PRO A 1 701 ? 11.229 9.103 -14.790 1.00 94.56 701 PRO A N 1
ATOM 5755 C CA . PRO A 1 701 ? 11.143 8.547 -16.138 1.00 94.56 701 PRO A CA 1
ATOM 5756 C C . PRO A 1 701 ? 12.276 7.549 -16.412 1.00 94.56 701 PRO A C 1
ATOM 5758 O O . PRO A 1 701 ? 13.417 7.761 -15.996 1.00 94.56 701 PRO A O 1
ATOM 5761 N N . VAL A 1 702 ? 11.976 6.493 -17.172 1.00 94.44 702 VAL A N 1
ATOM 5762 C CA . VAL A 1 702 ? 12.990 5.572 -17.705 1.00 94.44 702 VAL A CA 1
ATOM 5763 C C . VAL A 1 702 ? 13.414 6.064 -19.083 1.00 94.44 702 VAL A C 1
ATOM 5765 O O . VAL A 1 702 ? 12.598 6.164 -19.997 1.00 94.44 702 VAL A O 1
ATOM 5768 N N . VAL A 1 703 ? 14.703 6.359 -19.248 1.00 89.69 703 VAL A N 1
ATOM 5769 C CA . VAL A 1 703 ? 15.284 6.804 -20.521 1.00 89.69 703 VAL A CA 1
ATOM 5770 C C . VAL A 1 703 ? 16.383 5.828 -20.913 1.00 89.69 703 VAL A C 1
ATOM 5772 O O . VAL A 1 703 ? 17.306 5.587 -20.139 1.00 89.69 703 VAL A O 1
ATOM 5775 N N . ASN A 1 704 ? 16.288 5.248 -22.114 1.00 86.50 704 ASN A N 1
ATOM 5776 C CA . ASN A 1 704 ? 17.228 4.233 -22.608 1.00 86.50 704 ASN A CA 1
ATOM 5777 C C . ASN A 1 704 ? 17.441 3.081 -21.606 1.00 86.50 704 ASN A C 1
ATOM 5779 O O . ASN A 1 704 ? 18.579 2.727 -21.305 1.00 86.50 704 ASN A O 1
ATOM 5783 N N . HIS A 1 705 ? 16.350 2.522 -21.067 1.00 90.12 705 HIS A N 1
ATOM 5784 C CA . HIS A 1 705 ? 16.359 1.442 -20.065 1.00 90.12 705 HIS A CA 1
ATOM 5785 C C . HIS A 1 705 ? 16.964 1.793 -18.698 1.00 90.12 705 HIS A C 1
ATOM 5787 O O . HIS A 1 705 ? 17.151 0.891 -17.878 1.00 90.12 705 HIS A O 1
ATOM 5793 N N . VAL A 1 706 ? 17.269 3.066 -18.427 1.00 91.38 706 VAL A N 1
ATOM 5794 C CA . VAL A 1 706 ? 17.900 3.510 -17.179 1.00 91.38 706 VAL A CA 1
ATOM 5795 C C . VAL A 1 706 ? 17.050 4.572 -16.481 1.00 91.38 706 VAL A C 1
ATOM 5797 O O . VAL A 1 706 ? 16.514 5.476 -17.119 1.00 91.38 706 VAL A O 1
ATOM 5800 N N . ALA A 1 707 ? 16.963 4.481 -15.155 1.00 93.38 707 ALA A N 1
ATOM 5801 C CA . ALA A 1 707 ? 16.442 5.526 -14.278 1.00 93.38 707 ALA A CA 1
ATOM 5802 C C . ALA A 1 707 ? 17.365 5.700 -13.062 1.00 93.38 707 ALA A C 1
ATOM 5804 O O . ALA A 1 707 ? 17.982 4.738 -12.604 1.00 93.38 707 ALA A O 1
ATOM 5805 N N . TYR A 1 708 ? 17.454 6.918 -12.523 1.00 92.19 708 TYR A N 1
ATOM 5806 C CA . TYR A 1 708 ? 18.188 7.196 -11.284 1.00 92.19 708 TYR A CA 1
ATOM 5807 C C . TYR A 1 708 ? 17.207 7.563 -10.182 1.00 92.19 708 TYR A C 1
ATOM 5809 O O . TYR A 1 708 ? 16.637 8.654 -10.182 1.00 92.19 708 TYR A O 1
ATOM 5817 N N . VAL A 1 709 ? 17.013 6.625 -9.266 1.00 93.19 709 VAL A N 1
ATOM 5818 C CA . VAL A 1 709 ? 15.957 6.652 -8.255 1.00 93.19 709 VAL A CA 1
ATOM 5819 C C . VAL A 1 709 ? 16.543 6.921 -6.875 1.00 93.19 709 VAL A C 1
ATOM 5821 O O . VAL A 1 709 ? 17.644 6.449 -6.588 1.00 93.19 709 VAL A O 1
ATOM 5824 N N . ASP A 1 710 ? 15.839 7.676 -6.032 1.00 90.69 710 ASP A N 1
ATOM 5825 C CA . ASP A 1 710 ? 16.299 7.944 -4.668 1.00 90.69 710 ASP A CA 1
ATOM 5826 C C . ASP A 1 710 ? 15.883 6.779 -3.758 1.00 90.69 710 ASP A C 1
ATOM 5828 O O . ASP A 1 710 ? 14.702 6.506 -3.571 1.00 90.69 710 ASP A O 1
ATOM 5832 N N . MET A 1 711 ? 16.858 6.053 -3.208 1.00 91.62 711 MET A N 1
ATOM 5833 C CA . MET A 1 711 ? 16.627 4.973 -2.245 1.00 91.62 711 MET A CA 1
ATOM 5834 C C . MET A 1 711 ? 17.230 5.372 -0.903 1.00 91.62 711 MET A C 1
ATOM 5836 O O . MET A 1 711 ? 18.404 5.115 -0.647 1.00 91.62 711 MET A O 1
ATOM 5840 N N . ILE A 1 712 ? 16.416 6.044 -0.087 1.00 91.06 712 ILE A N 1
ATOM 5841 C CA . ILE A 1 712 ? 16.826 6.596 1.207 1.00 91.06 712 ILE A CA 1
ATOM 5842 C C . ILE A 1 712 ? 16.887 5.490 2.266 1.00 91.06 712 ILE A C 1
ATOM 5844 O O . ILE A 1 712 ? 17.926 5.310 2.884 1.00 91.06 712 ILE A O 1
ATOM 5848 N N . THR A 1 713 ? 15.807 4.729 2.440 1.00 89.56 713 THR A N 1
ATOM 5849 C CA . THR A 1 713 ? 15.669 3.676 3.463 1.00 89.56 713 THR A CA 1
ATOM 5850 C C . THR A 1 713 ? 15.537 2.288 2.829 1.00 89.56 713 THR A C 1
ATOM 5852 O O . THR A 1 713 ? 15.339 2.157 1.612 1.00 89.56 713 THR A O 1
ATOM 5855 N N . GLU A 1 714 ? 15.655 1.228 3.636 1.00 85.88 714 GLU A N 1
ATOM 5856 C CA . GLU A 1 714 ? 15.465 -0.156 3.158 1.00 85.88 714 GLU A CA 1
ATOM 5857 C C . GLU A 1 714 ? 14.000 -0.489 2.824 1.00 85.88 714 GLU A C 1
ATOM 5859 O O . GLU A 1 714 ? 13.743 -1.409 2.049 1.00 85.88 714 GLU A O 1
ATOM 5864 N N . SER A 1 715 ? 13.042 0.280 3.349 1.00 85.88 715 SER A N 1
ATOM 5865 C CA . SER A 1 715 ? 11.599 0.115 3.116 1.00 85.88 715 SER A CA 1
ATOM 5866 C C . SER A 1 715 ? 11.129 0.557 1.722 1.00 85.88 715 SER A C 1
ATOM 5868 O O . SER A 1 715 ? 9.949 0.426 1.396 1.00 85.88 715 SER A O 1
ATOM 5870 N N . ALA A 1 716 ? 12.037 1.078 0.894 1.00 90.88 716 ALA A N 1
ATOM 5871 C CA . ALA A 1 716 ? 11.749 1.580 -0.440 1.00 90.88 716 ALA A CA 1
ATOM 5872 C C . ALA A 1 716 ? 11.178 0.492 -1.370 1.00 90.88 716 ALA A C 1
ATOM 5874 O O . ALA A 1 716 ? 11.871 -0.464 -1.731 1.00 90.88 716 ALA A O 1
ATOM 5875 N N . VAL A 1 717 ? 9.949 0.685 -1.848 1.00 92.75 717 VAL A N 1
ATOM 5876 C CA . VAL A 1 717 ? 9.306 -0.184 -2.838 1.00 92.75 717 VAL A CA 1
ATOM 5877 C C . VAL A 1 717 ? 9.480 0.405 -4.235 1.00 92.75 717 VAL A C 1
ATOM 5879 O O . VAL A 1 717 ? 9.140 1.557 -4.500 1.00 92.75 717 VAL A O 1
ATOM 5882 N N . VAL A 1 718 ? 9.996 -0.410 -5.156 1.00 95.38 718 VAL A N 1
ATOM 5883 C CA . VAL A 1 718 ? 10.197 -0.039 -6.562 1.00 95.38 718 VAL A CA 1
ATOM 5884 C C . VAL A 1 718 ? 9.026 -0.549 -7.394 1.00 95.38 718 VAL A C 1
ATOM 5886 O O . VAL A 1 718 ? 8.820 -1.753 -7.511 1.00 95.38 718 VAL A O 1
ATOM 5889 N N . SER A 1 719 ? 8.285 0.366 -8.012 1.00 95.69 719 SER A N 1
ATOM 5890 C CA . SER A 1 719 ? 7.147 0.055 -8.881 1.00 95.69 719 SER A CA 1
ATOM 5891 C C . SER A 1 719 ? 7.421 0.534 -10.306 1.00 95.69 719 SER A C 1
ATOM 5893 O O . SER A 1 719 ? 7.464 1.729 -10.577 1.00 95.69 719 SER A O 1
ATOM 5895 N N . LEU A 1 720 ? 7.622 -0.387 -11.242 1.00 96.38 720 LEU A N 1
ATOM 5896 C CA . LEU A 1 720 ? 7.806 -0.086 -12.663 1.00 96.38 720 LEU A CA 1
ATOM 5897 C C . LEU A 1 720 ? 6.460 0.263 -13.305 1.00 96.38 720 LEU A C 1
ATOM 5899 O O . LEU A 1 720 ? 5.472 -0.418 -13.055 1.00 96.38 720 LEU A O 1
ATOM 5903 N N . VAL A 1 721 ? 6.418 1.292 -14.149 1.00 95.88 721 VAL A N 1
ATOM 5904 C CA . VAL A 1 721 ? 5.184 1.806 -14.759 1.00 95.88 721 VAL A CA 1
ATOM 5905 C C . VAL A 1 721 ? 5.244 1.686 -16.277 1.00 95.88 721 VAL A C 1
ATOM 5907 O O . VAL A 1 721 ? 6.167 2.210 -16.913 1.00 95.88 721 VAL A O 1
ATOM 5910 N N . ASP A 1 722 ? 4.250 1.016 -16.859 1.00 94.00 722 ASP A N 1
ATOM 5911 C CA . ASP A 1 722 ? 4.115 0.891 -18.312 1.00 94.00 722 ASP A CA 1
ATOM 5912 C C . ASP A 1 722 ? 3.432 2.101 -18.969 1.00 94.00 722 ASP A C 1
ATOM 5914 O O . ASP A 1 722 ? 2.928 3.007 -18.304 1.00 94.00 722 ASP A O 1
ATOM 5918 N N . SER A 1 723 ? 3.407 2.106 -20.302 1.00 91.31 723 SER A N 1
ATOM 5919 C CA . SER A 1 723 ? 2.756 3.155 -21.105 1.00 91.31 723 SER A CA 1
ATOM 5920 C C . SER A 1 723 ? 1.248 3.329 -20.857 1.00 91.31 723 SER A C 1
ATOM 5922 O O . SER A 1 723 ? 0.702 4.377 -21.197 1.00 91.31 723 SER A O 1
ATOM 5924 N N . ASN A 1 724 ? 0.580 2.343 -20.247 1.00 89.94 724 ASN A N 1
ATOM 5925 C CA . ASN A 1 724 ? -0.836 2.395 -19.876 1.00 89.94 724 ASN A CA 1
ATOM 5926 C C . ASN A 1 724 ? -1.045 2.783 -18.401 1.00 89.94 724 ASN A C 1
ATOM 5928 O O . ASN A 1 724 ? -2.171 2.707 -17.911 1.00 89.94 724 ASN A O 1
ATOM 5932 N N . HIS A 1 725 ? 0.015 3.191 -17.696 1.00 91.75 725 HIS A N 1
ATOM 5933 C CA . HIS A 1 725 ? 0.013 3.494 -16.263 1.00 91.75 725 HIS A CA 1
ATOM 5934 C C . HIS A 1 725 ? -0.342 2.299 -15.356 1.00 91.75 725 HIS A C 1
ATOM 5936 O O . HIS A 1 725 ? -0.834 2.485 -14.242 1.00 91.75 725 HIS A O 1
ATOM 5942 N N . ASN A 1 726 ? -0.070 1.065 -15.788 1.00 94.06 726 ASN A N 1
ATOM 5943 C CA . ASN A 1 726 ? -0.099 -0.093 -14.891 1.00 94.06 726 ASN A CA 1
ATOM 5944 C C . ASN A 1 726 ? 1.229 -0.206 -14.144 1.00 94.06 726 ASN A C 1
ATOM 5946 O O . ASN A 1 726 ? 2.289 0.027 -14.735 1.00 94.06 726 ASN A O 1
ATOM 5950 N N . ARG A 1 727 ? 1.177 -0.587 -12.862 1.00 94.56 727 ARG A N 1
ATOM 5951 C CA . ARG A 1 727 ? 2.365 -0.733 -12.017 1.00 94.56 727 ARG A CA 1
ATOM 5952 C C . ARG A 1 727 ? 2.742 -2.206 -11.831 1.00 94.56 727 ARG A C 1
ATOM 5954 O O . ARG A 1 727 ? 1.876 -3.056 -11.646 1.00 94.56 727 ARG A O 1
ATOM 5961 N N . TYR A 1 728 ? 4.042 -2.489 -11.855 1.00 94.50 728 TYR A N 1
ATOM 5962 C CA . TYR A 1 728 ? 4.636 -3.821 -11.715 1.00 94.50 728 TYR A CA 1
ATOM 5963 C C . TYR A 1 728 ? 5.763 -3.770 -10.683 1.00 94.50 728 TYR A C 1
ATOM 5965 O O . TYR A 1 728 ? 6.636 -2.911 -10.779 1.00 94.50 728 TYR A O 1
ATOM 5973 N N . ILE A 1 729 ? 5.779 -4.686 -9.717 1.00 92.69 729 ILE A N 1
ATOM 5974 C CA . ILE A 1 729 ? 6.783 -4.701 -8.632 1.00 92.69 729 ILE A CA 1
ATOM 5975 C C . ILE A 1 729 ? 7.689 -5.937 -8.734 1.00 92.69 729 ILE A C 1
ATOM 5977 O O . ILE A 1 729 ? 8.880 -5.875 -8.448 1.00 92.69 729 ILE A O 1
ATOM 5981 N N . SER A 1 730 ? 7.136 -7.066 -9.172 1.00 86.31 730 SER A N 1
ATOM 5982 C CA . SER A 1 730 ? 7.750 -8.395 -9.118 1.00 86.31 730 SER A CA 1
ATOM 5983 C C . SER A 1 730 ? 7.916 -9.063 -10.486 1.00 86.31 730 SER A C 1
ATOM 5985 O O . SER A 1 730 ? 8.935 -9.708 -10.731 1.00 86.31 730 SER A O 1
ATOM 5987 N N . THR A 1 731 ? 6.950 -8.911 -11.397 1.00 88.94 731 THR A N 1
ATOM 5988 C CA . THR A 1 731 ? 6.894 -9.697 -12.643 1.00 88.94 731 THR A CA 1
ATOM 5989 C C . THR A 1 731 ? 7.953 -9.268 -13.663 1.00 88.94 731 THR A C 1
ATOM 5991 O O . THR A 1 731 ? 8.378 -10.069 -14.497 1.00 88.94 731 THR A O 1
ATOM 5994 N N . ILE A 1 732 ? 8.416 -8.016 -13.594 1.00 91.75 732 ILE A N 1
ATOM 5995 C CA . ILE A 1 732 ? 9.418 -7.459 -14.509 1.00 91.75 732 ILE A CA 1
ATOM 5996 C C . ILE A 1 732 ? 10.754 -7.317 -13.771 1.00 91.75 732 ILE A C 1
ATOM 5998 O O . ILE A 1 732 ? 10.852 -6.520 -12.836 1.00 91.75 732 ILE A O 1
ATOM 6002 N N . PRO A 1 733 ? 11.805 -8.043 -14.188 1.00 91.19 733 PRO A N 1
ATOM 6003 C CA . PRO A 1 733 ? 13.098 -7.964 -13.531 1.00 91.19 733 PRO A CA 1
ATOM 6004 C C . PRO A 1 733 ? 13.788 -6.631 -13.835 1.00 91.19 733 PRO A C 1
ATOM 6006 O O . PRO A 1 733 ? 13.837 -6.172 -14.979 1.00 91.19 733 PRO A O 1
ATOM 6009 N N . TYR A 1 734 ? 14.406 -6.055 -12.811 1.00 94.19 734 TYR A N 1
ATOM 6010 C CA . TYR A 1 734 ? 15.276 -4.891 -12.921 1.00 94.19 734 TYR A CA 1
ATOM 6011 C C . TYR A 1 734 ? 16.556 -5.109 -12.110 1.00 94.19 734 TYR A C 1
ATOM 6013 O O . TYR A 1 734 ? 16.631 -5.970 -11.232 1.00 94.19 734 TYR A O 1
ATOM 6021 N N . LYS A 1 735 ? 17.589 -4.323 -12.410 1.00 94.56 735 LYS A N 1
ATOM 6022 C CA . LYS A 1 735 ? 18.853 -4.319 -11.671 1.00 94.56 735 LYS A CA 1
ATOM 6023 C C . LYS A 1 735 ? 19.050 -2.967 -11.002 1.00 94.56 735 LYS A C 1
ATOM 6025 O O . LYS A 1 735 ? 19.045 -1.951 -11.686 1.00 94.56 735 LYS A O 1
ATOM 6030 N N . LEU A 1 736 ? 19.290 -2.971 -9.694 1.00 91.94 736 LEU A N 1
ATOM 6031 C CA . LEU A 1 736 ? 19.732 -1.796 -8.945 1.00 91.94 736 LEU A CA 1
ATOM 6032 C C . LEU A 1 736 ? 21.245 -1.837 -8.736 1.00 91.94 736 LEU A C 1
ATOM 6034 O O . LEU A 1 736 ? 21.807 -2.872 -8.375 1.00 91.94 736 LEU A O 1
ATOM 6038 N N . GLN A 1 737 ? 21.903 -0.702 -8.943 1.00 89.38 737 GLN A N 1
ATOM 6039 C CA . GLN A 1 737 ? 23.324 -0.520 -8.682 1.00 89.38 737 GLN A CA 1
ATOM 6040 C C . GLN A 1 737 ? 23.536 0.708 -7.791 1.00 89.38 737 GLN A C 1
ATOM 6042 O O . GLN A 1 737 ? 23.108 1.814 -8.133 1.00 89.38 737 GLN A O 1
ATOM 6047 N N . LYS A 1 738 ? 24.219 0.496 -6.659 1.00 83.25 738 LYS A N 1
ATOM 6048 C CA . LYS A 1 738 ? 24.723 1.573 -5.801 1.00 83.25 738 LYS A CA 1
ATOM 6049 C C . LYS A 1 738 ? 25.865 2.305 -6.503 1.00 83.25 738 LYS A C 1
ATOM 6051 O O . LYS A 1 738 ? 26.693 1.670 -7.159 1.00 83.25 738 LYS A O 1
ATOM 6056 N N . LEU A 1 739 ? 25.889 3.625 -6.366 1.00 76.75 739 LEU A N 1
ATOM 6057 C CA . LEU A 1 739 ? 26.927 4.478 -6.948 1.00 76.75 739 LEU A CA 1
ATOM 6058 C C . LEU A 1 739 ? 28.071 4.726 -5.966 1.00 76.75 739 LEU A C 1
ATOM 6060 O O . LEU A 1 739 ? 29.235 4.641 -6.345 1.00 76.75 739 LEU A O 1
ATOM 6064 N N . VAL A 1 740 ? 27.724 4.989 -4.710 1.00 79.81 740 VAL A N 1
ATOM 6065 C CA . VAL A 1 740 ? 28.641 5.192 -3.588 1.00 79.81 740 VAL A CA 1
ATOM 6066 C C . VAL A 1 740 ? 28.107 4.443 -2.369 1.00 79.81 740 VAL A C 1
ATOM 6068 O O . VAL A 1 740 ? 26.924 4.104 -2.327 1.00 79.81 740 VAL A O 1
ATOM 6071 N N . ASP A 1 741 ? 28.978 4.161 -1.403 1.00 83.62 741 ASP A N 1
ATOM 6072 C CA . ASP A 1 741 ? 28.546 3.698 -0.086 1.00 83.62 741 ASP A CA 1
ATOM 6073 C C . ASP A 1 741 ? 28.027 4.905 0.700 1.00 83.62 741 ASP A C 1
ATOM 6075 O O . ASP A 1 741 ? 28.790 5.813 1.029 1.00 83.62 741 ASP A O 1
ATOM 6079 N N . GLU A 1 742 ? 26.715 4.943 0.941 1.00 86.00 742 GLU A N 1
ATOM 6080 C CA . GLU A 1 742 ? 26.048 6.071 1.586 1.00 86.00 742 GLU A CA 1
ATOM 6081 C C . GLU A 1 742 ? 26.619 6.328 2.998 1.00 86.00 742 GLU A C 1
ATOM 6083 O O . GLU A 1 742 ? 26.774 7.482 3.409 1.00 86.00 742 GLU A O 1
ATOM 6088 N N . SER A 1 743 ? 27.027 5.264 3.702 1.00 84.81 743 SER A N 1
ATOM 6089 C CA . SER A 1 743 ? 27.508 5.318 5.088 1.00 84.81 743 SER A CA 1
ATOM 6090 C C . SER A 1 743 ? 28.785 6.152 5.265 1.00 84.81 743 SER A C 1
ATOM 6092 O O . SER A 1 743 ? 28.932 6.855 6.268 1.00 84.81 743 SER A O 1
ATOM 6094 N N . GLU A 1 744 ? 29.672 6.170 4.263 1.00 87.75 744 GLU A N 1
ATOM 6095 C CA . GLU A 1 744 ? 30.937 6.919 4.301 1.00 87.75 744 GLU A CA 1
ATOM 6096 C C . GLU A 1 744 ? 30.740 8.447 4.301 1.00 87.75 744 GLU A C 1
ATOM 6098 O O . GLU A 1 744 ? 31.645 9.193 4.683 1.00 87.75 744 GLU A O 1
ATOM 6103 N N . TYR A 1 745 ? 29.563 8.927 3.884 1.00 89.75 745 TYR A N 1
ATOM 6104 C CA . TYR A 1 745 ? 29.262 10.355 3.733 1.00 89.75 745 TYR A CA 1
ATOM 6105 C C . TYR A 1 745 ? 28.382 10.917 4.854 1.00 89.75 745 TYR A C 1
ATOM 6107 O O . TYR A 1 745 ? 28.153 12.128 4.898 1.00 89.75 745 TYR A O 1
ATOM 6115 N N . MET A 1 746 ? 27.914 10.084 5.787 1.00 89.50 746 MET A N 1
ATOM 6116 C CA . MET A 1 746 ? 26.946 10.499 6.810 1.00 89.50 746 MET A CA 1
ATOM 6117 C C . MET A 1 746 ? 27.497 11.527 7.798 1.00 89.50 746 MET A C 1
ATOM 6119 O O . MET A 1 746 ? 26.765 12.421 8.215 1.00 89.50 746 MET A O 1
ATOM 6123 N N . GLU A 1 747 ? 28.783 11.461 8.154 1.00 88.31 747 GLU A N 1
ATOM 6124 C CA . GLU A 1 747 ? 29.401 12.484 9.012 1.00 88.31 747 GLU A CA 1
ATOM 6125 C C . GLU A 1 747 ? 29.459 13.850 8.315 1.00 88.31 747 GLU A C 1
ATOM 6127 O O . GLU A 1 747 ? 29.171 14.877 8.928 1.00 88.31 747 GLU A O 1
ATOM 6132 N N . ILE A 1 748 ? 29.773 13.858 7.017 1.00 89.44 748 ILE A N 1
ATOM 6133 C CA . ILE A 1 748 ? 29.850 15.073 6.200 1.00 89.44 748 ILE A CA 1
ATOM 6134 C C . ILE A 1 748 ? 28.453 15.674 6.029 1.00 89.44 748 ILE A C 1
ATOM 6136 O O . ILE A 1 748 ? 28.262 16.868 6.262 1.00 89.44 748 ILE A O 1
ATOM 6140 N N . LEU A 1 749 ? 27.464 14.850 5.672 1.00 90.00 749 LEU A N 1
ATOM 6141 C CA . LEU A 1 749 ? 26.074 15.289 5.565 1.00 90.00 749 LEU A CA 1
ATOM 6142 C C . LEU A 1 749 ? 25.555 15.814 6.908 1.00 90.00 749 LEU A C 1
ATOM 6144 O O . LEU A 1 749 ? 24.925 16.863 6.932 1.00 90.00 749 LEU A O 1
ATOM 6148 N N . GLY A 1 750 ? 25.908 15.190 8.033 1.00 87.44 750 GLY A N 1
ATOM 6149 C CA . GLY A 1 750 ? 25.544 15.698 9.357 1.00 87.44 750 GLY A CA 1
ATOM 6150 C C . GLY A 1 750 ? 26.120 17.078 9.685 1.00 87.44 750 GLY A C 1
ATOM 6151 O O . GLY A 1 750 ? 25.483 17.845 10.403 1.00 87.44 750 GLY A O 1
ATOM 6152 N N . MET A 1 751 ? 27.297 17.424 9.152 1.00 88.62 751 MET A N 1
ATOM 6153 C CA . MET A 1 751 ? 27.912 18.743 9.355 1.00 88.62 751 MET A CA 1
ATOM 6154 C C . MET A 1 751 ? 27.345 19.832 8.435 1.00 88.62 751 MET A C 1
ATOM 6156 O O . MET A 1 751 ? 27.279 20.988 8.851 1.00 88.62 751 MET A O 1
ATOM 6160 N N . TYR A 1 752 ? 26.978 19.490 7.195 1.00 89.75 752 TYR A N 1
ATOM 6161 C CA . TYR A 1 752 ? 26.665 20.473 6.143 1.00 89.75 752 TYR A CA 1
ATOM 6162 C C . TYR A 1 752 ? 25.222 20.430 5.610 1.00 89.75 752 TYR A C 1
ATOM 6164 O O . TYR A 1 752 ? 24.799 21.398 4.988 1.00 89.75 752 TYR A O 1
ATOM 6172 N N . ALA A 1 753 ? 24.487 19.339 5.830 1.00 87.62 753 ALA A N 1
ATOM 6173 C CA . ALA A 1 753 ? 23.113 19.092 5.370 1.00 87.62 753 ALA A CA 1
ATOM 6174 C C . ALA A 1 753 ? 22.256 18.423 6.467 1.00 87.62 753 ALA A C 1
ATOM 6176 O O . ALA A 1 753 ? 21.377 17.609 6.182 1.00 87.62 753 ALA A O 1
ATOM 6177 N N . GLY A 1 754 ? 22.539 18.729 7.739 1.00 84.31 754 GLY A N 1
ATOM 6178 C CA . GLY A 1 754 ? 21.839 18.143 8.886 1.00 84.31 754 GLY A CA 1
ATOM 6179 C C . GLY A 1 754 ? 20.348 18.498 8.959 1.00 84.31 754 GLY A C 1
ATOM 6180 O O . GLY A 1 754 ? 19.608 17.852 9.692 1.00 84.31 754 GLY A O 1
ATOM 6181 N N . ASP A 1 755 ? 19.916 19.500 8.196 1.00 86.88 755 ASP A N 1
ATOM 6182 C CA . ASP A 1 755 ? 18.543 19.977 8.055 1.00 86.88 755 ASP A CA 1
ATOM 6183 C C . ASP A 1 755 ? 17.835 19.465 6.783 1.00 86.88 755 ASP A C 1
ATOM 6185 O O . ASP A 1 755 ? 16.733 19.918 6.487 1.00 86.88 755 ASP A O 1
ATOM 6189 N N . ASP A 1 756 ? 18.416 18.522 6.029 1.00 92.25 756 ASP A N 1
ATOM 6190 C CA . ASP A 1 756 ? 17.727 17.851 4.915 1.00 92.25 756 ASP A CA 1
ATOM 6191 C C . ASP A 1 756 ? 17.007 16.584 5.405 1.00 92.25 756 ASP A C 1
ATOM 6193 O O . ASP A 1 756 ? 17.604 15.710 6.045 1.00 92.25 756 ASP A O 1
ATOM 6197 N N . TYR A 1 757 ? 15.722 16.452 5.058 1.00 91.94 757 TYR A N 1
ATOM 6198 C CA . TYR A 1 757 ? 14.882 15.337 5.504 1.00 91.94 757 TYR A CA 1
ATOM 6199 C C . TYR A 1 757 ? 15.455 13.965 5.123 1.00 91.94 757 TYR A C 1
ATOM 6201 O O . TYR A 1 757 ? 15.277 13.016 5.878 1.00 91.94 757 TYR A O 1
ATOM 6209 N N . ARG A 1 758 ? 16.167 13.839 3.991 1.00 92.31 758 ARG A N 1
ATOM 6210 C CA . ARG A 1 758 ? 16.722 12.554 3.523 1.00 92.31 758 ARG A CA 1
ATOM 6211 C C . ARG A 1 758 ? 17.847 12.073 4.425 1.00 92.31 758 ARG A C 1
ATOM 6213 O O . ARG A 1 758 ? 17.929 10.885 4.719 1.00 92.31 758 ARG A O 1
ATOM 6220 N N . TYR A 1 759 ? 18.694 12.994 4.886 1.00 92.00 759 TYR A N 1
ATOM 6221 C CA . TYR A 1 759 ? 19.747 12.676 5.847 1.00 92.00 759 TYR A CA 1
ATOM 6222 C C . TYR A 1 759 ? 19.144 12.257 7.192 1.00 92.00 759 TYR A C 1
ATOM 6224 O O . TYR A 1 759 ? 19.493 11.202 7.721 1.00 92.00 759 TYR A O 1
ATOM 6232 N N . VAL A 1 760 ? 18.211 13.054 7.722 1.00 91.38 760 VAL A N 1
ATOM 6233 C CA . VAL A 1 760 ? 17.563 12.770 9.012 1.00 91.38 760 VAL A CA 1
ATOM 6234 C C . VAL A 1 760 ? 16.804 11.442 8.960 1.00 91.38 760 VAL A C 1
ATOM 6236 O O . VAL A 1 760 ? 16.931 10.634 9.878 1.00 91.38 760 VAL A O 1
ATOM 6239 N N . LEU A 1 761 ? 16.088 11.179 7.864 1.00 91.50 761 LEU A N 1
ATOM 6240 C CA . LEU A 1 761 ? 15.359 9.935 7.641 1.00 91.50 761 LEU A CA 1
ATOM 6241 C C . LEU A 1 761 ? 16.292 8.721 7.553 1.00 91.50 761 LEU A C 1
ATOM 6243 O O . LEU A 1 761 ? 16.048 7.729 8.231 1.00 91.50 761 LEU A O 1
ATOM 6247 N N . TYR A 1 762 ? 17.388 8.808 6.791 1.00 90.75 762 TYR A N 1
ATOM 6248 C CA . TYR A 1 762 ? 18.383 7.731 6.726 1.00 90.75 762 TYR A CA 1
ATOM 6249 C C . TYR A 1 762 ? 18.929 7.386 8.120 1.00 90.75 762 TYR A C 1
ATOM 6251 O O . TYR A 1 762 ? 19.001 6.221 8.505 1.00 90.75 762 TYR A O 1
ATOM 6259 N N . ARG A 1 763 ? 19.268 8.408 8.918 1.00 88.12 763 ARG A N 1
ATOM 6260 C CA . ARG A 1 763 ? 19.782 8.211 10.282 1.00 88.12 763 ARG A CA 1
ATOM 6261 C C . ARG A 1 763 ? 18.739 7.641 11.239 1.00 88.12 763 ARG A C 1
ATOM 6263 O O . ARG A 1 763 ? 19.109 6.926 12.166 1.00 88.12 763 ARG A O 1
ATOM 6270 N N . TYR A 1 764 ? 17.468 7.970 11.036 1.00 87.19 764 TYR A N 1
ATOM 6271 C CA . TYR A 1 764 ? 16.361 7.412 11.806 1.00 87.19 764 TYR A CA 1
ATOM 6272 C C . TYR A 1 764 ? 16.124 5.925 11.475 1.00 87.19 764 TYR A C 1
ATOM 6274 O O . TYR A 1 764 ? 15.915 5.125 12.389 1.00 87.19 764 TYR A O 1
ATOM 6282 N N . ASP A 1 765 ? 16.233 5.539 10.199 1.00 84.69 765 ASP A N 1
ATOM 6283 C CA . ASP A 1 765 ? 16.064 4.154 9.728 1.00 84.69 765 ASP A CA 1
ATOM 6284 C C . ASP A 1 765 ? 17.188 3.216 10.213 1.00 84.69 765 ASP A C 1
ATOM 6286 O O . ASP A 1 765 ? 16.907 2.122 10.710 1.00 84.69 765 ASP A O 1
ATOM 6290 N N . GLU A 1 766 ? 18.456 3.665 10.194 1.00 78.50 766 GLU A N 1
ATOM 6291 C CA . GLU A 1 766 ? 19.612 2.875 10.675 1.00 78.50 766 GLU A CA 1
ATOM 6292 C C . GLU A 1 766 ? 19.444 2.348 12.112 1.00 78.50 766 GLU A C 1
ATOM 6294 O O . GLU A 1 766 ? 19.990 1.300 12.470 1.00 78.50 766 GLU A O 1
ATOM 6299 N N . TRP A 1 767 ? 18.693 3.061 12.952 1.00 67.94 767 TRP A N 1
ATOM 6300 C CA . TRP A 1 767 ? 18.499 2.728 14.364 1.00 67.94 767 TRP A CA 1
ATOM 6301 C C . TRP A 1 767 ? 17.247 1.888 14.639 1.00 67.94 767 TRP A C 1
ATOM 6303 O O . TRP A 1 767 ? 16.926 1.643 15.801 1.00 67.94 767 TRP A O 1
ATOM 6313 N N . LYS A 1 768 ? 16.570 1.394 13.589 1.00 59.50 768 LYS A N 1
ATOM 6314 C CA . LYS A 1 768 ? 15.321 0.617 13.675 1.00 59.50 768 LYS A CA 1
ATOM 6315 C C . LYS A 1 768 ? 14.258 1.305 14.545 1.00 59.50 768 LYS A C 1
ATOM 6317 O O . LYS A 1 768 ? 13.801 0.731 15.526 1.00 59.50 768 LYS A O 1
ATOM 6322 N N . ALA A 1 769 ? 13.887 2.524 14.151 1.00 56.19 769 ALA A N 1
ATOM 6323 C CA . ALA A 1 769 ? 12.638 3.286 14.355 1.00 56.19 769 ALA A CA 1
ATOM 6324 C C . ALA A 1 769 ? 11.839 3.288 15.691 1.00 56.19 769 ALA A C 1
ATOM 6326 O O . ALA A 1 769 ? 11.124 4.259 15.920 1.00 56.19 769 ALA A O 1
ATOM 6327 N N . TYR A 1 770 ? 11.923 2.327 16.608 1.00 54.47 770 TYR A N 1
ATOM 6328 C CA . TYR A 1 770 ? 10.938 2.204 17.702 1.00 54.47 770 TYR A CA 1
ATOM 6329 C C . TYR A 1 770 ? 11.530 2.268 19.113 1.00 54.47 770 TYR A C 1
ATOM 6331 O O . TYR A 1 770 ? 10.810 2.475 20.091 1.00 54.47 770 TYR A O 1
ATOM 6339 N N . ASP A 1 771 ? 12.856 2.191 19.215 1.00 56.25 771 ASP A N 1
ATOM 6340 C CA . ASP A 1 771 ? 13.568 2.051 20.479 1.00 56.25 771 ASP A CA 1
ATOM 6341 C C . ASP A 1 771 ? 14.590 3.173 20.659 1.00 56.25 771 ASP A C 1
ATOM 6343 O O . ASP A 1 771 ? 15.789 2.923 20.735 1.00 56.25 771 ASP A O 1
ATOM 6347 N N . ALA A 1 772 ? 14.134 4.428 20.741 1.00 61.88 772 ALA A N 1
ATOM 6348 C CA . ALA A 1 772 ? 15.032 5.505 21.147 1.00 61.88 772 ALA A CA 1
ATOM 6349 C C . ALA A 1 772 ? 15.500 5.246 22.593 1.00 61.88 772 ALA A C 1
ATOM 6351 O O . ALA A 1 772 ? 14.744 5.387 23.555 1.00 61.88 772 ALA A O 1
ATOM 6352 N N . THR A 1 773 ? 16.751 4.825 22.744 1.00 67.75 773 THR A N 1
ATOM 6353 C CA . THR A 1 773 ? 17.370 4.439 24.024 1.00 67.75 773 THR A CA 1
ATOM 6354 C C . THR A 1 773 ? 18.335 5.498 24.535 1.00 67.75 773 THR A C 1
ATOM 6356 O O . THR A 1 773 ? 18.670 5.516 25.719 1.00 67.75 773 THR A O 1
ATOM 6359 N N . ASN A 1 774 ? 18.785 6.404 23.662 1.00 78.12 774 ASN A N 1
ATOM 6360 C CA . ASN A 1 774 ? 19.743 7.450 24.002 1.00 78.12 774 ASN A CA 1
ATOM 6361 C C . ASN A 1 774 ? 19.341 8.837 23.468 1.00 78.12 774 ASN A C 1
ATOM 6363 O O . ASN A 1 774 ? 18.539 8.993 22.549 1.00 78.12 774 ASN A O 1
ATOM 6367 N N . ALA A 1 775 ? 19.968 9.876 24.026 1.00 81.38 775 ALA A N 1
ATOM 6368 C CA . ALA A 1 775 ? 19.688 11.266 23.667 1.00 81.38 775 ALA A CA 1
ATOM 6369 C C . ALA A 1 775 ? 19.965 11.607 22.189 1.00 81.38 775 ALA A C 1
ATOM 6371 O O . ALA A 1 775 ? 19.383 12.558 21.669 1.00 81.38 775 ALA A O 1
ATOM 6372 N N . LYS A 1 776 ? 20.864 10.883 21.502 1.00 81.94 776 LYS A N 1
ATOM 6373 C CA . LYS A 1 776 ? 21.162 11.146 20.083 1.00 81.94 776 LYS A CA 1
ATOM 6374 C C . LYS A 1 776 ? 20.000 10.696 19.199 1.00 81.94 776 LYS A C 1
ATOM 6376 O O . LYS A 1 776 ? 19.564 11.479 18.364 1.00 81.94 776 LYS A O 1
ATOM 6381 N N . GLU A 1 777 ? 19.476 9.497 19.440 1.00 82.44 777 GLU A N 1
ATOM 6382 C CA . GLU A 1 777 ? 18.284 8.952 18.773 1.00 82.44 777 GLU A CA 1
ATOM 6383 C C . GLU A 1 777 ? 17.072 9.867 18.935 1.00 82.44 777 GLU A C 1
ATOM 6385 O O . GLU A 1 777 ? 16.424 10.220 17.952 1.00 82.44 777 GLU A O 1
ATOM 6390 N N . VAL A 1 778 ? 16.830 10.349 20.156 1.00 85.50 778 VAL A N 1
ATOM 6391 C CA . VAL A 1 778 ? 15.725 11.276 20.438 1.00 85.50 778 VAL A CA 1
ATOM 6392 C C . VAL A 1 778 ? 15.858 12.607 19.707 1.00 85.50 778 VAL A C 1
ATOM 6394 O O . VAL A 1 778 ? 14.856 13.143 19.240 1.00 85.50 778 VAL A O 1
ATOM 6397 N N . ASN A 1 779 ? 17.071 13.152 19.584 1.00 86.62 779 ASN A N 1
ATOM 6398 C CA . ASN A 1 779 ? 17.269 14.392 18.834 1.00 86.62 779 ASN A CA 1
ATOM 6399 C C . ASN A 1 779 ? 16.941 14.203 17.348 1.00 86.62 779 ASN A C 1
ATOM 6401 O O . ASN A 1 779 ? 16.230 15.034 16.798 1.00 86.62 779 ASN A O 1
ATOM 6405 N N . ILE A 1 780 ? 17.365 13.095 16.730 1.00 86.81 780 ILE A N 1
ATOM 6406 C CA . ILE A 1 780 ? 17.035 12.803 15.324 1.00 86.81 780 ILE A CA 1
ATOM 6407 C C . ILE A 1 780 ? 15.531 12.592 15.146 1.00 86.81 780 ILE A C 1
ATOM 6409 O O . ILE A 1 780 ? 14.936 13.191 14.253 1.00 86.81 780 ILE A O 1
ATOM 6413 N N . ALA A 1 781 ? 14.896 11.811 16.027 1.00 88.19 781 ALA A N 1
ATOM 6414 C CA . ALA A 1 781 ? 13.448 11.622 16.011 1.00 88.19 781 ALA A CA 1
ATOM 6415 C C . ALA A 1 781 ? 12.702 12.959 16.151 1.00 88.19 781 ALA A C 1
ATOM 6417 O O . ALA A 1 781 ? 11.704 13.178 15.473 1.00 88.19 781 ALA A O 1
ATOM 6418 N N . ARG A 1 782 ? 13.197 13.884 16.986 1.00 88.25 782 ARG A N 1
ATOM 6419 C CA . ARG A 1 782 ? 12.627 15.230 17.134 1.00 88.25 782 ARG A CA 1
ATOM 6420 C C . ARG A 1 782 ? 12.802 16.070 15.872 1.00 88.25 782 ARG A C 1
ATOM 6422 O O . ARG A 1 782 ? 11.853 16.746 15.479 1.00 88.25 782 ARG A O 1
ATOM 6429 N N . ASP A 1 783 ? 13.988 16.050 15.273 1.00 89.62 783 ASP A N 1
ATOM 6430 C CA . ASP A 1 783 ? 14.293 16.823 14.068 1.00 89.62 783 ASP A CA 1
ATOM 6431 C C . ASP A 1 783 ? 13.430 16.335 12.886 1.00 89.62 783 ASP A C 1
ATOM 6433 O O . ASP A 1 783 ? 12.905 17.146 12.124 1.00 89.62 783 ASP A O 1
ATOM 6437 N N . LEU A 1 784 ? 13.156 15.025 12.816 1.00 90.81 784 LEU A N 1
ATOM 6438 C CA . LEU A 1 784 ? 12.263 14.399 11.835 1.00 90.81 784 LEU A CA 1
ATOM 6439 C C . LEU A 1 784 ? 10.828 14.964 11.873 1.00 90.81 784 LEU A C 1
ATOM 6441 O O . LEU A 1 784 ? 10.198 15.120 10.826 1.00 90.81 784 LEU A O 1
ATOM 6445 N N . LEU A 1 785 ? 10.330 15.365 13.052 1.00 90.94 785 LEU A N 1
ATOM 6446 C CA . LEU A 1 785 ? 8.986 15.946 13.214 1.00 90.94 785 LEU A CA 1
ATOM 6447 C C . LEU A 1 785 ? 8.814 17.314 12.533 1.00 90.94 785 LEU A C 1
ATOM 6449 O O . LEU A 1 785 ? 7.679 17.770 12.384 1.00 90.94 785 LEU A O 1
ATOM 6453 N N . ALA A 1 786 ? 9.904 17.995 12.166 1.00 91.12 786 ALA A N 1
ATOM 6454 C CA . ALA A 1 786 ? 9.851 19.315 11.536 1.00 91.12 786 ALA A CA 1
ATOM 6455 C C . ALA A 1 786 ? 9.593 19.258 10.019 1.00 91.12 786 ALA A C 1
ATOM 6457 O O . ALA A 1 786 ? 9.217 20.274 9.427 1.00 91.12 786 ALA A O 1
ATOM 6458 N N . PHE A 1 787 ? 9.780 18.095 9.387 1.00 93.19 787 PHE A N 1
ATOM 6459 C CA . PHE A 1 787 ? 9.673 17.943 7.938 1.00 93.19 787 PHE A CA 1
ATOM 6460 C C . PHE A 1 787 ? 8.247 17.609 7.496 1.00 93.19 787 PHE A C 1
ATOM 6462 O O . PHE A 1 787 ? 7.554 16.785 8.091 1.00 93.19 787 PHE A O 1
ATOM 6469 N N . LYS A 1 788 ? 7.804 18.252 6.413 1.00 92.19 788 LYS A N 1
ATOM 6470 C CA . LYS A 1 788 ? 6.471 18.041 5.817 1.00 92.19 788 LYS A CA 1
ATOM 6471 C C . LYS A 1 788 ? 6.438 16.842 4.868 1.00 92.19 788 LYS A C 1
ATOM 6473 O O . LYS A 1 788 ? 5.363 16.374 4.525 1.00 92.19 788 LYS A O 1
ATOM 6478 N N . GLU A 1 789 ? 7.607 16.420 4.394 1.00 93.94 789 GLU A N 1
ATOM 6479 C CA . GLU A 1 789 ? 7.809 15.305 3.472 1.00 93.94 789 GLU A CA 1
ATOM 6480 C C . GLU A 1 789 ? 7.565 13.952 4.153 1.00 93.94 789 GLU A C 1
ATOM 6482 O O . GLU A 1 789 ? 7.202 12.990 3.482 1.00 93.94 789 GLU A O 1
ATOM 6487 N N . ILE A 1 790 ? 7.749 13.899 5.474 1.00 93.88 790 ILE A N 1
ATOM 6488 C CA . ILE A 1 790 ? 7.574 12.709 6.306 1.00 93.88 790 ILE A CA 1
ATOM 6489 C C . ILE A 1 790 ? 6.085 12.460 6.561 1.00 93.88 790 ILE A C 1
ATOM 6491 O O . ILE A 1 790 ? 5.353 13.407 6.879 1.00 93.88 790 ILE A O 1
ATOM 6495 N N . SER A 1 791 ? 5.670 11.195 6.468 1.00 91.69 791 SER A N 1
ATOM 6496 C CA . SER A 1 791 ? 4.292 10.767 6.714 1.00 91.69 791 SER A CA 1
ATOM 6497 C C . SER A 1 791 ? 3.869 10.994 8.169 1.00 91.69 791 SER A C 1
ATOM 6499 O O . SER A 1 791 ? 4.680 10.930 9.100 1.00 91.69 791 SER A O 1
ATOM 6501 N N . GLU A 1 792 ? 2.580 11.256 8.394 1.00 90.69 792 GLU A N 1
ATOM 6502 C CA . GLU A 1 792 ? 2.061 11.395 9.764 1.00 90.69 792 GLU A CA 1
ATOM 6503 C C . GLU A 1 792 ? 2.201 10.091 10.564 1.00 90.69 792 GLU A C 1
ATOM 6505 O O . GLU A 1 792 ? 2.544 10.144 11.744 1.00 90.69 792 GLU A O 1
ATOM 6510 N N . GLU A 1 793 ? 2.055 8.928 9.916 1.00 87.00 793 GLU A N 1
ATOM 6511 C CA . GLU A 1 793 ? 2.304 7.609 10.520 1.00 87.00 793 GLU A CA 1
ATOM 6512 C C . GLU A 1 793 ? 3.711 7.553 11.145 1.00 87.00 793 GLU A C 1
ATOM 6514 O O . GLU A 1 793 ? 3.859 7.272 12.337 1.00 87.00 793 GLU A O 1
ATOM 6519 N N . THR A 1 794 ? 4.751 7.921 10.392 1.00 89.19 794 THR A N 1
ATOM 6520 C CA . THR A 1 794 ? 6.133 7.903 10.896 1.00 89.19 794 THR A CA 1
ATOM 6521 C C . THR A 1 794 ? 6.409 8.995 11.925 1.00 89.19 794 THR A C 1
ATOM 6523 O O . THR A 1 794 ? 7.160 8.763 12.874 1.00 89.19 794 THR A O 1
ATOM 6526 N N . LYS A 1 795 ? 5.775 10.170 11.826 1.00 91.00 795 LYS A N 1
ATOM 6527 C CA . LYS A 1 795 ? 5.882 11.189 12.888 1.00 91.00 795 LYS A CA 1
ATOM 6528 C C . LYS A 1 795 ? 5.316 10.686 14.210 1.00 91.00 795 LYS A C 1
ATOM 6530 O O . LYS A 1 795 ? 5.925 10.923 15.253 1.00 91.00 795 LYS A O 1
ATOM 6535 N N . GLN A 1 796 ? 4.186 9.982 14.186 1.00 89.06 796 GLN A N 1
ATOM 6536 C CA . GLN A 1 796 ? 3.597 9.410 15.398 1.00 89.06 796 GLN A CA 1
ATOM 6537 C C . GLN A 1 796 ? 4.484 8.306 15.988 1.00 89.06 796 GLN A C 1
ATOM 6539 O O . GLN A 1 796 ? 4.692 8.281 17.202 1.00 89.06 796 GLN A O 1
ATOM 6544 N N . GLN A 1 797 ? 5.115 7.480 15.150 1.00 85.12 797 GLN A N 1
ATOM 6545 C CA . GLN A 1 797 ? 6.116 6.497 15.591 1.00 85.12 797 GLN A CA 1
ATOM 6546 C C . GLN A 1 797 ? 7.354 7.160 16.220 1.00 85.12 797 GLN A C 1
ATOM 6548 O O . GLN A 1 797 ? 7.828 6.733 17.275 1.00 85.12 797 GLN A O 1
ATOM 6553 N N . ALA A 1 798 ? 7.840 8.261 15.644 1.00 88.62 798 ALA A N 1
ATOM 6554 C CA . ALA A 1 798 ? 8.927 9.037 16.233 1.00 88.62 798 ALA A CA 1
ATOM 6555 C C . ALA A 1 798 ? 8.524 9.643 17.591 1.00 88.62 798 ALA A C 1
ATOM 6557 O O . ALA A 1 798 ? 9.300 9.581 18.546 1.00 88.62 798 ALA A O 1
ATOM 6558 N N . ILE A 1 799 ? 7.296 10.169 17.721 1.00 89.00 799 ILE A N 1
ATOM 6559 C CA . ILE A 1 799 ? 6.755 10.647 19.005 1.00 89.00 799 ILE A CA 1
ATOM 6560 C C . ILE A 1 799 ? 6.694 9.504 20.028 1.00 89.00 799 ILE A C 1
ATOM 6562 O O . ILE A 1 799 ? 7.071 9.726 21.180 1.00 89.00 799 ILE A O 1
ATOM 6566 N N . TYR A 1 800 ? 6.287 8.293 19.630 1.00 83.06 800 TYR A N 1
ATOM 6567 C CA . TYR A 1 800 ? 6.295 7.116 20.507 1.00 83.06 800 TYR A CA 1
ATOM 6568 C C . TYR A 1 800 ? 7.689 6.825 21.066 1.00 83.06 800 TYR A C 1
ATOM 6570 O O . TYR A 1 800 ? 7.859 6.756 22.287 1.00 83.06 800 TYR A O 1
ATOM 6578 N N . GLY A 1 801 ? 8.706 6.765 20.200 1.00 81.44 801 GLY A N 1
ATOM 6579 C CA . GLY A 1 801 ? 10.094 6.570 20.628 1.00 81.44 801 GLY A CA 1
ATOM 6580 C C . GLY A 1 801 ? 10.570 7.651 21.609 1.00 81.44 801 GLY A C 1
ATOM 6581 O O . GLY A 1 801 ? 11.170 7.343 22.641 1.00 81.44 801 GLY A O 1
ATOM 6582 N N . ILE A 1 802 ? 10.240 8.922 21.344 1.00 87.38 802 ILE A N 1
ATOM 6583 C CA . ILE A 1 802 ? 10.585 10.053 22.222 1.00 87.38 802 ILE A CA 1
ATOM 6584 C C . ILE A 1 802 ? 9.904 9.928 23.596 1.00 87.38 802 ILE A C 1
ATOM 6586 O O . ILE A 1 802 ? 10.561 10.100 24.628 1.00 87.38 802 ILE A O 1
ATOM 6590 N N . VAL A 1 803 ? 8.603 9.618 23.628 1.00 86.06 803 VAL A N 1
ATOM 6591 C CA . VAL A 1 803 ? 7.827 9.417 24.866 1.00 86.06 803 VAL A CA 1
ATOM 6592 C C . VAL A 1 803 ? 8.449 8.302 25.707 1.00 86.06 803 VAL A C 1
ATOM 6594 O O . VAL A 1 803 ? 8.656 8.471 26.913 1.00 86.06 803 VAL A O 1
ATOM 6597 N N . ARG A 1 804 ? 8.822 7.188 25.072 1.00 81.06 804 ARG A N 1
ATOM 6598 C CA . ARG A 1 804 ? 9.415 6.040 25.760 1.00 81.06 804 ARG A CA 1
ATOM 6599 C C . ARG A 1 804 ? 10.785 6.345 26.370 1.00 81.06 804 ARG A C 1
ATOM 6601 O O . ARG A 1 804 ? 11.057 5.915 27.490 1.00 81.06 804 ARG A O 1
ATOM 6608 N N . TYR A 1 805 ? 11.616 7.132 25.684 1.00 84.81 805 TYR A N 1
ATOM 6609 C CA . TYR A 1 805 ? 12.916 7.565 26.204 1.00 84.81 805 TYR A CA 1
ATOM 6610 C C . TYR A 1 805 ? 12.790 8.458 27.446 1.00 84.81 805 TYR A C 1
ATOM 6612 O O . TYR A 1 805 ? 13.426 8.200 28.473 1.00 84.81 805 TYR A O 1
ATOM 6620 N N . TYR A 1 806 ? 11.974 9.518 27.370 1.00 83.62 806 TYR A N 1
ATOM 6621 C CA . TYR A 1 806 ? 11.852 10.488 28.467 1.00 83.62 806 TYR A CA 1
ATOM 6622 C C . TYR A 1 806 ? 11.168 9.906 29.703 1.00 83.62 806 TYR A C 1
ATOM 6624 O O . TYR A 1 806 ? 11.452 10.348 30.817 1.00 83.62 806 TYR A O 1
ATOM 6632 N N . ARG A 1 807 ? 10.347 8.864 29.531 1.00 75.44 807 ARG A N 1
ATOM 6633 C CA . ARG A 1 807 ? 9.850 8.043 30.638 1.00 75.44 807 ARG A CA 1
ATOM 6634 C C . ARG A 1 807 ? 10.992 7.457 31.468 1.00 75.44 807 ARG A C 1
ATOM 6636 O O . ARG A 1 807 ? 10.991 7.594 32.687 1.00 75.44 807 ARG A O 1
ATOM 6643 N N . GLU A 1 808 ? 11.947 6.788 30.825 1.00 75.94 808 GLU A N 1
ATOM 6644 C CA . GLU A 1 808 ? 13.046 6.098 31.522 1.00 75.94 808 GLU A CA 1
ATOM 6645 C C . GLU A 1 808 ? 14.016 7.077 32.194 1.00 75.94 808 GLU A C 1
ATOM 6647 O O . GLU A 1 808 ? 14.651 6.740 33.193 1.00 75.94 808 GLU A O 1
ATOM 6652 N N . HIS A 1 809 ? 14.074 8.311 31.688 1.00 77.50 809 HIS A N 1
ATOM 6653 C CA . HIS A 1 809 ? 14.952 9.375 32.174 1.00 77.50 809 HIS A CA 1
ATOM 6654 C C . HIS A 1 809 ? 14.252 10.392 33.103 1.00 77.50 809 HIS A C 1
ATOM 6656 O O . HIS A 1 809 ? 14.896 11.345 33.539 1.00 77.50 809 HIS A O 1
ATOM 6662 N N . LEU A 1 810 ? 12.976 10.164 33.458 1.00 64.56 810 LEU A N 1
ATOM 6663 C CA . LEU A 1 810 ? 12.197 10.887 34.482 1.00 64.56 810 LEU A CA 1
ATOM 6664 C C . LEU A 1 810 ? 12.033 12.413 34.275 1.00 64.56 810 LEU A C 1
ATOM 6666 O O . LEU A 1 810 ? 11.839 13.143 35.250 1.00 64.56 810 LEU A O 1
ATOM 6670 N N . ASP A 1 811 ? 12.048 12.915 33.035 1.00 76.88 811 ASP A N 1
ATOM 6671 C CA . ASP A 1 811 ? 11.728 14.327 32.743 1.00 76.88 811 ASP A CA 1
ATOM 6672 C C . ASP A 1 811 ? 10.237 14.493 32.406 1.00 76.88 811 ASP A C 1
ATOM 6674 O O . ASP A 1 811 ? 9.804 14.368 31.256 1.00 76.88 811 ASP A O 1
ATOM 6678 N N . MET A 1 812 ? 9.433 14.736 33.444 1.00 75.06 812 MET A N 1
ATOM 6679 C CA . MET A 1 812 ? 7.969 14.744 33.349 1.00 75.06 812 MET A CA 1
ATOM 6680 C C . MET A 1 812 ? 7.406 15.919 32.537 1.00 75.06 812 MET A C 1
ATOM 6682 O O . MET A 1 812 ? 6.340 15.773 31.937 1.00 75.06 812 MET A O 1
ATOM 6686 N N . ASP A 1 813 ? 8.098 17.061 32.484 1.00 82.25 813 ASP A N 1
ATOM 6687 C CA . ASP A 1 813 ? 7.624 18.243 31.752 1.00 82.25 813 ASP A CA 1
ATOM 6688 C C . ASP A 1 813 ? 7.808 18.060 30.241 1.00 82.25 813 ASP A C 1
ATOM 6690 O O . ASP A 1 813 ? 6.884 18.309 29.457 1.00 82.25 813 ASP A O 1
ATOM 6694 N N . ILE A 1 814 ? 8.973 17.550 29.824 1.00 84.06 814 ILE A N 1
ATOM 6695 C CA . ILE A 1 814 ? 9.223 17.230 28.415 1.00 84.06 814 ILE A CA 1
ATOM 6696 C C . ILE A 1 814 ? 8.316 16.080 27.973 1.00 84.06 814 ILE A C 1
ATOM 6698 O O . ILE A 1 814 ? 7.664 16.189 26.929 1.00 84.06 814 ILE A O 1
ATOM 6702 N N . LEU A 1 815 ? 8.203 15.025 28.786 1.00 85.19 815 LEU A N 1
ATOM 6703 C CA . LEU A 1 815 ? 7.312 13.893 28.526 1.00 85.19 815 LEU A CA 1
ATOM 6704 C C . LEU A 1 815 ? 5.867 14.353 28.294 1.00 85.19 815 LEU A C 1
ATOM 6706 O O . LEU A 1 815 ? 5.246 13.959 27.305 1.00 85.19 815 LEU A O 1
ATOM 6710 N N . ARG A 1 816 ? 5.353 15.245 29.151 1.00 86.94 816 ARG A N 1
ATOM 6711 C CA . ARG A 1 816 ? 4.007 15.815 29.013 1.00 86.94 816 ARG A CA 1
ATOM 6712 C C . ARG A 1 816 ? 3.819 16.544 27.680 1.00 86.94 816 ARG A C 1
ATOM 6714 O O . ARG A 1 816 ? 2.771 16.390 27.060 1.00 86.94 816 ARG A O 1
ATOM 6721 N N . SER A 1 817 ? 4.817 17.304 27.224 1.00 88.88 817 SER A N 1
ATOM 6722 C CA . SER A 1 817 ? 4.731 18.048 25.957 1.00 88.88 817 SER A CA 1
ATOM 6723 C C . SER A 1 817 ? 4.632 17.143 24.722 1.00 88.88 817 SER A C 1
ATOM 6725 O O . SER A 1 817 ? 3.913 17.474 23.781 1.00 88.88 817 SER A O 1
ATOM 6727 N N . TYR A 1 818 ? 5.308 15.987 24.724 1.00 88.50 818 TYR A N 1
ATOM 6728 C CA . TYR A 1 818 ? 5.228 15.023 23.623 1.00 88.50 818 TYR A CA 1
ATOM 6729 C C . TYR A 1 818 ? 3.991 14.137 23.716 1.00 88.50 818 TYR A C 1
ATOM 6731 O O . TYR A 1 818 ? 3.364 13.895 22.690 1.00 88.50 818 TYR A O 1
ATOM 6739 N N . LEU A 1 819 ? 3.578 13.728 24.921 1.00 88.00 819 LEU A N 1
ATOM 6740 C CA . LEU A 1 819 ? 2.304 13.029 25.130 1.00 88.00 819 LEU A CA 1
ATOM 6741 C C . LEU A 1 819 ? 1.110 13.852 24.632 1.00 88.00 819 LEU A C 1
ATOM 6743 O O . LEU A 1 819 ? 0.164 13.297 24.081 1.00 88.00 819 LEU A O 1
ATOM 6747 N N . ASP A 1 820 ? 1.162 15.179 24.766 1.00 88.56 820 ASP A N 1
ATOM 6748 C CA . ASP A 1 820 ? 0.130 16.063 24.223 1.00 88.56 820 ASP A CA 1
ATOM 6749 C C . ASP A 1 820 ? 0.156 16.172 22.683 1.00 88.56 820 ASP A C 1
ATOM 6751 O O . ASP A 1 820 ? -0.788 16.665 22.076 1.00 88.56 820 ASP A O 1
ATOM 6755 N N . ARG A 1 821 ? 1.192 15.675 22.009 1.00 89.12 821 ARG A N 1
ATOM 6756 C CA . ARG A 1 821 ? 1.263 15.627 20.538 1.00 89.12 821 ARG A CA 1
ATOM 6757 C C . ARG A 1 821 ? 0.892 14.262 19.959 1.00 89.12 821 ARG A C 1
ATOM 6759 O O . ARG A 1 821 ? 0.768 14.158 18.743 1.00 89.12 821 ARG A O 1
ATOM 6766 N N . VAL A 1 822 ? 0.724 13.250 20.812 1.00 88.12 822 VAL A N 1
ATOM 6767 C CA . VAL A 1 822 ? 0.307 11.902 20.410 1.00 88.12 822 VAL A CA 1
ATOM 6768 C C . VAL A 1 822 ? -1.117 11.956 19.886 1.00 88.12 822 VAL A C 1
ATOM 6770 O O . VAL A 1 822 ? -2.031 12.415 20.582 1.00 88.12 822 VAL A O 1
ATOM 6773 N N . ASP A 1 823 ? -1.291 11.446 18.677 1.00 87.50 823 ASP A N 1
ATOM 6774 C CA . ASP A 1 823 ? -2.595 11.192 18.098 1.00 87.50 823 ASP A CA 1
ATOM 6775 C C . ASP A 1 823 ? -3.006 9.739 18.368 1.00 87.50 823 ASP A C 1
ATOM 6777 O O . ASP A 1 823 ? -2.332 8.785 17.978 1.00 87.50 823 ASP A O 1
ATOM 6781 N N . MET A 1 824 ? -4.138 9.581 19.054 1.00 84.38 824 MET A N 1
ATOM 6782 C CA . MET A 1 824 ? -4.673 8.278 19.441 1.00 84.38 824 MET A CA 1
ATOM 6783 C C . MET A 1 824 ? -5.140 7.454 18.235 1.00 84.38 824 MET A C 1
ATOM 6785 O O . MET A 1 824 ? -5.363 6.258 18.395 1.00 84.38 824 MET A O 1
ATOM 6789 N N . ASP A 1 825 ? -5.293 8.048 17.047 1.00 82.62 825 ASP A N 1
ATOM 6790 C CA . ASP A 1 825 ? -5.600 7.306 15.819 1.00 82.62 825 ASP A CA 1
ATOM 6791 C C . ASP A 1 825 ? -4.463 6.374 15.375 1.00 82.62 825 ASP A C 1
ATOM 6793 O O . ASP A 1 825 ? -4.734 5.326 14.789 1.00 82.62 825 ASP A O 1
ATOM 6797 N N . TYR A 1 826 ? -3.214 6.711 15.711 1.00 82.56 826 TYR A N 1
ATOM 6798 C CA . TYR A 1 826 ? -2.017 5.968 15.297 1.00 82.56 826 TYR A CA 1
ATOM 6799 C C . TYR A 1 826 ? -1.452 5.060 16.396 1.00 82.56 826 TYR A C 1
ATOM 6801 O O . TYR A 1 826 ? -0.473 4.351 16.172 1.00 82.56 826 TYR A O 1
ATOM 6809 N N . VAL A 1 827 ? -2.059 5.061 17.586 1.00 82.00 827 VAL A N 1
ATOM 6810 C CA . VAL A 1 827 ? -1.645 4.193 18.694 1.00 82.00 827 VAL A CA 1
ATOM 6811 C C . VAL A 1 827 ? -2.243 2.803 18.500 1.00 82.00 827 VAL A C 1
ATOM 6813 O O . VAL A 1 827 ? -3.466 2.631 18.464 1.00 82.00 827 VAL A O 1
ATOM 6816 N N . LEU A 1 828 ? -1.384 1.786 18.430 1.00 78.12 828 LEU A N 1
ATOM 6817 C CA . LEU A 1 828 ? -1.832 0.404 18.327 1.00 78.12 828 LEU A CA 1
ATOM 6818 C C . LEU A 1 828 ? -2.561 -0.019 19.617 1.00 78.12 828 LEU A C 1
ATOM 6820 O O . LEU A 1 828 ? -2.080 0.254 20.722 1.00 78.12 828 LEU A O 1
ATOM 6824 N N . PRO A 1 829 ? -3.679 -0.771 19.533 1.00 79.44 829 PRO A N 1
ATOM 6825 C CA . PRO A 1 829 ? -4.389 -1.258 20.718 1.00 79.44 829 PRO A CA 1
ATOM 6826 C C . PRO A 1 829 ? -3.507 -2.030 21.704 1.00 79.44 829 PRO A C 1
ATOM 6828 O O . PRO A 1 829 ? -3.743 -1.961 22.908 1.00 79.44 829 PRO A O 1
ATOM 6831 N N . ALA A 1 830 ? -2.477 -2.731 21.216 1.00 77.06 830 ALA A N 1
ATOM 6832 C CA . ALA A 1 830 ? -1.517 -3.444 22.056 1.00 77.06 830 ALA A CA 1
ATOM 6833 C C . ALA A 1 830 ? -0.659 -2.520 22.946 1.00 77.06 830 ALA A C 1
ATOM 6835 O O . ALA A 1 830 ? -0.302 -2.921 24.050 1.00 77.06 830 ALA A O 1
ATOM 6836 N N . GLU A 1 831 ? -0.372 -1.300 22.490 1.00 79.50 831 GLU A N 1
ATOM 6837 C CA . GLU A 1 831 ? 0.492 -0.312 23.159 1.00 79.50 831 GLU A CA 1
ATOM 6838 C C . GLU A 1 831 ? -0.318 0.725 23.957 1.00 79.50 831 GLU A C 1
ATOM 6840 O O . GLU A 1 831 ? 0.204 1.407 24.839 1.00 79.50 831 GLU A O 1
ATOM 6845 N N . SER A 1 832 ? -1.624 0.823 23.693 1.00 86.75 832 SER A N 1
ATOM 6846 C CA . SER A 1 832 ? -2.531 1.815 24.291 1.00 86.75 832 SER A CA 1
ATOM 6847 C C . SER A 1 832 ? -2.500 1.874 25.825 1.00 86.75 832 SER A C 1
ATOM 6849 O O . SER A 1 832 ? -2.586 2.956 26.407 1.00 86.75 832 SER A O 1
ATOM 6851 N N . VAL A 1 833 ? -2.364 0.724 26.495 1.00 87.94 833 VAL A N 1
ATOM 6852 C CA . VAL A 1 833 ? -2.321 0.613 27.965 1.00 87.94 833 VAL A CA 1
ATOM 6853 C C . VAL A 1 833 ? -1.153 1.408 28.531 1.00 87.94 833 VAL A C 1
ATOM 6855 O O . VAL A 1 833 ? -1.282 2.088 29.552 1.00 87.94 833 VAL A O 1
ATOM 6858 N N . GLU A 1 834 ? -0.013 1.345 27.853 1.00 85.38 834 GLU A N 1
ATOM 6859 C CA . GLU A 1 834 ? 1.203 2.037 28.243 1.00 85.38 834 GLU A CA 1
ATOM 6860 C C . GLU A 1 834 ? 0.996 3.560 28.177 1.00 85.38 834 GLU A C 1
ATOM 6862 O O . GLU A 1 834 ? 1.188 4.265 29.172 1.00 85.38 834 GLU A O 1
ATOM 6867 N N . TYR A 1 835 ? 0.463 4.046 27.053 1.00 86.44 835 TYR A N 1
ATOM 6868 C CA . TYR A 1 835 ? 0.110 5.452 26.859 1.00 86.44 835 TYR A CA 1
ATOM 6869 C C . TYR A 1 835 ? -0.917 5.964 27.866 1.00 86.44 835 TYR A C 1
ATOM 6871 O O . TYR A 1 835 ? -0.738 7.044 28.428 1.00 86.44 835 TYR A O 1
ATOM 6879 N N . MET A 1 836 ? -1.980 5.199 28.129 1.00 90.69 836 MET A N 1
ATOM 6880 C CA . MET A 1 836 ? -3.015 5.588 29.089 1.00 90.69 836 MET A CA 1
ATOM 6881 C C . MET A 1 836 ? -2.439 5.790 30.488 1.00 90.69 836 MET A C 1
ATOM 6883 O O . MET A 1 836 ? -2.750 6.791 31.135 1.00 90.69 836 MET A O 1
ATOM 6887 N N . ASN A 1 837 ? -1.551 4.899 30.936 1.00 89.50 837 ASN A N 1
ATOM 6888 C CA . ASN A 1 837 ? -0.865 5.074 32.213 1.00 89.50 837 ASN A CA 1
ATOM 6889 C C . ASN A 1 837 ? -0.050 6.381 32.239 1.00 89.50 837 ASN A C 1
ATOM 6891 O O . ASN A 1 837 ? -0.140 7.131 33.212 1.00 89.50 837 ASN A O 1
ATOM 6895 N N . TYR A 1 838 ? 0.680 6.709 31.167 1.00 87.38 838 TYR A N 1
ATOM 6896 C CA . TYR A 1 838 ? 1.491 7.934 31.118 1.00 87.38 838 TYR A CA 1
ATOM 6897 C C . TYR A 1 838 ? 0.673 9.216 31.037 1.00 87.38 838 TYR A C 1
ATOM 6899 O O . TYR A 1 838 ? 1.001 10.186 31.721 1.00 87.38 838 TYR A O 1
ATOM 6907 N N . LEU A 1 839 ? -0.420 9.226 30.275 1.00 90.62 839 LEU A N 1
ATOM 6908 C CA . LEU A 1 839 ? -1.324 10.376 30.215 1.00 90.62 839 LEU A CA 1
ATOM 6909 C C . LEU A 1 839 ? -1.876 10.715 31.604 1.00 90.62 839 LEU A C 1
ATOM 6911 O O . LEU A 1 839 ? -1.896 11.886 31.985 1.00 90.62 839 LEU A O 1
ATOM 6915 N N . ILE A 1 840 ? -2.270 9.698 32.379 1.00 91.56 840 ILE A N 1
ATOM 6916 C CA . ILE A 1 840 ? -2.775 9.885 33.745 1.00 91.56 840 ILE A CA 1
ATOM 6917 C C . ILE A 1 840 ? -1.654 10.391 34.660 1.00 91.56 840 ILE A C 1
ATOM 6919 O O . ILE A 1 840 ? -1.848 11.385 35.358 1.00 91.56 840 ILE A O 1
ATOM 6923 N N . MET A 1 841 ? -0.473 9.762 34.635 1.00 87.38 841 MET A N 1
ATOM 6924 C CA . MET A 1 841 ? 0.664 10.165 35.477 1.00 87.38 841 MET A CA 1
ATOM 6925 C C . MET A 1 841 ? 1.135 11.603 35.207 1.00 87.38 841 MET A C 1
ATOM 6927 O O . MET A 1 841 ? 1.529 12.304 36.137 1.00 87.38 841 MET A O 1
ATOM 6931 N N . CYS A 1 842 ? 1.070 12.065 33.954 1.00 88.44 842 CYS A N 1
ATOM 6932 C CA . CYS A 1 842 ? 1.411 13.436 33.559 1.00 88.44 842 CYS A CA 1
ATOM 6933 C C . CYS A 1 842 ? 0.258 14.445 33.745 1.00 88.44 842 CYS A C 1
ATOM 6935 O O . CYS A 1 842 ? 0.415 15.621 33.401 1.00 88.44 842 CYS A O 1
ATOM 6937 N N . GLY A 1 843 ? -0.898 14.019 34.267 1.00 88.69 843 GLY A N 1
ATOM 6938 C CA . GLY A 1 843 ? -2.059 14.879 34.510 1.00 88.69 843 GLY A CA 1
ATOM 6939 C C . GLY A 1 843 ? -2.806 15.329 33.246 1.00 88.69 843 GLY A C 1
ATOM 6940 O O . GLY A 1 843 ? -3.558 16.302 33.295 1.00 88.69 843 GLY A O 1
ATOM 6941 N N . LEU A 1 844 ? -2.617 14.648 32.111 1.00 91.06 844 LEU A N 1
ATOM 6942 C CA . LEU A 1 844 ? -3.352 14.870 30.857 1.00 91.06 844 LEU A CA 1
ATOM 6943 C C . LEU A 1 844 ? -4.669 14.081 30.868 1.00 91.06 844 LEU A C 1
ATOM 6945 O O . LEU A 1 844 ? -4.921 13.224 30.017 1.00 91.06 844 LEU A O 1
ATOM 6949 N N . TYR A 1 845 ? -5.505 14.349 31.871 1.00 91.50 845 TYR A N 1
ATOM 6950 C CA . TYR A 1 845 ? -6.648 13.499 32.183 1.00 91.50 845 TYR A CA 1
ATOM 6951 C C . TYR A 1 845 ? -7.712 13.470 31.070 1.00 91.50 845 TYR A C 1
ATOM 6953 O O . TYR A 1 845 ? -8.260 12.403 30.813 1.00 91.50 845 TYR A O 1
ATOM 6961 N N . ASP A 1 846 ? -7.985 14.577 30.367 1.00 90.19 846 ASP A N 1
ATOM 6962 C CA . ASP A 1 846 ? -8.982 14.594 29.276 1.00 90.19 846 ASP A CA 1
ATOM 6963 C C . ASP A 1 846 ? -8.588 13.649 28.127 1.00 90.19 846 ASP A C 1
ATOM 6965 O O . ASP A 1 846 ? -9.408 12.875 27.628 1.00 90.19 846 ASP A O 1
ATOM 6969 N N . LYS A 1 847 ? -7.301 13.646 27.749 1.00 90.56 847 LYS A N 1
ATOM 6970 C CA . LYS A 1 847 ? -6.760 12.716 26.747 1.00 90.56 847 LYS A CA 1
ATOM 6971 C C . LYS A 1 847 ? -6.728 11.283 27.255 1.00 90.56 847 LYS A C 1
ATOM 6973 O O . LYS A 1 847 ? -7.057 10.374 26.499 1.00 90.56 847 LYS A O 1
ATOM 6978 N N . ALA A 1 848 ? -6.384 11.080 28.528 1.00 92.19 848 ALA A N 1
ATOM 6979 C CA . ALA A 1 848 ? -6.464 9.763 29.151 1.00 92.19 848 ALA A CA 1
ATOM 6980 C C . ALA A 1 848 ? -7.896 9.211 29.120 1.00 92.19 848 ALA A C 1
ATOM 6982 O O . ALA A 1 848 ? -8.091 8.053 28.766 1.00 92.19 848 ALA A O 1
ATOM 6983 N N . TYR A 1 849 ? -8.901 10.035 29.431 1.00 92.25 849 TYR A N 1
ATOM 6984 C CA . TYR A 1 849 ? -10.307 9.641 29.368 1.00 92.25 849 TYR A CA 1
ATOM 6985 C C . TYR A 1 849 ? -10.733 9.289 27.938 1.00 92.25 849 TYR A C 1
ATOM 6987 O O . TYR A 1 849 ? -11.351 8.245 27.726 1.00 92.25 849 TYR A O 1
ATOM 6995 N N . ALA A 1 850 ? -10.354 10.101 26.945 1.00 90.88 850 ALA A N 1
ATOM 6996 C CA . ALA A 1 850 ? -10.618 9.803 25.537 1.00 90.88 850 ALA A CA 1
ATOM 6997 C C . ALA A 1 850 ? -9.972 8.476 25.093 1.00 90.88 850 ALA A C 1
ATOM 6999 O O . ALA A 1 850 ? -10.624 7.662 24.435 1.00 90.88 850 ALA A O 1
ATOM 7000 N N . ALA A 1 851 ? -8.728 8.219 25.508 1.00 90.75 851 ALA A N 1
ATOM 7001 C CA . ALA A 1 851 ? -8.032 6.963 25.245 1.00 90.75 851 ALA A CA 1
ATOM 7002 C C . ALA A 1 851 ? -8.717 5.769 25.936 1.00 90.75 851 ALA A C 1
ATOM 7004 O O . ALA A 1 851 ? -8.952 4.749 25.293 1.00 90.75 851 ALA A O 1
ATOM 7005 N N . VAL A 1 852 ? -9.136 5.908 27.199 1.00 91.44 852 VAL A N 1
ATOM 7006 C CA . VAL A 1 852 ? -9.884 4.870 27.932 1.00 91.44 852 VAL A CA 1
ATOM 7007 C C . VAL A 1 852 ? -11.231 4.572 27.272 1.00 91.44 852 VAL A C 1
ATOM 7009 O O . VAL A 1 852 ? -11.617 3.408 27.152 1.00 91.44 852 VAL A O 1
ATOM 7012 N N . LYS A 1 853 ? -11.945 5.600 26.804 1.00 89.44 853 LYS A N 1
ATOM 7013 C CA . LYS A 1 853 ? -13.208 5.435 26.072 1.00 89.44 853 LYS A CA 1
ATOM 7014 C C . LYS A 1 853 ? -13.006 4.638 24.782 1.00 89.44 853 LYS A C 1
ATOM 7016 O O . LYS A 1 853 ? -13.796 3.739 24.497 1.00 89.44 853 LYS A O 1
ATOM 7021 N N . ARG A 1 854 ? -11.916 4.919 24.062 1.00 88.19 854 ARG A N 1
ATOM 7022 C CA . ARG A 1 854 ? -11.550 4.287 22.789 1.00 88.19 854 ARG A CA 1
ATOM 7023 C C . ARG A 1 854 ? -11.017 2.857 22.943 1.00 88.19 854 ARG A C 1
ATOM 7025 O O . ARG A 1 854 ? -11.595 1.922 22.401 1.00 88.19 854 ARG A O 1
ATOM 7032 N N . PHE A 1 855 ? -9.918 2.680 23.671 1.00 87.62 855 PHE A N 1
ATOM 7033 C CA . PHE A 1 855 ? -9.190 1.408 23.775 1.00 87.62 855 PHE A CA 1
ATOM 7034 C C . PHE A 1 855 ? -9.715 0.525 24.907 1.00 87.62 855 PHE A C 1
ATOM 7036 O O . PHE A 1 855 ? -9.779 -0.699 24.789 1.00 87.62 855 PHE A O 1
ATOM 7043 N N . GLY A 1 856 ? -10.203 1.144 25.981 1.00 88.25 856 GLY A N 1
ATOM 7044 C CA . GLY A 1 856 ? -10.651 0.466 27.197 1.00 88.25 856 GLY A CA 1
ATOM 7045 C C . GLY A 1 856 ? -9.712 0.695 28.352 1.00 88.25 856 GLY A C 1
ATOM 7046 O O . GLY A 1 856 ? -8.654 1.283 28.208 1.00 88.25 856 GLY A O 1
ATOM 7047 N N . TYR A 1 857 ? -10.122 0.241 29.524 1.00 88.62 857 TYR A N 1
ATOM 7048 C CA . TYR A 1 857 ? -9.349 0.376 30.757 1.00 88.62 857 TYR A CA 1
ATOM 7049 C C . TYR A 1 857 ? -8.775 -0.966 31.234 1.00 88.62 857 TYR A C 1
ATOM 7051 O O . TYR A 1 857 ? -8.199 -1.042 32.319 1.00 88.62 857 TYR A O 1
ATOM 7059 N N . GLN A 1 858 ? -8.950 -2.041 30.458 1.00 83.69 858 GLN A N 1
ATOM 7060 C CA . GLN A 1 858 ? -8.381 -3.353 30.765 1.00 83.69 858 GLN A CA 1
ATOM 7061 C C . GLN A 1 858 ? -6.851 -3.244 30.815 1.00 83.69 858 GLN A C 1
ATOM 7063 O O . GLN A 1 858 ? -6.258 -2.559 29.991 1.00 83.69 858 GLN A O 1
ATOM 7068 N N . GLU A 1 859 ? -6.216 -3.911 31.781 1.00 86.12 859 GLU A N 1
ATOM 7069 C CA . GLU A 1 859 ? -4.754 -3.900 32.001 1.00 86.12 859 GLU A CA 1
ATOM 7070 C C . GLU A 1 859 ? -4.145 -2.542 32.440 1.00 86.12 859 GLU A C 1
ATOM 7072 O O . GLU A 1 859 ? -2.977 -2.505 32.827 1.00 86.12 859 GLU A O 1
ATOM 7077 N N . VAL A 1 860 ? -4.907 -1.438 32.467 1.00 90.56 860 VAL A N 1
ATOM 7078 C CA . VAL A 1 860 ? -4.444 -0.147 33.019 1.00 90.56 860 VAL A CA 1
ATOM 7079 C C . VAL A 1 860 ? -4.285 -0.255 34.541 1.00 90.56 860 VAL A C 1
ATOM 7081 O O . VAL A 1 860 ? -5.078 -0.923 35.211 1.00 90.56 860 VAL A O 1
ATOM 7084 N N . MET A 1 861 ? -3.263 0.401 35.106 1.00 91.31 861 MET A N 1
ATOM 7085 C CA . MET A 1 861 ? -2.969 0.309 36.540 1.00 91.31 861 MET A CA 1
ATOM 7086 C C . MET A 1 861 ? -4.148 0.843 37.378 1.00 91.31 861 MET A C 1
ATOM 7088 O O . MET A 1 861 ? -4.597 1.970 37.134 1.00 91.31 861 MET A O 1
ATOM 7092 N N . PRO A 1 862 ? -4.651 0.088 38.377 1.00 91.50 862 PRO A N 1
ATOM 7093 C CA . PRO A 1 862 ? -5.797 0.510 39.183 1.00 91.50 862 PRO A CA 1
ATOM 7094 C C . PRO A 1 862 ? -5.591 1.852 39.895 1.00 91.50 862 PRO A C 1
ATOM 7096 O O . PRO A 1 862 ? -6.528 2.641 40.006 1.00 91.50 862 PRO A O 1
ATOM 7099 N N . GLU A 1 863 ? -4.366 2.144 40.334 1.00 92.31 863 GLU A N 1
ATOM 7100 C CA . GLU A 1 863 ? -4.007 3.404 40.989 1.00 92.31 863 GLU A CA 1
ATOM 7101 C C . GLU A 1 863 ? -4.182 4.598 40.037 1.00 92.31 863 GLU A C 1
ATOM 7103 O O . GLU A 1 863 ? -4.719 5.636 40.426 1.00 92.31 863 GLU A O 1
ATOM 7108 N N . ASN A 1 864 ? -3.801 4.424 38.768 1.00 93.38 864 ASN A N 1
ATOM 7109 C CA . ASN A 1 864 ? -3.953 5.439 37.728 1.00 93.38 864 ASN A CA 1
ATOM 7110 C C . ASN A 1 864 ? -5.430 5.647 37.369 1.00 93.38 864 ASN A C 1
ATOM 7112 O O . ASN A 1 864 ? -5.902 6.780 37.289 1.00 93.38 864 ASN A O 1
ATOM 7116 N N . LEU A 1 865 ? -6.205 4.572 37.219 1.00 94.00 865 LEU A N 1
ATOM 7117 C CA . LEU A 1 865 ? -7.646 4.693 36.980 1.00 94.00 865 LEU A CA 1
ATOM 7118 C C . LEU A 1 865 ? -8.366 5.386 38.151 1.00 94.00 865 LEU A C 1
ATOM 7120 O O . LEU A 1 865 ? -9.269 6.190 37.925 1.00 94.00 865 LEU A O 1
ATOM 7124 N N . ALA A 1 866 ? -7.958 5.126 39.398 1.00 92.69 866 ALA A N 1
ATOM 7125 C CA . ALA A 1 866 ? -8.521 5.803 40.566 1.00 92.69 866 ALA A CA 1
ATOM 7126 C C . ALA A 1 866 ? -8.203 7.309 40.567 1.00 92.69 866 ALA A C 1
ATOM 7128 O O . ALA A 1 866 ? -9.083 8.116 40.881 1.00 92.69 866 ALA A O 1
ATOM 7129 N N . LEU A 1 867 ? -6.982 7.693 40.168 1.00 93.25 867 LEU A N 1
ATOM 7130 C CA . LEU A 1 867 ? -6.604 9.095 39.947 1.00 93.25 867 LEU A CA 1
ATOM 7131 C C . LEU A 1 867 ? -7.439 9.739 38.835 1.00 93.25 867 LEU A C 1
ATOM 7133 O O . LEU A 1 867 ? -7.915 10.859 39.014 1.00 93.25 867 LEU A O 1
ATOM 7137 N N . LEU A 1 868 ? -7.674 9.027 37.728 1.00 93.88 868 LEU A N 1
ATOM 7138 C CA . LEU A 1 868 ? -8.518 9.507 36.633 1.00 93.88 868 LEU A CA 1
ATOM 7139 C C . LEU A 1 868 ? -9.944 9.805 37.120 1.00 93.88 868 LEU A C 1
ATOM 7141 O O . LEU A 1 868 ? -10.456 10.888 36.856 1.00 93.88 868 LEU A O 1
ATOM 7145 N N . VAL A 1 869 ? -10.567 8.898 37.881 1.00 94.00 869 VAL A N 1
ATOM 7146 C CA . VAL A 1 869 ? -11.910 9.121 38.456 1.00 94.00 869 VAL A CA 1
ATOM 7147 C C . VAL A 1 869 ? -11.919 10.316 39.414 1.00 94.00 869 VAL A C 1
ATOM 7149 O O . VAL A 1 869 ? -12.817 11.155 39.335 1.00 94.00 869 VAL A O 1
ATOM 7152 N N . SER A 1 870 ? -10.913 10.420 40.288 1.00 92.19 870 SER A N 1
ATOM 7153 C CA . SER A 1 870 ? -10.774 11.526 41.247 1.00 92.19 870 SER A CA 1
ATOM 7154 C C . SER A 1 870 ? -10.634 12.887 40.555 1.00 92.19 870 SER A C 1
ATOM 7156 O O . SER A 1 870 ? -11.278 13.851 40.963 1.00 92.19 870 SER A O 1
ATOM 7158 N N . ALA A 1 871 ? -9.858 12.964 39.470 1.00 91.44 871 ALA A N 1
ATOM 7159 C CA . ALA A 1 871 ? -9.684 14.193 38.699 1.00 91.44 871 ALA A CA 1
ATOM 7160 C C . ALA A 1 871 ? -10.927 14.550 37.865 1.00 91.44 871 ALA A C 1
ATOM 7162 O O . ALA A 1 871 ? -11.318 15.713 37.796 1.00 91.44 871 ALA A O 1
ATOM 7163 N N . MET A 1 872 ? -11.559 13.555 37.237 1.00 91.38 872 MET A N 1
ATOM 7164 C CA . MET A 1 872 ? -12.668 13.758 36.300 1.00 91.38 872 MET A CA 1
ATOM 7165 C C . MET A 1 872 ? -13.980 14.143 36.985 1.00 91.38 872 MET A C 1
ATOM 7167 O O . MET A 1 872 ? -14.730 14.957 36.445 1.00 91.38 872 MET A O 1
ATOM 7171 N N . LYS A 1 873 ? -14.264 13.595 38.176 1.00 88.81 873 LYS A N 1
ATOM 7172 C CA . LYS A 1 873 ? -15.548 13.815 38.868 1.00 88.81 873 LYS A CA 1
ATOM 7173 C C . LYS A 1 873 ? -15.832 15.288 39.204 1.00 88.81 873 LYS A C 1
ATOM 7175 O O . LYS A 1 873 ? -16.988 15.647 39.406 1.00 88.81 873 LYS A O 1
ATOM 7180 N N . GLU A 1 874 ? -14.791 16.117 39.311 1.00 87.44 874 GLU A N 1
ATOM 7181 C CA . GLU A 1 874 ? -14.901 17.535 39.679 1.00 87.44 874 GLU A CA 1
ATOM 7182 C C . GLU A 1 874 ? -15.496 18.383 38.538 1.00 87.44 874 GLU A C 1
ATOM 7184 O O . GLU A 1 874 ? -16.004 19.481 38.774 1.00 87.44 874 GLU A O 1
ATOM 7189 N N . PHE A 1 875 ? -15.485 17.876 37.299 1.00 87.25 875 PHE A N 1
ATOM 7190 C CA . PHE A 1 875 ? -16.019 18.576 36.133 1.00 87.25 875 PHE A CA 1
ATOM 7191 C C . PHE A 1 875 ? -17.418 18.073 35.768 1.00 87.25 875 PHE A C 1
ATOM 7193 O O . PHE A 1 875 ? -17.654 16.882 35.570 1.00 87.25 875 PHE A O 1
ATOM 7200 N N . SER A 1 876 ? -18.355 19.006 35.582 1.00 85.00 876 SER A N 1
ATOM 7201 C CA . SER A 1 876 ? -19.761 18.697 35.287 1.00 85.00 876 SER A CA 1
ATOM 7202 C C . SER A 1 876 ? -19.981 17.948 33.970 1.00 85.00 876 SER A C 1
ATOM 7204 O O . SER A 1 876 ? -20.970 17.232 33.851 1.00 85.00 876 SER A O 1
ATOM 7206 N N . GLN A 1 877 ? -19.076 18.079 32.994 1.00 86.38 877 GLN A N 1
ATOM 7207 C CA . GLN A 1 877 ? -19.174 17.376 31.710 1.00 86.38 877 GLN A CA 1
ATOM 7208 C C . GLN A 1 877 ? -19.020 15.853 31.837 1.00 86.38 877 GLN A C 1
ATOM 7210 O O . GLN A 1 877 ? -19.492 15.130 30.970 1.00 86.38 877 GLN A O 1
ATOM 7215 N N . TYR A 1 878 ? -18.402 15.372 32.921 1.00 86.12 878 TYR A N 1
ATOM 7216 C CA . TYR A 1 878 ? -18.244 13.944 33.211 1.00 86.12 878 TYR A CA 1
ATOM 7217 C C . TYR A 1 878 ? -19.282 13.425 34.216 1.00 86.12 878 TYR A C 1
ATOM 7219 O O . TYR A 1 878 ? -19.189 12.293 34.700 1.00 86.12 878 TYR A O 1
ATOM 7227 N N . ALA A 1 879 ? -20.290 14.236 34.551 1.00 85.75 879 ALA A N 1
ATOM 7228 C CA . ALA A 1 879 ? -21.417 13.790 35.353 1.00 85.75 879 ALA A CA 1
ATOM 7229 C C . ALA A 1 879 ? -22.246 12.776 34.554 1.00 85.75 879 ALA A C 1
ATOM 7231 O O . ALA A 1 879 ? -22.741 13.089 33.474 1.00 85.75 879 ALA A O 1
ATOM 7232 N N . LYS A 1 880 ? -22.437 11.575 35.115 1.00 85.56 880 LYS A N 1
ATOM 7233 C CA . LYS A 1 880 ? -23.220 10.489 34.503 1.00 85.56 880 LYS A CA 1
ATOM 7234 C C . LYS A 1 880 ? -22.669 9.961 33.160 1.00 85.56 880 LYS A C 1
ATOM 7236 O O . LYS A 1 880 ? -23.412 9.362 32.389 1.00 85.56 880 LYS A O 1
ATOM 7241 N N . GLU A 1 881 ? -21.382 10.149 32.877 1.00 90.69 881 GLU A N 1
ATOM 7242 C CA . GLU A 1 881 ? -20.744 9.544 31.702 1.00 90.69 881 GLU A CA 1
ATOM 7243 C C . GLU A 1 881 ? -20.550 8.028 31.903 1.00 90.69 881 GLU A C 1
ATOM 7245 O O . GLU A 1 881 ? -19.861 7.598 32.830 1.00 90.69 881 GLU A O 1
ATOM 7250 N N . GLU A 1 882 ? -21.124 7.208 31.015 1.00 88.81 882 GLU A N 1
ATOM 7251 C CA . GLU A 1 882 ? -21.147 5.738 31.141 1.00 88.81 882 GLU A CA 1
ATOM 7252 C C . GLU A 1 882 ? -19.748 5.120 31.263 1.00 88.81 882 GLU A C 1
ATOM 7254 O O . GLU A 1 882 ? -19.522 4.262 32.115 1.00 88.81 882 GLU A O 1
ATOM 7259 N N . THR A 1 883 ? -18.778 5.599 30.476 1.00 91.25 883 THR A N 1
ATOM 7260 C CA . THR A 1 883 ? -17.396 5.098 30.516 1.00 91.25 883 THR A CA 1
ATOM 7261 C C . THR A 1 883 ? -16.744 5.342 31.877 1.00 91.25 883 THR A C 1
ATOM 7263 O O . THR A 1 883 ? -16.062 4.461 32.396 1.00 91.25 883 THR A O 1
ATOM 7266 N N . LEU A 1 884 ? -16.964 6.507 32.495 1.00 93.12 884 LEU A N 1
ATOM 7267 C CA . LEU A 1 884 ? -16.382 6.809 33.804 1.00 93.12 884 LEU A CA 1
ATOM 7268 C C . LEU A 1 884 ? -17.041 5.979 34.916 1.00 93.12 884 LEU A C 1
ATOM 7270 O O . LEU A 1 884 ? -16.351 5.505 35.822 1.00 93.12 884 LEU A O 1
ATOM 7274 N N . ILE A 1 885 ? -18.355 5.733 34.816 1.00 93.19 885 ILE A N 1
ATOM 7275 C CA . ILE A 1 885 ? -19.081 4.820 35.716 1.00 93.19 885 ILE A CA 1
ATOM 7276 C C . ILE A 1 885 ? -18.536 3.394 35.566 1.00 93.19 885 ILE A C 1
ATOM 7278 O O . ILE A 1 885 ? -18.284 2.728 36.571 1.00 93.19 885 ILE A O 1
ATOM 7282 N N . SER A 1 886 ? -18.296 2.951 34.329 1.00 92.19 886 SER A N 1
ATOM 7283 C CA . SER A 1 886 ? -17.709 1.647 34.002 1.00 92.19 886 SER A CA 1
ATOM 7284 C C . SER A 1 886 ? -16.340 1.454 34.664 1.00 92.19 886 SER A C 1
ATOM 7286 O O . SER A 1 886 ? -16.128 0.470 35.379 1.00 92.19 886 SER A O 1
ATOM 7288 N N . VAL A 1 887 ? -15.445 2.443 34.537 1.00 93.38 887 VAL A N 1
ATOM 7289 C CA . VAL A 1 887 ? -14.119 2.445 35.184 1.00 93.38 887 VAL A CA 1
ATOM 7290 C C . VAL A 1 887 ? -14.244 2.397 36.710 1.00 93.38 887 VAL A C 1
ATOM 7292 O O . VAL A 1 887 ? -13.592 1.580 37.363 1.00 93.38 887 VAL A O 1
ATOM 7295 N N . ALA A 1 888 ? -15.101 3.238 37.295 1.00 93.94 888 ALA A N 1
ATOM 7296 C CA . ALA A 1 888 ? -15.311 3.275 38.741 1.00 93.94 888 ALA A CA 1
ATOM 7297 C C . ALA A 1 888 ? -15.868 1.939 39.276 1.00 93.94 888 ALA A C 1
ATOM 7299 O O . ALA A 1 888 ? -15.421 1.440 40.312 1.00 93.94 888 ALA A O 1
ATOM 7300 N N . ASN A 1 889 ? -16.799 1.317 38.550 1.00 92.19 889 ASN A N 1
ATOM 7301 C CA . ASN A 1 889 ? -17.375 0.018 38.892 1.00 92.19 889 ASN A CA 1
ATOM 7302 C C . ASN A 1 889 ? -16.344 -1.114 38.759 1.00 92.19 889 ASN A C 1
ATOM 7304 O O . ASN A 1 889 ? -16.288 -1.997 39.615 1.00 92.19 889 ASN A O 1
ATOM 7308 N N . TYR A 1 890 ? -15.480 -1.068 37.743 1.00 91.38 890 TYR A N 1
ATOM 7309 C CA . TYR A 1 890 ? -14.355 -1.993 37.610 1.00 91.38 890 TYR A CA 1
ATOM 7310 C C . TYR A 1 890 ? -13.402 -1.912 38.812 1.00 91.38 890 TYR A C 1
ATOM 7312 O O . TYR A 1 890 ? -13.120 -2.937 39.438 1.00 91.38 890 TYR A O 1
ATOM 7320 N N . LEU A 1 891 ? -12.991 -0.702 39.208 1.00 92.81 891 LEU A N 1
ATOM 7321 C CA . LEU A 1 891 ? -12.160 -0.479 40.399 1.00 92.81 891 LEU A CA 1
ATOM 7322 C C . LEU A 1 891 ? -12.826 -1.004 41.676 1.00 92.81 891 LEU A C 1
ATOM 7324 O O . LEU A 1 891 ? -12.184 -1.682 42.482 1.00 92.81 891 LEU A O 1
ATOM 7328 N N . TYR A 1 892 ? -14.128 -0.754 41.836 1.00 92.44 892 TYR A N 1
ATOM 7329 C CA . TYR A 1 892 ? -14.914 -1.278 42.952 1.00 92.44 892 TYR A CA 1
ATOM 7330 C C . TYR A 1 892 ? -14.929 -2.814 42.988 1.00 92.44 892 TYR A C 1
ATOM 7332 O O . TYR A 1 892 ? -14.669 -3.400 44.043 1.00 92.44 892 TYR A O 1
ATOM 7340 N N . ARG A 1 893 ? -15.166 -3.477 41.846 1.00 88.12 893 ARG A N 1
ATOM 7341 C CA . ARG A 1 893 ? -15.170 -4.949 41.728 1.00 88.12 893 ARG A CA 1
ATOM 7342 C C . ARG A 1 893 ? -13.796 -5.563 42.017 1.00 88.12 893 ARG A C 1
ATOM 7344 O O . ARG A 1 893 ? -13.738 -6.636 42.613 1.00 88.12 893 ARG A O 1
ATOM 7351 N N . MET A 1 894 ? -12.707 -4.871 41.673 1.00 88.12 894 MET A N 1
ATOM 7352 C CA . MET A 1 894 ? -11.338 -5.264 42.041 1.00 88.12 894 MET A CA 1
ATOM 7353 C C . MET A 1 894 ? -10.984 -4.990 43.513 1.00 88.12 894 MET A C 1
ATOM 7355 O O . MET A 1 894 ? -9.942 -5.438 43.989 1.00 88.12 894 MET A O 1
ATOM 7359 N N . GLY A 1 895 ? -11.829 -4.263 44.249 1.00 87.75 895 GLY A N 1
ATOM 7360 C CA . GLY A 1 895 ? -11.596 -3.893 45.645 1.00 87.75 895 GLY A CA 1
ATOM 7361 C C . GLY A 1 895 ? -10.720 -2.651 45.852 1.00 87.75 895 GLY A C 1
ATOM 7362 O O . GLY A 1 895 ? -10.333 -2.398 46.991 1.00 87.75 895 GLY A O 1
ATOM 7363 N N . GLN A 1 896 ? -10.441 -1.880 44.795 1.00 88.25 896 GLN A N 1
ATOM 7364 C CA . GLN A 1 896 ? -9.661 -0.630 44.797 1.00 88.25 896 GLN A CA 1
ATOM 7365 C C . GLN A 1 896 ? -10.586 0.597 44.926 1.00 88.25 896 GLN A C 1
ATOM 7367 O O . GLN A 1 896 ? -10.599 1.508 44.100 1.00 88.25 896 GLN A O 1
ATOM 7372 N N . ASP A 1 897 ? -11.433 0.597 45.954 1.00 83.19 897 ASP A N 1
ATOM 7373 C CA . ASP A 1 897 ? -12.573 1.505 46.099 1.00 83.19 897 ASP A CA 1
ATOM 7374 C C . ASP A 1 897 ? -12.266 2.736 46.974 1.00 83.19 897 ASP A C 1
ATOM 7376 O O . ASP A 1 897 ? -12.653 2.821 48.146 1.00 83.19 897 ASP A O 1
ATOM 7380 N N . THR A 1 898 ? -11.557 3.713 46.400 1.00 90.50 898 THR A N 1
ATOM 7381 C CA . THR A 1 898 ? -11.264 4.994 47.068 1.00 90.50 898 THR A CA 1
ATOM 7382 C C . THR A 1 898 ? -12.543 5.772 47.409 1.00 90.50 898 THR A C 1
ATOM 7384 O O . THR A 1 898 ? -13.625 5.498 46.888 1.00 90.50 898 THR A O 1
ATOM 7387 N N . VAL A 1 899 ? -12.435 6.770 48.297 1.00 90.69 899 VAL A N 1
ATOM 7388 C CA . VAL A 1 899 ? -13.575 7.631 48.679 1.00 90.69 899 VAL A CA 1
ATOM 7389 C C . VAL A 1 899 ? -14.196 8.302 47.450 1.00 90.69 899 VAL A C 1
ATOM 7391 O O . VAL A 1 899 ? -15.418 8.374 47.351 1.00 90.69 899 VAL A O 1
ATOM 7394 N N . ASP A 1 900 ? -13.369 8.722 46.492 1.00 91.81 900 ASP A N 1
ATOM 7395 C CA . ASP A 1 900 ? -13.813 9.362 45.253 1.00 91.81 900 ASP A CA 1
ATOM 7396 C C . ASP A 1 900 ? -14.541 8.392 44.323 1.00 91.81 900 ASP A C 1
ATOM 7398 O O . ASP A 1 900 ? -15.610 8.729 43.818 1.00 91.81 900 ASP A O 1
ATOM 7402 N N . VAL A 1 901 ? -14.015 7.172 44.158 1.00 92.88 901 VAL A N 1
ATOM 7403 C CA . VAL A 1 901 ? -14.660 6.107 43.372 1.00 92.88 901 VAL A CA 1
ATOM 7404 C C . VAL A 1 901 ? -16.020 5.751 43.969 1.00 92.88 901 VAL A C 1
ATOM 7406 O O . VAL A 1 901 ? -17.018 5.704 43.252 1.00 92.88 901 VAL A O 1
ATOM 7409 N N . LEU A 1 902 ? -16.087 5.551 45.290 1.00 92.81 902 LEU A N 1
ATOM 7410 C CA . LEU A 1 902 ? -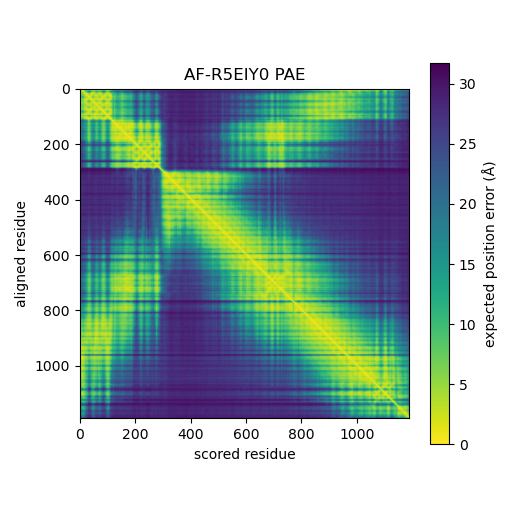17.346 5.263 45.976 1.00 92.81 902 LEU A CA 1
ATOM 7411 C C . LEU A 1 902 ? -18.330 6.429 45.852 1.00 92.81 902 LEU A C 1
ATOM 7413 O O . LEU A 1 902 ? -19.495 6.192 45.560 1.00 92.81 902 LEU A O 1
ATOM 7417 N N . SER A 1 903 ? -17.878 7.673 46.041 1.00 91.62 903 SER A N 1
ATOM 7418 C CA . SER A 1 903 ? -18.741 8.854 45.914 1.00 91.62 903 SER A CA 1
ATOM 7419 C C . SER A 1 903 ? -19.333 8.957 44.511 1.00 91.62 903 SER A C 1
ATOM 7421 O O . SER A 1 903 ? -20.533 9.167 44.376 1.00 91.62 903 SER A O 1
ATOM 7423 N N . TYR A 1 904 ? -18.515 8.751 43.477 1.00 92.25 904 TYR A N 1
ATOM 7424 C CA . TYR A 1 904 ? -18.964 8.818 42.089 1.00 92.25 904 TYR A CA 1
ATOM 7425 C C . TYR A 1 904 ? -19.982 7.716 41.754 1.00 92.25 904 TYR A C 1
ATOM 7427 O O . TYR A 1 904 ? -21.001 7.982 41.117 1.00 92.25 904 TYR A O 1
ATOM 7435 N N . LEU A 1 905 ? -19.759 6.485 42.235 1.00 92.62 905 LEU A N 1
ATOM 7436 C CA . LEU A 1 905 ? -20.725 5.396 42.066 1.00 92.62 905 LEU A CA 1
ATOM 7437 C C . LEU A 1 905 ? -22.037 5.663 42.813 1.00 92.62 905 LEU A C 1
ATOM 7439 O O . LEU A 1 905 ? -23.101 5.406 42.267 1.00 92.62 905 LEU A O 1
ATOM 7443 N N . ILE A 1 906 ? -21.993 6.205 44.030 1.00 91.88 906 ILE A N 1
ATOM 7444 C CA . ILE A 1 906 ? -23.203 6.550 44.795 1.00 91.88 906 ILE A CA 1
ATOM 7445 C C . ILE A 1 906 ? -24.079 7.576 44.059 1.00 91.88 906 ILE A C 1
ATOM 7447 O O . ILE A 1 906 ? -25.306 7.498 44.149 1.00 91.88 906 ILE A O 1
ATOM 7451 N N . ASP A 1 907 ? -23.469 8.507 43.323 1.00 89.12 907 ASP A N 1
ATOM 7452 C CA . ASP A 1 907 ? -24.194 9.555 42.602 1.00 89.12 907 ASP A CA 1
ATOM 7453 C C . ASP A 1 907 ? -24.796 9.070 41.269 1.00 89.12 907 ASP A C 1
ATOM 7455 O O . ASP A 1 907 ? -25.874 9.535 40.885 1.00 89.12 907 ASP A O 1
ATOM 7459 N N . TYR A 1 908 ? -24.133 8.140 40.563 1.00 90.06 908 TYR A N 1
ATOM 7460 C CA . TYR A 1 908 ? -24.476 7.819 39.166 1.00 90.06 908 TYR A CA 1
ATOM 7461 C C . TYR A 1 908 ? -24.702 6.336 38.837 1.00 90.06 908 TYR A C 1
ATOM 7463 O O . TYR A 1 908 ? -25.292 6.049 37.792 1.00 90.06 908 TYR A O 1
ATOM 7471 N N . TYR A 1 909 ? -24.270 5.392 39.679 1.00 89.12 909 TYR A N 1
ATOM 7472 C CA . TYR A 1 909 ? -24.426 3.959 39.406 1.00 89.12 909 TYR A CA 1
ATOM 7473 C C . TYR A 1 909 ? -25.892 3.524 39.500 1.00 89.12 909 TYR A C 1
ATOM 7475 O O . TYR A 1 909 ? -26.593 3.821 40.469 1.00 89.12 909 TYR A O 1
ATOM 7483 N N . GLN A 1 910 ? -26.335 2.768 38.501 1.00 83.50 910 GLN A N 1
ATOM 7484 C CA . GLN A 1 910 ? -27.643 2.130 38.431 1.00 83.50 910 GLN A CA 1
ATOM 7485 C C . GLN A 1 910 ? -27.432 0.633 38.208 1.00 83.50 910 GLN A C 1
ATOM 7487 O O . GLN A 1 910 ? -26.634 0.213 37.373 1.00 83.50 910 GLN A O 1
ATOM 7492 N N . GLY A 1 911 ? -28.131 -0.187 38.980 1.00 82.25 911 GLY A N 1
ATOM 7493 C CA . GLY A 1 911 ? -27.969 -1.635 38.958 1.00 82.25 911 GLY A CA 1
ATOM 7494 C C . GLY A 1 911 ? -29.115 -2.307 39.694 1.00 82.25 911 GLY A C 1
ATOM 7495 O O . GLY A 1 911 ? -30.076 -1.652 40.071 1.00 82.25 911 GLY A O 1
ATOM 7496 N N . GLY A 1 912 ? -29.027 -3.617 39.910 1.00 82.94 912 GLY A N 1
ATOM 7497 C CA . GLY A 1 912 ? -30.041 -4.314 40.700 1.00 82.94 912 GLY A CA 1
ATOM 7498 C C . GLY A 1 912 ? -29.961 -3.974 42.184 1.00 82.94 912 GLY A C 1
ATOM 7499 O O . GLY A 1 912 ? -28.901 -3.588 42.696 1.00 82.94 912 GLY A O 1
ATOM 7500 N N . VAL A 1 913 ? -31.063 -4.212 42.899 1.00 85.31 913 VAL A N 1
ATOM 7501 C CA . VAL A 1 913 ? -31.180 -3.903 44.334 1.00 85.31 913 VAL A CA 1
ATOM 7502 C C . VAL A 1 913 ? -30.054 -4.567 45.131 1.00 85.31 913 VAL A C 1
ATOM 7504 O O . VAL A 1 913 ? -29.438 -3.929 45.983 1.00 85.31 913 VAL A O 1
ATOM 7507 N N . GLN A 1 914 ? -29.704 -5.817 44.816 1.00 86.56 914 GLN A N 1
ATOM 7508 C CA . GLN A 1 914 ? -28.621 -6.529 45.503 1.00 86.56 914 GLN A CA 1
ATOM 7509 C C . GLN A 1 914 ? -27.251 -5.855 45.376 1.00 86.56 914 GLN A C 1
ATOM 7511 O O . GLN A 1 914 ? -26.489 -5.842 46.343 1.00 86.56 914 GLN A O 1
ATOM 7516 N N . ASP A 1 915 ? -26.907 -5.313 44.210 1.00 86.69 915 ASP A N 1
ATOM 7517 C CA . ASP A 1 915 ? -25.577 -4.733 43.995 1.00 86.69 915 ASP A CA 1
ATOM 7518 C C . ASP A 1 915 ? -25.496 -3.316 44.539 1.00 86.69 915 ASP A C 1
ATOM 7520 O O . ASP A 1 915 ? -24.493 -2.962 45.160 1.00 86.69 915 ASP A O 1
ATOM 7524 N N . MET A 1 916 ? -26.591 -2.558 44.456 1.00 88.81 916 MET A N 1
ATOM 7525 C CA . MET A 1 916 ? -26.690 -1.290 45.169 1.00 88.81 916 MET A CA 1
ATOM 7526 C C . MET A 1 916 ? -26.600 -1.475 46.689 1.00 88.81 916 MET A C 1
ATOM 7528 O O . MET A 1 916 ? -25.947 -0.677 47.354 1.00 88.81 916 MET A O 1
ATOM 7532 N N . LEU A 1 917 ? -27.161 -2.551 47.256 1.00 90.50 917 LEU A N 1
ATOM 7533 C CA . LEU A 1 917 ? -26.997 -2.880 48.679 1.00 90.50 917 LEU A CA 1
ATOM 7534 C C . LEU A 1 917 ? -25.543 -3.206 49.044 1.00 90.50 917 LEU A C 1
ATOM 7536 O O . LEU A 1 917 ? -25.053 -2.751 50.081 1.00 90.50 917 LEU A O 1
ATOM 7540 N N . LYS A 1 918 ? -24.833 -3.971 48.202 1.00 90.06 918 LYS A N 1
ATOM 7541 C CA . LYS A 1 918 ? -23.398 -4.251 48.399 1.00 90.06 918 LYS A CA 1
ATOM 7542 C C . LYS A 1 918 ? -22.571 -2.967 48.342 1.00 90.06 918 LYS A C 1
ATOM 7544 O O . LYS A 1 918 ? -21.680 -2.785 49.177 1.00 90.06 918 LYS A O 1
ATOM 7549 N N . LEU A 1 919 ? -22.877 -2.077 47.395 1.00 91.38 919 LEU A N 1
ATOM 7550 C CA . LEU A 1 919 ? -22.232 -0.773 47.271 1.00 91.38 919 LEU A CA 1
ATOM 7551 C C . LEU A 1 919 ? -22.533 0.101 48.494 1.00 91.38 919 LEU A C 1
ATOM 7553 O O . LEU A 1 919 ? -21.600 0.604 49.116 1.00 91.38 919 LEU A O 1
ATOM 7557 N N . TRP A 1 920 ? -23.800 0.192 48.912 1.00 92.19 920 TRP A N 1
ATOM 7558 C CA . TRP A 1 920 ? -24.220 0.942 50.100 1.00 92.19 920 TRP A CA 1
ATOM 7559 C C . TRP A 1 920 ? -23.495 0.458 51.352 1.00 92.19 920 TRP A C 1
ATOM 7561 O O . TRP A 1 920 ? -22.926 1.268 52.071 1.00 92.19 920 TRP A O 1
ATOM 7571 N N . LYS A 1 921 ? -23.436 -0.857 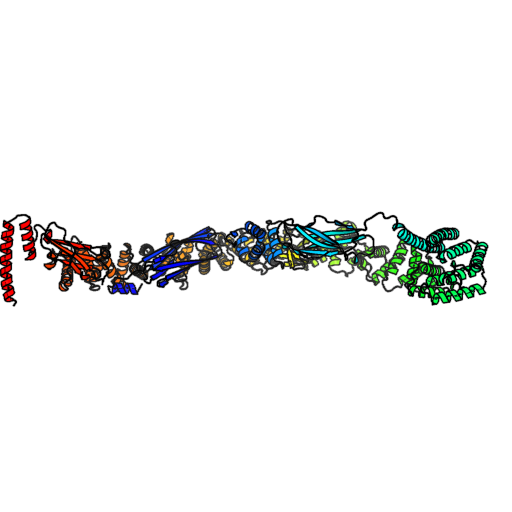51.589 1.00 90.25 921 LYS A N 1
ATOM 7572 C CA . LYS A 1 921 ? -22.769 -1.442 52.765 1.00 90.25 921 LYS A CA 1
ATOM 7573 C C . LYS A 1 921 ? -21.282 -1.090 52.835 1.00 90.25 921 LYS A C 1
ATOM 7575 O O . LYS A 1 921 ? -20.723 -0.968 53.924 1.00 90.25 921 LYS A O 1
ATOM 7580 N N . ARG A 1 922 ? -20.631 -0.961 51.677 1.00 89.50 922 ARG A N 1
ATOM 7581 C CA . ARG A 1 922 ? -19.216 -0.590 51.565 1.00 89.50 922 ARG A CA 1
ATOM 7582 C C . ARG A 1 922 ? -19.016 0.927 51.699 1.00 89.50 922 ARG A C 1
ATOM 7584 O O . ARG A 1 922 ? -18.082 1.371 52.366 1.00 89.50 922 ARG A O 1
ATOM 7591 N N . ALA A 1 923 ? -19.934 1.712 51.142 1.00 90.12 923 ALA A N 1
ATOM 7592 C CA . ALA A 1 923 ? -19.956 3.169 51.211 1.00 90.12 923 ALA A CA 1
ATOM 7593 C C . ALA A 1 923 ? -20.354 3.715 52.595 1.00 90.12 923 ALA A C 1
ATOM 7595 O O . ALA A 1 923 ? -19.797 4.719 53.033 1.00 90.12 923 ALA A O 1
ATOM 7596 N N . SER A 1 924 ? -21.254 3.048 53.324 1.00 86.94 924 SER A N 1
ATOM 7597 C CA . SER A 1 924 ? -21.858 3.520 54.582 1.00 86.94 924 SER A CA 1
ATOM 7598 C C . SER A 1 924 ? -20.863 3.766 55.709 1.00 86.94 924 SER A C 1
ATOM 7600 O O . SER A 1 924 ? -21.127 4.572 56.594 1.00 86.94 924 SER A O 1
ATOM 7602 N N . SER A 1 925 ? -19.713 3.089 55.693 1.00 84.81 925 SER A N 1
ATOM 7603 C CA . SER A 1 925 ? -18.641 3.321 56.669 1.00 84.81 925 SER A CA 1
ATOM 7604 C C . SER A 1 925 ? -17.670 4.442 56.281 1.00 84.81 925 SER A C 1
ATOM 7606 O O . SER A 1 925 ? -16.863 4.842 57.114 1.00 84.81 925 SER A O 1
ATOM 7608 N N . ARG A 1 926 ? -17.687 4.905 55.023 1.00 87.38 926 ARG A N 1
ATOM 7609 C CA . ARG A 1 926 ? -16.685 5.832 54.457 1.00 87.38 926 ARG A CA 1
ATOM 7610 C C . ARG A 1 926 ? -17.276 7.167 53.993 1.00 87.38 926 ARG A C 1
ATOM 7612 O O . ARG A 1 926 ? -16.554 8.157 53.956 1.00 87.38 926 ARG A O 1
ATOM 7619 N N . LEU A 1 927 ? -18.563 7.202 53.650 1.00 87.06 927 LEU A N 1
ATOM 7620 C CA . LEU A 1 927 ? -19.264 8.371 53.118 1.00 87.06 927 LEU A CA 1
ATOM 7621 C C . LEU A 1 927 ? -20.361 8.844 54.072 1.00 87.06 927 LEU A C 1
ATOM 7623 O O . LEU A 1 927 ? -21.046 8.047 54.707 1.00 87.06 927 LEU A O 1
ATOM 7627 N N . THR A 1 928 ? -20.549 10.162 54.146 1.00 79.75 928 THR A N 1
ATOM 7628 C CA . THR A 1 928 ? -21.544 10.797 55.025 1.00 79.75 928 THR A CA 1
ATOM 7629 C C . THR A 1 928 ? -22.877 11.071 54.329 1.00 79.75 928 THR A C 1
ATOM 7631 O O . THR A 1 928 ? -23.922 11.035 54.977 1.00 79.75 928 THR A O 1
ATOM 7634 N N . ARG A 1 929 ? -22.868 11.336 53.016 1.00 81.38 929 ARG A N 1
ATOM 7635 C CA . ARG A 1 929 ? -24.063 11.674 52.227 1.00 81.38 929 ARG A CA 1
ATOM 7636 C C . ARG A 1 929 ? -24.447 10.489 51.350 1.00 81.38 929 ARG A C 1
ATOM 7638 O O . ARG A 1 929 ? -23.795 10.230 50.350 1.00 81.38 929 ARG A O 1
ATOM 7645 N N . LEU A 1 930 ? -25.506 9.783 51.740 1.00 85.88 930 LEU A N 1
ATOM 7646 C CA . LEU A 1 930 ? -26.029 8.613 51.015 1.00 85.88 930 LEU A CA 1
ATOM 7647 C C . LEU A 1 930 ? -27.526 8.731 50.719 1.00 85.88 930 LEU A C 1
ATOM 7649 O O . LEU A 1 930 ? -28.126 7.803 50.200 1.00 85.88 930 LEU A O 1
ATOM 7653 N N . ASP A 1 931 ? -28.140 9.864 51.052 1.00 84.62 931 ASP A N 1
ATOM 7654 C CA . ASP A 1 931 ? -29.592 9.967 51.199 1.00 84.62 931 ASP A CA 1
ATOM 7655 C C . ASP A 1 931 ? -30.360 9.674 49.905 1.00 84.62 931 ASP A C 1
ATOM 7657 O O . ASP A 1 931 ? -31.382 9.000 49.937 1.00 84.62 931 ASP A O 1
ATOM 7661 N N . LEU A 1 932 ? -29.876 10.188 48.768 1.00 85.06 932 LEU A N 1
ATOM 7662 C CA . LEU A 1 932 ? -30.503 9.950 47.464 1.00 85.06 932 LEU A CA 1
ATOM 7663 C C . LEU A 1 932 ? -30.320 8.498 47.017 1.00 85.06 932 LEU A C 1
ATOM 7665 O O . LEU A 1 932 ? -31.237 7.911 46.454 1.00 85.06 932 LEU A O 1
ATOM 7669 N N . PHE A 1 933 ? -29.163 7.906 47.309 1.00 89.69 933 PHE A N 1
ATOM 7670 C CA . PHE A 1 933 ? -28.876 6.514 46.982 1.00 89.69 933 PHE A CA 1
ATOM 7671 C C . PHE A 1 933 ? -29.700 5.546 47.842 1.00 89.69 933 PHE A C 1
ATOM 7673 O O . PHE A 1 933 ? -30.280 4.596 47.326 1.00 89.69 933 PHE A O 1
ATOM 7680 N N . GLU A 1 934 ? -29.835 5.832 49.139 1.00 90.19 934 GLU A N 1
ATOM 7681 C CA . GLU A 1 934 ? -30.736 5.121 50.051 1.00 90.19 934 GLU A CA 1
ATOM 7682 C C . GLU A 1 934 ? -32.191 5.216 49.570 1.00 90.19 934 GLU A C 1
ATOM 7684 O O . GLU A 1 934 ? -32.873 4.197 49.479 1.00 90.19 934 GLU A O 1
ATOM 7689 N N . GLU A 1 935 ? -32.657 6.410 49.188 1.00 87.88 935 GLU A N 1
ATOM 7690 C CA . GLU A 1 935 ? -33.997 6.604 48.623 1.00 87.88 935 GLU A CA 1
ATOM 7691 C C . GLU A 1 935 ? -34.206 5.807 47.328 1.00 87.88 935 GLU A C 1
ATOM 7693 O O . GLU A 1 935 ? -35.261 5.191 47.157 1.00 87.88 935 GLU A O 1
ATOM 7698 N N . ASN A 1 936 ? -33.202 5.771 46.444 1.00 87.56 936 ASN A N 1
ATOM 7699 C CA . ASN A 1 936 ? -33.234 4.994 45.205 1.00 87.56 936 ASN A CA 1
ATOM 7700 C C . ASN A 1 936 ? -33.330 3.490 45.487 1.00 87.56 936 ASN A C 1
ATOM 7702 O O . ASN A 1 936 ? -34.220 2.843 44.937 1.00 87.56 936 ASN A O 1
ATOM 7706 N N . ILE A 1 937 ? -32.509 2.946 46.397 1.00 89.75 937 ILE A N 1
ATOM 7707 C CA . ILE A 1 937 ? -32.584 1.533 46.814 1.00 89.75 937 ILE A CA 1
ATOM 7708 C C . ILE A 1 937 ? -33.988 1.197 47.324 1.00 89.75 937 ILE A C 1
ATOM 7710 O O . ILE A 1 937 ? -34.562 0.177 46.937 1.00 89.75 937 ILE A O 1
ATOM 7714 N N . LEU A 1 938 ? -34.568 2.051 48.173 1.00 89.56 938 LEU A N 1
ATOM 7715 C CA . LEU A 1 938 ? -35.912 1.838 48.715 1.00 89.56 938 LEU A CA 1
ATOM 7716 C C . LEU A 1 938 ? -36.982 1.903 47.618 1.00 89.56 938 LEU A C 1
ATOM 7718 O O . LEU A 1 938 ? -37.867 1.048 47.567 1.00 89.56 938 LEU A O 1
ATOM 7722 N N . CYS A 1 939 ? -36.897 2.882 46.716 1.00 87.69 939 CYS A N 1
ATOM 7723 C CA . CYS A 1 939 ? -37.819 3.012 45.590 1.00 87.69 939 CYS A CA 1
ATOM 7724 C C . CYS A 1 939 ? -37.739 1.816 44.636 1.00 87.69 939 CYS A C 1
ATOM 7726 O O . CYS A 1 939 ? -38.780 1.344 44.177 1.00 87.69 939 CYS A O 1
ATOM 7728 N N . GLU A 1 940 ? -36.538 1.316 44.346 1.00 86.62 940 GLU A N 1
ATOM 7729 C CA . GLU A 1 940 ? -36.335 0.144 43.494 1.00 86.62 940 GLU A CA 1
ATOM 7730 C C . GLU A 1 940 ? -36.768 -1.154 44.171 1.00 86.62 940 GLU A C 1
ATOM 7732 O O . GLU A 1 940 ? -37.405 -1.985 43.524 1.00 86.62 940 GLU A O 1
ATOM 7737 N N . THR A 1 941 ? -36.540 -1.296 45.480 1.00 88.69 941 THR A N 1
ATOM 7738 C CA . THR A 1 941 ? -37.077 -2.417 46.271 1.00 88.69 941 THR A CA 1
ATOM 7739 C C . THR A 1 941 ? -38.602 -2.442 46.183 1.00 88.69 941 THR A C 1
ATOM 7741 O O . THR A 1 941 ? -39.193 -3.475 45.887 1.00 88.69 941 THR A O 1
ATOM 7744 N N . LEU A 1 942 ? -39.260 -1.291 46.362 1.00 87.75 942 LEU A N 1
ATOM 7745 C CA . LEU A 1 942 ? -40.714 -1.182 46.205 1.00 87.75 942 LEU A CA 1
ATOM 7746 C C . LEU A 1 942 ? -41.154 -1.429 44.756 1.00 87.75 942 LEU A C 1
ATOM 7748 O O . LEU A 1 942 ? -42.243 -1.939 44.501 1.00 87.75 942 LEU A O 1
ATOM 7752 N N . TYR A 1 943 ? -40.329 -1.068 43.777 1.00 85.88 943 TYR A N 1
ATOM 7753 C CA . TYR A 1 943 ? -40.669 -1.257 42.374 1.00 85.88 943 TYR A CA 1
ATOM 7754 C C . TYR A 1 943 ? -40.607 -2.727 41.936 1.00 85.88 943 TYR A C 1
ATOM 7756 O O . TYR A 1 943 ? -41.523 -3.191 41.248 1.00 85.88 943 TYR A O 1
ATOM 7764 N N . THR A 1 944 ? -39.575 -3.447 42.372 1.00 82.38 944 THR A N 1
ATOM 7765 C CA . THR A 1 944 ? -39.307 -4.859 42.050 1.00 82.38 944 THR A CA 1
ATOM 7766 C C . THR A 1 944 ? -39.995 -5.843 42.996 1.00 82.38 944 THR A C 1
ATOM 7768 O O . THR A 1 944 ? -40.224 -6.978 42.599 1.00 82.38 944 THR A O 1
ATOM 7771 N N . GLU A 1 945 ? -40.360 -5.403 44.205 1.00 80.12 945 GLU A N 1
ATOM 7772 C CA . GLU A 1 945 ? -40.856 -6.226 45.322 1.00 80.12 945 GLU A CA 1
ATOM 7773 C C . GLU A 1 945 ? -39.882 -7.318 45.799 1.00 80.12 945 GLU A C 1
ATOM 7775 O O . GLU A 1 945 ? -40.292 -8.327 46.369 1.00 80.12 945 GLU A O 1
ATOM 7780 N N . GLN A 1 946 ? -38.574 -7.124 45.603 1.00 77.00 946 GLN A N 1
ATOM 7781 C CA . GLN A 1 946 ? -37.559 -8.052 46.107 1.00 77.00 946 GLN A CA 1
ATOM 7782 C C . GLN A 1 946 ? -37.115 -7.696 47.530 1.00 77.00 946 GLN A C 1
ATOM 7784 O O . GLN A 1 946 ? -36.282 -6.817 47.748 1.00 77.00 946 GLN A O 1
ATOM 7789 N N . TRP A 1 947 ? -37.647 -8.412 48.520 1.00 76.81 947 TRP A N 1
ATOM 7790 C CA . TRP A 1 947 ? -37.324 -8.202 49.932 1.00 76.81 947 TRP A CA 1
ATOM 7791 C C . TRP A 1 947 ? -35.966 -8.805 50.321 1.00 76.81 947 TRP A C 1
ATOM 7793 O O . TRP A 1 947 ? -35.845 -9.982 50.659 1.00 76.81 947 TRP A O 1
ATOM 7803 N N . HIS A 1 948 ? -34.920 -7.975 50.325 1.00 80.38 948 HIS A N 1
ATOM 7804 C CA . HIS A 1 948 ? -33.617 -8.333 50.890 1.00 80.38 948 HIS A CA 1
ATOM 7805 C C . HIS A 1 948 ? -33.503 -7.905 52.356 1.00 80.38 948 HIS A C 1
ATOM 7807 O O . HIS A 1 948 ? -33.825 -6.773 52.713 1.00 80.38 948 HIS A O 1
ATOM 7813 N N . LYS A 1 949 ? -32.951 -8.782 53.206 1.00 81.06 949 LYS A N 1
ATOM 7814 C CA . LYS A 1 949 ? -32.760 -8.512 54.646 1.00 81.06 949 LYS A CA 1
ATOM 7815 C C . LYS A 1 949 ? -31.951 -7.237 54.921 1.00 81.06 949 LYS A C 1
ATOM 7817 O O . LYS A 1 949 ? -32.235 -6.532 55.883 1.00 81.06 949 LYS A O 1
ATOM 7822 N N . ASP A 1 950 ? -30.977 -6.921 54.068 1.00 86.50 950 ASP A N 1
ATOM 7823 C CA . ASP A 1 950 ? -30.143 -5.724 54.218 1.00 86.50 950 ASP A CA 1
ATOM 7824 C C . ASP A 1 950 ? -30.884 -4.415 53.872 1.00 86.50 950 ASP A C 1
ATOM 7826 O O . ASP A 1 950 ? -30.475 -3.358 54.353 1.00 86.50 950 ASP A O 1
ATOM 7830 N N . VAL A 1 951 ? -32.005 -4.452 53.132 1.00 89.81 951 VAL A N 1
ATOM 7831 C CA . VAL A 1 951 ? -32.797 -3.240 52.816 1.00 89.81 951 VAL A CA 1
ATOM 7832 C C . VAL A 1 951 ? -33.353 -2.603 54.082 1.00 89.81 951 VAL A C 1
ATOM 7834 O O . VAL A 1 951 ? -33.391 -1.382 54.183 1.00 89.81 951 VAL A O 1
ATOM 7837 N N . PHE A 1 952 ? -33.724 -3.398 55.086 1.00 89.25 952 PHE A N 1
ATOM 7838 C CA . PHE A 1 952 ? -34.226 -2.866 56.356 1.00 89.25 952 PHE A CA 1
ATOM 7839 C C . PHE A 1 952 ? -33.176 -2.017 57.087 1.00 89.25 952 PHE A C 1
ATOM 7841 O O . PHE A 1 952 ? -33.532 -1.047 57.745 1.00 89.25 952 PHE A O 1
ATOM 7848 N N . ARG A 1 953 ? -31.880 -2.305 56.903 1.00 89.00 953 ARG A N 1
ATOM 7849 C CA . ARG A 1 953 ? -30.786 -1.480 57.450 1.00 89.00 953 ARG A CA 1
ATOM 7850 C C . ARG A 1 953 ? -30.616 -0.169 56.681 1.00 89.00 953 ARG A C 1
ATOM 7852 O O . ARG A 1 953 ? -30.335 0.865 57.283 1.00 89.00 953 ARG A O 1
ATOM 7859 N N . VAL A 1 954 ? -30.801 -0.205 55.359 1.00 89.75 954 VAL A N 1
ATOM 7860 C CA . VAL A 1 954 ? -30.851 1.004 54.515 1.00 89.75 954 VAL A CA 1
ATOM 7861 C C . VAL A 1 954 ? -32.027 1.880 54.933 1.00 89.75 954 VAL A C 1
ATOM 7863 O O . VAL A 1 954 ? -31.870 3.086 55.103 1.00 89.75 954 VAL A O 1
ATOM 7866 N N . PHE A 1 955 ? -33.188 1.264 55.158 1.00 90.00 955 PHE A N 1
ATOM 7867 C CA . PHE A 1 955 ? -34.393 1.938 55.619 1.00 90.00 955 PHE A CA 1
ATOM 7868 C C . PHE A 1 955 ? -34.201 2.594 56.990 1.00 90.00 955 PHE A C 1
ATOM 7870 O O . PHE A 1 955 ? -34.506 3.773 57.130 1.00 90.00 955 PHE A O 1
ATOM 7877 N N . GLU A 1 956 ? -33.625 1.882 57.963 1.00 87.75 956 GLU A N 1
ATOM 7878 C CA . GLU A 1 956 ? -33.281 2.417 59.290 1.00 87.75 956 GLU A CA 1
ATOM 7879 C C . GLU A 1 956 ? -32.355 3.649 59.180 1.00 87.75 956 GLU A C 1
ATOM 7881 O O . GLU A 1 956 ? -32.604 4.692 59.793 1.00 87.75 956 GLU A O 1
ATOM 7886 N N . SER A 1 957 ? -31.307 3.566 58.347 1.00 87.81 957 SER A N 1
ATOM 7887 C CA . SER A 1 957 ? -30.397 4.688 58.067 1.00 87.81 957 SER A CA 1
ATOM 7888 C C . SER A 1 957 ? -31.127 5.887 57.453 1.00 87.81 957 SER A C 1
ATOM 7890 O O . SER A 1 957 ? -30.951 7.021 57.906 1.00 87.81 957 SER A O 1
ATOM 7892 N N . TYR A 1 958 ? -31.984 5.638 56.462 1.00 87.94 958 TYR A N 1
ATOM 7893 C CA . TYR A 1 958 ? -32.772 6.666 55.784 1.00 87.94 958 TYR A CA 1
ATOM 7894 C C . TYR A 1 958 ? -33.794 7.331 56.724 1.00 87.94 958 TYR A C 1
ATOM 7896 O O . TYR A 1 958 ? -33.933 8.558 56.736 1.00 87.94 958 TYR A O 1
ATOM 7904 N N . LEU A 1 959 ? -34.470 6.541 57.567 1.00 86.31 959 LEU A N 1
ATOM 7905 C CA . LEU A 1 959 ? -35.483 6.992 58.526 1.00 86.31 959 LEU A CA 1
ATOM 7906 C C . LEU A 1 959 ? -34.893 7.964 59.560 1.00 86.31 959 LEU A C 1
ATOM 7908 O O . LEU A 1 959 ? -35.455 9.038 59.802 1.00 86.31 959 LEU A O 1
ATOM 7912 N N . ARG A 1 960 ? -33.710 7.648 60.110 1.00 82.94 960 ARG A N 1
ATOM 7913 C CA . ARG A 1 960 ? -33.011 8.481 61.113 1.00 82.94 960 ARG A CA 1
ATOM 7914 C C . ARG A 1 960 ? -32.661 9.883 60.618 1.00 82.94 960 ARG A C 1
ATOM 7916 O O . ARG A 1 960 ? -32.564 10.812 61.420 1.00 82.94 960 ARG A O 1
ATOM 7923 N N . LYS A 1 961 ? -32.511 10.063 59.304 1.00 78.00 961 LYS A N 1
ATOM 7924 C CA . LYS A 1 961 ? -32.155 11.344 58.671 1.00 78.00 961 LYS A CA 1
ATOM 7925 C C . LYS A 1 961 ? -33.360 12.278 58.453 1.00 78.00 961 LYS A C 1
ATOM 7927 O O . LYS A 1 961 ? -33.212 13.328 57.831 1.00 78.00 961 LYS A O 1
ATOM 7932 N N . LYS A 1 962 ? -34.539 11.936 59.002 1.00 57.50 962 LYS A N 1
ATOM 7933 C CA . LYS A 1 962 ? -35.756 12.774 59.095 1.00 57.50 962 LYS A CA 1
ATOM 7934 C C . LYS A 1 962 ? -36.229 13.390 57.770 1.00 57.50 962 LYS A C 1
ATOM 7936 O O . LYS A 1 962 ? -36.540 14.580 57.695 1.00 57.50 962 LYS A O 1
ATOM 7941 N N . ARG A 1 963 ? -36.387 12.573 56.727 1.00 59.06 963 ARG A N 1
ATOM 7942 C CA . ARG A 1 963 ? -37.108 12.975 55.507 1.00 59.06 963 ARG A CA 1
ATOM 7943 C C . ARG A 1 963 ? -38.554 12.479 55.573 1.00 59.06 963 ARG A C 1
ATOM 7945 O O . ARG A 1 963 ? -38.841 11.356 55.186 1.00 59.06 963 ARG A O 1
ATOM 7952 N N . ARG A 1 964 ? -39.487 13.306 56.065 1.00 53.53 964 ARG A N 1
ATOM 7953 C CA . ARG A 1 964 ? -40.935 13.019 55.982 1.00 53.53 964 ARG A CA 1
ATOM 7954 C C . ARG A 1 964 ? -41.327 12.875 54.509 1.00 53.53 964 ARG A C 1
ATOM 7956 O O . ARG A 1 964 ? -41.438 13.871 53.801 1.00 53.53 964 ARG A O 1
ATOM 7963 N N . GLY A 1 965 ? -41.504 11.639 54.050 1.00 73.75 965 GLY A N 1
ATOM 7964 C CA . GLY A 1 965 ? -41.638 11.334 52.629 1.00 73.75 965 GLY A CA 1
ATOM 7965 C C . GLY A 1 965 ? -42.633 10.220 52.336 1.00 73.75 965 GLY A C 1
ATOM 7966 O O . GLY A 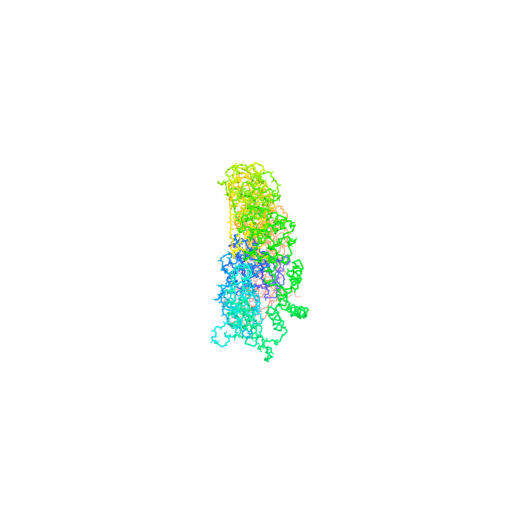1 965 ? -42.887 9.333 53.150 1.00 73.75 965 GLY A O 1
ATOM 7967 N N . MET A 1 966 ? -43.189 10.264 51.127 1.00 83.81 966 MET A N 1
ATOM 7968 C CA . MET A 1 966 ? -44.096 9.250 50.587 1.00 83.81 966 MET A CA 1
ATOM 7969 C C . MET A 1 966 ? -43.448 7.858 50.533 1.00 83.81 966 MET A C 1
ATOM 7971 O O . MET A 1 966 ? -44.135 6.865 50.751 1.00 83.81 966 MET A O 1
ATOM 7975 N N . VAL A 1 967 ? -42.126 7.800 50.325 1.00 87.69 967 VAL A N 1
ATOM 7976 C CA . VAL A 1 967 ? -41.317 6.569 50.303 1.00 87.69 967 VAL A CA 1
ATOM 7977 C C . VAL A 1 967 ? -41.373 5.836 51.643 1.00 87.69 967 VAL A C 1
ATOM 7979 O O . VAL A 1 967 ? -41.609 4.634 51.659 1.00 87.69 967 VAL A O 1
ATOM 7982 N N . ILE A 1 968 ? -41.254 6.551 52.769 1.00 88.19 968 ILE A N 1
ATOM 7983 C CA . ILE A 1 968 ? -41.319 5.955 54.114 1.00 88.19 968 ILE A CA 1
ATOM 7984 C C . ILE A 1 968 ? -42.693 5.324 54.358 1.00 88.19 968 ILE A C 1
ATOM 7986 O O . ILE A 1 968 ? -42.788 4.170 54.771 1.00 88.19 968 ILE A O 1
ATOM 7990 N N . LYS A 1 969 ? -43.768 6.056 54.035 1.00 87.56 969 LYS A N 1
ATOM 7991 C CA . LYS A 1 969 ? -45.144 5.547 54.158 1.00 87.56 969 LYS A CA 1
ATOM 7992 C C . LYS A 1 969 ? -45.377 4.327 53.271 1.00 87.56 969 LYS A C 1
ATOM 7994 O O . LYS A 1 969 ? -45.957 3.351 53.734 1.00 87.56 969 LYS A O 1
ATOM 7999 N N . ALA A 1 970 ? -44.924 4.380 52.020 1.00 89.56 970 ALA A N 1
ATOM 8000 C CA . ALA A 1 970 ? -45.016 3.267 51.083 1.00 89.56 970 ALA A CA 1
ATOM 8001 C C . ALA A 1 970 ? -44.268 2.030 51.593 1.00 89.56 970 ALA A C 1
ATOM 8003 O O . ALA A 1 970 ? -44.820 0.933 51.551 1.00 89.56 970 ALA A O 1
ATOM 8004 N N . PHE A 1 971 ? -43.053 2.213 52.122 1.00 90.88 971 PHE A N 1
ATOM 8005 C CA . PHE A 1 971 ? -42.229 1.130 52.647 1.00 90.88 971 PHE A CA 1
ATOM 8006 C C . PHE A 1 971 ? -42.871 0.459 53.860 1.00 90.88 971 PHE A C 1
ATOM 8008 O O . PHE A 1 971 ? -43.073 -0.753 53.834 1.00 90.88 971 PHE A O 1
ATOM 8015 N N . PHE A 1 972 ? -43.292 1.231 54.871 1.00 91.00 972 PHE A N 1
ATOM 8016 C CA . PHE A 1 972 ? -43.990 0.677 56.035 1.00 91.00 972 PHE A CA 1
ATOM 8017 C C . PHE A 1 972 ? -45.256 -0.086 55.646 1.00 91.00 972 PHE A C 1
ATOM 8019 O O . PHE A 1 972 ? -45.460 -1.206 56.108 1.00 91.00 972 PHE A O 1
ATOM 8026 N N . LYS A 1 973 ? -46.094 0.499 54.782 1.00 90.75 973 LYS A N 1
ATOM 8027 C CA . LYS A 1 973 ? -47.350 -0.118 54.343 1.00 90.75 973 LYS A CA 1
ATOM 8028 C C . LYS A 1 973 ? -47.119 -1.407 53.557 1.00 90.75 973 LYS A C 1
ATOM 8030 O O . LYS A 1 973 ? -47.759 -2.413 53.847 1.00 90.75 973 LYS A O 1
ATOM 8035 N N . ARG A 1 974 ? -46.188 -1.411 52.596 1.00 89.38 974 ARG A N 1
ATOM 8036 C CA . ARG A 1 974 ? -45.914 -2.585 51.751 1.00 89.38 974 ARG A CA 1
ATOM 8037 C C . ARG A 1 974 ? -45.177 -3.697 52.509 1.00 89.38 974 ARG A C 1
ATOM 8039 O O . ARG A 1 974 ? -45.470 -4.864 52.256 1.00 89.38 974 ARG A O 1
ATOM 8046 N N . ALA A 1 975 ? -44.300 -3.360 53.460 1.00 90.25 975 ALA A N 1
ATOM 8047 C CA . ALA A 1 975 ? -43.655 -4.329 54.356 1.00 90.25 975 ALA A CA 1
ATOM 8048 C C . ALA A 1 975 ? -44.650 -4.933 55.360 1.00 90.25 975 ALA A C 1
ATOM 8050 O O . ALA A 1 975 ? -44.661 -6.143 55.570 1.00 90.25 975 ALA A O 1
ATOM 8051 N N . ALA A 1 976 ? -45.542 -4.116 55.934 1.00 90.88 976 ALA A N 1
ATOM 8052 C CA . ALA A 1 976 ? -46.639 -4.600 56.775 1.00 90.88 976 ALA A CA 1
ATOM 8053 C C . ALA A 1 976 ? -47.582 -5.529 55.998 1.00 90.88 976 ALA A C 1
ATOM 8055 O O . ALA A 1 976 ? -48.021 -6.554 56.522 1.00 90.88 976 ALA A O 1
ATOM 8056 N N . PHE A 1 977 ? -47.846 -5.191 54.734 1.00 89.62 977 PHE A N 1
ATOM 8057 C CA . PHE A 1 977 ? -48.593 -6.034 53.815 1.00 89.62 977 PHE A CA 1
ATOM 8058 C C . PHE A 1 977 ? -47.900 -7.384 53.560 1.00 89.62 977 PHE A C 1
ATOM 8060 O O . PHE A 1 977 ? -48.533 -8.427 53.735 1.00 89.62 977 PHE A O 1
ATOM 8067 N N . ALA A 1 978 ? -46.594 -7.371 53.267 1.00 87.94 978 ALA A N 1
ATOM 8068 C CA . ALA A 1 978 ? -45.785 -8.582 53.103 1.00 87.94 978 ALA A CA 1
ATOM 8069 C C . ALA A 1 978 ? -45.855 -9.491 54.346 1.00 87.94 978 ALA A C 1
ATOM 8071 O O . ALA A 1 978 ? -46.118 -10.688 54.250 1.00 87.94 978 ALA A O 1
ATOM 8072 N N . TYR A 1 979 ? -45.731 -8.904 55.540 1.00 89.56 979 TYR A N 1
ATOM 8073 C CA . TYR A 1 979 ? -45.801 -9.644 56.801 1.00 89.56 979 TYR A CA 1
ATOM 8074 C C . TYR A 1 979 ? -47.181 -10.257 57.081 1.00 89.56 979 TYR A C 1
ATOM 8076 O O . TYR A 1 979 ? -47.289 -11.423 57.461 1.00 89.56 979 TYR A O 1
ATOM 8084 N N . LEU A 1 980 ? -48.255 -9.467 56.951 1.00 89.19 980 LEU A N 1
ATOM 8085 C CA . LEU A 1 980 ? -49.595 -9.893 57.365 1.00 89.19 980 LEU A CA 1
ATOM 8086 C C . LEU A 1 980 ? -50.277 -10.784 56.320 1.00 89.19 980 LEU A C 1
ATOM 8088 O O . LEU A 1 980 ? -50.972 -11.726 56.706 1.00 89.19 980 LEU A O 1
ATOM 8092 N N . VAL A 1 981 ? -50.100 -10.508 55.024 1.00 87.12 981 VAL A N 1
ATOM 8093 C CA . VAL A 1 981 ? -50.834 -11.173 53.928 1.00 87.12 981 VAL A CA 1
ATOM 8094 C C . VAL A 1 981 ? -49.958 -12.154 53.148 1.00 87.12 981 VAL A C 1
ATOM 8096 O O . VAL A 1 981 ? -50.447 -13.215 52.777 1.00 87.12 981 VAL A O 1
ATOM 8099 N N . GLU A 1 982 ? -48.675 -11.863 52.934 1.00 84.06 982 GLU A N 1
ATOM 8100 C CA . GLU A 1 982 ? -47.775 -12.767 52.188 1.00 84.06 982 GLU A CA 1
ATOM 8101 C C . GLU A 1 982 ? -47.059 -13.778 53.113 1.00 84.06 982 GLU A C 1
ATOM 8103 O O . GLU A 1 982 ? -46.562 -14.797 52.637 1.00 84.06 982 GLU A O 1
ATOM 8108 N N . ASP A 1 983 ? -47.129 -13.573 54.440 1.00 85.12 983 ASP A N 1
ATOM 8109 C CA . ASP A 1 983 ? -46.414 -14.346 55.475 1.00 85.12 983 ASP A CA 1
ATOM 8110 C C . ASP A 1 983 ? -44.871 -14.252 55.338 1.00 85.12 983 ASP A C 1
ATOM 8112 O O . ASP A 1 983 ? -44.147 -15.149 55.777 1.00 85.12 983 ASP A O 1
ATOM 8116 N N . ASP A 1 984 ? -44.362 -13.146 54.778 1.00 84.88 984 ASP A N 1
ATOM 8117 C CA . ASP A 1 984 ? -42.923 -12.875 54.667 1.00 84.88 984 ASP A CA 1
ATOM 8118 C C . ASP A 1 984 ? -42.275 -12.604 56.038 1.00 84.88 984 ASP A C 1
ATOM 8120 O O . ASP A 1 984 ? -42.861 -11.986 56.933 1.00 84.88 984 ASP A O 1
ATOM 8124 N N . ASP A 1 985 ? -41.023 -13.040 56.201 1.00 85.31 985 ASP A N 1
ATOM 8125 C CA . ASP A 1 985 ? -40.247 -12.843 57.428 1.00 85.31 985 ASP A CA 1
ATOM 8126 C C . ASP A 1 985 ? -39.584 -11.454 57.446 1.00 85.31 985 ASP A C 1
ATOM 8128 O O . ASP A 1 985 ? -38.596 -11.202 56.750 1.00 85.31 985 ASP A O 1
ATOM 8132 N N . ILE A 1 986 ? -40.137 -10.545 58.254 1.00 88.62 986 ILE A N 1
ATOM 8133 C CA . ILE A 1 986 ? -39.650 -9.171 58.421 1.00 88.62 986 ILE A CA 1
ATOM 8134 C C . ILE A 1 986 ? -38.829 -9.061 59.724 1.00 88.62 986 ILE A C 1
ATOM 8136 O O . ILE A 1 986 ? -39.295 -9.520 60.772 1.00 88.62 986 ILE A O 1
ATOM 8140 N N . PRO A 1 987 ? -37.638 -8.423 59.718 1.00 88.12 987 PRO A N 1
ATOM 8141 C CA . PRO A 1 987 ? -36.815 -8.265 60.920 1.00 88.12 987 PRO A CA 1
ATOM 8142 C C . PRO A 1 987 ? -37.533 -7.538 62.067 1.00 88.12 987 PRO A C 1
ATOM 8144 O O . PRO A 1 987 ? -38.209 -6.542 61.840 1.00 88.12 987 PRO A O 1
ATOM 8147 N N . ALA A 1 988 ? -37.306 -7.965 63.315 1.00 85.88 988 ALA A N 1
ATOM 8148 C CA . ALA A 1 988 ? -37.929 -7.360 64.502 1.00 85.88 988 ALA A CA 1
ATOM 8149 C C . ALA A 1 988 ? -37.691 -5.839 64.624 1.00 85.88 988 ALA A C 1
ATOM 8151 O O . ALA A 1 988 ? -38.615 -5.114 64.969 1.00 85.88 988 ALA A O 1
ATOM 8152 N N . VAL A 1 989 ? -36.496 -5.362 64.248 1.00 86.00 989 VAL A N 1
ATOM 8153 C CA . VAL A 1 989 ? -36.114 -3.934 64.284 1.00 86.00 989 VAL A CA 1
ATOM 8154 C C . VAL A 1 989 ? -37.075 -3.053 63.476 1.00 86.00 989 VAL A C 1
ATOM 8156 O O . VAL A 1 989 ? -37.389 -1.942 63.883 1.00 86.00 989 VAL A O 1
ATOM 8159 N N . PHE A 1 990 ? -37.619 -3.564 62.364 1.00 90.06 990 PHE A N 1
ATOM 8160 C CA . PHE A 1 990 ? -38.617 -2.835 61.577 1.00 90.06 990 PHE A CA 1
ATOM 8161 C C . PHE A 1 990 ? -39.891 -2.544 62.383 1.00 90.06 990 PHE A C 1
ATOM 8163 O O . PHE A 1 990 ? -40.507 -1.497 62.200 1.00 90.06 990 PHE A O 1
ATOM 8170 N N . PHE A 1 991 ? -40.303 -3.463 63.261 1.00 90.19 991 PHE A N 1
ATOM 8171 C CA . PHE A 1 991 ? -41.489 -3.279 64.095 1.00 90.19 991 PHE A CA 1
ATOM 8172 C C . PHE A 1 991 ? -41.245 -2.285 65.230 1.00 90.19 991 PHE A C 1
ATOM 8174 O O . PHE A 1 991 ? -42.180 -1.581 65.606 1.00 90.19 991 PHE A O 1
ATOM 8181 N N . ASP A 1 992 ? -40.008 -2.178 65.722 1.00 88.12 992 ASP A N 1
ATOM 8182 C CA . ASP A 1 992 ? -39.624 -1.140 66.684 1.00 88.12 992 ASP A CA 1
ATOM 8183 C C . ASP A 1 992 ? -39.773 0.256 66.042 1.00 88.12 992 ASP A C 1
ATOM 8185 O O . ASP A 1 992 ? -40.465 1.122 66.586 1.00 88.12 992 ASP A O 1
ATOM 8189 N N . ASP A 1 993 ? -39.236 0.436 64.827 1.00 88.25 993 ASP A N 1
ATOM 8190 C CA . ASP A 1 993 ? -39.373 1.673 64.041 1.00 88.25 993 ASP A CA 1
ATOM 8191 C C . ASP A 1 993 ? -40.845 1.967 63.680 1.00 88.25 993 ASP A C 1
ATOM 8193 O O . ASP A 1 993 ? -41.314 3.106 63.764 1.00 88.25 993 ASP A O 1
ATOM 8197 N N . LEU A 1 994 ? -41.606 0.938 63.287 1.00 89.25 994 LEU A N 1
ATOM 8198 C CA . LEU A 1 994 ? -43.031 1.056 62.962 1.00 89.25 994 LEU A CA 1
ATOM 8199 C C . LEU A 1 994 ? -43.849 1.507 64.180 1.00 89.25 994 LEU A C 1
ATOM 8201 O O . LEU A 1 994 ? -44.732 2.358 64.047 1.00 89.25 994 LEU A O 1
ATOM 8205 N N . TYR A 1 995 ? -43.553 0.959 65.361 1.00 88.50 995 TYR A N 1
ATOM 8206 C CA . TYR A 1 995 ? -44.207 1.328 66.611 1.00 88.50 995 TYR A CA 1
ATOM 8207 C C . TYR A 1 995 ? -43.942 2.790 66.979 1.00 88.50 995 TYR A C 1
ATOM 8209 O O . TYR A 1 995 ? -44.887 3.519 67.288 1.00 88.50 995 TYR A O 1
ATOM 8217 N N . GLU A 1 996 ? -42.695 3.259 66.869 1.00 85.88 996 GLU A N 1
ATOM 8218 C CA . GLU A 1 996 ? -42.341 4.664 67.121 1.00 85.88 996 GLU A CA 1
ATOM 8219 C C . GLU A 1 996 ? -43.125 5.622 66.202 1.00 85.88 996 GLU A C 1
ATOM 8221 O O . GLU A 1 996 ? -43.681 6.631 66.651 1.00 85.88 996 GLU A O 1
ATOM 8226 N N . GLN A 1 997 ? -43.249 5.275 64.918 1.00 84.88 997 GLN A N 1
ATOM 8227 C CA . GLN A 1 997 ? -44.001 6.056 63.926 1.00 84.88 997 GLN A CA 1
ATOM 8228 C C . GLN A 1 997 ? -45.517 6.074 64.182 1.00 84.88 997 GLN A C 1
ATOM 8230 O O . GLN A 1 997 ? -46.201 7.051 63.863 1.00 84.88 997 GLN A O 1
ATOM 8235 N N . MET A 1 998 ? -46.063 5.015 64.781 1.00 85.12 998 MET A N 1
ATOM 8236 C CA . MET A 1 998 ? -47.467 4.970 65.203 1.00 85.12 998 MET A CA 1
ATOM 8237 C C . MET A 1 998 ? -47.720 5.778 66.477 1.00 85.12 998 MET A C 1
ATOM 8239 O O . MET A 1 998 ? -48.730 6.477 66.559 1.00 85.12 998 MET A O 1
ATOM 8243 N N . VAL A 1 999 ? -46.819 5.706 67.464 1.00 82.25 999 VAL A N 1
ATOM 8244 C CA . VAL A 1 999 ? -46.928 6.455 68.731 1.00 82.25 999 VAL A CA 1
ATOM 8245 C C . VAL A 1 999 ? -46.815 7.962 68.498 1.00 82.25 999 VAL A C 1
ATOM 8247 O O . VAL A 1 999 ? -47.527 8.740 69.129 1.00 82.25 999 VAL A O 1
ATOM 8250 N N . THR A 1 1000 ? -45.975 8.381 67.551 1.00 78.38 1000 THR A N 1
ATOM 8251 C CA . THR A 1 1000 ? -45.851 9.786 67.121 1.00 78.38 1000 THR A CA 1
ATOM 8252 C C . THR A 1 1000 ? -47.007 10.265 66.229 1.00 78.38 1000 THR A C 1
ATOM 8254 O O . THR A 1 1000 ? -47.010 11.416 65.795 1.00 78.38 1000 THR A O 1
ATOM 8257 N N . GLU A 1 1001 ? -48.008 9.410 65.982 1.00 71.31 1001 GLU A N 1
ATOM 8258 C CA . GLU A 1 1001 ? -49.175 9.648 65.126 1.00 71.31 1001 GLU A CA 1
ATOM 8259 C C . GLU A 1 1001 ? -48.867 9.952 63.643 1.00 71.31 1001 GLU A C 1
ATOM 8261 O O . GLU A 1 1001 ? -49.761 10.364 62.897 1.00 71.31 1001 GLU A O 1
ATOM 8266 N N . GLU A 1 1002 ? -47.640 9.709 63.171 1.00 70.12 1002 GLU A N 1
ATOM 8267 C CA . GLU A 1 1002 ? -47.247 9.959 61.775 1.00 70.12 1002 GLU A CA 1
ATOM 8268 C C . GLU A 1 1002 ? -47.802 8.894 60.797 1.00 70.12 1002 GLU A C 1
ATOM 8270 O O . GLU A 1 1002 ? -47.936 9.160 59.592 1.00 70.12 1002 GLU A O 1
ATOM 8275 N N . LEU A 1 1003 ? -48.200 7.719 61.313 1.00 78.12 1003 LEU A N 1
ATOM 8276 C CA . LEU A 1 1003 ? -48.764 6.593 60.558 1.00 78.12 1003 LEU A CA 1
ATOM 8277 C C . LEU A 1 1003 ? -49.997 5.979 61.267 1.00 78.12 1003 LEU A C 1
ATOM 8279 O O . LEU A 1 1003 ? -49.874 5.384 62.333 1.00 78.12 1003 LEU A O 1
ATOM 8283 N N . LYS A 1 1004 ? -51.193 6.086 60.661 1.00 76.94 1004 LYS A N 1
ATOM 8284 C CA . LYS A 1 1004 ? -52.481 5.584 61.211 1.00 76.94 1004 LYS A CA 1
ATOM 8285 C C . LYS A 1 1004 ? -53.220 4.615 60.270 1.00 76.94 1004 LYS A C 1
ATOM 8287 O O . LYS A 1 1004 ? -54.433 4.686 60.129 1.00 76.94 1004 LYS A O 1
ATOM 8292 N N . ASP A 1 1005 ? -52.482 3.775 59.554 1.00 86.94 1005 ASP A N 1
ATOM 8293 C CA . ASP A 1 1005 ? -53.043 2.874 58.541 1.00 86.94 1005 ASP A CA 1
ATOM 8294 C C . ASP A 1 1005 ? -53.450 1.511 59.128 1.00 86.94 1005 ASP A C 1
ATOM 8296 O O . ASP A 1 1005 ? -52.679 0.914 59.884 1.00 86.94 1005 ASP A O 1
ATOM 8300 N N . ASP A 1 1006 ? -54.634 1.014 58.749 1.00 88.12 1006 ASP A N 1
ATOM 8301 C CA . ASP A 1 1006 ? -55.194 -0.257 59.234 1.00 88.12 1006 ASP A CA 1
ATOM 8302 C C . ASP A 1 1006 ? -54.258 -1.452 58.945 1.00 88.12 1006 ASP A C 1
ATOM 8304 O O . ASP A 1 1006 ? -54.112 -2.334 59.794 1.00 88.12 1006 ASP A O 1
ATOM 8308 N N . MET A 1 1007 ? -53.574 -1.472 57.789 1.00 89.81 1007 MET A N 1
ATOM 8309 C CA . MET A 1 1007 ? -52.648 -2.549 57.403 1.00 89.81 1007 MET A CA 1
ATOM 8310 C C . MET A 1 1007 ? -51.466 -2.627 58.369 1.00 89.81 1007 MET A C 1
ATOM 8312 O O . MET A 1 1007 ? -51.124 -3.692 58.887 1.00 89.81 1007 MET A O 1
ATOM 8316 N N . CYS A 1 1008 ? -50.857 -1.473 58.637 1.00 90.81 1008 CYS A N 1
ATOM 8317 C CA . CYS A 1 1008 ? -49.722 -1.354 59.538 1.00 90.81 1008 CYS A CA 1
ATOM 8318 C C . CYS A 1 1008 ? -50.117 -1.714 60.976 1.00 90.81 1008 CYS A C 1
ATOM 8320 O O . CYS A 1 1008 ? -49.395 -2.461 61.636 1.00 90.81 1008 CYS A O 1
ATOM 8322 N N . GLN A 1 1009 ? -51.263 -1.222 61.460 1.00 91.00 1009 GLN A N 1
ATOM 8323 C CA . GLN A 1 1009 ? -51.748 -1.517 62.812 1.00 91.00 1009 GLN A CA 1
ATOM 8324 C C . GLN A 1 1009 ? -52.028 -3.012 62.995 1.00 91.00 1009 GLN A C 1
ATOM 8326 O O . GLN A 1 1009 ? -51.602 -3.599 63.990 1.00 91.00 1009 GLN A O 1
ATOM 8331 N N . ALA A 1 1010 ? -52.687 -3.648 62.023 1.00 90.56 1010 ALA A N 1
ATOM 8332 C CA . ALA A 1 1010 ? -52.968 -5.078 62.067 1.00 90.56 1010 ALA A CA 1
ATOM 8333 C C . ALA A 1 1010 ? -51.682 -5.925 62.011 1.00 90.56 1010 ALA A C 1
ATOM 8335 O O . ALA A 1 1010 ? -51.562 -6.896 62.760 1.00 90.56 1010 ALA A O 1
ATOM 8336 N N . ALA A 1 1011 ? -50.693 -5.538 61.196 1.00 92.25 1011 ALA A N 1
ATOM 8337 C CA . ALA A 1 1011 ? -49.388 -6.201 61.146 1.00 92.25 1011 ALA A CA 1
ATOM 8338 C C . ALA A 1 1011 ? -48.613 -6.066 62.469 1.00 92.25 1011 ALA A C 1
ATOM 8340 O O . ALA A 1 1011 ? -48.061 -7.054 62.957 1.00 92.25 1011 ALA A O 1
ATOM 8341 N N . MET A 1 1012 ? -48.626 -4.879 63.088 1.00 92.50 1012 MET A N 1
ATOM 8342 C CA . MET A 1 1012 ? -48.003 -4.643 64.395 1.00 92.50 1012 MET A CA 1
ATOM 8343 C C . MET A 1 1012 ? -48.681 -5.464 65.500 1.00 92.50 1012 MET A C 1
ATOM 8345 O O . MET A 1 1012 ? -48.005 -6.101 66.307 1.00 92.50 1012 MET A O 1
ATOM 8349 N N . LEU A 1 1013 ? -50.017 -5.525 65.513 1.00 92.12 1013 LEU A N 1
ATOM 8350 C CA . LEU A 1 1013 ? -50.762 -6.379 66.442 1.00 92.12 1013 LEU A CA 1
ATOM 8351 C C . LEU A 1 1013 ? -50.451 -7.865 66.213 1.00 92.12 1013 LEU A C 1
ATOM 8353 O O . LEU A 1 1013 ? -50.274 -8.601 67.180 1.00 92.12 1013 LEU A O 1
ATOM 8357 N N . LEU A 1 1014 ? -50.316 -8.322 64.964 1.00 91.75 1014 LEU A N 1
ATOM 8358 C CA . LEU A 1 1014 ? -49.890 -9.696 64.688 1.00 91.75 1014 LEU A CA 1
ATOM 8359 C C . LEU A 1 1014 ? -48.469 -9.964 65.212 1.00 91.75 1014 LEU A C 1
ATOM 8361 O O . LEU A 1 1014 ? -48.234 -11.021 65.798 1.00 91.75 1014 LEU A O 1
ATOM 8365 N N . PHE A 1 1015 ? -47.531 -9.031 65.053 1.00 93.06 1015 PHE A N 1
ATOM 8366 C CA . PHE A 1 1015 ? -46.175 -9.172 65.589 1.00 93.06 1015 PHE A CA 1
ATOM 8367 C C . PHE A 1 1015 ? -46.178 -9.261 67.123 1.00 93.06 1015 PHE A C 1
ATOM 8369 O O . PHE A 1 1015 ? -45.649 -10.218 67.695 1.00 93.06 1015 PHE A O 1
ATOM 8376 N N . LEU A 1 1016 ? -46.873 -8.336 67.794 1.00 91.19 1016 LEU A N 1
ATOM 8377 C CA . LEU A 1 1016 ? -47.015 -8.326 69.253 1.00 91.19 1016 LEU A CA 1
ATOM 8378 C C . LEU A 1 1016 ? -47.752 -9.567 69.782 1.00 91.19 1016 LEU A C 1
ATOM 8380 O O . LEU A 1 1016 ? -47.430 -10.045 70.866 1.00 91.19 1016 LEU A O 1
ATOM 8384 N N . SER A 1 1017 ? -48.684 -10.145 69.012 1.00 90.00 1017 SER A N 1
ATOM 8385 C CA . SER A 1 1017 ? -49.396 -11.381 69.391 1.00 90.00 1017 SER A CA 1
ATOM 8386 C C . SER A 1 1017 ? -48.467 -12.589 69.550 1.00 90.00 1017 SER A C 1
ATOM 8388 O O . SER A 1 1017 ? -48.766 -13.508 70.315 1.00 90.00 1017 SER A O 1
ATOM 8390 N N . LYS A 1 1018 ? -47.330 -12.578 68.841 1.00 88.50 1018 LYS A N 1
ATOM 8391 C CA . LYS A 1 1018 ? -46.310 -13.634 68.861 1.00 88.50 1018 LYS A CA 1
ATOM 8392 C C . LYS A 1 1018 ? -45.202 -13.359 69.885 1.00 88.50 1018 LYS A C 1
ATOM 8394 O O . LYS A 1 1018 ? -44.383 -14.243 70.140 1.00 88.50 1018 LYS A O 1
ATOM 8399 N N . LYS A 1 1019 ? -45.151 -12.158 70.474 1.00 87.62 1019 LYS A N 1
ATOM 8400 C CA . LYS A 1 1019 ? -44.118 -11.763 71.440 1.00 87.62 1019 LYS A CA 1
ATOM 8401 C C . LYS A 1 1019 ? -44.400 -12.425 72.802 1.00 87.62 1019 LYS A C 1
ATOM 8403 O O . LYS A 1 1019 ? -45.506 -12.302 73.323 1.00 87.62 1019 LYS A O 1
ATOM 8408 N N . PRO A 1 1020 ? -43.423 -13.111 73.427 1.00 80.81 1020 PRO A N 1
ATOM 8409 C CA . PRO A 1 1020 ? -43.660 -13.870 74.661 1.00 80.81 1020 PRO A CA 1
ATOM 8410 C C . PRO A 1 1020 ? -43.899 -12.986 75.895 1.00 80.81 1020 PRO A C 1
ATOM 8412 O O . PRO A 1 1020 ? -44.527 -13.431 76.856 1.00 80.81 1020 PRO A O 1
ATOM 8415 N N . LYS A 1 1021 ? -43.378 -11.752 75.898 1.00 84.81 1021 LYS A N 1
ATOM 8416 C CA . LYS A 1 1021 ? -43.565 -10.758 76.963 1.00 84.81 1021 LYS A CA 1
ATOM 8417 C C . LYS A 1 1021 ? -43.788 -9.380 76.348 1.00 84.81 1021 LYS A C 1
ATOM 8419 O O . LYS A 1 1021 ? -42.999 -8.965 75.504 1.00 84.81 1021 LYS A O 1
ATOM 8424 N N . LEU A 1 1022 ? -44.834 -8.698 76.807 1.00 86.81 1022 LEU A N 1
ATOM 8425 C CA . LEU A 1 1022 ? -45.207 -7.349 76.385 1.00 86.81 1022 LEU A CA 1
ATOM 8426 C C . LEU A 1 1022 ? -44.865 -6.329 77.472 1.00 86.81 1022 LEU A C 1
ATOM 8428 O O . LEU A 1 1022 ? -45.025 -6.605 78.664 1.00 86.81 1022 LEU A O 1
ATOM 8432 N N . GLU A 1 1023 ? -44.422 -5.152 77.054 1.00 87.88 1023 GLU A N 1
ATOM 8433 C CA . GLU A 1 1023 ? -44.154 -4.013 77.928 1.00 87.88 1023 GLU A CA 1
ATOM 8434 C C . GLU A 1 1023 ? -45.437 -3.232 78.250 1.00 87.88 1023 GLU A C 1
ATOM 8436 O O . GLU A 1 1023 ? -46.426 -3.279 77.520 1.00 87.88 1023 GLU A O 1
ATOM 8441 N N . GLN A 1 1024 ? -45.438 -2.461 79.343 1.00 85.75 1024 GLN A N 1
ATOM 8442 C CA . GLN A 1 1024 ? -46.636 -1.737 79.790 1.00 85.75 1024 GLN A CA 1
ATOM 8443 C C . GLN A 1 1024 ? -47.130 -0.699 78.763 1.00 85.75 1024 GLN A C 1
ATOM 8445 O O . GLN A 1 1024 ? -48.339 -0.487 78.614 1.00 85.75 1024 GLN A O 1
ATOM 8450 N N . GLN A 1 1025 ? -46.201 -0.063 78.044 1.00 85.75 1025 GLN A N 1
ATOM 8451 C CA . GLN A 1 1025 ? -46.524 0.876 76.967 1.00 85.75 1025 GLN A CA 1
ATOM 8452 C C . GLN A 1 1025 ? -47.180 0.143 75.789 1.00 85.75 1025 GLN A C 1
ATOM 8454 O O . GLN A 1 1025 ? -48.241 0.566 75.332 1.00 85.75 1025 GLN A O 1
ATOM 8459 N N . GLU A 1 1026 ? -46.627 -1.009 75.388 1.00 88.38 1026 GLU A N 1
ATOM 8460 C CA . GLU A 1 1026 ? -47.194 -1.869 74.341 1.00 88.38 1026 GLU A CA 1
ATOM 8461 C C . GLU A 1 1026 ? -48.602 -2.345 74.715 1.00 88.38 1026 GLU A C 1
ATOM 8463 O O . GLU A 1 1026 ? -49.508 -2.274 73.893 1.00 88.38 1026 GLU A O 1
ATOM 8468 N N . ILE A 1 1027 ? -48.832 -2.759 75.968 1.00 87.75 1027 ILE A N 1
ATOM 8469 C CA . ILE A 1 1027 ? -50.160 -3.177 76.456 1.00 87.75 1027 ILE A CA 1
ATOM 8470 C C . ILE A 1 1027 ? -51.181 -2.039 76.334 1.00 87.75 1027 ILE A C 1
ATOM 8472 O O . ILE A 1 1027 ? -52.324 -2.268 75.937 1.00 87.75 1027 ILE A O 1
ATOM 8476 N N . THR A 1 1028 ? -50.780 -0.814 76.677 1.00 88.81 1028 THR A N 1
ATOM 8477 C CA . THR A 1 1028 ? -51.654 0.365 76.583 1.00 88.81 1028 THR A CA 1
ATOM 8478 C C . THR A 1 1028 ? -52.022 0.649 75.128 1.00 88.81 1028 THR A C 1
ATOM 8480 O O . THR A 1 1028 ? -53.192 0.875 74.817 1.00 88.81 1028 THR A O 1
ATOM 8483 N N . TRP A 1 1029 ? -51.042 0.563 74.229 1.00 89.69 1029 TRP A N 1
ATOM 8484 C CA . TRP A 1 1029 ? -51.259 0.737 72.798 1.00 89.69 1029 TRP A CA 1
ATOM 8485 C C . TRP A 1 1029 ? -52.136 -0.379 72.207 1.00 89.69 1029 TRP A C 1
ATOM 8487 O O . TRP A 1 1029 ? -53.108 -0.081 71.515 1.00 89.69 1029 TRP A O 1
ATOM 8497 N N . ILE A 1 1030 ? -51.872 -1.648 72.551 1.00 90.25 1030 ILE A N 1
ATOM 8498 C CA . ILE A 1 1030 ? -52.671 -2.812 72.131 1.00 90.25 1030 ILE A CA 1
ATOM 8499 C C . ILE A 1 1030 ? -54.137 -2.622 72.521 1.00 90.25 1030 ILE A C 1
ATOM 8501 O O . ILE A 1 1030 ? -55.005 -2.811 71.674 1.00 90.25 1030 ILE A O 1
ATOM 8505 N N . LYS A 1 1031 ? -54.427 -2.203 73.763 1.00 89.19 1031 LYS A N 1
ATOM 8506 C CA . LYS A 1 1031 ? -55.806 -1.940 74.212 1.00 89.19 1031 LYS A CA 1
ATOM 8507 C C . LYS A 1 1031 ? -56.514 -0.934 73.311 1.00 89.19 1031 LYS A C 1
ATOM 8509 O O . LYS A 1 1031 ? -57.606 -1.218 72.828 1.00 89.19 1031 LYS A O 1
ATOM 8514 N N . ALA A 1 1032 ? -55.867 0.199 73.042 1.00 89.06 1032 ALA A N 1
ATOM 8515 C CA . ALA A 1 1032 ? -56.435 1.249 72.203 1.00 89.06 1032 ALA A CA 1
ATOM 8516 C C . ALA A 1 1032 ? -56.685 0.777 70.758 1.00 89.06 1032 ALA A C 1
ATOM 8518 O O . ALA A 1 1032 ? -57.753 1.040 70.204 1.00 89.06 1032 ALA A O 1
ATOM 8519 N N . GLN A 1 1033 ? -55.733 0.058 70.152 1.00 90.81 1033 GLN A N 1
ATOM 8520 C CA . GLN A 1 1033 ? -55.861 -0.384 68.758 1.00 90.81 1033 GLN A CA 1
ATOM 8521 C C . GLN A 1 1033 ? -56.815 -1.570 68.583 1.00 90.81 1033 GLN A C 1
ATOM 8523 O O . GLN A 1 1033 ? -57.579 -1.608 67.621 1.00 90.81 1033 GLN A O 1
ATOM 8528 N N . VAL A 1 1034 ? -56.828 -2.529 69.512 1.00 89.62 1034 VAL A N 1
ATOM 8529 C CA . VAL A 1 1034 ? -57.797 -3.634 69.475 1.00 89.62 1034 VAL A CA 1
ATOM 8530 C C . VAL A 1 1034 ? -59.214 -3.088 69.649 1.00 89.62 1034 VAL A C 1
ATOM 8532 O O . VAL A 1 1034 ? -60.097 -3.462 68.882 1.00 89.62 1034 VAL A O 1
ATOM 8535 N N . GLU A 1 1035 ? -59.439 -2.143 70.571 1.00 89.25 1035 GLU A N 1
ATOM 8536 C CA . GLU A 1 1035 ? -60.736 -1.459 70.684 1.00 89.25 1035 GLU A CA 1
ATOM 8537 C C . GLU A 1 1035 ? -61.139 -0.729 69.395 1.00 89.25 1035 GLU A C 1
ATOM 8539 O O . GLU A 1 1035 ? -62.318 -0.729 69.040 1.00 89.25 1035 GLU A O 1
ATOM 8544 N N . TYR A 1 1036 ? -60.184 -0.120 68.686 1.00 90.38 1036 TYR A N 1
ATOM 8545 C CA . TYR A 1 1036 ? -60.430 0.541 67.403 1.00 90.38 1036 TYR A CA 1
ATOM 8546 C C . TYR A 1 1036 ? -60.949 -0.436 66.333 1.00 90.38 1036 TYR A C 1
ATOM 8548 O O . TYR A 1 1036 ? -61.966 -0.147 65.697 1.00 90.38 1036 TYR A O 1
ATOM 8556 N N . PHE A 1 1037 ? -60.329 -1.613 66.176 1.00 90.62 1037 PHE A N 1
ATOM 8557 C CA . PHE A 1 1037 ? -60.819 -2.647 65.251 1.00 90.62 1037 PHE A CA 1
ATOM 8558 C C . PHE A 1 1037 ? -62.166 -3.235 65.695 1.00 90.62 1037 PHE A C 1
ATOM 8560 O O . PHE A 1 1037 ? -63.083 -3.366 64.882 1.00 90.62 1037 PHE A O 1
ATOM 8567 N N . VAL A 1 1038 ? -62.328 -3.510 66.993 1.00 87.88 1038 VAL A N 1
ATOM 8568 C CA . VAL A 1 1038 ? -63.562 -4.076 67.564 1.00 87.88 1038 VAL A CA 1
ATOM 8569 C C . VAL A 1 1038 ? -64.758 -3.139 67.377 1.00 87.88 1038 VAL A C 1
ATOM 8571 O O . VAL A 1 1038 ? -65.819 -3.591 66.955 1.00 87.88 1038 VAL A O 1
ATOM 8574 N N . LYS A 1 1039 ? -64.602 -1.828 67.617 1.00 87.75 1039 LYS A N 1
ATOM 8575 C CA . LYS A 1 1039 ? -65.672 -0.830 67.395 1.00 87.75 1039 LYS A CA 1
ATOM 8576 C C . LYS A 1 1039 ? -66.129 -0.759 65.935 1.00 87.75 1039 LYS A C 1
ATOM 8578 O O . LYS A 1 1039 ? -67.250 -0.336 65.672 1.00 87.75 1039 LYS A O 1
ATOM 8583 N N . ARG A 1 1040 ? -65.274 -1.172 64.995 1.00 90.06 1040 ARG A N 1
ATOM 8584 C CA . ARG A 1 1040 ? -65.575 -1.265 63.558 1.00 90.06 1040 ARG A CA 1
ATOM 8585 C C . ARG A 1 1040 ? -66.098 -2.642 63.134 1.00 90.06 1040 ARG A C 1
ATOM 8587 O O . ARG A 1 1040 ? -66.320 -2.850 61.947 1.00 90.06 1040 ARG A O 1
ATOM 8594 N N . GLY A 1 1041 ? -66.292 -3.567 64.076 1.00 84.38 1041 GLY A N 1
ATOM 8595 C CA . GLY A 1 1041 ? -66.758 -4.928 63.804 1.00 84.38 1041 GLY A CA 1
ATOM 8596 C C . GLY A 1 1041 ? -65.693 -5.848 63.199 1.00 84.38 1041 GLY A C 1
ATOM 8597 O O . GLY A 1 1041 ? -66.041 -6.871 62.623 1.00 84.38 1041 GLY A O 1
ATOM 8598 N N . ILE A 1 1042 ? -64.405 -5.500 63.297 1.00 88.62 1042 ILE A N 1
ATOM 8599 C CA . ILE A 1 1042 ? -63.303 -6.315 62.771 1.00 88.62 1042 ILE A CA 1
ATOM 8600 C C . ILE A 1 1042 ? -62.718 -7.161 63.907 1.00 88.62 1042 ILE A C 1
ATOM 8602 O O . ILE A 1 1042 ? -62.056 -6.643 64.809 1.00 88.62 1042 ILE A O 1
ATOM 8606 N N . LEU A 1 1043 ? -62.939 -8.477 63.848 1.00 87.56 1043 LEU A N 1
ATOM 8607 C CA . LEU A 1 1043 ? -62.456 -9.444 64.836 1.00 87.56 1043 LEU A CA 1
ATOM 8608 C C . LEU A 1 1043 ? -61.371 -10.341 64.231 1.00 87.56 1043 LEU A C 1
ATOM 8610 O O . LEU A 1 1043 ? -61.648 -11.359 63.603 1.00 87.56 1043 LEU A O 1
ATOM 8614 N N . LEU A 1 1044 ? -60.102 -9.973 64.425 1.00 89.44 1044 LEU A N 1
ATOM 8615 C CA . LEU A 1 1044 ? -58.983 -10.770 63.919 1.00 89.44 1044 LEU A CA 1
ATOM 8616 C C . LEU A 1 1044 ? -58.662 -11.926 64.888 1.00 89.44 1044 LEU A C 1
ATOM 8618 O O . LEU A 1 1044 ? -58.447 -11.674 66.076 1.00 89.44 1044 LEU A O 1
ATOM 8622 N N . PRO A 1 1045 ? -58.547 -13.191 64.425 1.00 87.56 1045 PRO A N 1
ATOM 8623 C CA . PRO A 1 1045 ? -58.402 -14.351 65.317 1.00 87.56 1045 PRO A CA 1
ATOM 8624 C C . PRO A 1 1045 ? -57.186 -14.293 66.247 1.00 87.56 1045 PRO A C 1
ATOM 8626 O O . PRO A 1 1045 ? -57.221 -14.807 67.367 1.00 87.56 1045 PRO A O 1
ATOM 8629 N N . PHE A 1 1046 ? -56.104 -13.648 65.804 1.00 88.25 1046 PHE A N 1
ATOM 8630 C CA . PHE A 1 1046 ? -54.888 -13.501 66.599 1.00 88.25 1046 PHE A CA 1
ATOM 8631 C C . PHE A 1 1046 ? -55.053 -12.548 67.791 1.00 88.25 1046 PHE A C 1
ATOM 8633 O O . PHE A 1 1046 ? -54.236 -12.605 68.702 1.00 88.25 1046 PHE A O 1
ATOM 8640 N N . PHE A 1 1047 ? -56.132 -11.757 67.879 1.00 89.69 1047 PHE A N 1
ATOM 8641 C CA . PHE A 1 1047 ? -56.425 -10.951 69.072 1.00 89.69 1047 PHE A CA 1
ATOM 8642 C C . PHE A 1 1047 ? -56.591 -11.802 70.339 1.00 89.69 1047 PHE A C 1
ATOM 8644 O O . PHE A 1 1047 ? -56.351 -11.313 71.441 1.00 89.69 1047 PHE A O 1
ATOM 8651 N N . ARG A 1 1048 ? -56.924 -13.095 70.202 1.00 86.25 1048 ARG A N 1
ATOM 8652 C CA . ARG A 1 1048 ? -57.054 -14.040 71.326 1.00 86.25 1048 ARG A CA 1
ATOM 8653 C C . ARG A 1 1048 ? -55.791 -14.131 72.187 1.00 86.25 1048 ARG A C 1
ATOM 8655 O O . ARG A 1 1048 ? -55.903 -14.380 73.387 1.00 86.25 1048 ARG A O 1
ATOM 8662 N N . SER A 1 1049 ? -54.604 -13.895 71.618 1.00 86.31 1049 SER A N 1
ATOM 8663 C CA . SER A 1 1049 ? -53.343 -13.880 72.376 1.00 86.31 1049 SER A CA 1
ATOM 8664 C C . SER A 1 1049 ? -53.322 -12.807 73.471 1.00 86.31 1049 SER A C 1
ATOM 8666 O O . SER A 1 1049 ? -52.588 -12.939 74.449 1.00 86.31 1049 SER A O 1
ATOM 8668 N N . PHE A 1 1050 ? -54.139 -11.757 73.335 1.00 88.44 1050 PHE A N 1
ATOM 8669 C CA . PHE A 1 1050 ? -54.168 -10.612 74.242 1.00 88.44 1050 PHE A CA 1
ATOM 8670 C C . PHE A 1 1050 ? -55.162 -10.749 75.404 1.00 88.44 1050 PHE A C 1
ATOM 8672 O O . PHE A 1 1050 ? -55.222 -9.852 76.245 1.00 88.44 1050 PHE A O 1
ATOM 8679 N N . LYS A 1 1051 ? -55.883 -11.879 75.521 1.00 84.12 1051 LYS A N 1
ATOM 8680 C CA . LYS A 1 1051 ? -56.865 -12.158 76.596 1.00 84.12 1051 LYS A CA 1
ATOM 8681 C C . LYS A 1 1051 ? -56.324 -11.897 78.008 1.00 84.12 1051 LYS A C 1
ATOM 8683 O O . LYS A 1 1051 ? -57.063 -11.489 78.892 1.00 84.12 1051 LYS A O 1
ATOM 8688 N N . LYS A 1 1052 ? -55.022 -12.120 78.222 1.00 82.62 1052 LYS A N 1
ATOM 8689 C CA . LYS A 1 1052 ? -54.350 -11.915 79.517 1.00 82.62 1052 LYS A CA 1
ATOM 8690 C C . LYS A 1 1052 ? -54.211 -10.440 79.916 1.00 82.62 1052 LYS A C 1
ATOM 8692 O O . LYS A 1 1052 ? -53.941 -10.156 81.076 1.00 82.62 1052 LYS A O 1
ATOM 8697 N N . TYR A 1 1053 ? -54.346 -9.516 78.967 1.00 84.31 1053 TYR A N 1
ATOM 8698 C CA . TYR A 1 1053 ? -54.046 -8.096 79.162 1.00 84.31 1053 TYR A CA 1
ATOM 8699 C C . TYR A 1 1053 ? -55.287 -7.201 79.080 1.00 84.31 1053 TYR A C 1
ATOM 8701 O O . TYR A 1 1053 ? -55.271 -6.094 79.627 1.00 84.31 1053 TYR A O 1
ATOM 8709 N N . MET A 1 1054 ? -56.353 -7.649 78.411 1.00 85.62 1054 MET A N 1
ATOM 8710 C CA . MET A 1 1054 ? -57.591 -6.890 78.224 1.00 85.62 1054 MET A CA 1
ATOM 8711 C C . MET A 1 1054 ? -58.818 -7.795 78.092 1.00 85.62 1054 MET A C 1
ATOM 8713 O O . MET A 1 1054 ? -58.697 -8.960 77.715 1.00 85.62 1054 MET A O 1
ATOM 8717 N N . HIS A 1 1055 ? -60.000 -7.231 78.349 1.00 82.00 1055 HIS A N 1
ATOM 8718 C CA . HIS A 1 1055 ? -61.259 -7.905 78.052 1.00 82.00 1055 HIS A CA 1
ATOM 8719 C C . HIS A 1 1055 ? -61.535 -7.842 76.546 1.00 82.00 1055 HIS A C 1
ATOM 8721 O O . HIS A 1 1055 ? -61.478 -6.768 75.948 1.00 82.00 1055 HIS A O 1
ATOM 8727 N N . LEU A 1 1056 ? -61.801 -8.995 75.937 1.00 84.00 1056 LEU A N 1
ATOM 8728 C CA . LEU A 1 1056 ? -62.065 -9.125 74.502 1.00 84.00 1056 LEU A CA 1
ATOM 8729 C C . LEU A 1 1056 ? -63.540 -9.493 74.266 1.00 84.00 1056 LEU A C 1
ATOM 8731 O O . LEU A 1 1056 ? -64.144 -10.124 75.132 1.00 84.00 1056 LEU A O 1
ATOM 8735 N N . PRO A 1 1057 ? -64.139 -9.144 73.113 1.00 83.25 1057 PRO A N 1
ATOM 8736 C CA . PRO A 1 1057 ? -65.517 -9.526 72.803 1.00 83.25 1057 PRO A CA 1
ATOM 8737 C C . PRO A 1 1057 ? -65.731 -11.040 72.891 1.00 83.25 1057 PRO A C 1
ATOM 8739 O O . PRO A 1 1057 ? -64.910 -11.815 72.396 1.00 83.25 1057 PRO A O 1
ATOM 8742 N N . LYS A 1 1058 ? -66.857 -11.466 73.478 1.00 76.69 1058 LYS A N 1
ATOM 8743 C CA . LYS A 1 1058 ? -67.200 -12.893 73.618 1.00 76.69 1058 LYS A CA 1
ATOM 8744 C C . LYS A 1 1058 ? -67.292 -13.603 72.259 1.00 76.69 1058 LYS A C 1
ATOM 8746 O O . LYS A 1 1058 ? -66.863 -14.749 72.141 1.00 76.69 1058 LYS A O 1
ATOM 8751 N N . ASP A 1 1059 ? -67.734 -12.898 71.217 1.00 77.88 1059 ASP A N 1
ATOM 8752 C CA . ASP A 1 1059 ? -67.823 -13.409 69.839 1.00 77.88 1059 ASP A CA 1
ATOM 8753 C C . ASP A 1 1059 ? -66.463 -13.885 69.292 1.00 77.88 1059 ASP A C 1
ATOM 8755 O O . ASP A 1 1059 ? -66.387 -14.851 68.530 1.00 77.88 1059 ASP A O 1
ATOM 8759 N N . LEU A 1 1060 ? -65.354 -13.291 69.757 1.00 81.19 1060 LEU A N 1
ATOM 8760 C CA . LEU A 1 1060 ? -64.002 -13.709 69.380 1.00 81.19 1060 LEU A CA 1
ATOM 8761 C C . LEU A 1 1060 ? -63.695 -15.153 69.803 1.00 81.19 1060 LEU A C 1
ATOM 8763 O O . LEU A 1 1060 ? -62.935 -15.849 69.124 1.00 81.19 1060 LEU A O 1
ATOM 8767 N N . PHE A 1 1061 ? -64.271 -15.613 70.914 1.00 77.50 1061 PHE A N 1
ATOM 8768 C CA . PHE A 1 1061 ? -64.105 -16.975 71.424 1.00 77.50 1061 PHE A CA 1
ATOM 8769 C C . PHE A 1 1061 ? -65.227 -17.907 70.966 1.00 77.50 1061 PHE A C 1
ATOM 8771 O O . PHE A 1 1061 ? -64.978 -19.096 70.811 1.00 77.50 1061 PHE A O 1
ATOM 8778 N N . MET A 1 1062 ? -66.416 -17.383 70.667 1.00 75.62 1062 MET A N 1
ATOM 8779 C CA . MET A 1 1062 ? -67.546 -18.175 70.175 1.00 75.62 1062 MET A CA 1
ATOM 8780 C C . MET A 1 1062 ? -67.334 -18.693 68.746 1.00 75.62 1062 MET A C 1
ATOM 8782 O O . MET A 1 1062 ? -67.650 -19.842 68.442 1.00 75.62 1062 MET A O 1
ATOM 8786 N N . MET A 1 1063 ? -66.789 -17.849 67.868 1.00 81.12 1063 MET A N 1
ATOM 8787 C CA . MET A 1 1063 ? -66.709 -18.146 66.440 1.00 81.12 1063 MET A CA 1
ATOM 8788 C C . MET A 1 1063 ? -65.489 -19.005 66.077 1.00 81.12 1063 MET A C 1
ATOM 8790 O O . MET A 1 1063 ? -64.383 -18.844 66.607 1.00 81.12 1063 MET A O 1
ATOM 8794 N N . THR A 1 1064 ? -65.677 -19.891 65.106 1.00 81.44 1064 THR A N 1
ATOM 8795 C CA . THR A 1 1064 ? -64.609 -20.508 64.318 1.00 81.44 1064 THR A CA 1
ATOM 8796 C C . THR A 1 1064 ? -64.366 -19.659 63.080 1.00 81.44 1064 THR A C 1
ATOM 8798 O O . THR A 1 1064 ? -65.299 -19.326 62.352 1.00 81.44 1064 THR A O 1
ATOM 8801 N N . TYR A 1 1065 ? -63.108 -19.300 62.845 1.00 86.94 1065 TYR A N 1
ATOM 8802 C CA . TYR A 1 1065 ? -62.733 -18.386 61.773 1.00 86.94 1065 TYR A CA 1
ATOM 8803 C C . TYR A 1 1065 ? -62.026 -19.141 60.657 1.00 86.94 1065 TYR A C 1
ATOM 8805 O O . TYR A 1 1065 ? -60.979 -19.754 60.874 1.00 86.94 1065 TYR A O 1
ATOM 8813 N N . VAL A 1 1066 ? -62.563 -19.048 59.448 1.00 86.88 1066 VAL A N 1
ATOM 8814 C CA . VAL A 1 1066 ? -61.857 -19.436 58.228 1.00 86.88 1066 VAL A CA 1
ATOM 8815 C C . VAL A 1 1066 ? -61.180 -18.184 57.691 1.00 86.88 1066 VAL A C 1
ATOM 8817 O O . VAL A 1 1066 ? -61.848 -17.205 57.356 1.00 86.88 1066 VAL A O 1
ATOM 8820 N N . VAL A 1 1067 ? -59.850 -18.207 57.651 1.00 87.81 1067 VAL A N 1
ATOM 8821 C CA . VAL A 1 1067 ? -59.028 -17.118 57.123 1.00 87.81 1067 VAL A CA 1
ATOM 8822 C C . VAL A 1 1067 ? -58.410 -17.558 55.812 1.00 87.81 1067 VAL A C 1
ATOM 8824 O O . VAL A 1 1067 ? -57.776 -18.612 55.745 1.00 87.81 1067 VAL A O 1
ATOM 8827 N N . THR A 1 1068 ? -58.517 -16.701 54.807 1.00 86.75 1068 THR A N 1
ATOM 8828 C CA . THR A 1 1068 ? -57.796 -16.850 53.546 1.00 86.75 1068 THR A CA 1
ATOM 8829 C C . THR A 1 1068 ? -57.103 -15.535 53.232 1.00 86.75 1068 THR A C 1
ATOM 8831 O O . THR A 1 1068 ? -57.660 -14.457 53.431 1.00 86.75 1068 THR A O 1
ATOM 8834 N N . LYS A 1 1069 ? -55.870 -15.625 52.749 1.00 86.62 1069 LYS A N 1
ATOM 8835 C CA . LYS A 1 1069 ? -55.089 -14.480 52.286 1.00 86.62 1069 LYS A CA 1
ATOM 8836 C C . LYS A 1 1069 ? -54.988 -14.559 50.767 1.00 86.62 1069 LYS A C 1
ATOM 8838 O O . LYS A 1 1069 ? -54.565 -15.589 50.241 1.00 86.62 1069 LYS A O 1
ATOM 8843 N N . ASP A 1 1070 ? -55.432 -13.521 50.069 1.00 80.44 1070 ASP A N 1
ATOM 8844 C CA . ASP A 1 1070 ? -55.442 -13.458 48.598 1.00 80.44 1070 ASP A CA 1
ATOM 8845 C C . ASP A 1 1070 ? -55.561 -11.996 48.134 1.00 80.44 1070 ASP A C 1
ATOM 8847 O O . ASP A 1 1070 ? -55.597 -11.099 48.966 1.00 80.44 1070 ASP A O 1
ATOM 8851 N N . LYS A 1 1071 ? -55.627 -11.74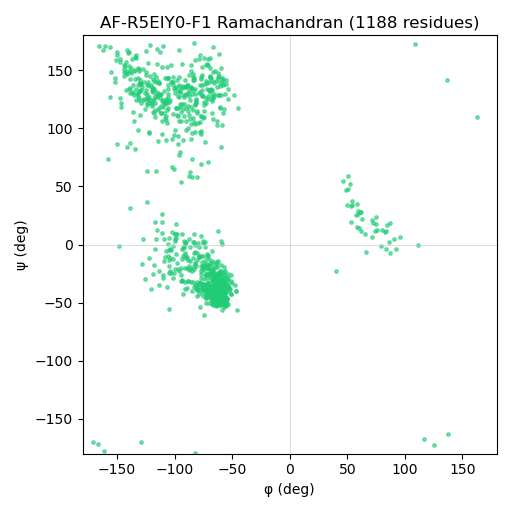3 46.818 1.00 77.25 1071 LYS A N 1
ATOM 8852 C CA . LYS A 1 1071 ? -55.701 -10.407 46.216 1.00 77.25 1071 LYS A CA 1
ATOM 8853 C C . LYS A 1 1071 ? -56.749 -9.504 46.861 1.00 77.25 1071 LYS A C 1
ATOM 8855 O O . LYS A 1 1071 ? -57.901 -9.911 46.944 1.00 77.25 1071 LYS A O 1
ATOM 8860 N N . ALA A 1 1072 ? -56.376 -8.287 47.263 1.00 78.94 1072 ALA A N 1
ATOM 8861 C CA . ALA A 1 1072 ? -57.301 -7.320 47.849 1.00 78.94 1072 ALA A CA 1
ATOM 8862 C C . ALA A 1 1072 ? -58.392 -6.929 46.851 1.00 78.94 1072 ALA A C 1
ATOM 8864 O O . ALA A 1 1072 ? -58.153 -6.902 45.641 1.00 78.94 1072 ALA A O 1
ATOM 8865 N N . GLY A 1 1073 ? -59.590 -6.638 47.351 1.00 76.75 1073 GLY A N 1
ATOM 8866 C CA . GLY A 1 1073 ? -60.754 -6.277 46.542 1.00 76.75 1073 GLY A CA 1
ATOM 8867 C C . GLY A 1 1073 ? -61.369 -7.424 45.727 1.00 76.75 1073 GLY A C 1
ATOM 8868 O O . GLY A 1 1073 ? -62.282 -7.184 44.933 1.00 76.75 1073 GLY A O 1
ATOM 8869 N N . ARG A 1 1074 ? -60.911 -8.674 45.891 1.00 80.12 1074 ARG A N 1
ATOM 8870 C CA . ARG A 1 1074 ? -61.550 -9.855 45.290 1.00 80.12 1074 ARG A CA 1
ATOM 8871 C C . ARG A 1 1074 ? -62.817 -10.238 46.041 1.00 80.12 1074 ARG A C 1
ATOM 8873 O O . ARG A 1 1074 ? -62.894 -10.200 47.262 1.00 80.12 1074 ARG A O 1
ATOM 8880 N N . GLN A 1 1075 ? -63.793 -10.741 45.295 1.00 82.25 1075 GLN A N 1
ATOM 8881 C CA . GLN A 1 1075 ? -64.904 -11.479 45.884 1.00 82.25 1075 GLN A CA 1
ATOM 8882 C C . GLN A 1 1075 ? -64.514 -12.949 46.008 1.00 82.25 1075 GLN A C 1
ATOM 8884 O O . GLN A 1 1075 ? -64.359 -13.638 45.000 1.00 82.25 1075 GLN A O 1
ATOM 8889 N N . ILE A 1 1076 ? -64.341 -13.414 47.244 1.00 84.38 1076 ILE A N 1
ATOM 8890 C CA . ILE A 1 1076 ? -63.989 -14.803 47.541 1.00 84.38 1076 ILE A CA 1
ATOM 8891 C C . ILE A 1 1076 ? -65.216 -15.504 48.112 1.00 84.38 1076 ILE A C 1
ATOM 8893 O O . ILE A 1 1076 ? -65.759 -15.089 49.139 1.00 84.38 1076 ILE A O 1
ATOM 8897 N N . SER A 1 1077 ? -65.640 -16.577 47.448 1.00 86.12 1077 SER A N 1
ATOM 8898 C CA . SER A 1 1077 ? -66.617 -17.525 47.971 1.00 86.12 1077 SER A CA 1
ATOM 8899 C C . SER A 1 1077 ? -66.049 -18.939 48.000 1.00 86.12 1077 SER A C 1
ATOM 8901 O O . SER A 1 1077 ? -65.092 -19.266 47.291 1.00 86.12 1077 SER A O 1
ATOM 8903 N N . PHE A 1 1078 ? -66.611 -19.762 48.878 1.00 86.06 1078 PHE A N 1
ATOM 8904 C CA . PHE A 1 1078 ? -66.230 -21.158 49.044 1.00 86.06 1078 PHE A CA 1
ATOM 8905 C C . PHE A 1 1078 ? -67.437 -21.997 49.442 1.00 86.06 1078 PHE A C 1
ATOM 8907 O O . PHE A 1 1078 ? -68.420 -21.472 49.981 1.00 86.06 1078 PHE A O 1
ATOM 8914 N N . HIS A 1 1079 ? -67.348 -23.298 49.175 1.00 86.81 1079 HIS A N 1
ATOM 8915 C CA . HIS A 1 1079 ? -68.382 -24.245 49.562 1.00 86.81 1079 HIS A CA 1
ATOM 8916 C C . HIS A 1 1079 ? -68.071 -24.811 50.943 1.00 86.81 1079 HIS A C 1
ATOM 8918 O O . HIS A 1 1079 ? -66.911 -25.053 51.271 1.00 86.81 1079 HIS A O 1
ATOM 8924 N N . TYR A 1 1080 ? -69.091 -25.007 51.766 1.00 87.38 1080 TYR A N 1
ATOM 8925 C CA . TYR A 1 1080 ? -68.951 -25.542 53.110 1.00 87.38 1080 TYR A CA 1
ATOM 8926 C C . TYR A 1 1080 ? -70.130 -26.443 53.481 1.00 87.38 1080 TYR A C 1
ATOM 8928 O O . TYR A 1 1080 ? -71.239 -26.303 52.962 1.00 87.38 1080 TYR A O 1
ATOM 8936 N N . GLY A 1 1081 ? -69.872 -27.368 54.397 1.00 84.81 1081 GLY A N 1
ATOM 8937 C CA . GLY A 1 1081 ? -70.841 -28.256 55.022 1.00 84.81 1081 GLY A CA 1
ATOM 8938 C C . GLY A 1 1081 ? -70.566 -28.327 56.522 1.00 84.81 1081 GLY A C 1
ATOM 8939 O O . GLY A 1 1081 ? -69.415 -28.385 56.949 1.00 84.81 1081 GLY A O 1
ATOM 8940 N N . ILE A 1 1082 ? -71.627 -28.287 57.327 1.00 82.19 1082 ILE A N 1
ATOM 8941 C CA . ILE A 1 1082 ? -71.561 -28.467 58.782 1.00 82.19 1082 ILE A CA 1
ATOM 8942 C C . ILE A 1 1082 ? -72.477 -29.637 59.110 1.00 82.19 1082 ILE A C 1
ATOM 8944 O O . ILE A 1 1082 ? -73.661 -29.589 58.765 1.00 82.19 1082 ILE A O 1
ATOM 8948 N N . GLN A 1 1083 ? -71.932 -30.678 59.736 1.00 78.56 1083 GLN A N 1
ATOM 8949 C CA . GLN A 1 1083 ? -72.702 -31.847 60.153 1.00 78.56 1083 GLN A CA 1
ATOM 8950 C C . GLN A 1 1083 ? -72.176 -32.400 61.479 1.00 78.56 1083 GLN A C 1
ATOM 8952 O O . GLN A 1 1083 ? -70.973 -32.357 61.747 1.00 78.56 1083 GLN A O 1
ATOM 8957 N N . SER A 1 1084 ? -73.092 -32.902 62.308 1.00 67.62 1084 SER A N 1
ATOM 8958 C CA . SER A 1 1084 ? -72.783 -33.568 63.575 1.00 67.62 1084 SER A CA 1
ATOM 8959 C C . SER A 1 1084 ? -72.566 -35.070 63.352 1.00 67.62 1084 SER A C 1
ATOM 8961 O O . SER A 1 1084 ? -73.411 -35.720 62.735 1.00 67.62 1084 SER A O 1
ATOM 8963 N N . GLY A 1 1085 ? -71.469 -35.633 63.873 1.00 66.31 1085 GLY A N 1
ATOM 8964 C CA . GLY A 1 1085 ? -71.175 -37.077 63.819 1.00 66.31 1085 GLY A CA 1
ATOM 8965 C C . GLY A 1 1085 ? -69.921 -37.469 63.018 1.00 66.31 1085 GLY A C 1
ATOM 8966 O O . GLY A 1 1085 ? -69.077 -36.633 62.702 1.00 66.31 1085 GLY A O 1
ATOM 8967 N N . VAL A 1 1086 ? -69.778 -38.774 62.735 1.00 59.59 1086 VAL A N 1
ATOM 8968 C CA . VAL A 1 1086 ? -68.567 -39.392 62.136 1.00 59.59 1086 VAL A CA 1
ATOM 8969 C C . VAL A 1 1086 ? -68.572 -39.355 60.596 1.00 59.59 1086 VAL A C 1
ATOM 8971 O O . VAL A 1 1086 ? -67.525 -39.511 59.967 1.00 59.59 1086 VAL A O 1
ATOM 8974 N N . GLU A 1 1087 ? -69.733 -39.149 59.968 1.00 60.62 1087 GLU A N 1
ATOM 8975 C CA . GLU A 1 1087 ? -69.844 -39.025 58.509 1.00 60.62 1087 GLU A CA 1
ATOM 8976 C C . GLU A 1 1087 ? -69.279 -37.682 58.023 1.00 60.62 1087 GLU A C 1
ATOM 8978 O O . GLU A 1 1087 ? -69.454 -36.645 58.665 1.00 60.62 1087 GLU A O 1
ATOM 8983 N N . LYS A 1 1088 ? -68.576 -37.695 56.882 1.00 60.59 1088 LYS A N 1
ATOM 8984 C CA . LYS A 1 1088 ? -68.050 -36.465 56.278 1.00 60.59 1088 LYS A CA 1
ATOM 8985 C C . LYS A 1 1088 ? -69.222 -35.604 55.775 1.00 60.59 1088 LYS A C 1
ATOM 8987 O O . LYS A 1 1088 ? -70.023 -36.131 55.007 1.00 60.59 1088 LYS A O 1
ATOM 8992 N N . PRO A 1 1089 ? -69.304 -34.313 56.150 1.00 66.81 1089 PRO A N 1
ATOM 8993 C CA . PRO A 1 1089 ? -70.319 -33.405 55.618 1.00 66.81 1089 PRO A CA 1
ATOM 8994 C C . PRO A 1 1089 ? -70.161 -33.225 54.102 1.00 66.81 1089 PRO A C 1
ATOM 8996 O O . PRO A 1 1089 ? -69.035 -33.091 53.630 1.00 66.81 1089 PRO A O 1
ATOM 8999 N N . ASP A 1 1090 ? -71.259 -33.124 53.350 1.00 72.06 1090 ASP A N 1
ATOM 9000 C CA . ASP A 1 1090 ? -71.215 -32.681 51.948 1.00 72.06 1090 ASP A CA 1
ATOM 9001 C C . ASP A 1 1090 ? -71.090 -31.146 51.867 1.00 72.06 1090 ASP A C 1
ATOM 9003 O O . ASP A 1 1090 ? -71.861 -30.412 52.492 1.00 72.06 1090 ASP A O 1
ATOM 9007 N N . CYS A 1 1091 ? -70.146 -30.634 51.068 1.00 78.50 1091 CYS A N 1
ATOM 9008 C CA . CYS A 1 1091 ? -69.914 -29.197 50.855 1.00 78.50 1091 CYS A CA 1
ATOM 9009 C C . CYS A 1 1091 ? -70.958 -28.571 49.909 1.00 78.50 1091 CYS A C 1
ATOM 9011 O O . CYS A 1 1091 ? -70.658 -28.199 48.778 1.00 78.50 1091 CYS A O 1
ATOM 9013 N N . ASN A 1 1092 ? -72.207 -28.461 50.360 1.00 79.12 1092 ASN A N 1
ATOM 9014 C CA . ASN A 1 1092 ? -73.358 -28.064 49.537 1.00 79.12 1092 ASN A CA 1
ATOM 9015 C C . ASN A 1 1092 ? -73.862 -26.623 49.766 1.00 79.12 1092 ASN A C 1
ATOM 9017 O O . ASN A 1 1092 ? -74.755 -26.174 49.044 1.00 79.12 1092 ASN A O 1
ATOM 9021 N N . LYS A 1 1093 ? -73.310 -25.878 50.734 1.00 83.75 1093 LYS A N 1
ATOM 9022 C CA . LYS A 1 1093 ? -73.649 -24.463 50.988 1.00 83.75 1093 LYS A CA 1
ATOM 9023 C C . LYS A 1 1093 ? -72.526 -23.550 50.510 1.00 83.75 1093 LYS A C 1
ATOM 9025 O O . LYS A 1 1093 ? -71.364 -23.885 50.677 1.00 83.75 1093 LYS A O 1
ATOM 9030 N N . GLU A 1 1094 ? -72.848 -22.376 49.971 1.00 86.88 1094 GLU A N 1
ATOM 9031 C CA . GLU A 1 1094 ? -71.852 -21.377 49.552 1.00 86.88 1094 GLU A CA 1
ATOM 9032 C C . GLU A 1 1094 ? -71.810 -20.201 50.543 1.00 86.88 1094 GLU A C 1
ATOM 9034 O O . GLU A 1 1094 ? -72.851 -19.671 50.941 1.00 86.88 1094 GLU A O 1
ATOM 9039 N N . ALA A 1 1095 ? -70.611 -19.770 50.941 1.00 88.06 1095 ALA A N 1
ATOM 9040 C CA . ALA A 1 1095 ? -70.403 -18.588 51.776 1.00 88.06 1095 ALA A CA 1
ATOM 9041 C C . ALA A 1 1095 ? -69.406 -17.618 51.138 1.00 88.06 1095 ALA A C 1
ATOM 9043 O O . ALA A 1 1095 ? -68.368 -18.021 50.618 1.00 88.06 1095 ALA A O 1
ATOM 9044 N N . ARG A 1 1096 ? -69.695 -16.314 51.243 1.00 88.38 1096 ARG A N 1
ATOM 9045 C CA . ARG A 1 1096 ? -68.758 -15.237 50.892 1.00 88.38 1096 ARG A CA 1
ATOM 9046 C C . ARG A 1 1096 ? -67.883 -14.874 52.087 1.00 88.38 1096 ARG A C 1
ATOM 9048 O O . ARG A 1 1096 ? -68.399 -14.743 53.200 1.00 88.38 1096 ARG A O 1
ATOM 9055 N N . MET A 1 1097 ? -66.591 -14.681 51.843 1.00 88.81 1097 MET A N 1
ATOM 9056 C CA . MET A 1 1097 ? -65.644 -14.141 52.818 1.00 88.81 1097 MET A CA 1
ATOM 9057 C C . MET A 1 1097 ? -65.638 -12.613 52.758 1.00 88.81 1097 MET A C 1
ATOM 9059 O O . MET A 1 1097 ? -65.795 -12.030 51.685 1.00 88.81 1097 MET A O 1
ATOM 9063 N N . MET A 1 1098 ? -65.446 -11.971 53.907 1.00 88.00 1098 MET A N 1
ATOM 9064 C CA . MET A 1 1098 ? -65.338 -10.517 54.010 1.00 88.00 1098 MET A CA 1
ATOM 9065 C C . MET A 1 1098 ? -63.870 -10.111 54.041 1.00 88.00 1098 MET A C 1
ATOM 9067 O O . MET A 1 1098 ? -63.089 -10.668 54.812 1.00 88.00 1098 MET A O 1
ATOM 9071 N N . GLU A 1 1099 ? -63.505 -9.130 53.225 1.00 89.25 1099 GLU A N 1
ATOM 9072 C CA . GLU A 1 1099 ? -62.206 -8.472 53.311 1.00 89.25 1099 GLU A CA 1
ATOM 9073 C C . GLU A 1 1099 ? -62.207 -7.517 54.508 1.00 89.25 1099 GLU A C 1
ATOM 9075 O O . GLU A 1 1099 ? -62.899 -6.499 54.497 1.00 89.25 1099 GLU A O 1
ATOM 9080 N N . VAL A 1 1100 ? -61.476 -7.867 55.567 1.00 88.75 1100 VAL A N 1
ATOM 9081 C CA . VAL A 1 1100 ? -61.449 -7.075 56.813 1.00 88.75 1100 VAL A CA 1
ATOM 9082 C C . VAL A 1 1100 ? -60.298 -6.070 56.842 1.00 88.75 1100 VAL A C 1
ATOM 9084 O O . VAL A 1 1100 ? -60.412 -5.000 57.433 1.00 88.75 1100 VAL A O 1
ATOM 9087 N N . VAL A 1 1101 ? -59.198 -6.412 56.179 1.00 87.69 1101 VAL A N 1
ATOM 9088 C CA . VAL A 1 1101 ? -58.022 -5.577 55.906 1.00 87.69 1101 VAL A CA 1
ATOM 9089 C C . VAL A 1 1101 ? -57.595 -5.938 54.477 1.00 87.69 1101 VAL A C 1
ATOM 9091 O O . VAL A 1 1101 ? -57.781 -7.103 54.116 1.00 87.69 1101 VAL A O 1
ATOM 9094 N N . PRO A 1 1102 ? -57.055 -5.016 53.652 1.00 86.50 1102 PRO A N 1
ATOM 9095 C CA . PRO A 1 1102 ? -56.688 -5.321 52.269 1.00 86.50 1102 PRO A CA 1
ATOM 9096 C C . PRO A 1 1102 ? -55.927 -6.649 52.117 1.00 86.50 1102 PRO A C 1
ATOM 9098 O O . PRO A 1 1102 ? -54.847 -6.822 52.678 1.00 86.50 1102 PRO A O 1
ATOM 9101 N N . GLY A 1 1103 ? -56.513 -7.600 51.386 1.00 86.06 1103 GLY A N 1
ATOM 9102 C CA . GLY A 1 1103 ? -55.964 -8.936 51.120 1.00 86.06 1103 GLY A CA 1
ATOM 9103 C C . GLY A 1 1103 ? -56.119 -9.981 52.239 1.00 86.06 1103 GLY A C 1
ATOM 9104 O O . GLY A 1 1103 ? -55.734 -11.140 52.063 1.00 86.06 1103 GLY A O 1
ATOM 9105 N N . TYR A 1 1104 ? -56.709 -9.616 53.380 1.00 88.38 1104 TYR A N 1
ATOM 9106 C CA . TYR A 1 1104 ? -57.001 -10.515 54.498 1.00 88.38 1104 TYR A CA 1
ATOM 9107 C C . TYR A 1 1104 ? -58.509 -10.779 54.589 1.00 88.38 1104 TYR A C 1
ATOM 9109 O O . TYR A 1 1104 ? -59.290 -9.910 54.990 1.00 88.38 1104 TYR A O 1
ATOM 9117 N N . TYR A 1 1105 ? -58.915 -12.000 54.241 1.00 88.31 1105 TYR A N 1
ATOM 9118 C CA . TYR A 1 1105 ? -60.315 -12.405 54.179 1.00 88.31 1105 TYR A CA 1
ATOM 9119 C C . TYR A 1 1105 ? -60.690 -13.305 55.343 1.00 88.31 1105 TYR A C 1
ATOM 9121 O O . TYR A 1 1105 ? -59.972 -14.246 55.686 1.00 88.31 1105 TYR A O 1
ATOM 9129 N N . LEU A 1 1106 ? -61.862 -13.042 55.912 1.00 89.19 1106 LEU A N 1
ATOM 9130 C CA . LEU A 1 1106 ? -62.386 -13.742 57.073 1.00 89.19 1106 LEU A CA 1
ATOM 9131 C C . LEU A 1 1106 ? -63.824 -14.198 56.819 1.00 89.19 1106 LEU A C 1
ATOM 9133 O O . LEU A 1 1106 ? -64.645 -13.452 56.277 1.00 89.19 1106 LEU A O 1
ATOM 9137 N N . LYS A 1 1107 ? -64.149 -15.414 57.259 1.00 89.19 1107 LYS A N 1
ATOM 9138 C CA . LYS A 1 1107 ? -65.530 -15.851 57.463 1.00 89.19 1107 LYS A CA 1
ATOM 9139 C C . LYS A 1 1107 ? -65.669 -16.544 58.810 1.00 89.19 1107 LYS A C 1
ATOM 9141 O O . LYS A 1 1107 ? -64.861 -17.395 59.168 1.00 89.19 1107 LYS A O 1
ATOM 9146 N N . GLU A 1 1108 ? -66.710 -16.162 59.531 1.00 86.94 1108 GLU A N 1
ATOM 9147 C CA . GLU A 1 1108 ? -67.014 -16.628 60.878 1.00 86.94 1108 GLU A CA 1
ATOM 9148 C C . GLU A 1 1108 ? -68.123 -17.685 60.826 1.00 86.94 1108 GLU A C 1
ATOM 9150 O O . GLU A 1 1108 ? -69.105 -17.524 60.092 1.00 86.94 1108 GLU A O 1
ATOM 9155 N N . PHE A 1 1109 ? -67.962 -18.754 61.607 1.00 84.88 1109 PHE A N 1
ATOM 9156 C CA . PHE A 1 1109 ? -68.949 -19.812 61.801 1.00 84.88 1109 PHE A CA 1
ATOM 9157 C C . PHE A 1 1109 ? -69.166 -20.075 63.284 1.00 84.88 1109 PHE A C 1
ATOM 9159 O O . PHE A 1 1109 ? -68.216 -20.174 64.058 1.00 84.88 1109 PHE A O 1
ATOM 9166 N N . VAL A 1 1110 ? -70.421 -20.271 63.659 1.00 82.00 1110 VAL A N 1
ATOM 9167 C CA . VAL A 1 1110 ? -70.799 -20.800 64.967 1.00 82.00 1110 VAL A CA 1
ATOM 9168 C C . VAL A 1 1110 ? -70.818 -22.327 64.837 1.00 82.00 1110 VAL A C 1
ATOM 9170 O O . VAL A 1 1110 ? -71.606 -22.835 64.047 1.00 82.00 1110 VAL A O 1
ATOM 9173 N N . LEU A 1 1111 ? -69.931 -23.039 65.546 1.00 77.88 1111 LEU A N 1
ATOM 9174 C CA . LEU A 1 1111 ? -69.843 -24.512 65.518 1.00 77.88 1111 LEU A CA 1
ATOM 9175 C C . LEU A 1 1111 ? -70.084 -25.106 66.903 1.00 77.88 1111 LEU A C 1
ATOM 9177 O O . LEU A 1 1111 ? -69.342 -24.804 67.845 1.00 77.88 1111 LEU A O 1
ATOM 9181 N N . PHE A 1 1112 ? -71.092 -25.962 67.018 1.00 75.88 1112 PHE A N 1
ATOM 9182 C CA . PHE A 1 1112 ? -71.382 -26.669 68.255 1.00 75.88 1112 PHE A CA 1
ATOM 9183 C C . PHE A 1 1112 ? -70.445 -27.866 68.470 1.00 75.88 1112 PHE A C 1
ATOM 9185 O O . PHE A 1 1112 ? -69.824 -28.384 67.543 1.00 75.88 1112 PHE A O 1
ATOM 9192 N N . HIS A 1 1113 ? -70.330 -28.324 69.715 1.00 71.75 1113 HIS A N 1
ATOM 9193 C CA . HIS A 1 1113 ? -69.532 -29.500 70.047 1.00 71.75 1113 HIS A CA 1
ATOM 9194 C C . HIS A 1 1113 ? -70.049 -30.745 69.300 1.00 71.75 1113 HIS A C 1
ATOM 9196 O O . HIS A 1 1113 ? -71.246 -31.025 69.314 1.00 71.75 1113 HIS A O 1
ATOM 9202 N N . GLY A 1 1114 ? -69.146 -31.463 68.622 1.00 69.31 1114 GLY A N 1
ATOM 9203 C CA . GLY A 1 1114 ? -69.472 -32.594 67.742 1.00 69.31 1114 GLY A CA 1
ATOM 9204 C C . GLY A 1 1114 ? -69.800 -32.219 66.286 1.00 69.31 1114 GLY A C 1
ATOM 9205 O O . GLY A 1 1114 ? -69.920 -33.117 65.450 1.00 69.31 1114 GLY A O 1
ATOM 9206 N N . GLU A 1 1115 ? -69.920 -30.926 65.951 1.00 78.12 1115 GLU A N 1
ATOM 9207 C CA . GLU A 1 1115 ? -70.044 -30.457 64.565 1.00 78.12 1115 GLU A CA 1
ATOM 9208 C C . GLU A 1 1115 ? -68.675 -30.292 63.906 1.00 78.12 1115 GLU A C 1
ATOM 9210 O O . GLU A 1 1115 ? -67.788 -29.608 64.420 1.00 78.12 1115 GLU A O 1
ATOM 9215 N N . ASN A 1 1116 ? -68.529 -30.868 62.715 1.00 74.38 1116 ASN A N 1
ATOM 9216 C CA . ASN A 1 1116 ? -67.340 -30.701 61.892 1.00 74.38 1116 ASN A CA 1
ATOM 9217 C C . ASN A 1 1116 ? -67.645 -29.759 60.725 1.00 74.38 1116 ASN A C 1
ATOM 9219 O O . ASN A 1 1116 ? -68.593 -29.980 59.968 1.00 74.38 1116 ASN A O 1
ATOM 9223 N N . LEU A 1 1117 ? -66.822 -28.719 60.565 1.00 82.69 1117 LEU A N 1
ATOM 9224 C CA . LEU A 1 1117 ? -66.837 -27.847 59.392 1.00 82.69 1117 LEU A CA 1
ATOM 9225 C C . LEU A 1 1117 ? -65.946 -28.457 58.308 1.00 82.69 1117 LEU A C 1
ATOM 9227 O O . LEU A 1 1117 ? -64.720 -28.415 58.419 1.00 82.69 1117 LEU A O 1
ATOM 9231 N N . LEU A 1 1118 ? -66.556 -28.982 57.246 1.00 81.12 1118 LEU A N 1
ATOM 9232 C CA . LEU A 1 1118 ? -65.847 -29.282 56.005 1.00 81.12 1118 LEU A CA 1
ATOM 9233 C C . LEU A 1 1118 ? -66.029 -28.110 55.045 1.00 81.12 1118 LEU A C 1
ATOM 9235 O O . LEU A 1 1118 ? -67.116 -27.543 54.941 1.00 81.12 1118 LEU A O 1
ATOM 9239 N N . TYR A 1 1119 ? -64.963 -27.720 54.361 1.00 84.00 1119 TYR A N 1
ATOM 9240 C CA . TYR A 1 1119 ? -65.016 -26.654 53.375 1.00 84.00 1119 TYR A CA 1
ATOM 9241 C C . TYR A 1 1119 ? -64.121 -26.978 52.183 1.00 84.00 1119 TYR A C 1
ATOM 9243 O O . TYR A 1 1119 ? -63.066 -27.596 52.324 1.00 84.00 1119 TYR A O 1
ATOM 9251 N N . GLU A 1 1120 ? -64.542 -26.524 51.010 1.00 79.75 1120 GLU A N 1
ATOM 9252 C CA . GLU A 1 1120 ? -63.846 -26.689 49.743 1.00 79.75 1120 GLU A CA 1
ATOM 9253 C C . GLU A 1 1120 ? -63.638 -25.318 49.097 1.00 79.75 1120 GLU A C 1
ATOM 9255 O O . GLU A 1 1120 ? -64.580 -24.593 48.759 1.00 79.75 1120 GLU A O 1
ATOM 9260 N N . MET A 1 1121 ? -62.363 -24.957 48.947 1.00 81.62 1121 MET A N 1
ATOM 9261 C CA . MET A 1 1121 ? -61.936 -23.750 48.246 1.00 81.62 1121 MET A CA 1
ATOM 9262 C C . MET A 1 1121 ? -61.750 -24.076 46.756 1.00 81.62 1121 MET A C 1
ATOM 9264 O O . MET A 1 1121 ? -61.109 -25.080 46.444 1.00 81.62 1121 MET A O 1
ATOM 9268 N N . PRO A 1 1122 ? -62.232 -23.237 45.821 1.00 71.06 1122 PRO A N 1
ATOM 9269 C CA . PRO A 1 1122 ? -61.901 -23.381 44.404 1.00 71.06 1122 PRO A CA 1
ATOM 9270 C C . PRO A 1 1122 ? -60.376 -23.381 44.196 1.00 71.06 1122 PRO A C 1
ATOM 9272 O O . PRO A 1 1122 ? -59.677 -22.589 44.831 1.00 71.06 1122 PRO A O 1
ATOM 9275 N N . GLU A 1 1123 ? -59.852 -24.202 43.276 1.00 57.75 1123 GLU A N 1
ATOM 9276 C CA . GLU A 1 1123 ? -58.400 -24.418 43.074 1.00 57.75 1123 GLU A CA 1
ATOM 9277 C C . GLU A 1 1123 ? -57.567 -23.129 42.908 1.00 57.75 1123 GLU A C 1
ATOM 9279 O O . GLU A 1 1123 ? -56.389 -23.107 43.260 1.00 57.75 1123 GLU A O 1
ATOM 9284 N N . ARG A 1 1124 ? -58.164 -22.024 42.434 1.00 56.50 1124 ARG A N 1
ATOM 9285 C CA . ARG A 1 1124 ? -57.493 -20.718 42.269 1.00 56.50 1124 ARG A CA 1
ATOM 9286 C C . ARG A 1 1124 ? -57.326 -19.895 43.563 1.00 56.50 1124 ARG A C 1
ATOM 9288 O O . ARG A 1 1124 ? -56.595 -18.907 43.521 1.00 56.50 1124 ARG A O 1
ATOM 9295 N N . ASN A 1 1125 ? -57.946 -20.290 44.681 1.00 57.91 1125 ASN A N 1
ATOM 9296 C CA . ASN A 1 1125 ? -58.032 -19.510 45.933 1.00 57.91 1125 ASN A CA 1
ATOM 9297 C C . ASN A 1 1125 ? -57.300 -20.168 47.125 1.00 57.91 1125 ASN A C 1
ATOM 9299 O O . ASN A 1 1125 ? -57.483 -19.779 48.275 1.00 57.91 1125 ASN A O 1
ATOM 9303 N N . THR A 1 1126 ? -56.481 -21.188 46.872 1.00 55.34 1126 THR A N 1
ATOM 9304 C CA . THR A 1 1126 ? -55.924 -22.100 47.890 1.00 55.34 1126 THR A CA 1
ATOM 9305 C C . THR A 1 1126 ? -54.632 -21.623 48.558 1.00 55.34 1126 THR A C 1
ATOM 9307 O O . THR A 1 1126 ? -54.121 -22.315 49.437 1.00 55.34 1126 THR A O 1
ATOM 9310 N N . LYS A 1 1127 ? -54.072 -20.468 48.159 1.00 54.72 1127 LYS A N 1
ATOM 9311 C CA . LYS A 1 1127 ? -52.660 -20.141 48.427 1.00 54.72 1127 LYS A CA 1
ATOM 9312 C C . LYS A 1 1127 ? -52.263 -20.183 49.909 1.00 54.72 1127 LYS A C 1
ATOM 9314 O O . LYS A 1 1127 ? -51.166 -20.660 50.178 1.00 54.72 1127 LYS A O 1
ATOM 9319 N N . GLN A 1 1128 ? -53.118 -19.769 50.853 1.00 62.59 1128 GLN A N 1
ATOM 9320 C CA . GLN A 1 1128 ? -52.866 -19.880 52.303 1.00 62.59 1128 GLN A CA 1
ATOM 9321 C C . GLN A 1 1128 ? -54.177 -19.838 53.123 1.00 62.59 1128 GLN A C 1
ATOM 9323 O O . GLN A 1 1128 ? -54.480 -18.837 53.776 1.00 62.59 1128 GLN A O 1
ATOM 9328 N N . THR A 1 1129 ? -54.978 -20.907 53.107 1.00 69.19 1129 THR A N 1
ATOM 9329 C CA . THR A 1 1129 ? -56.171 -20.998 53.974 1.00 69.19 1129 THR A CA 1
ATOM 9330 C C . THR A 1 1129 ? -55.808 -21.585 55.337 1.00 69.19 1129 THR A C 1
ATOM 9332 O O . THR A 1 1129 ? -55.198 -22.651 55.420 1.00 69.19 1129 THR A O 1
ATOM 9335 N N . LYS A 1 1130 ? -56.189 -20.901 56.420 1.00 75.44 1130 LYS A N 1
ATOM 9336 C CA . LYS A 1 1130 ? -55.995 -21.353 57.806 1.00 75.44 1130 LYS A CA 1
ATOM 9337 C C . LYS A 1 1130 ? -57.337 -21.349 58.530 1.00 75.44 1130 LYS A C 1
ATOM 9339 O O . LYS A 1 1130 ? -58.055 -20.349 58.512 1.00 75.44 1130 LYS A O 1
ATOM 9344 N N . VAL A 1 1131 ? -57.657 -22.455 59.197 1.00 74.62 1131 VAL A N 1
ATOM 9345 C CA . VAL A 1 1131 ? -58.813 -22.528 60.096 1.00 74.62 1131 VAL A CA 1
ATOM 9346 C C . VAL A 1 1131 ? -58.345 -22.265 61.515 1.00 74.62 1131 VAL A C 1
ATOM 9348 O O . VAL A 1 1131 ? -57.501 -22.979 62.057 1.00 74.62 1131 VAL A O 1
ATOM 9351 N N . TYR A 1 1132 ? -58.912 -21.230 62.119 1.00 71.56 1132 TYR A N 1
ATOM 9352 C CA . TYR A 1 1132 ? -58.725 -20.906 63.521 1.00 71.56 1132 TYR A CA 1
ATOM 9353 C C . TYR A 1 1132 ? -59.961 -21.361 64.286 1.00 71.56 1132 TYR A C 1
ATOM 9355 O O . TYR A 1 1132 ? -60.937 -20.625 64.449 1.00 71.56 1132 TYR A O 1
ATOM 9363 N N . GLU A 1 1133 ? -59.904 -22.599 64.761 1.00 68.19 1133 GLU A N 1
ATOM 9364 C CA . GLU A 1 1133 ? -60.925 -23.161 65.641 1.00 68.19 1133 GLU A CA 1
ATOM 9365 C C . GLU A 1 1133 ? -61.007 -22.362 66.941 1.00 68.19 1133 GLU A C 1
ATOM 9367 O O . GLU A 1 1133 ? -60.004 -21.842 67.447 1.00 68.19 1133 GLU A O 1
ATOM 9372 N N . SER A 1 1134 ? -62.214 -22.235 67.486 1.00 64.75 1134 SER A N 1
ATOM 9373 C CA . SER A 1 1134 ? -62.401 -21.679 68.823 1.00 64.75 1134 SER A CA 1
ATOM 9374 C C . SER A 1 1134 ? -61.538 -22.428 69.852 1.00 64.75 1134 SER A C 1
ATOM 9376 O O . SER A 1 1134 ? -61.532 -23.657 69.899 1.00 64.75 1134 SER A O 1
ATOM 9378 N N . GLN A 1 1135 ? -60.829 -21.691 70.719 1.00 55.62 1135 GLN A N 1
ATOM 9379 C CA . GLN A 1 1135 ? -60.119 -22.305 71.848 1.00 55.62 1135 GLN A CA 1
ATOM 9380 C C . GLN A 1 1135 ? -61.084 -22.990 72.826 1.00 55.62 1135 GLN A C 1
ATOM 9382 O O . GLN A 1 1135 ? -60.677 -23.948 73.476 1.00 55.62 1135 GLN A O 1
ATOM 9387 N N . ALA A 1 1136 ? -62.354 -22.570 72.885 1.00 51.50 1136 ALA A N 1
ATOM 9388 C CA . ALA A 1 1136 ? -63.375 -23.195 73.726 1.00 51.50 1136 ALA A CA 1
ATOM 9389 C C . ALA A 1 1136 ? -63.683 -24.643 73.297 1.00 51.50 1136 ALA A C 1
ATOM 9391 O O . ALA A 1 1136 ? -64.020 -25.467 74.137 1.00 51.50 1136 ALA A O 1
ATOM 9392 N N . MET A 1 1137 ? -63.479 -24.987 72.017 1.00 52.84 1137 MET A N 1
ATOM 9393 C CA . MET A 1 1137 ? -63.627 -26.363 71.514 1.00 52.84 1137 MET A CA 1
ATOM 9394 C C . MET A 1 1137 ? -62.449 -27.277 71.905 1.00 52.84 1137 MET A C 1
ATOM 9396 O O . MET A 1 1137 ? -62.585 -28.497 71.863 1.00 52.84 1137 MET A O 1
ATOM 9400 N N . LYS A 1 1138 ? -61.290 -26.712 72.291 1.00 48.94 1138 LYS A N 1
ATOM 9401 C CA . LYS A 1 1138 ? -60.062 -27.458 72.655 1.00 48.94 1138 LYS A CA 1
ATOM 9402 C C . LYS A 1 1138 ? -59.714 -27.410 74.144 1.00 48.94 1138 LYS A C 1
ATOM 9404 O O . LYS A 1 1138 ? -59.025 -28.302 74.636 1.00 48.94 1138 LYS A O 1
ATOM 9409 N N . ALA A 1 1139 ? -60.137 -26.375 74.862 1.00 45.25 1139 ALA A N 1
ATOM 9410 C CA . ALA A 1 1139 ? -59.737 -26.146 76.242 1.00 45.25 1139 ALA A CA 1
ATOM 9411 C C . ALA A 1 1139 ? -60.622 -26.930 77.221 1.00 45.25 1139 ALA A C 1
ATOM 9413 O O . ALA A 1 1139 ? -61.665 -26.457 77.666 1.00 45.25 1139 ALA A O 1
ATOM 9414 N N . LYS A 1 1140 ? -60.147 -28.109 77.638 1.00 47.56 1140 LYS A N 1
ATOM 9415 C CA . LYS A 1 1140 ? -60.521 -28.663 78.943 1.00 47.56 1140 LYS A CA 1
ATOM 9416 C C . LYS A 1 1140 ? -59.924 -27.761 80.033 1.00 47.56 1140 LYS A C 1
ATOM 9418 O O . LYS A 1 1140 ? -58.719 -27.790 80.250 1.00 47.56 1140 LYS A O 1
ATOM 9423 N N . GLY A 1 1141 ? -60.767 -26.986 80.719 1.00 48.06 1141 GLY A N 1
ATOM 9424 C CA . GLY A 1 1141 ? -60.528 -26.640 82.127 1.00 48.06 1141 GLY A CA 1
ATOM 9425 C C . GLY A 1 1141 ? -60.175 -25.202 82.529 1.00 48.06 1141 GLY A C 1
ATOM 9426 O O . GLY A 1 1141 ? -60.045 -24.983 83.725 1.00 48.06 1141 GLY A O 1
ATOM 9427 N N . GLU A 1 1142 ? -60.058 -24.204 81.647 1.00 45.72 1142 GLU A N 1
ATOM 9428 C CA . GLU A 1 1142 ? -59.627 -22.857 82.089 1.00 45.72 1142 GLU A CA 1
ATOM 9429 C C . GLU A 1 1142 ? -60.357 -21.707 81.373 1.00 45.72 1142 GLU A C 1
ATOM 9431 O O . GLU A 1 1142 ? -59.863 -21.172 80.384 1.00 45.72 1142 GLU A O 1
ATOM 9436 N N . THR A 1 1143 ? -61.552 -21.323 81.848 1.00 50.44 1143 THR A N 1
ATOM 9437 C CA . THR A 1 1143 ? -61.988 -19.933 82.166 1.00 50.44 1143 THR A CA 1
ATOM 9438 C C . THR A 1 1143 ? -63.520 -19.833 82.273 1.00 50.44 1143 THR A C 1
ATOM 9440 O O . THR A 1 1143 ? -64.213 -19.852 81.266 1.00 50.44 1143 THR A O 1
ATOM 9443 N N . GLU A 1 1144 ? -64.057 -19.624 83.482 1.00 56.25 1144 GLU A N 1
ATOM 9444 C CA . GLU A 1 1144 ? -65.475 -19.248 83.684 1.00 56.25 1144 GLU A CA 1
ATOM 9445 C C . GLU A 1 1144 ? -65.791 -17.820 83.184 1.00 56.25 1144 GLU A C 1
ATOM 9447 O O . GLU A 1 1144 ? -66.946 -17.461 82.981 1.00 56.25 1144 GLU A O 1
ATOM 9452 N N . GLU A 1 1145 ? -64.762 -16.997 82.952 1.00 58.09 1145 GLU A N 1
ATOM 9453 C CA . GLU A 1 1145 ? -64.866 -15.553 82.684 1.00 58.09 1145 GLU A CA 1
ATOM 9454 C C . GLU A 1 1145 ? -65.541 -15.181 81.348 1.00 58.09 1145 GLU A C 1
ATOM 9456 O O . GLU A 1 1145 ? -66.047 -14.068 81.198 1.00 58.09 1145 GLU A O 1
ATOM 9461 N N . TYR A 1 1146 ? -65.564 -16.096 80.374 1.00 57.75 1146 TYR A N 1
ATOM 9462 C CA . TYR A 1 1146 ? -66.162 -15.871 79.049 1.00 57.75 1146 TYR A CA 1
ATOM 9463 C C . TYR A 1 1146 ? -67.360 -16.787 78.761 1.00 57.75 1146 TYR A C 1
ATOM 9465 O O . TYR A 1 1146 ? -67.968 -16.654 77.699 1.00 57.75 1146 TYR A O 1
ATOM 9473 N N . GLU A 1 1147 ? -67.778 -17.587 79.754 1.00 61.62 1147 GLU A N 1
ATOM 9474 C CA . GLU A 1 1147 ? -68.876 -18.546 79.640 1.00 61.62 1147 GLU A CA 1
ATOM 9475 C C . GLU A 1 1147 ? -70.174 -17.847 79.203 1.00 61.62 1147 GLU A C 1
ATOM 9477 O O . GLU A 1 1147 ? -70.712 -16.958 79.874 1.00 61.62 1147 GLU A O 1
ATOM 9482 N N . ASN A 1 1148 ? -70.665 -18.220 78.023 1.00 65.06 1148 ASN A N 1
ATOM 9483 C CA . ASN A 1 1148 ? -71.934 -17.767 77.462 1.00 65.06 1148 ASN A CA 1
ATOM 9484 C C . ASN A 1 1148 ? -72.849 -18.977 77.195 1.00 65.06 1148 ASN A C 1
ATOM 9486 O O . ASN A 1 1148 ? -72.433 -20.128 77.313 1.00 65.06 1148 ASN A O 1
ATOM 9490 N N . ARG A 1 1149 ? -74.117 -18.740 76.834 1.00 70.50 1149 ARG A N 1
ATOM 9491 C CA . ARG A 1 1149 ? -75.080 -19.825 76.560 1.00 70.50 1149 ARG A CA 1
ATOM 9492 C C . ARG A 1 1149 ? -74.575 -20.834 75.530 1.00 70.50 1149 ARG A C 1
ATOM 9494 O O . ARG A 1 1149 ? -74.862 -22.017 75.656 1.00 70.50 1149 ARG A O 1
ATOM 9501 N N . PHE A 1 1150 ? -73.840 -20.372 74.526 1.00 70.25 1150 PHE A N 1
ATOM 9502 C CA . PHE A 1 1150 ? -73.273 -21.228 73.495 1.00 70.25 1150 PHE A CA 1
ATOM 9503 C C . PHE A 1 1150 ? -72.156 -22.127 74.046 1.00 70.25 1150 PHE A C 1
ATOM 9505 O O . PHE A 1 1150 ? -72.154 -23.328 73.801 1.00 70.25 1150 PHE A O 1
ATOM 9512 N N . GLU A 1 1151 ? -71.263 -21.583 74.870 1.00 68.50 1151 GLU A N 1
ATOM 9513 C CA . GLU A 1 1151 ? -70.223 -22.350 75.563 1.00 68.50 1151 GLU A CA 1
ATOM 9514 C C . GLU A 1 1151 ? -70.822 -23.350 76.559 1.00 68.50 1151 GLU A C 1
ATOM 9516 O O . GLU A 1 1151 ? -70.348 -24.481 76.656 1.00 68.50 1151 GLU A O 1
ATOM 9521 N N . MET A 1 1152 ? -71.915 -22.985 77.237 1.00 72.12 1152 MET A N 1
ATOM 9522 C CA . MET A 1 1152 ? -72.655 -23.911 78.097 1.00 72.12 1152 MET A CA 1
ATOM 9523 C C . MET A 1 1152 ? -73.291 -25.045 77.294 1.00 72.12 1152 MET A C 1
ATOM 9525 O O . MET A 1 1152 ? -73.189 -26.190 77.718 1.00 72.12 1152 MET A O 1
ATOM 9529 N N . LEU A 1 1153 ? -73.891 -24.757 76.132 1.00 73.06 1153 LEU A N 1
ATOM 9530 C CA . LEU A 1 1153 ? -74.421 -25.785 75.227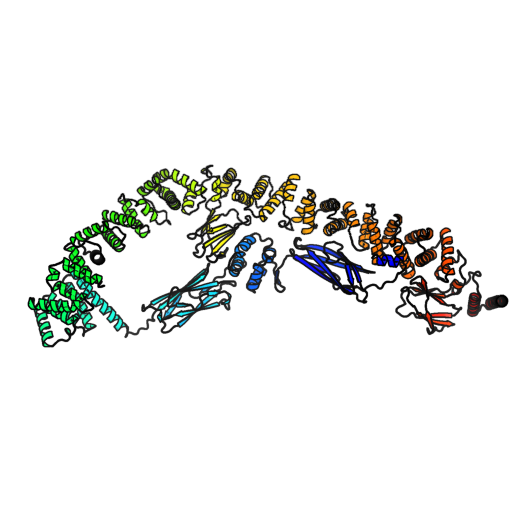 1.00 73.06 1153 LEU A CA 1
ATOM 9531 C C . LEU A 1 1153 ? -73.310 -26.710 74.719 1.00 73.06 1153 LEU A C 1
ATOM 9533 O O . LEU A 1 1153 ? -73.476 -27.924 74.744 1.00 73.06 1153 LEU A O 1
ATOM 9537 N N . ASN A 1 1154 ? -72.151 -26.170 74.346 1.00 72.44 1154 ASN A N 1
ATOM 9538 C CA . ASN A 1 1154 ? -71.004 -26.977 73.926 1.00 72.44 1154 ASN A CA 1
ATOM 9539 C C . ASN A 1 1154 ? -70.438 -27.830 75.063 1.00 72.44 1154 ASN A C 1
ATOM 9541 O O . ASN A 1 1154 ? -70.112 -28.994 74.850 1.00 72.44 1154 ASN A O 1
ATOM 9545 N N . SER A 1 1155 ? -70.375 -27.291 76.282 1.00 70.88 1155 SER A N 1
ATOM 9546 C CA . SER A 1 1155 ? -70.001 -28.059 77.471 1.00 70.88 1155 SER A CA 1
ATOM 9547 C C . SER A 1 1155 ? -71.030 -29.143 77.801 1.00 70.88 1155 SER A C 1
ATOM 9549 O O . SER A 1 1155 ? -70.629 -30.216 78.237 1.00 70.88 1155 SER A O 1
ATOM 9551 N N . MET A 1 1156 ? -72.331 -28.901 77.597 1.00 75.44 1156 MET A N 1
ATOM 9552 C CA . MET A 1 1156 ? -73.369 -29.925 77.761 1.00 75.44 1156 MET A CA 1
ATOM 9553 C C . MET A 1 1156 ? -73.220 -31.037 76.728 1.00 75.44 1156 MET A C 1
ATOM 9555 O O . MET A 1 1156 ? -73.194 -32.205 77.097 1.00 75.44 1156 MET A O 1
ATOM 9559 N N . LEU A 1 1157 ? -73.068 -30.683 75.453 1.00 72.81 1157 LEU A N 1
ATOM 9560 C CA . LEU A 1 1157 ? -72.856 -31.638 74.366 1.00 72.81 1157 LEU A CA 1
ATOM 9561 C C . LEU A 1 1157 ? -71.596 -32.493 74.609 1.00 72.81 1157 LEU A C 1
ATOM 9563 O O . LEU A 1 1157 ? -71.645 -33.708 74.449 1.00 72.81 1157 LEU A O 1
ATOM 9567 N N . LEU A 1 1158 ? -70.509 -31.891 75.109 1.00 71.38 1158 LEU A N 1
ATOM 9568 C CA . LEU A 1 1158 ? -69.287 -32.598 75.525 1.00 71.38 1158 LEU A CA 1
ATOM 9569 C C . LEU A 1 1158 ? -69.518 -33.529 76.723 1.00 71.38 1158 LEU A C 1
ATOM 9571 O O . LEU A 1 1158 ? -69.085 -34.680 76.709 1.00 71.38 1158 LEU A O 1
ATOM 9575 N N . ASN A 1 1159 ? -70.197 -33.052 77.771 1.00 72.19 1159 ASN A N 1
ATOM 9576 C CA . ASN A 1 1159 ? -70.494 -33.857 78.961 1.00 72.19 1159 ASN A CA 1
ATOM 9577 C C . ASN A 1 1159 ? -71.418 -35.038 78.621 1.00 72.19 1159 ASN A C 1
ATOM 9579 O O . ASN A 1 1159 ? -71.272 -36.118 79.195 1.00 72.19 1159 ASN A O 1
ATOM 9583 N N . GLN A 1 1160 ? -72.331 -34.846 77.665 1.00 72.81 1160 GLN A N 1
ATOM 9584 C CA . GLN A 1 1160 ? -73.191 -35.891 77.119 1.00 72.81 1160 GLN A CA 1
ATOM 9585 C C . GLN A 1 1160 ? -72.390 -36.936 76.327 1.00 72.81 1160 GLN A C 1
ATOM 9587 O O . GLN A 1 1160 ? -72.654 -38.127 76.473 1.00 72.81 1160 GLN A O 1
ATOM 9592 N N . GLU A 1 1161 ? -71.399 -36.520 75.532 1.00 69.31 1161 GLU A N 1
ATOM 9593 C CA . GLU A 1 1161 ? -70.546 -37.425 74.747 1.00 69.31 1161 GLU A CA 1
ATOM 9594 C C . GLU A 1 1161 ? -69.555 -38.224 75.620 1.00 69.31 1161 GLU A C 1
ATOM 9596 O O . GLU A 1 1161 ? -69.356 -39.417 75.397 1.00 69.31 1161 GLU A O 1
ATOM 9601 N N . ILE A 1 1162 ? -68.972 -37.605 76.657 1.00 73.00 1162 ILE A N 1
ATOM 9602 C CA . ILE A 1 1162 ? -68.026 -38.257 77.591 1.00 73.00 1162 ILE A CA 1
ATOM 9603 C C . ILE A 1 1162 ? -68.755 -39.091 78.673 1.00 73.00 1162 ILE A C 1
ATOM 9605 O O . ILE A 1 1162 ? -68.137 -39.923 79.339 1.00 73.00 1162 ILE A O 1
ATOM 9609 N N . GLY A 1 1163 ? -70.076 -38.929 78.827 1.00 69.38 1163 GLY A N 1
ATOM 9610 C CA . GLY A 1 1163 ? -70.909 -39.697 79.764 1.00 69.38 1163 GLY A CA 1
ATOM 9611 C C . GLY A 1 1163 ? -70.933 -39.166 81.206 1.00 69.38 1163 GLY A C 1
ATOM 9612 O O . GLY A 1 1163 ? -71.351 -39.881 82.120 1.00 69.38 1163 GLY A O 1
ATOM 9613 N N . GLU A 1 1164 ? -70.514 -37.917 81.441 1.00 75.81 1164 GLU A N 1
ATOM 9614 C CA . GLU A 1 1164 ? -70.535 -37.268 82.761 1.00 75.81 1164 GLU A CA 1
ATOM 9615 C C . GLU A 1 1164 ? -71.904 -36.638 83.075 1.00 75.81 1164 GLU A C 1
ATOM 9617 O O . GLU A 1 1164 ? -72.093 -35.419 83.087 1.00 75.81 1164 GLU A O 1
ATOM 9622 N N . ASN A 1 1165 ? -72.886 -37.494 83.369 1.00 73.38 1165 ASN A N 1
ATOM 9623 C CA . ASN A 1 1165 ? -74.281 -37.092 83.590 1.00 73.38 1165 ASN A CA 1
ATOM 9624 C C . ASN A 1 1165 ? -74.477 -36.071 84.730 1.00 73.38 1165 ASN A C 1
ATOM 9626 O O . ASN A 1 1165 ? -75.383 -35.245 84.651 1.00 73.38 1165 ASN A O 1
ATOM 9630 N N . GLN A 1 1166 ? -73.640 -36.095 85.775 1.00 74.25 1166 GLN A N 1
ATOM 9631 C CA . GLN A 1 1166 ? -73.751 -35.163 86.906 1.00 74.25 1166 GLN A CA 1
ATOM 9632 C C . GLN A 1 1166 ? -73.419 -33.721 86.478 1.00 74.25 1166 GLN A C 1
ATOM 9634 O O . GLN A 1 1166 ? -74.214 -32.812 86.699 1.00 74.25 1166 GLN A O 1
ATOM 9639 N N . MET A 1 1167 ? -72.290 -33.526 85.784 1.00 69.94 1167 MET A N 1
ATOM 9640 C CA . MET A 1 1167 ? -71.888 -32.214 85.266 1.00 69.94 1167 MET A CA 1
ATOM 9641 C C . MET A 1 1167 ? -72.831 -31.708 84.169 1.00 69.94 1167 MET A C 1
ATOM 9643 O O . MET A 1 1167 ? -73.033 -30.501 84.037 1.00 69.94 1167 MET A O 1
ATOM 9647 N N . LEU A 1 1168 ? -73.424 -32.611 83.381 1.00 74.94 1168 LEU A N 1
ATOM 9648 C CA . LEU A 1 1168 ? -74.452 -32.267 82.399 1.00 74.94 1168 LEU A CA 1
ATOM 9649 C C . LEU A 1 1168 ? -75.698 -31.665 83.067 1.00 74.94 1168 LEU A C 1
ATOM 9651 O O . LEU A 1 1168 ? -76.153 -30.603 82.648 1.00 74.94 1168 LEU A O 1
ATOM 9655 N N . ILE A 1 1169 ? -76.215 -32.304 84.123 1.00 77.62 1169 ILE A N 1
ATOM 9656 C CA . ILE A 1 1169 ? -77.389 -31.824 84.871 1.00 77.62 1169 ILE A CA 1
ATOM 9657 C C . ILE A 1 1169 ? -77.106 -30.459 85.514 1.00 77.62 1169 ILE A C 1
ATOM 9659 O O . ILE A 1 1169 ? -77.915 -29.543 85.366 1.00 77.62 1169 ILE A O 1
ATOM 9663 N N . ASP A 1 1170 ? -75.941 -30.288 86.147 1.00 77.12 1170 ASP A N 1
ATOM 9664 C CA . ASP A 1 1170 ? -75.547 -29.013 86.764 1.00 77.12 1170 ASP A CA 1
ATOM 9665 C C . ASP A 1 1170 ? -75.465 -27.874 85.731 1.00 77.12 1170 ASP A C 1
ATOM 9667 O O . ASP A 1 1170 ? -75.893 -26.742 85.988 1.00 77.12 1170 ASP A O 1
ATOM 9671 N N . LYS A 1 1171 ? -74.953 -28.164 84.527 1.00 74.94 1171 LYS A N 1
ATOM 9672 C CA . LYS A 1 1171 ? -74.910 -27.194 83.423 1.00 74.94 1171 LYS A CA 1
ATOM 9673 C C . LYS A 1 1171 ? -76.304 -26.881 82.877 1.00 74.94 1171 LYS A C 1
ATOM 9675 O O . LYS A 1 1171 ? -76.566 -25.707 82.613 1.00 74.94 1171 LYS A O 1
ATOM 9680 N N . ILE A 1 1172 ? -77.188 -27.874 82.730 1.00 77.06 1172 ILE A N 1
ATOM 9681 C CA . ILE A 1 1172 ? -78.587 -27.674 82.304 1.00 77.06 1172 ILE A CA 1
ATOM 9682 C C . ILE A 1 1172 ? -79.313 -26.749 83.287 1.00 77.06 1172 ILE A C 1
ATOM 9684 O O . ILE A 1 1172 ? -79.941 -25.782 82.860 1.00 77.06 1172 ILE A O 1
ATOM 9688 N N . ASP A 1 1173 ? -79.171 -26.982 84.593 1.00 78.00 1173 ASP A N 1
ATOM 9689 C CA . ASP A 1 1173 ? -79.809 -26.154 85.621 1.00 78.00 1173 ASP A CA 1
ATOM 9690 C C . ASP A 1 1173 ? -79.267 -24.710 85.605 1.00 78.00 1173 ASP A C 1
ATOM 9692 O O . ASP A 1 1173 ? -80.028 -23.739 85.656 1.00 78.00 1173 ASP A O 1
ATOM 9696 N N . LYS A 1 1174 ? -77.947 -24.539 85.430 1.00 76.06 1174 LYS A N 1
ATOM 9697 C CA . LYS A 1 1174 ? -77.319 -23.214 85.260 1.00 76.06 1174 LYS A CA 1
ATOM 9698 C C . LYS A 1 1174 ? -77.800 -22.510 83.978 1.00 76.06 1174 LYS A C 1
ATOM 9700 O O . LYS A 1 1174 ? -78.010 -21.298 83.995 1.00 76.06 1174 LYS A O 1
ATOM 9705 N N . TYR A 1 1175 ? -77.997 -23.239 82.879 1.00 78.12 1175 TYR A N 1
ATOM 9706 C CA . TYR A 1 1175 ? -78.475 -22.688 81.604 1.00 78.12 1175 TYR A CA 1
ATOM 9707 C C . TYR A 1 1175 ? -79.943 -22.272 81.658 1.00 78.12 1175 TYR A C 1
ATOM 9709 O O . TYR A 1 1175 ? -80.272 -21.195 81.173 1.00 78.12 1175 TYR A O 1
ATOM 9717 N N . LEU A 1 1176 ? -80.808 -23.075 82.285 1.00 77.31 1176 LEU A N 1
ATOM 9718 C CA . LEU A 1 1176 ? -82.228 -22.756 82.475 1.00 77.31 1176 LEU A CA 1
ATOM 9719 C C . LEU A 1 1176 ? -82.416 -21.511 83.351 1.00 77.31 1176 LEU A C 1
ATOM 9721 O O . LEU A 1 1176 ? -83.228 -20.651 83.020 1.00 77.31 1176 LEU A O 1
ATOM 9725 N N . LYS A 1 1177 ? -81.607 -21.353 84.410 1.00 74.31 1177 LYS A N 1
ATOM 9726 C CA . LYS A 1 1177 ? -81.573 -20.120 85.222 1.00 74.31 1177 LYS A CA 1
ATOM 9727 C C . LYS A 1 1177 ? -81.160 -18.894 84.400 1.00 74.31 1177 LYS A C 1
ATOM 9729 O O . LYS A 1 1177 ? -81.722 -17.817 84.557 1.00 74.31 1177 LYS A O 1
ATOM 9734 N N . LEU A 1 1178 ? -80.193 -19.045 83.494 1.00 69.94 1178 LEU A N 1
ATOM 9735 C CA . LEU A 1 1178 ? -79.787 -17.981 82.565 1.00 69.94 1178 LEU A CA 1
ATOM 9736 C C . LEU A 1 1178 ? -80.794 -17.759 81.419 1.00 69.94 1178 LEU A C 1
ATOM 9738 O O . LEU A 1 1178 ? -80.787 -16.688 80.805 1.00 69.94 1178 LEU A O 1
ATOM 9742 N N . SER A 1 1179 ? -81.638 -18.745 81.091 1.00 66.31 1179 SER A N 1
ATOM 9743 C CA . SER A 1 1179 ? -82.722 -18.585 80.115 1.00 66.31 1179 SER A CA 1
ATOM 9744 C C . SER A 1 1179 ? -83.815 -17.691 80.683 1.00 66.31 1179 SER A C 1
ATOM 9746 O O . SER A 1 1179 ? -84.117 -16.668 80.073 1.00 66.31 1179 SER A O 1
ATOM 9748 N N . THR A 1 1180 ? -84.267 -17.999 81.900 1.00 69.12 1180 THR A N 1
ATOM 9749 C CA . THR A 1 1180 ? -85.291 -17.238 82.633 1.00 69.12 1180 THR A CA 1
ATOM 9750 C C . THR A 1 1180 ? -84.869 -15.793 82.891 1.00 69.12 1180 THR A C 1
ATOM 9752 O O . THR A 1 1180 ? -85.625 -14.886 82.571 1.00 69.12 1180 THR A O 1
ATOM 9755 N N . ILE A 1 1181 ? -83.632 -15.547 83.344 1.00 67.00 1181 ILE A N 1
ATOM 9756 C CA . ILE A 1 1181 ? -83.129 -14.176 83.587 1.00 67.00 1181 ILE A CA 1
ATOM 9757 C C . ILE A 1 1181 ? -83.166 -13.302 82.323 1.00 67.00 1181 ILE A C 1
ATOM 9759 O O . ILE A 1 1181 ? -83.354 -12.093 82.394 1.00 67.00 1181 ILE A O 1
ATOM 9763 N N . ILE A 1 1182 ? -82.923 -13.872 81.148 1.00 62.81 1182 ILE A N 1
ATOM 9764 C CA . ILE A 1 1182 ? -82.884 -13.107 79.893 1.00 62.81 1182 ILE A CA 1
ATOM 9765 C C . ILE A 1 1182 ? -84.268 -13.010 79.256 1.00 62.81 1182 ILE A C 1
ATOM 9767 O O . ILE A 1 1182 ? -84.522 -12.001 78.619 1.00 62.81 1182 ILE A O 1
ATOM 9771 N N . GLU A 1 1183 ? -85.142 -14.007 79.414 1.00 65.25 1183 GLU A N 1
ATOM 9772 C CA . GLU A 1 1183 ? -86.563 -13.865 79.060 1.00 65.25 1183 GLU A CA 1
ATOM 9773 C C . GLU A 1 1183 ? -87.190 -12.722 79.872 1.00 65.25 1183 GLU A C 1
ATOM 9775 O O . GLU A 1 1183 ? -87.782 -11.825 79.281 1.00 65.25 1183 GLU A O 1
ATOM 9780 N N . GLU A 1 1184 ? -86.899 -12.644 81.177 1.00 61.91 1184 GLU A N 1
ATOM 9781 C CA . GLU A 1 1184 ? -87.282 -11.503 82.020 1.00 61.91 1184 GLU A CA 1
ATOM 9782 C C . GLU A 1 1184 ? -86.650 -10.179 81.549 1.00 61.91 1184 GLU A C 1
ATOM 9784 O O . GLU A 1 1184 ? -87.314 -9.150 81.549 1.00 61.91 1184 GLU A O 1
ATOM 9789 N N . ASN A 1 1185 ? -85.383 -10.166 81.113 1.00 57.44 1185 ASN A N 1
ATOM 9790 C CA . ASN A 1 1185 ? -84.739 -8.937 80.618 1.00 57.44 1185 ASN A CA 1
ATOM 9791 C C . ASN A 1 1185 ? -85.154 -8.538 79.186 1.00 57.44 1185 ASN A C 1
ATOM 9793 O O . ASN A 1 1185 ? -85.052 -7.362 78.845 1.00 57.44 1185 ASN A O 1
ATOM 9797 N N . LEU A 1 1186 ? -85.593 -9.474 78.340 1.00 54.91 1186 LEU A N 1
ATOM 9798 C CA . LEU A 1 1186 ? -86.115 -9.194 76.996 1.00 54.91 1186 LEU A CA 1
ATOM 9799 C C . LEU A 1 1186 ? -87.546 -8.658 77.062 1.00 54.91 1186 LEU A C 1
ATOM 9801 O O . LEU A 1 1186 ? -87.845 -7.719 76.336 1.00 54.91 1186 LEU A O 1
ATOM 9805 N N . GLU A 1 1187 ? -88.375 -9.154 77.987 1.00 55.59 1187 GLU A N 1
ATOM 9806 C CA . GLU A 1 1187 ? -89.690 -8.561 78.291 1.00 55.59 1187 GLU A CA 1
ATOM 9807 C C . GLU A 1 1187 ? -89.586 -7.137 78.876 1.00 55.59 1187 GLU A C 1
ATOM 9809 O O . GLU A 1 1187 ? -90.556 -6.388 78.841 1.00 55.59 1187 GLU A O 1
ATOM 9814 N N . ILE A 1 1188 ? -88.415 -6.736 79.390 1.00 55.06 1188 ILE A N 1
ATOM 9815 C CA . ILE A 1 1188 ? -88.127 -5.364 79.854 1.00 55.06 1188 ILE A CA 1
ATOM 9816 C C . ILE A 1 1188 ? -87.585 -4.464 78.715 1.00 55.06 1188 ILE A C 1
ATOM 9818 O O . ILE A 1 1188 ? -87.514 -3.244 78.877 1.00 55.06 1188 ILE A O 1
ATOM 9822 N N . MET A 1 1189 ? -87.179 -5.038 77.573 1.00 43.44 1189 MET A N 1
ATOM 9823 C CA . MET A 1 1189 ? -86.615 -4.313 76.419 1.00 43.44 1189 MET A CA 1
ATOM 9824 C C . MET A 1 1189 ? -87.551 -4.214 75.199 1.00 43.44 1189 MET A C 1
ATOM 9826 O O . MET A 1 1189 ? -87.191 -3.521 74.243 1.00 43.44 1189 MET A O 1
ATOM 9830 N N . GLU A 1 1190 ? -88.716 -4.866 75.222 1.00 39.38 1190 GLU A N 1
ATOM 9831 C CA . GLU A 1 1190 ? -89.892 -4.463 74.425 1.00 39.38 1190 GLU A CA 1
ATOM 9832 C C . GLU A 1 1190 ? -90.658 -3.337 75.132 1.00 39.38 1190 GLU A C 1
ATOM 9834 O O . GLU A 1 1190 ? -91.141 -2.424 74.418 1.00 39.38 1190 GLU A O 1
#

Foldseek 3Di:
DVVLLLCLLVLNQDDDFFPKDKPAQEAEAEAEAQDKDKDKIKIAGPVQDWKWWAKDKQLLQKDWPGRIDTGRIDMTMIMHDRRFADAQDKDWTWIWIQIFQAIGIYIYIYHHHADFDDDPNDTHQEVLVLLVCCQVPVVVSLVLLPDPVCCVGHVVVVLLLVQLSVQQNQFPDSQLSVLQSCVVVVVDPRKDKDWPAQEDEAELDPAKDKDWTKIFIPDDGWDKKAKDKPAPQKAWPDGMDIRVQDDPRMHITMIIGGNVRDDPPQKDKMWTWIDDQQDIRIRIYIYHHDPPPPVPVCVVVVLVVLLVVLVVQLQVLVLCVLLPVAPLVRSLVSNLVSLVSNCVSPVQALVSVLVNLVSCVSVVVLVVSVVVLVVCVVVVNSSCVDLLSVLSSLLSVCSNVVDPVSLVVSLVSLVVCCVPDPPNPSSLVSCCPRPCVNVPDVLVVLVVLVVVVVVVDDDLVSLSSVQVSCQVPVVSCPADDPNNLSNLVSCLVVVRHHPSNVVSLLVRLLVDQAQDPSSLVSLVSVCVVPVDLVSLVSNLQRCVSHVPLALVCLVSLVSCVVVVDPDPCSLVSNLSNDDLVDLDDDDPVSLVVCLPDDDDDLVSVLSVLLSCLVCCVVCVPSNVSCVVVLLVSLLVCLQVLDDDPSNLSSCLVQVDQVNDDLSRLQSNLSPQQKKKKFFPGPQFQWKWKDALFFPDIDIWGQDPRITIDGHLAPSIFIWTAGPSRRTHRRSGDMDIDRSDDSVNSLVSCCVRNVLDLSSLVSVCRVVPQAALQDPVNLVSLVSNLVDPRTDPLSNLSSLNNNLVNCVVVVPLVVNQVSLVVHDLVNDRLVCLLVSLQSCLVSVVLVVSLVSCVSHNCPPRDLVSLVSSLQVQVVDPVCQQPSSNLSSLSVCVVVVVHDLSSLVSCLRHPDDALVVLLVSCVVNVVPDDDNQVSLLVSLVSCSSNVDDDQSNVVSLVVNVVVDDLDSSNSSSLSNVLCCCPQVVDDHDPVSLVVLVVCVVVVVDDAPSNLVSNLLVVLPDPDDDPVRLVVLVVSLVVLVVVVHADLSCVSCVVRDDDDLLSQQWKKKKFFDAFPDWFKWFKFKDADDDDGDRPDMDTWDDSRGRITIDIDGHAARIDIDIGGDPVRVPDIDIDHRVLNVDDDDDPPSDDLRSLRNVLVVCVVVVVVVVNVVSVVVNVVVVVVVVVVVVVVD

Radius of gyration: 63.0 Å; Cα contacts (8 Å, |Δi|>4): 1694; chains: 1; bounding box: 140×66×190 Å

Mean predicted aligned error: 18.1 Å

Secondary structure (DSSP, 8-state):
-HHHHHHHHHT----PPP-EEES-S-EEEEEETT-EEEEEEEEEETTSPPEEEEEEESSS-SEES-SEEEESEEEEEEEEE-TTPPTT-EEEEEEEEEETTEEEEEEEEEEEEPP-EEETTEEE-SHHHHHHHHHH-HHHHHHHHTSHHHHHHHSTT-HHHHHHHHHHHT-S-HHHHHHHHHHHTTSSPPP-EEES-SEEEEE--SS-EEEEEEEEESSSS--EEEEEES-TTEEES-SEEEGGG-BTTEEEEEEEE-GGGS-SSSEEEEEEEEE-SS-EEEEEEEEE------TTTHHHHHHHHHHHHHHHHHHHHHHHHHTTSS-HHHHHHHHHHHHHHHHHH-TT-HHHHHHHHHHHHHTT-HHHHHHHHHHHHHTT-GGG-SHHHHHHHHHHHHHHH--HHHHHHHHHHHHHHHHH-S-HHHHHHHHHHH-HHHHH-HHHHHHHHHHHHHTT---HHHHHHHHHHHHH-GGG--S--HHHHHHHHHHHHTT---HHHHHHHHHHHHH--S--HHHHHHHHHHHHHH--HHHHHHHHHHHHHTT---GGGHHHHHHHHHTT---TTHHHHHHHTS-TTS-----HHHHHHHHH-----HHHHHHHHHHHHHTTTT-HHHHHHHHHHHHHHHHHHHHHT---HHHHHHHHHH--GGG--TTTGGGGHHHHTEEEEE---TTEEEEEEE-TTBSS-EEEE-BTTEEEEE--STTPEEEEEETT--EESSSS--EEEESS-GGGGHHHHHHH-TT-HHHHHHHHHHTTTT---SHHHHHHHHHHTT-SSB-HHHHHHHHHHHHHHHHHTT-HHHHHHHHTT--TTSS-TTTHHHHHHHHHHTT-HHHHHHHHHHH-STTS-HHHHHHHHHHHTTSGGGTT-HHHHHHHHHHHHTT---HHHHHHHHHH----HHHHHHHHHHHTTT-S--HHHHHHHHHHHHHHT---TTHHHHHHHHHHTT---HHHHHHHHHHHHIIIII-----HHHHHHHHHHHHTTS---HHHHHHHHHHHHH-SS--HHHHHHHHHHHHHHHHTT---GGGGGGTTTS---THHHHEEEEEEE--TT---EEEEEEEESSSPPP--EEEEPEEEETTEEEEEEE--TTEEEEEE--GGG-TTEEEE--GGGT-SS--GGG--HHHHHHHHHHHHHHT-HHHHHHHHHHHHHHHHHHHHHHTTT-

Sequence (1190 aa):
MKSKVEQYAKGDFYVEYPEIHLSKKYLQLKIEAGSVYQGSIQVTSGNDVAMKMMVYDDAYLLCLSDHSLVGKKGEISFSFDATCRKRGSVYDGTIRLIGNGTEITVPYNIEIVAPFIDVNGIALEDLMKFSALAETNWEKALQIFYSEEFARTLLAGQEEYLEAYRSLRDSVDKNQALEEFLVYIHKKRALMLQVEHDRFQFRFPKMREDHELVLRKNTWGYCKMHVRTDARFITIHQESVCSMDFQDDRFAVSYSLDPEQLDEDKQAQGQIIIENTYQKIVVNVIVKEAEEGSRVLVHRDHDRRLKKLEIAAVVHNYVDYRIGLMSIEQFIEKTRQSLHKLISFEPETGIYKLGLLHMCILAGQEETARQEIRRMEADMDKTVEGRREHCYYLYLKALLSKEARQIVRACEEIEQALSTEKDKLFYFWLLIYLDERYQKDKQWLFSQIEGLYLGGYNSPVLAIEVCDLLNQDPLLLKKLSAVEIAAIRFGLRNHYLSKEAEEEFIQLAGRERDFRSQVFALLCTIYEFTNRPEIIRIICSMLIRGGKVEQRYHKYYLEGIKCGYKLVGIQENYLHSMDKSRYDVIPDSVLRYFNYKSSLTDAEYAYLYANVIQNKRRYLGQYEEYLPNMMAFMEGQIVKGNMSDDLSVIYGEFLRPQAVTAHFAASLVNVIFKRKLVVANDNITGVVISHKELEKEQWVPVVNHVAYVDMITESAVVSLVDSNHNRYISTIPYKLQKLVDESEYMEILGMYAGDDYRYVLYRYDEWKAYDATNAKEVNIARDLLAFKEISEETKQQAIYGIVRYYREHLDMDILRSYLDRVDMDYVLPAESVEYMNYLIMCGLYDKAYAAVKRFGYQEVMPENLALLVSAMKEFSQYAKEETLISVANYLYRMGQDTVDVLSYLIDYYQGGVQDMLKLWKRASSRLTRLDLFEENILCETLYTEQWHKDVFRVFESYLRKKRRGMVIKAFFKRAAFAYLVEDDDIPAVFFDDLYEQMVTEELKDDMCQAAMLLFLSKKPKLEQQEITWIKAQVEYFVKRGILLPFFRSFKKYMHLPKDLFMMTYVVTKDKAGRQISFHYGIQSGVEKPDCNKEARMMEVVPGYYLKEFVLFHGENLLYEMPERNTKQTKVYESQAMKAKGETEEYENRFEMLNSMLLNQEIGENQMLIDKIDKYLKLSTIIEENLEIME

Nearest PDB structures (foldseek):
  6nps-assembly1_A  TM=7.038E-01  e=2.457E-02  Amphibacillus xylanus NBRC 15112
  7y4i-assembly1_A  TM=1.868E-01  e=3.932E-03  Arabidopsis thaliana
  7y4i-assembly1_B  TM=1.822E-01  e=6.342E-03  Arabidopsis thaliana
  3fwv-assembly2_B  TM=5.571E-01  e=2.214E+00  Homo sapiens
  3esk-assembly1_A  TM=5.473E-01  e=4.357E+00  Homo sapiens